Protein AF-0000000084448730 (afdb_homodimer)

Organism: NCBI:txid398673

Foldseek 3Di:
DPPPPPLCVLLPPPVPPPPDPDDCVVPVPVLLVLLVVLLVLVCLQFDPPPDPLDDQLVQLSVLSSVLSSVCSVVLAAAEAEEADQAWFQQCCPKWNVDTAAFVQLLQLLLVVLLSQVLSCVSRVNTHAYEYEHENLLACVLLPHAQLSRVRRVVRSVVSCVVVVSPRYHYHYLPVLFDDPADPDDDSVSSRVCSVVSNVRLCVPQQDPPDDLVVCCVPPDQSVQQLVVQLVLSCSSCCVVDPADPVRHPVNVSVSSSVSSSSSSRSVRSVVRSCCVVPVSHAYAYCGSDNSNHHGHGQSHPAPDPGDHSSRWAKEAELLQGIHITMPVVQVVDPQWDFDDDPRGTHHIYGDDPLQDFPLAHWDWAADPPFEIEIEGPVFAQPAALVSDQLCSCLVSQLRTDKYKYPRHPPLQPPVVVLVSVVNNFAFDADPVGQKDKQWLPDPCCVPVNPSNALAWFWWAFAQQLVWDWDADPVGDIDIGTDGFFKKKKAWADADDQPFWWKKKFFQVQLQVSDDPSCHPVNLQPKFKWKFWVPSVGDTDTRHRQWDQRPPPRDIFGHDIQWAAVVRDVDIGMDMAIPPDDPVSRVSVSVSSRCSSPRSNGMDTDRDGHGMMIMHGSGRIIIIIHRDDPDDGTIMMMIGHD/DPDPPPLCVLLPPPVPPPDDPDDCVVPVPVLLVLLVVLLVLVCLQFDPPPDDLAPQLVQLSVLSSVLSSVCSVVLAAAEAEEADQAWFQQCCPKWNVDTAAFVQLLQLLLVVLLSQVSSCVSRVNTHAYEYEHENLLAQVLLPHAQLSRVRRVVRSVVSCVVVVSPRYHYHYLPVLFDDPADPDDDSVSSRVCSVVSNVRLCVPQQDPPDDLVVCCVPPDQSVQQLVVQLVLSCSSCCVVDPADPVRHPVNVSVSSSVSSSSSSRSVRSVVRSCCVVPVSHAYAYCGRDSNNHHGHGQSHPAPDPGDHSSRWAKEAELLQGIHITMPNVQVVDPQWDFDDDPRGTHHIYGDDPLQDFPLAHWDWAADPPFEIEIEGPVFAQPAALVSDQLCSCLVSQLRTDKYKYPRHPPLQPPVVVLVSVVNNFAFDADPVGQKDKQWQPDPCCVPVNPSNALAWFWWAFAQQLVWDWDADPVGDIDIGTDGFFKKKKAWADADDQPFWWKKKFFQVQLQVSQDPSCHPVNLQPKFKWKFWVPSVGDTDTRHRQWDQRPPPRDIFGHDIQWAAVVRDVDIGMDMAIPPDDPSSRVSVSVSSRCSSPRSNGMDTDRDGHGMMIMHGSGRMIIIIHRDDPDDGTIMMMIGHD

Sequence (1282 aa):
MMDPVPMESALRGTPDHVVLPLSGRILDHSHIDMAAKIIEVIYRYQNKRAGSEGIESDIGLLAGLAQAYSHVKANQPIKMCLPAFPFKSPNTKVKVLGRVPDKAEEFALAHLNGLCAAIKDVYSPGAELTIISDGIVYNDLLSVSDLDVWRYGETLRNLAKTKGFTHIRFSRLSDLVPTEVPAVLDEVSYVANATNFRIALINNFRSKDWDVNEKITSDEDICLTYRGYLRFLQTDLADTYPISDTFTKSKYKKGIESIAKQMLIRGQAFARAVRDKFSNHVRLSIHPSTGHNKVSVSTLPTDSTYTTPWHCAVAVRQDGTITSGLAQTFWDDPNWELAYEDGRPSYFREKSDLYSWASGAITVTPNYPCGVTISPAEGPNKLSMQDIDAKKVRALSEINSPVILRGFSGTKNREKYIEKASEFGTPLPWKFGILLEVKDRGADTRGLNNVLSAEWMPFHFDGLFKTLDHTREDGTVYKLPNPPRFQLFTAVTPSPSDTGFTLFSTSTFVLKHLPSSLPLETLKNLTWSVRTSSFESTKLDNLPLIVDHPVTGKPCLRYHEPWPENKTSFEATNITIDGQTPEVSEAITRELDLLLHDRRVAYYHAWQKGDMLVSDNILAMHTRSDFQGGAERELWRIHFDMMDPVPMESALRGTPDHVVLPLSGRILDHSHIDMAAKIIEVIYRYQNKRAGSEGIESDIGLLAGLAQAYSHVKANQPIKMCLPAFPFKSPNTKVKVLGRVPDKAEEFALAHLNGLCAAIKDVYSPGAELTIISDGIVYNDLLSVSDLDVWRYGETLRNLAKTKGFTHIRFSRLSDLVPTEVPAVLDEVSYVANATNFRIALINNFRSKDWDVNEKITSDEDICLTYRGYLRFLQTDLADTYPISDTFTKSKYKKGIESIAKQMLIRGQAFARAVRDKFSNHVRLSIHPSTGHNKVSVSTLPTDSTYTTPWHCAVAVRQDGTITSGLAQTFWDDPNWELAYEDGRPSYFREKSDLYSWASGAITVTPNYPCGVTISPAEGPNKLSMQDIDAKKVRALSEINSPVILRGFSGTKNREKYIEKASEFGTPLPWKFGILLEVKDRGADTRGLNNVLSAEWMPFHFDGLFKTLDHTREDGTVYKLPNPPRFQLFTAVTPSPSDTGFTLFSTSTFVLKHLPSSLPLETLKNLTWSVRTSSFESTKLDNLPLIVDHPVTGKPCLRYHEPWPENKTSFEATNITIDGQTPEVSEAITRELDLLLHDRRVAYYHAWQKGDMLVSDNILAMHTRSDFQGGAERELWRIHFD

Nearest PDB structures (foldseek):
  3e59-assembly2_B  TM=8.827E-01  e=5.796E-22  Pseudomonas aeruginosa
  3e59-assembly3_C  TM=9.072E-01  e=5.457E-21  Pseudomonas aeruginosa
  3e59-assembly1_A  TM=8.851E-01  e=5.756E-21  Pseudomonas aeruginosa
  7tcl-assembly1_X  TM=8.880E-01  e=2.991E-19  Photorhabdus
  4oj8-assembly1_B  TM=7.947E-01  e=1.165E-14  Pectobacterium carotovorum subsp. carotovorum

Radius of gyration: 43.71 Å; Cα contacts (8 Å, |Δi|>4): 2515; chains: 2; bounding box: 67×141×105 Å

pLDDT: mean 88.61, std 14.01, range [24.44, 98.81]

Solvent-accessible surface area (backbone atoms only — not comparable to full-atom values): 67480 Å² total; per-residue (Å²): 132,82,74,80,74,68,62,56,73,49,42,39,66,77,74,79,62,78,74,73,92,62,58,64,88,78,45,53,59,72,42,49,51,49,17,49,54,45,49,52,54,57,56,72,43,36,54,81,58,100,57,72,70,45,88,45,38,55,47,12,49,49,52,39,36,52,47,36,28,56,23,51,70,65,69,40,46,37,43,30,34,31,65,43,76,30,49,41,43,72,20,48,82,44,29,23,78,44,59,52,70,35,48,34,42,50,51,22,49,51,47,54,31,30,52,27,51,49,36,27,74,81,36,83,68,24,32,37,39,34,33,31,33,49,18,81,77,49,30,63,63,65,61,40,45,60,55,49,31,48,51,18,49,50,47,46,53,49,48,34,61,74,73,61,38,79,38,56,42,78,44,48,63,73,76,58,36,84,69,96,60,71,89,74,70,50,72,53,55,42,31,49,37,47,64,58,48,47,44,34,38,48,74,73,37,46,66,89,89,66,54,66,73,57,39,43,73,73,32,66,57,51,28,51,49,48,51,51,41,51,59,52,47,56,63,34,40,40,73,81,58,58,73,43,94,89,39,40,68,66,56,48,53,54,31,48,50,51,38,39,50,47,48,49,56,49,47,52,14,46,54,48,35,48,47,67,73,44,64,82,32,36,41,40,32,72,54,85,52,57,15,61,76,31,46,39,34,47,54,50,91,45,80,42,74,90,66,49,52,46,64,24,30,30,34,35,42,74,58,38,52,42,38,53,40,44,34,43,60,48,71,73,33,84,61,39,41,82,38,67,54,96,88,36,70,33,35,32,32,51,66,60,74,69,69,59,51,93,73,45,68,52,39,78,42,80,40,81,44,33,15,35,39,37,29,37,58,90,33,71,56,73,37,38,53,83,50,54,55,37,61,43,53,49,56,45,14,68,53,18,38,42,34,34,40,40,44,37,33,68,50,69,38,69,70,60,41,56,55,51,47,51,61,56,21,51,63,46,70,51,99,78,38,53,61,44,78,50,46,61,51,73,90,60,43,86,76,62,42,74,82,39,41,54,56,59,50,53,45,26,40,65,34,64,85,41,63,42,84,41,69,45,96,88,64,52,74,47,62,44,62,58,45,53,46,29,40,37,38,28,25,65,31,58,44,59,79,87,45,49,25,43,32,35,25,32,24,71,44,41,62,70,64,48,50,86,61,55,44,67,75,60,44,56,73,35,26,27,30,41,42,26,71,48,85,85,49,38,71,39,67,74,37,56,33,39,42,61,36,89,84,79,56,46,71,17,59,48,62,60,46,66,34,43,59,90,72,40,98,57,74,32,34,44,60,44,38,57,97,49,55,73,66,45,24,49,37,51,52,48,53,50,48,53,40,51,65,28,50,78,22,25,21,76,42,56,54,44,61,32,26,30,36,36,31,23,34,54,47,26,34,34,34,37,46,40,40,75,85,86,58,70,39,35,32,40,38,34,34,25,81,132,81,74,75,74,70,64,57,73,51,43,44,68,75,75,78,59,77,74,74,90,62,58,62,87,79,44,54,60,70,43,50,52,50,18,50,52,44,49,52,55,56,55,72,41,37,53,81,55,95,58,71,69,36,90,43,36,56,48,12,48,49,52,38,35,52,46,36,29,55,24,50,71,66,69,39,46,39,41,31,34,30,66,44,78,32,49,40,41,74,20,47,82,47,30,21,78,45,58,55,71,36,48,34,40,50,51,20,48,50,48,53,32,29,52,27,50,48,35,28,74,80,34,83,67,24,33,36,38,34,34,32,31,49,18,82,76,49,30,62,62,66,61,38,45,59,56,49,30,48,51,19,48,51,45,48,55,50,47,34,59,75,72,60,38,78,38,56,42,78,43,49,63,72,76,60,35,83,70,97,59,72,91,74,71,51,72,53,56,41,30,49,39,46,65,58,49,49,43,34,38,48,75,72,37,44,66,90,86,67,54,65,71,58,40,43,74,71,32,66,56,51,29,53,49,49,51,52,42,51,59,54,46,57,61,36,40,41,74,80,57,57,71,43,93,91,39,39,68,67,57,49,53,53,30,49,51,51,37,40,50,49,49,50,56,48,46,53,14,47,52,48,36,48,46,67,74,45,66,82,34,36,40,38,32,73,52,87,52,49,15,61,77,31,46,39,33,49,53,51,92,45,81,42,75,91,64,49,50,46,63,24,29,30,36,34,42,75,57,40,52,41,36,54,40,46,33,43,61,48,70,71,34,84,59,39,40,82,38,67,54,96,88,35,70,33,36,32,31,49,66,58,74,68,70,60,52,95,72,46,67,52,38,79,41,81,39,81,45,35,16,33,38,36,29,36,57,90,34,71,56,73,38,39,52,85,49,54,55,36,61,42,54,50,55,44,15,67,54,19,37,41,34,33,38,41,44,40,32,67,49,68,39,67,69,59,43,56,54,51,45,49,61,57,22,52,64,46,69,51,100,78,39,53,60,44,78,51,46,63,50,71,90,60,44,86,79,61,40,74,80,38,43,53,56,60,51,54,44,26,41,64,33,63,84,40,61,43,82,39,70,44,94,88,62,51,72,46,62,43,61,59,47,54,46,29,41,37,36,28,24,67,31,60,42,59,77,87,44,50,25,43,32,38,23,33,23,72,45,40,63,70,64,47,52,88,61,54,44,67,74,60,44,57,76,34,26,28,30,43,41,27,72,47,85,85,49,38,73,40,68,76,38,57,32,40,44,62,36,89,86,79,57,46,71,18,60,48,63,60,46,66,34,44,60,90,72,39,97,57,75,31,35,44,60,44,39,57,98,48,55,72,66,44,24,49,39,51,51,48,52,50,49,51,39,51,66,28,50,80,22,26,22,75,42,56,54,44,60,31,27,31,36,37,32,22,33,54,46,26,34,34,32,36,46,38,39,75,86,85,57,71,39,36,32,41,39,34,35,23,81

InterPro domains:
  IPR003819 TauD/TfdA-like domain [PF02668] (381-638)
  IPR007817 Isocyanide synthase/Spore wall maturation protein DIT1 [PF05141] (70-330)
  IPR007817 Isocyanide synthase/Spore wall maturation protein DIT1 [PTHR37285] (33-631)
  IPR042098 Glutarate 2-hydroxylase superfamily [G3DSA:3.60.130.10] (353-641)

Structure (mmCIF, N/CA/C/O backbone):
data_AF-0000000084448730-model_v1
#
loop_
_entity.id
_entity.type
_entity.pdbx_description
1 polymer 'TauD/TfdA-like domain-containing protein'
#
loop_
_atom_site.group_PDB
_atom_site.id
_atom_site.type_symbol
_atom_site.label_atom_id
_atom_site.label_alt_id
_atom_site.label_comp_id
_atom_site.label_asym_id
_atom_site.label_entity_id
_atom_site.label_seq_id
_atom_site.pdbx_PDB_ins_code
_atom_site.Cartn_x
_atom_site.Cartn_y
_atom_site.Cartn_z
_atom_site.occupancy
_atom_site.B_iso_or_equiv
_atom_site.auth_seq_id
_atom_site.auth_comp_id
_atom_site.auth_asym_id
_atom_site.auth_atom_id
_atom_site.pdbx_PDB_model_num
ATOM 1 N N . MET A 1 1 ? -34.844 -55.594 -19.672 1 24.81 1 MET A N 1
ATOM 2 C CA . MET A 1 1 ? -33.5 -56 -20.109 1 24.81 1 MET A CA 1
ATOM 3 C C . MET A 1 1 ? -33 -55.094 -21.219 1 24.81 1 MET A C 1
ATOM 5 O O . MET A 1 1 ? -33.406 -55.219 -22.375 1 24.81 1 MET A O 1
ATOM 9 N N . MET A 1 2 ? -32.844 -53.812 -20.922 1 28.02 2 MET A N 1
ATOM 10 C CA . MET A 1 2 ? -32.562 -52.75 -21.891 1 28.02 2 MET A CA 1
ATOM 11 C C . MET A 1 2 ? -31.312 -53.094 -22.703 1 28.02 2 MET A C 1
ATOM 13 O O . MET A 1 2 ? -30.344 -53.594 -22.172 1 28.02 2 MET A O 1
ATOM 17 N N . ASP A 1 3 ? -31.438 -53.344 -24.016 1 28.55 3 ASP A N 1
ATOM 18 C CA . ASP A 1 3 ? -30.438 -53.75 -25 1 28.55 3 ASP A CA 1
ATOM 19 C C . ASP A 1 3 ? -29.188 -52.875 -24.906 1 28.55 3 ASP A C 1
ATOM 21 O O . ASP A 1 3 ? -29.266 -51.656 -24.734 1 28.55 3 ASP A O 1
ATOM 25 N N . PRO A 1 4 ? -28.016 -53.531 -24.469 1 32.41 4 PRO A N 1
ATOM 26 C CA . PRO A 1 4 ? -26.75 -52.781 -24.312 1 32.41 4 PRO A CA 1
ATOM 27 C C . PRO A 1 4 ? -26.422 -51.906 -25.516 1 32.41 4 PRO A C 1
ATOM 29 O O . PRO A 1 4 ? -26.578 -52.344 -26.656 1 32.41 4 PRO A O 1
ATOM 32 N N . VAL A 1 5 ? -26.734 -50.625 -25.562 1 38.44 5 VAL A N 1
ATOM 33 C CA . VAL A 1 5 ? -26.344 -49.656 -26.578 1 38.44 5 VAL A CA 1
ATOM 34 C C . VAL A 1 5 ? -24.922 -49.938 -27.047 1 38.44 5 VAL A C 1
ATOM 36 O O . VAL A 1 5 ? -24.016 -50.125 -26.234 1 38.44 5 VAL A O 1
ATOM 39 N N . PRO A 1 6 ? -24.734 -50.438 -28.266 1 37.16 6 PRO A N 1
ATOM 40 C CA . PRO A 1 6 ? -23.453 -50.875 -28.844 1 37.16 6 PRO A CA 1
ATOM 41 C C . PRO A 1 6 ? -22.328 -49.875 -28.594 1 37.16 6 PRO A C 1
ATOM 43 O O . PRO A 1 6 ? -22.5 -48.688 -28.812 1 37.16 6 PRO A O 1
ATOM 46 N N . MET A 1 7 ? -21.422 -50.219 -27.703 1 38.25 7 MET A N 1
ATOM 47 C CA . MET A 1 7 ? -20.156 -49.562 -27.391 1 38.25 7 MET A CA 1
ATOM 48 C C . MET A 1 7 ? -19.469 -49.094 -28.656 1 38.25 7 MET A C 1
ATOM 50 O O . MET A 1 7 ? -18.531 -48.281 -28.594 1 38.25 7 MET A O 1
ATOM 54 N N . GLU A 1 8 ? -19.781 -49.781 -29.734 1 37.56 8 GLU A N 1
ATOM 55 C CA . GLU A 1 8 ? -19.094 -49.469 -30.984 1 37.56 8 GLU A CA 1
ATOM 56 C C . GLU A 1 8 ? -19.234 -48 -31.359 1 37.56 8 GLU A C 1
ATOM 58 O O . GLU A 1 8 ? -18.297 -47.406 -31.875 1 37.56 8 GLU A O 1
ATOM 63 N N . SER A 1 9 ? -20.391 -47.531 -31.219 1 36.41 9 SER A N 1
ATOM 64 C CA . SER A 1 9 ? -20.594 -46.156 -31.703 1 36.41 9 SER A CA 1
ATOM 65 C C . SER A 1 9 ? -19.766 -45.156 -30.906 1 36.41 9 SER A C 1
ATOM 67 O O . SER A 1 9 ? -19.359 -44.125 -31.438 1 36.41 9 SER A O 1
ATOM 69 N N . ALA A 1 10 ? -19.5 -45.375 -29.641 1 40.03 10 ALA A N 1
ATOM 70 C CA . ALA A 1 10 ? -18.875 -44.375 -28.75 1 40.03 10 ALA A CA 1
ATOM 71 C C . ALA A 1 10 ? -17.359 -44.344 -28.953 1 40.03 10 ALA A C 1
ATOM 73 O O . ALA A 1 10 ? -16.75 -43.281 -28.828 1 40.03 10 ALA A O 1
ATOM 74 N N . LEU A 1 11 ? -16.812 -45.562 -28.953 1 33.09 11 LEU A N 1
ATOM 75 C CA . LEU A 1 11 ? -15.367 -45.625 -29.125 1 33.09 11 LEU A CA 1
ATOM 76 C C . LEU A 1 11 ? -14.977 -45.344 -30.578 1 33.09 11 LEU A C 1
ATOM 78 O O . LEU A 1 11 ? -13.797 -45.469 -30.922 1 33.09 11 LEU A O 1
ATOM 82 N N . ARG A 1 12 ? -15.914 -45.844 -31.531 1 34.97 12 ARG A N 1
ATOM 83 C CA . ARG A 1 12 ? -15.625 -45.438 -32.906 1 34.97 12 ARG A CA 1
ATOM 84 C C . ARG A 1 12 ? -15.031 -44.031 -32.938 1 34.97 12 ARG A C 1
ATOM 86 O O . ARG A 1 12 ? -15.344 -43.188 -32.094 1 34.97 12 ARG A O 1
ATOM 93 N N . GLY A 1 13 ? -13.844 -44 -33.688 1 31.09 13 GLY A N 1
ATOM 94 C CA . GLY A 1 13 ? -13.148 -42.75 -33.969 1 31.09 13 GLY A CA 1
ATOM 95 C C . GLY A 1 13 ? -14.023 -41.531 -33.781 1 31.09 13 GLY A C 1
ATOM 96 O O . GLY A 1 13 ? -15.242 -41.625 -33.656 1 31.09 13 GLY A O 1
ATOM 97 N N . THR A 1 14 ? -13.297 -40.406 -33.469 1 34.66 14 THR A N 1
ATOM 98 C CA . THR A 1 14 ? -13.68 -39.031 -33.688 1 34.66 14 THR A CA 1
ATOM 99 C C . THR A 1 14 ? -14.602 -38.906 -34.906 1 34.66 14 THR A C 1
ATOM 101 O O . THR A 1 14 ? -14.156 -39.031 -36.062 1 34.66 14 THR A O 1
ATOM 104 N N . PRO A 1 15 ? -15.641 -39.625 -34.938 1 38.84 15 PRO A N 1
ATOM 105 C CA . PRO A 1 15 ? -16.547 -39.344 -36.062 1 38.84 15 PRO A CA 1
ATOM 106 C C . PRO A 1 15 ? -16.172 -38.094 -36.812 1 38.84 15 PRO A C 1
ATOM 108 O O . PRO A 1 15 ? -16.203 -38.094 -38.062 1 38.84 15 PRO A O 1
ATOM 111 N N . ASP A 1 16 ? -16.312 -37.031 -36.156 1 42.16 16 ASP A N 1
ATOM 112 C CA . ASP A 1 16 ? -16.531 -35.719 -36.781 1 42.16 16 ASP A CA 1
ATOM 113 C C . ASP A 1 16 ? -15.219 -35.062 -37.156 1 42.16 16 ASP A C 1
ATOM 115 O O . ASP A 1 16 ? -14.875 -34 -36.625 1 42.16 16 ASP A O 1
ATOM 119 N N . HIS A 1 17 ? -14.258 -36.031 -37.344 1 48.72 17 HIS A N 1
ATOM 120 C CA . HIS A 1 17 ? -13.188 -35.25 -37.969 1 48.72 17 HIS A CA 1
ATOM 121 C C . HIS A 1 17 ? -13.68 -34.469 -39.188 1 48.72 17 HIS A C 1
ATOM 123 O O . HIS A 1 17 ? -14.414 -35.031 -40 1 48.72 17 HIS A O 1
ATOM 129 N N . VAL A 1 18 ? -13.648 -33.344 -39.094 1 50.91 18 VAL A N 1
ATOM 130 C CA . VAL A 1 18 ? -13.93 -32.469 -40.25 1 50.91 18 VAL A CA 1
ATOM 131 C C . VAL A 1 18 ? -12.859 -32.688 -41.312 1 50.91 18 VAL A C 1
ATOM 133 O O . VAL A 1 18 ? -11.664 -32.594 -41.031 1 50.91 18 VAL A O 1
ATOM 136 N N . VAL A 1 19 ? -13.242 -33.469 -42.281 1 53.38 19 VAL A N 1
ATOM 137 C CA . VAL A 1 19 ? -12.344 -33.594 -43.438 1 53.38 19 VAL A CA 1
ATOM 138 C C . VAL A 1 19 ? -12.359 -32.312 -44.25 1 53.38 19 VAL A C 1
ATOM 140 O O . VAL A 1 19 ? -13.422 -31.844 -44.688 1 53.38 19 VAL A O 1
ATOM 143 N N . LEU A 1 20 ? -11.289 -31.625 -44.156 1 55.88 20 LEU A N 1
ATOM 144 C CA . LEU A 1 20 ? -11.18 -30.484 -45.031 1 55.88 20 LEU A CA 1
ATOM 145 C C . LEU A 1 20 ? -11.07 -30.922 -46.5 1 55.88 20 LEU A C 1
ATOM 147 O O . LEU A 1 20 ? -10.18 -31.703 -46.844 1 55.88 20 LEU A O 1
ATOM 151 N N . PRO A 1 21 ? -12.047 -30.688 -47.25 1 57.34 21 PRO A N 1
ATOM 152 C CA . PRO A 1 21 ? -12.016 -31.109 -48.656 1 57.34 21 PRO A CA 1
ATOM 153 C C . PRO A 1 21 ? -11.039 -30.312 -49.5 1 57.34 21 PRO A C 1
ATOM 155 O O . PRO A 1 21 ? -11.438 -29.656 -50.469 1 57.34 21 PRO A O 1
ATOM 158 N N . LEU A 1 22 ? -9.938 -30.172 -49.062 1 59.28 22 LEU A N 1
ATOM 159 C CA . LEU A 1 22 ? -8.961 -29.406 -49.812 1 59.28 22 LEU A CA 1
ATOM 160 C C . LEU A 1 22 ? -7.914 -30.312 -50.438 1 59.28 22 LEU A C 1
ATOM 162 O O . LEU A 1 22 ? -7.539 -31.328 -49.844 1 59.28 22 LEU A O 1
ATOM 166 N N . SER A 1 23 ? -7.605 -30.016 -51.719 1 57.59 23 SER A N 1
ATOM 167 C CA . SER A 1 23 ? -6.609 -30.797 -52.438 1 57.59 23 SER A CA 1
ATOM 168 C C . SER A 1 23 ? -5.246 -30.703 -51.781 1 57.59 23 SER A C 1
ATOM 170 O O . SER A 1 23 ? -4.914 -29.703 -51.156 1 57.59 23 SER A O 1
ATOM 172 N N . GLY A 1 24 ? -4.477 -31.828 -51.688 1 55.94 24 GLY A N 1
ATOM 173 C CA . GLY A 1 24 ? -3.115 -31.859 -51.188 1 55.94 24 GLY A CA 1
ATOM 174 C C . GLY A 1 24 ? -2.205 -30.859 -51.844 1 55.94 24 GLY A C 1
ATOM 175 O O . GLY A 1 24 ? -1.099 -30.594 -51.375 1 55.94 24 GLY A O 1
ATOM 176 N N . ARG A 1 25 ? -2.66 -30.281 -53.031 1 62.03 25 ARG A N 1
ATOM 177 C CA . ARG A 1 25 ? -1.899 -29.25 -53.719 1 62.03 25 ARG A CA 1
ATOM 178 C C . ARG A 1 25 ? -1.944 -27.938 -52.969 1 62.03 25 ARG A C 1
ATOM 180 O O . ARG A 1 25 ? -1.005 -27.141 -53.031 1 62.03 25 ARG A O 1
ATOM 187 N N . ILE A 1 26 ? -2.898 -27.828 -52.25 1 59.72 26 ILE A N 1
ATOM 188 C CA . ILE A 1 26 ? -3.129 -26.562 -51.562 1 59.72 26 ILE A CA 1
ATOM 189 C C . ILE A 1 26 ? -2.635 -26.672 -50.125 1 59.72 26 ILE A C 1
ATOM 191 O O . ILE A 1 26 ? -1.957 -25.781 -49.594 1 59.72 26 ILE A O 1
ATOM 195 N N . LEU A 1 27 ? -3 -27.781 -49.469 1 75.06 27 LEU A N 1
ATOM 196 C CA . LEU A 1 27 ? -2.662 -28.031 -48.094 1 75.06 27 LEU A CA 1
ATOM 197 C C . LEU A 1 27 ? -1.962 -29.375 -47.906 1 75.06 27 LEU A C 1
ATOM 199 O O . LEU A 1 27 ? -2.457 -30.391 -48.375 1 75.06 27 LEU A O 1
ATOM 203 N N . ASP A 1 28 ? -0.722 -29.25 -47.531 1 80.19 28 ASP A N 1
ATOM 204 C CA . ASP A 1 28 ? -0.011 -30.484 -47.25 1 80.19 28 ASP A CA 1
ATOM 205 C C . ASP A 1 28 ? -0.74 -31.312 -46.188 1 80.19 28 ASP A C 1
ATOM 207 O O . ASP A 1 28 ? -0.907 -30.859 -45.062 1 80.19 28 ASP A O 1
ATOM 211 N N . HIS A 1 29 ? -1.108 -32.438 -46.531 1 82.06 29 HIS A N 1
ATOM 212 C CA . HIS A 1 29 ? -1.933 -33.281 -45.688 1 82.06 29 HIS A CA 1
ATOM 213 C C . HIS A 1 29 ? -1.187 -33.656 -44.406 1 82.06 29 HIS A C 1
ATOM 215 O O . HIS A 1 29 ? -1.782 -33.75 -43.312 1 82.06 29 HIS A O 1
ATOM 221 N N . SER A 1 30 ? 0.041 -33.938 -44.5 1 86.81 30 SER A N 1
ATOM 222 C CA . SER A 1 30 ? 0.829 -34.344 -43.344 1 86.81 30 SER A CA 1
ATOM 223 C C . SER A 1 30 ? 0.938 -33.188 -42.344 1 86.81 30 SER A C 1
ATOM 225 O O . SER A 1 30 ? 0.841 -33.375 -41.125 1 86.81 30 SER A O 1
ATOM 227 N N . HIS A 1 31 ? 1.108 -31.984 -42.938 1 89.56 31 HIS A N 1
ATOM 228 C CA . HIS A 1 31 ? 1.253 -30.812 -42.094 1 89.56 31 HIS A CA 1
ATOM 229 C C . HIS A 1 31 ? -0.065 -30.469 -41.406 1 89.56 31 HIS A C 1
ATOM 231 O O . HIS A 1 31 ? -0.077 -30.078 -40.219 1 89.56 31 HIS A O 1
ATOM 237 N N . ILE A 1 32 ? -1.089 -30.547 -42.094 1 87.38 32 ILE A N 1
ATOM 238 C CA . ILE A 1 32 ? -2.387 -30.219 -41.5 1 87.38 32 ILE A CA 1
ATOM 239 C C . ILE A 1 32 ? -2.76 -31.25 -40.438 1 87.38 32 ILE A C 1
ATOM 241 O O . ILE A 1 32 ? -3.422 -30.922 -39.469 1 87.38 32 ILE A O 1
ATOM 245 N N . ASP A 1 33 ? -2.461 -32.438 -40.719 1 89 33 ASP A N 1
ATOM 246 C CA . ASP A 1 33 ? -2.709 -33.469 -39.719 1 89 33 ASP A CA 1
ATOM 247 C C . ASP A 1 33 ? -1.939 -33.219 -38.438 1 89 33 ASP A C 1
ATOM 249 O O . ASP A 1 33 ? -2.475 -33.375 -37.344 1 89 33 ASP A O 1
ATOM 253 N N . MET A 1 34 ? -0.732 -32.844 -38.625 1 92.5 34 MET A N 1
ATOM 254 C CA . MET A 1 34 ? 0.089 -32.5 -37.469 1 92.5 34 MET A CA 1
ATOM 255 C C . MET A 1 34 ? -0.472 -31.297 -36.719 1 92.5 34 MET A C 1
ATOM 257 O O . MET A 1 34 ? -0.554 -31.297 -35.5 1 92.5 34 MET A O 1
ATOM 261 N N . ALA A 1 35 ? -0.831 -30.297 -37.5 1 91.81 35 ALA A N 1
ATOM 262 C CA . ALA A 1 35 ? -1.416 -29.094 -36.906 1 91.81 35 ALA A CA 1
ATOM 263 C C . ALA A 1 35 ? -2.686 -29.438 -36.125 1 91.81 35 ALA A C 1
ATOM 265 O O . ALA A 1 35 ? -2.928 -28.891 -35.062 1 91.81 35 ALA A O 1
ATOM 266 N N . ALA A 1 36 ? -3.414 -30.281 -36.625 1 88.94 36 ALA A N 1
ATOM 267 C CA . ALA A 1 36 ? -4.648 -30.719 -35.969 1 88.94 36 ALA A CA 1
ATOM 268 C C . ALA A 1 36 ? -4.352 -31.453 -34.656 1 88.94 36 ALA A C 1
ATOM 270 O O . ALA A 1 36 ? -5.055 -31.266 -33.688 1 88.94 36 ALA A O 1
ATOM 271 N N . LYS A 1 37 ? -3.381 -32.281 -34.719 1 91.5 37 LYS A N 1
ATOM 272 C CA . LYS A 1 37 ? -2.973 -33 -33.5 1 91.5 37 LYS A CA 1
ATOM 273 C C . LYS A 1 37 ? -2.539 -32.031 -32.406 1 91.5 37 LYS A C 1
ATOM 275 O O . LYS A 1 37 ? -2.84 -32.25 -31.234 1 91.5 37 LYS A O 1
ATOM 280 N N . ILE A 1 38 ? -1.848 -31.016 -32.844 1 93.81 38 ILE A N 1
ATOM 281 C CA . ILE A 1 38 ? -1.361 -30 -31.922 1 93.81 38 ILE A CA 1
ATOM 282 C C . ILE A 1 38 ? -2.545 -29.25 -31.312 1 93.81 38 ILE A C 1
ATOM 284 O O . ILE A 1 38 ? -2.584 -29.031 -30.094 1 93.81 38 ILE A O 1
ATOM 288 N N . ILE A 1 39 ? -3.484 -28.891 -32.031 1 89.81 39 ILE A N 1
ATOM 289 C CA . ILE A 1 39 ? -4.656 -28.172 -31.562 1 89.81 39 ILE A CA 1
ATOM 290 C C . ILE A 1 39 ? -5.445 -29.047 -30.594 1 89.81 39 ILE A C 1
ATOM 292 O O . ILE A 1 39 ? -6.008 -28.562 -29.625 1 89.81 39 ILE A O 1
ATOM 296 N N . GLU A 1 40 ? -5.496 -30.281 -30.906 1 88.81 40 GLU A N 1
ATOM 297 C CA . GLU A 1 40 ? -6.168 -31.219 -30 1 88.81 40 GLU A CA 1
ATOM 298 C C . GLU A 1 40 ? -5.5 -31.234 -28.625 1 88.81 40 GLU A C 1
ATOM 300 O O . GLU A 1 40 ? -6.18 -31.312 -27.609 1 88.81 40 GLU A O 1
ATOM 305 N N . VAL A 1 41 ? -4.207 -31.234 -28.656 1 93.06 41 VAL A N 1
ATOM 306 C CA . VAL A 1 41 ? -3.479 -31.172 -27.391 1 93.06 41 VAL A CA 1
ATOM 307 C C . VAL A 1 41 ? -3.848 -29.906 -26.625 1 93.06 41 VAL A C 1
ATOM 309 O O . VAL A 1 41 ? -4.121 -29.953 -25.422 1 93.06 41 VAL A O 1
ATOM 312 N N . ILE A 1 42 ? -3.859 -28.75 -27.312 1 91.81 42 ILE A N 1
ATOM 313 C CA . ILE A 1 42 ? -4.164 -27.469 -26.688 1 91.81 42 ILE A CA 1
ATOM 314 C C . ILE A 1 42 ? -5.57 -27.516 -26.094 1 91.81 42 ILE A C 1
ATOM 316 O O . ILE A 1 42 ? -5.789 -27.031 -24.969 1 91.81 42 ILE A O 1
ATOM 320 N N . TYR A 1 43 ? -6.438 -28.125 -26.719 1 88.06 43 TYR A N 1
ATOM 321 C CA . TYR A 1 43 ? -7.836 -28.125 -26.312 1 88.06 43 TYR A CA 1
ATOM 322 C C . TYR A 1 43 ? -8.07 -29.062 -25.141 1 88.06 43 TYR A C 1
ATOM 324 O O . TYR A 1 43 ? -9.109 -29.016 -24.484 1 88.06 43 TYR A O 1
ATOM 332 N N . ARG A 1 44 ? -7.105 -29.984 -24.859 1 89 44 ARG A N 1
ATOM 333 C CA . ARG A 1 44 ? -7.168 -30.75 -23.625 1 89 44 ARG A CA 1
ATOM 334 C C . ARG A 1 44 ? -7.109 -29.844 -22.406 1 89 44 ARG A C 1
ATOM 336 O O . ARG A 1 44 ? -7.586 -30.203 -21.328 1 89 44 ARG A O 1
ATOM 343 N N . TYR A 1 45 ? -6.566 -28.703 -22.578 1 91.56 45 TYR A N 1
ATOM 344 C CA . TYR A 1 45 ? -6.355 -27.766 -21.484 1 91.56 45 TYR A CA 1
ATOM 345 C C . TYR A 1 45 ? -7.402 -26.656 -21.5 1 91.56 45 TYR A C 1
ATOM 347 O O . TYR A 1 45 ? -7.266 -25.656 -20.797 1 91.56 45 TYR A O 1
ATOM 355 N N . GLN A 1 46 ? -8.391 -26.781 -22.281 1 85.69 46 GLN A N 1
ATOM 356 C CA . GLN A 1 46 ? -9.438 -25.781 -22.438 1 85.69 46 GLN A CA 1
ATOM 357 C C . GLN A 1 46 ? -10.25 -25.625 -21.156 1 85.69 46 GLN A C 1
ATOM 359 O O . GLN A 1 46 ? -10.414 -26.578 -20.406 1 85.69 46 GLN A O 1
ATOM 364 N N . ASN A 1 47 ? -10.727 -24.453 -20.875 1 81.69 47 ASN A N 1
ATOM 365 C CA . ASN A 1 47 ? -11.656 -24.203 -19.781 1 81.69 47 ASN A CA 1
ATOM 366 C C . ASN A 1 47 ? -13.047 -24.766 -20.078 1 81.69 47 ASN A C 1
ATOM 368 O O . ASN A 1 47 ? -13.75 -24.234 -20.938 1 81.69 47 ASN A O 1
ATOM 372 N N . LYS A 1 48 ? -13.414 -26.031 -19.562 1 66.69 48 LYS A N 1
ATOM 373 C CA . LYS A 1 48 ? -14.68 -26.688 -19.875 1 66.69 48 LYS A CA 1
ATOM 374 C C . LYS A 1 48 ? -15.836 -26 -19.141 1 66.69 48 LYS A C 1
ATOM 376 O O . LYS A 1 48 ? -16.078 -26.266 -17.953 1 66.69 48 LYS A O 1
ATOM 381 N N . ARG A 1 49 ? -15.953 -24.828 -18.969 1 56.84 49 ARG A N 1
ATOM 382 C CA . ARG A 1 49 ? -17.109 -24.234 -18.297 1 56.84 49 ARG A CA 1
ATOM 383 C C . ARG A 1 49 ? -18.406 -24.688 -18.953 1 56.84 49 ARG A C 1
ATOM 385 O O . ARG A 1 49 ? -18.438 -25.016 -20.141 1 56.84 49 ARG A O 1
ATOM 392 N N . ALA A 1 50 ? -19.531 -25.156 -17.922 1 49.22 50 ALA A N 1
ATOM 393 C CA . ALA A 1 50 ? -20.859 -25.688 -18.203 1 49.22 50 ALA A CA 1
ATOM 394 C C . ALA A 1 50 ? -21.453 -25.078 -19.469 1 49.22 50 ALA A C 1
ATOM 396 O O . ALA A 1 50 ? -22.312 -25.688 -20.125 1 49.22 50 ALA A O 1
ATOM 397 N N . GLY A 1 51 ? -20.906 -23.766 -19.781 1 44.81 51 GLY A N 1
ATOM 398 C CA . GLY A 1 51 ? -21.719 -23.172 -20.828 1 44.81 51 GLY A CA 1
ATOM 399 C C . GLY A 1 51 ? -21.219 -23.453 -22.219 1 44.81 51 GLY A C 1
ATOM 400 O O . GLY A 1 51 ? -20.109 -23.969 -22.406 1 44.81 51 GLY A O 1
ATOM 401 N N . SER A 1 52 ? -22.141 -23.438 -23.188 1 42.12 52 SER A N 1
ATOM 402 C CA . SER A 1 52 ? -22.016 -23.594 -24.641 1 42.12 52 SER A CA 1
ATOM 403 C C . SER A 1 52 ? -20.781 -22.859 -25.172 1 42.12 52 SER A C 1
ATOM 405 O O . SER A 1 52 ? -20.797 -21.641 -25.312 1 42.12 52 SER A O 1
ATOM 407 N N . GLU A 1 53 ? -19.703 -22.906 -24.609 1 48.69 53 GLU A N 1
ATOM 408 C CA . GLU A 1 53 ? -18.656 -22.344 -25.453 1 48.69 53 GLU A CA 1
ATOM 409 C C . GLU A 1 53 ? -19.016 -22.438 -26.938 1 48.69 53 GLU A C 1
ATOM 411 O O . GLU A 1 53 ? -19.062 -23.547 -27.484 1 48.69 53 GLU A O 1
ATOM 416 N N . GLY A 1 54 ? -20.016 -21.859 -27.188 1 41.47 54 GLY A N 1
ATOM 417 C CA . GLY A 1 54 ? -20.984 -21.875 -28.281 1 41.47 54 GLY A CA 1
ATOM 418 C C . GLY A 1 54 ? -20.344 -22.125 -29.625 1 41.47 54 GLY A C 1
ATOM 419 O O . GLY A 1 54 ? -19.109 -22.188 -29.734 1 41.47 54 GLY A O 1
ATOM 420 N N . ILE A 1 55 ? -21 -21.656 -30.625 1 42.62 55 ILE A N 1
ATOM 421 C CA . ILE A 1 55 ? -21.188 -21.719 -32.062 1 42.62 55 ILE A CA 1
ATOM 422 C C . ILE A 1 55 ? -19.938 -21.219 -32.781 1 42.62 55 ILE A C 1
ATOM 424 O O . ILE A 1 55 ? -19.484 -21.812 -33.781 1 42.62 55 ILE A O 1
ATOM 428 N N . GLU A 1 56 ? -19.219 -20.141 -32.156 1 50.06 56 GLU A N 1
ATOM 429 C CA . GLU A 1 56 ? -18.188 -19.516 -32.969 1 50.06 56 GLU A CA 1
ATOM 430 C C . GLU A 1 56 ? -16.797 -19.969 -32.562 1 50.06 56 GLU A C 1
ATOM 432 O O . GLU A 1 56 ? -15.797 -19.328 -32.906 1 50.06 56 GLU A O 1
ATOM 437 N N . SER A 1 57 ? -16.734 -21.109 -31.703 1 59.22 57 SER A N 1
ATOM 438 C CA . SER A 1 57 ? -15.469 -21.719 -31.328 1 59.22 57 SER A CA 1
ATOM 439 C C . SER A 1 57 ? -14.727 -22.266 -32.531 1 59.22 57 SER A C 1
ATOM 441 O O . SER A 1 57 ? -13.508 -22.422 -32.5 1 59.22 57 SER A O 1
ATOM 443 N N . ASP A 1 58 ? -15.391 -22.172 -33.531 1 66.25 58 ASP A N 1
ATOM 444 C CA . ASP A 1 58 ? -14.812 -22.766 -34.719 1 66.25 58 ASP A CA 1
ATOM 445 C C . ASP A 1 58 ? -13.805 -21.828 -35.375 1 66.25 58 ASP A C 1
ATOM 447 O O . ASP A 1 58 ? -12.758 -22.266 -35.875 1 66.25 58 ASP A O 1
ATOM 451 N N . ILE A 1 59 ? -14.148 -20.547 -35.219 1 65.56 59 ILE A N 1
ATOM 452 C CA . ILE A 1 59 ? -13.25 -19.578 -35.844 1 65.56 59 ILE A CA 1
ATOM 453 C C . ILE A 1 59 ? -11.938 -19.516 -35.062 1 65.56 59 ILE A C 1
ATOM 455 O O . ILE A 1 59 ? -10.859 -19.469 -35.656 1 65.56 59 ILE A O 1
ATOM 459 N N . GLY A 1 60 ? -12.07 -19.547 -33.812 1 70.38 60 GLY A N 1
ATOM 460 C CA . GLY A 1 60 ? -10.859 -19.547 -33 1 70.38 60 GLY A CA 1
ATOM 461 C C . GLY A 1 60 ? -10.008 -20.781 -33.219 1 70.38 60 GLY A C 1
ATOM 462 O O . GLY A 1 60 ? -8.773 -20.688 -33.25 1 70.38 60 GLY A O 1
ATOM 463 N N . LEU A 1 61 ? -10.688 -21.812 -33.344 1 74.94 61 LEU A N 1
ATOM 464 C CA . LEU A 1 61 ? -10 -23.062 -33.625 1 74.94 61 LEU A CA 1
ATOM 465 C C . LEU A 1 61 ? -9.258 -23 -34.938 1 74.94 61 LEU A C 1
ATOM 467 O O . LEU A 1 61 ? -8.109 -23.438 -35.031 1 74.94 61 LEU A O 1
ATOM 471 N N . LEU A 1 62 ? -9.922 -22.391 -35.906 1 75.44 62 LEU A N 1
ATOM 472 C CA . LEU A 1 62 ? -9.32 -22.297 -37.25 1 75.44 62 LEU A CA 1
ATOM 473 C C . LEU A 1 62 ? -8.133 -21.344 -37.25 1 75.44 62 LEU A C 1
ATOM 475 O O . LEU A 1 62 ? -7.129 -21.594 -37.906 1 75.44 62 LEU A O 1
ATOM 479 N N . ALA A 1 63 ? -8.336 -20.312 -36.469 1 76.75 63 ALA A N 1
ATOM 480 C CA . ALA A 1 63 ? -7.223 -19.375 -36.375 1 76.75 63 ALA A CA 1
ATOM 481 C C . ALA A 1 63 ? -6.02 -20.031 -35.688 1 76.75 63 ALA A C 1
ATOM 483 O O . ALA A 1 63 ? -4.879 -19.828 -36.125 1 76.75 63 ALA A O 1
ATOM 484 N N . GLY A 1 64 ? -6.277 -20.766 -34.75 1 84.38 64 GLY A N 1
ATOM 485 C CA . GLY A 1 64 ? -5.215 -21.516 -34.094 1 84.38 64 GLY A CA 1
ATOM 486 C C . GLY A 1 64 ? -4.582 -22.562 -35 1 84.38 64 GLY A C 1
ATOM 487 O O . GLY A 1 64 ? -3.363 -22.734 -34.969 1 84.38 64 GLY A O 1
ATOM 488 N N . LEU A 1 65 ? -5.469 -23.172 -35.688 1 85.06 65 LEU A N 1
ATOM 489 C CA . LEU A 1 65 ? -4.992 -24.188 -36.625 1 85.06 65 LEU A CA 1
ATOM 490 C C . LEU A 1 65 ? -4.082 -23.562 -37.688 1 85.06 65 LEU A C 1
ATOM 492 O O . LEU A 1 65 ? -3.061 -24.156 -38.062 1 85.06 65 LEU A O 1
ATOM 496 N N . ALA A 1 66 ? -4.523 -22.406 -38.125 1 83.69 66 ALA A N 1
ATOM 497 C CA . ALA A 1 66 ? -3.723 -21.719 -39.125 1 83.69 66 ALA A CA 1
ATOM 498 C C . ALA A 1 66 ? -2.342 -21.359 -38.562 1 83.69 66 ALA A C 1
ATOM 500 O O . ALA A 1 66 ? -1.334 -21.516 -39.25 1 83.69 66 ALA A O 1
ATOM 501 N N . GLN A 1 67 ? -2.297 -20.891 -37.406 1 88.25 67 GLN A N 1
ATOM 502 C CA . GLN A 1 67 ? -1.025 -20.562 -36.781 1 88.25 67 GLN A CA 1
ATOM 503 C C . GLN A 1 67 ? -0.162 -21.797 -36.562 1 88.25 67 GLN A C 1
ATOM 505 O O . GLN A 1 67 ? 1.037 -21.781 -36.875 1 88.25 67 GLN A O 1
ATOM 510 N N . ALA A 1 68 ? -0.78 -22.875 -36.062 1 91.5 68 ALA A N 1
ATOM 511 C CA . ALA A 1 68 ? -0.049 -24.125 -35.844 1 91.5 68 ALA A CA 1
ATOM 512 C C . ALA A 1 68 ? 0.501 -24.672 -37.156 1 91.5 68 ALA A C 1
ATOM 514 O O . ALA A 1 68 ? 1.64 -25.141 -37.219 1 91.5 68 ALA A O 1
ATOM 515 N N . TYR A 1 69 ? -0.32 -24.578 -38.188 1 91.06 69 TYR A N 1
ATOM 516 C CA . TYR A 1 69 ? 0.088 -25.062 -39.5 1 91.06 69 TYR A CA 1
ATOM 517 C C . TYR A 1 69 ? 1.331 -24.312 -40 1 91.06 69 TYR A C 1
ATOM 519 O O . TYR A 1 69 ? 2.256 -24.938 -40.531 1 91.06 69 TYR A O 1
ATOM 527 N N . SER A 1 70 ? 1.271 -23.016 -39.812 1 91.31 70 SER A N 1
ATOM 528 C CA . SER A 1 70 ? 2.398 -22.203 -40.25 1 91.31 70 SER A CA 1
ATOM 529 C C . SER A 1 70 ? 3.688 -22.625 -39.562 1 91.31 70 SER A C 1
ATOM 531 O O . SER A 1 70 ? 4.746 -22.703 -40.188 1 91.31 70 SER A O 1
ATOM 533 N N . HIS A 1 71 ? 3.68 -22.906 -38.312 1 94.75 71 HIS A N 1
ATOM 534 C CA . HIS A 1 71 ? 4.859 -23.312 -37.562 1 94.75 71 HIS A CA 1
ATOM 535 C C . HIS A 1 71 ? 5.312 -24.703 -37.969 1 94.75 71 HIS A C 1
ATOM 537 O O . HIS A 1 71 ? 6.512 -24.984 -38.031 1 94.75 71 HIS A O 1
ATOM 543 N N . VAL A 1 72 ? 4.332 -25.594 -38.156 1 94.81 72 VAL A N 1
ATOM 544 C CA . VAL A 1 72 ? 4.648 -26.953 -38.562 1 94.81 72 VAL A CA 1
ATOM 545 C C . VAL A 1 72 ? 5.348 -26.953 -39.906 1 94.81 72 VAL A C 1
ATOM 547 O O . VAL A 1 72 ? 6.344 -27.656 -40.094 1 94.81 72 VAL A O 1
ATOM 550 N N . LYS A 1 73 ? 4.789 -26.172 -40.781 1 92.56 73 LYS A N 1
ATOM 551 C CA . LYS A 1 73 ? 5.375 -26.062 -42.125 1 92.56 73 LYS A CA 1
ATOM 552 C C . LYS A 1 73 ? 6.812 -25.562 -42.062 1 92.56 73 LYS A C 1
ATOM 554 O O . LYS A 1 73 ? 7.672 -26 -42.812 1 92.56 73 LYS A O 1
ATOM 559 N N . ALA A 1 74 ? 7.047 -24.703 -41.188 1 94.38 74 ALA A N 1
ATOM 560 C CA . ALA A 1 74 ? 8.375 -24.125 -41.031 1 94.38 74 ALA A CA 1
ATOM 561 C C . ALA A 1 74 ? 9.25 -25 -40.125 1 94.38 74 ALA A C 1
ATOM 563 O O . ALA A 1 74 ? 10.438 -24.703 -39.938 1 94.38 74 ALA A O 1
ATOM 564 N N . ASN A 1 75 ? 8.742 -26.062 -39.562 1 96 75 ASN A N 1
ATOM 565 C CA . ASN A 1 75 ? 9.445 -26.938 -38.625 1 96 75 ASN A CA 1
ATOM 566 C C . ASN A 1 75 ? 10 -26.156 -37.438 1 96 75 ASN A C 1
ATOM 568 O O . ASN A 1 75 ? 11.18 -26.281 -37.125 1 96 75 ASN A O 1
ATOM 572 N N . GLN A 1 76 ? 9.148 -25.297 -36.938 1 96.44 76 GLN A N 1
ATOM 573 C CA . GLN A 1 76 ? 9.492 -24.453 -35.781 1 96.44 76 GLN A CA 1
ATOM 574 C C . GLN A 1 76 ? 8.57 -24.75 -34.594 1 96.44 76 GLN A C 1
ATOM 576 O O . GLN A 1 76 ? 7.453 -25.234 -34.781 1 96.44 76 GLN A O 1
ATOM 581 N N . PRO A 1 77 ? 9.062 -24.484 -33.375 1 97.62 77 PRO A N 1
ATOM 582 C CA . PRO A 1 77 ? 8.18 -24.672 -32.219 1 97.62 77 PRO A CA 1
ATOM 583 C C . PRO A 1 77 ? 6.91 -23.828 -32.312 1 97.62 77 PRO A C 1
ATOM 585 O O . PRO A 1 77 ? 6.945 -22.703 -32.812 1 97.62 77 PRO A O 1
ATOM 588 N N . ILE A 1 78 ? 5.875 -24.406 -31.875 1 97.56 78 ILE A N 1
ATOM 589 C CA . ILE A 1 78 ? 4.621 -23.656 -31.781 1 97.56 78 ILE A CA 1
ATOM 590 C C . ILE A 1 78 ? 4.766 -22.531 -30.75 1 97.56 78 ILE A C 1
ATOM 592 O O . ILE A 1 78 ? 5.145 -22.781 -29.594 1 97.56 78 ILE A O 1
ATOM 596 N N . LYS A 1 79 ? 4.469 -21.344 -31.141 1 97.38 79 LYS A N 1
ATOM 597 C CA . LYS A 1 79 ? 4.523 -20.203 -30.219 1 97.38 79 LYS A CA 1
ATOM 598 C C . LYS A 1 79 ? 3.125 -19.828 -29.734 1 97.38 79 LYS A C 1
ATOM 600 O O . LYS A 1 79 ? 2.213 -19.641 -30.547 1 97.38 79 LYS A O 1
ATOM 605 N N . MET A 1 80 ? 2.992 -19.75 -28.453 1 97 80 MET A N 1
ATOM 606 C CA . MET A 1 80 ? 1.729 -19.359 -27.844 1 97 80 MET A CA 1
ATOM 607 C C . MET A 1 80 ? 1.93 -18.172 -26.906 1 97 80 MET A C 1
ATOM 609 O O . MET A 1 80 ? 3.031 -17.953 -26.406 1 97 80 MET A O 1
ATOM 613 N N . CYS A 1 81 ? 0.942 -17.344 -26.703 1 96.44 81 CYS A N 1
ATOM 614 C CA . CYS A 1 81 ? 1.002 -16.25 -25.75 1 96.44 81 CYS A CA 1
ATOM 615 C C . CYS A 1 81 ? -0.259 -16.203 -24.891 1 96.44 81 CYS A C 1
ATOM 617 O O . CYS A 1 81 ? -1.347 -16.547 -25.359 1 96.44 81 CYS A O 1
ATOM 619 N N . LEU A 1 82 ? -0.116 -15.844 -23.656 1 96.62 82 LEU A N 1
ATOM 620 C CA . LEU A 1 82 ? -1.202 -15.828 -22.672 1 96.62 82 LEU A CA 1
ATOM 621 C C . LEU A 1 82 ? -1.09 -14.617 -21.766 1 96.62 82 LEU A C 1
ATOM 623 O O . LEU A 1 82 ? -0.243 -14.578 -20.875 1 96.62 82 LEU A O 1
ATOM 627 N N . PRO A 1 83 ? -1.903 -13.547 -21.984 1 95.62 83 PRO A N 1
ATOM 628 C CA . PRO A 1 83 ? -1.99 -12.508 -20.953 1 95.62 83 PRO A CA 1
ATOM 629 C C . PRO A 1 83 ? -2.574 -13.023 -19.641 1 95.62 83 PRO A C 1
ATOM 631 O O . PRO A 1 83 ? -3.738 -13.43 -19.594 1 95.62 83 PRO A O 1
ATOM 634 N N . ALA A 1 84 ? -1.765 -13.086 -18.641 1 95.69 84 ALA A N 1
ATOM 635 C CA . ALA A 1 84 ? -2.188 -13.656 -17.359 1 95.69 84 ALA A CA 1
ATOM 636 C C . ALA A 1 84 ? -1.156 -13.383 -16.266 1 95.69 84 ALA A C 1
ATOM 638 O O . ALA A 1 84 ? -0.113 -12.781 -16.531 1 95.69 84 ALA A O 1
ATOM 639 N N . PHE A 1 85 ? -1.507 -13.656 -15.062 1 97.56 85 PHE A N 1
ATOM 640 C CA . PHE A 1 85 ? -0.616 -13.555 -13.914 1 97.56 85 PHE A CA 1
ATOM 641 C C . PHE A 1 85 ? -0.229 -12.109 -13.648 1 97.56 85 PHE A C 1
ATOM 643 O O . PHE A 1 85 ? 0.957 -11.773 -13.602 1 97.56 85 PHE A O 1
ATOM 650 N N . PRO A 1 86 ? -1.196 -11.281 -13.453 1 96.88 86 PRO A N 1
ATOM 651 C CA . PRO A 1 86 ? -0.951 -9.852 -13.266 1 96.88 86 PRO A CA 1
ATOM 652 C C . PRO A 1 86 ? -0.344 -9.531 -11.906 1 96.88 86 PRO A C 1
ATOM 654 O O . PRO A 1 86 ? 0.719 -8.906 -11.828 1 96.88 86 PRO A O 1
ATOM 657 N N . PHE A 1 87 ? -0.908 -9.789 -10.883 1 97.19 87 PHE A N 1
ATOM 658 C CA . PHE A 1 87 ? -0.595 -9.641 -9.469 1 97.19 87 PHE A CA 1
ATOM 659 C C . PHE A 1 87 ? -1.638 -10.344 -8.609 1 97.19 87 PHE A C 1
ATOM 661 O O . PHE A 1 87 ? -2.695 -10.742 -9.102 1 97.19 87 PHE A O 1
ATOM 668 N N . LYS A 1 88 ? -1.35 -10.594 -7.363 1 96.62 88 LYS A N 1
ATOM 669 C CA . LYS A 1 88 ? -2.305 -11.227 -6.461 1 96.62 88 LYS A CA 1
ATOM 670 C C . LYS A 1 88 ? -3.441 -10.273 -6.102 1 96.62 88 LYS A C 1
ATOM 672 O O . LYS A 1 88 ? -3.24 -9.062 -6.02 1 96.62 88 LYS A O 1
ATOM 677 N N . SER A 1 89 ? -4.633 -10.828 -5.895 1 96.75 89 SER A N 1
ATOM 678 C CA . SER A 1 89 ? -5.742 -10.047 -5.363 1 96.75 89 SER A CA 1
ATOM 679 C C . SER A 1 89 ? -5.312 -9.234 -4.141 1 96.75 89 SER A C 1
ATOM 681 O O . SER A 1 89 ? -4.555 -9.727 -3.301 1 96.75 89 SER A O 1
ATOM 683 N N . PRO A 1 90 ? -5.766 -7.973 -4.066 1 95.12 90 PRO A N 1
ATOM 684 C CA . PRO A 1 90 ? -5.422 -7.172 -2.893 1 95.12 90 PRO A CA 1
ATOM 685 C C . PRO A 1 90 ? -6.113 -7.656 -1.62 1 95.12 90 PRO A C 1
ATOM 687 O O . PRO A 1 90 ? -5.77 -7.215 -0.52 1 95.12 90 PRO A O 1
ATOM 690 N N . ASN A 1 91 ? -7.07 -8.5 -1.687 1 96.06 91 ASN A N 1
ATOM 691 C CA . ASN A 1 91 ? -7.793 -9.016 -0.527 1 96.06 91 ASN A CA 1
ATOM 692 C C . ASN A 1 91 ? -7.066 -10.203 0.103 1 96.06 91 ASN A C 1
ATOM 694 O O . ASN A 1 91 ? -7.453 -11.352 -0.098 1 96.06 91 ASN A O 1
ATOM 698 N N . THR A 1 92 ? -6.094 -9.992 0.935 1 94.12 92 THR A N 1
ATOM 699 C CA . THR A 1 92 ? -5.297 -11.031 1.573 1 94.12 92 THR A CA 1
ATOM 700 C C . THR A 1 92 ? -5.984 -11.539 2.836 1 94.12 92 THR A C 1
ATOM 702 O O . THR A 1 92 ? -5.484 -12.453 3.494 1 94.12 92 THR A O 1
ATOM 705 N N . LYS A 1 93 ? -7.078 -10.953 3.188 1 92 93 LYS A N 1
ATOM 706 C CA . LYS A 1 93 ? -7.805 -11.367 4.387 1 92 93 LYS A CA 1
ATOM 707 C C . LYS A 1 93 ? -8.711 -12.555 4.098 1 92 93 LYS A C 1
ATOM 709 O O . LYS A 1 93 ? -8.844 -13.453 4.93 1 92 93 LYS A O 1
ATOM 714 N N . VAL A 1 94 ? -9.297 -12.477 2.889 1 94.56 94 VAL A N 1
ATOM 715 C CA . VAL A 1 94 ? -10.352 -13.445 2.629 1 94.56 94 VAL A CA 1
ATOM 716 C C . VAL A 1 94 ? -9.977 -14.32 1.434 1 94.56 94 VAL A C 1
ATOM 718 O O . VAL A 1 94 ? -10.211 -15.531 1.438 1 94.56 94 VAL A O 1
ATOM 721 N N . LYS A 1 95 ? -9.359 -13.82 0.428 1 95.88 95 LYS A N 1
ATOM 722 C CA . LYS A 1 95 ? -9.312 -14.461 -0.883 1 95.88 95 LYS A CA 1
ATOM 723 C C . LYS A 1 95 ? -7.996 -15.211 -1.077 1 95.88 95 LYS A C 1
ATOM 725 O O . LYS A 1 95 ? -7.988 -16.344 -1.566 1 95.88 95 LYS A O 1
ATOM 730 N N . VAL A 1 96 ? -6.852 -14.609 -0.852 1 97.62 96 VAL A N 1
ATOM 731 C CA . VAL A 1 96 ? -5.551 -15.188 -1.174 1 97.62 96 VAL A CA 1
ATOM 732 C C . VAL A 1 96 ? -4.664 -15.188 0.069 1 97.62 96 VAL A C 1
ATOM 734 O O . VAL A 1 96 ? -5.043 -14.648 1.11 1 97.62 96 VAL A O 1
ATOM 737 N N . LEU A 1 97 ? -3.479 -15.781 -0.014 1 97.44 97 LEU A N 1
ATOM 738 C CA . LEU A 1 97 ? -2.637 -16.016 1.153 1 97.44 97 LEU A CA 1
ATOM 739 C C . LEU A 1 97 ? -1.561 -14.945 1.277 1 97.44 97 LEU A C 1
ATOM 741 O O . LEU A 1 97 ? -0.886 -14.852 2.305 1 97.44 97 LEU A O 1
ATOM 745 N N . GLY A 1 98 ? -1.368 -14.172 0.263 1 95.88 98 GLY A N 1
ATOM 746 C CA . GLY A 1 98 ? -0.338 -13.148 0.276 1 95.88 98 GLY A CA 1
ATOM 747 C C . GLY A 1 98 ? -0.269 -12.352 -1.016 1 95.88 98 GLY A C 1
ATOM 748 O O . GLY A 1 98 ? -1.204 -12.383 -1.818 1 95.88 98 GLY A O 1
ATOM 749 N N . ARG A 1 99 ? 0.88 -11.688 -1.276 1 95.38 99 ARG A N 1
ATOM 750 C CA . ARG A 1 99 ? 1.007 -10.781 -2.412 1 95.38 99 ARG A CA 1
ATOM 751 C C . ARG A 1 99 ? 1.962 -11.344 -3.459 1 95.38 99 ARG A C 1
ATOM 753 O O . ARG A 1 99 ? 2.119 -10.766 -4.539 1 95.38 99 ARG A O 1
ATOM 760 N N . VAL A 1 100 ? 2.594 -12.453 -3.178 1 96.62 100 VAL A N 1
ATOM 761 C CA . VAL A 1 100 ? 3.514 -13.086 -4.117 1 96.62 100 VAL A CA 1
ATOM 762 C C . VAL A 1 100 ? 3.029 -14.492 -4.445 1 96.62 100 VAL A C 1
ATOM 764 O O . VAL A 1 100 ? 2.184 -15.047 -3.738 1 96.62 100 VAL A O 1
ATOM 767 N N . PRO A 1 101 ? 3.537 -15.078 -5.508 1 97.62 101 PRO A N 1
ATOM 768 C CA . PRO A 1 101 ? 3.113 -16.422 -5.934 1 97.62 101 PRO A CA 1
ATOM 769 C C . PRO A 1 101 ? 3.291 -17.469 -4.84 1 97.62 101 PRO A C 1
ATOM 771 O O . PRO A 1 101 ? 4.277 -17.438 -4.102 1 97.62 101 PRO A O 1
ATOM 774 N N . ASP A 1 102 ? 2.332 -18.328 -4.723 1 97.69 102 ASP A N 1
ATOM 775 C CA . ASP A 1 102 ? 2.363 -19.484 -3.836 1 97.69 102 ASP A CA 1
ATOM 776 C C . ASP A 1 102 ? 2.137 -20.781 -4.613 1 97.69 102 ASP A C 1
ATOM 778 O O . ASP A 1 102 ? 2.498 -20.875 -5.789 1 97.69 102 ASP A O 1
ATOM 782 N N . LYS A 1 103 ? 1.652 -21.812 -4 1 97.94 103 LYS A N 1
ATOM 783 C CA . LYS A 1 103 ? 1.522 -23.109 -4.645 1 97.94 103 LYS A CA 1
ATOM 784 C C . LYS A 1 103 ? 0.523 -23.062 -5.797 1 97.94 103 LYS A C 1
ATOM 786 O O . LYS A 1 103 ? 0.637 -23.828 -6.758 1 97.94 103 LYS A O 1
ATOM 791 N N . ALA A 1 104 ? -0.474 -22.172 -5.699 1 97.94 104 ALA A N 1
ATOM 792 C CA . ALA A 1 104 ? -1.438 -22.031 -6.789 1 97.94 104 ALA A CA 1
ATOM 793 C C . ALA A 1 104 ? -0.742 -21.641 -8.094 1 97.94 104 ALA A C 1
ATOM 795 O O . ALA A 1 104 ? -0.99 -22.25 -9.141 1 97.94 104 ALA A O 1
ATOM 796 N N . GLU A 1 105 ? 0.122 -20.625 -8.023 1 98.12 105 GLU A N 1
ATOM 797 C CA . GLU A 1 105 ? 0.867 -20.203 -9.211 1 98.12 105 GLU A CA 1
ATOM 798 C C . GLU A 1 105 ? 1.837 -21.297 -9.656 1 98.12 105 GLU A C 1
ATOM 800 O O . GLU A 1 105 ? 2.043 -21.5 -10.859 1 98.12 105 GLU A O 1
ATOM 805 N N . GLU A 1 106 ? 2.445 -21.969 -8.711 1 98.12 106 GLU A N 1
ATOM 806 C CA . GLU A 1 106 ? 3.367 -23.047 -9.07 1 98.12 106 GLU A CA 1
ATOM 807 C C . GLU A 1 106 ? 2.664 -24.125 -9.891 1 98.12 106 GLU A C 1
ATOM 809 O O . GLU A 1 106 ? 3.168 -24.547 -10.93 1 98.12 106 GLU A O 1
ATOM 814 N N . PHE A 1 107 ? 1.519 -24.578 -9.414 1 97.81 107 PHE A N 1
ATOM 815 C CA . PHE A 1 107 ? 0.776 -25.625 -10.109 1 97.81 107 PHE A CA 1
ATOM 816 C C . PHE A 1 107 ? 0.252 -25.109 -11.445 1 97.81 107 PHE A C 1
ATOM 818 O O . PHE A 1 107 ? 0.174 -25.859 -12.422 1 97.81 107 PHE A O 1
ATOM 825 N N . ALA A 1 108 ? -0.127 -23.859 -11.461 1 98 108 ALA A N 1
ATOM 826 C CA . ALA A 1 108 ? -0.574 -23.281 -12.727 1 98 108 ALA A CA 1
ATOM 827 C C . ALA A 1 108 ? 0.551 -23.281 -13.758 1 98 108 ALA A C 1
ATOM 829 O O . ALA A 1 108 ? 0.339 -23.641 -14.914 1 98 108 ALA A O 1
ATOM 830 N N . LEU A 1 109 ? 1.712 -22.859 -13.352 1 98.25 109 LEU A N 1
ATOM 831 C CA . LEU A 1 109 ? 2.854 -22.844 -14.258 1 98.25 109 LEU A CA 1
ATOM 832 C C . LEU A 1 109 ? 3.236 -24.266 -14.672 1 98.25 109 LEU A C 1
ATOM 834 O O . LEU A 1 109 ? 3.6 -24.484 -15.828 1 98.25 109 LEU A O 1
ATOM 838 N N . ALA A 1 110 ? 3.221 -25.172 -13.711 1 97.94 110 ALA A N 1
ATOM 839 C CA . ALA A 1 110 ? 3.496 -26.562 -14.039 1 97.94 110 ALA A CA 1
ATOM 840 C C . ALA A 1 110 ? 2.508 -27.094 -15.078 1 97.94 110 ALA A C 1
ATOM 842 O O . ALA A 1 110 ? 2.895 -27.797 -16.016 1 97.94 110 ALA A O 1
ATOM 843 N N . HIS A 1 111 ? 1.261 -26.766 -14.844 1 97.69 111 HIS A N 1
ATOM 844 C CA . HIS A 1 111 ? 0.19 -27.172 -15.75 1 97.69 111 HIS A CA 1
ATOM 845 C C . HIS A 1 111 ? 0.408 -26.609 -17.156 1 97.69 111 HIS A C 1
ATOM 847 O O . HIS A 1 111 ? 0.293 -27.344 -18.141 1 97.69 111 HIS A O 1
ATOM 853 N N . LEU A 1 112 ? 0.759 -25.375 -17.219 1 97.94 112 LEU A N 1
ATOM 854 C CA . LEU A 1 112 ? 0.986 -24.719 -18.516 1 97.94 112 LEU A CA 1
ATOM 855 C C . LEU A 1 112 ? 2.275 -25.219 -19.156 1 97.94 112 LEU A C 1
ATOM 857 O O . LEU A 1 112 ? 2.354 -25.344 -20.375 1 97.94 112 LEU A O 1
ATOM 861 N N . ASN A 1 113 ? 3.262 -25.438 -18.344 1 98.06 113 ASN A N 1
ATOM 862 C CA . ASN A 1 113 ? 4.469 -26.062 -18.859 1 98.06 113 ASN A CA 1
ATOM 863 C C . ASN A 1 113 ? 4.18 -27.453 -19.438 1 98.06 113 ASN A C 1
ATOM 865 O O . ASN A 1 113 ? 4.77 -27.844 -20.438 1 98.06 113 ASN A O 1
ATOM 869 N N . GLY A 1 114 ? 3.316 -28.188 -18.734 1 97.44 114 GLY A N 1
ATOM 870 C CA . GLY A 1 114 ? 2.873 -29.484 -19.219 1 97.44 114 GLY A CA 1
ATOM 871 C C . GLY A 1 114 ? 2.191 -29.422 -20.562 1 97.44 114 GLY A C 1
ATOM 872 O O . GLY A 1 114 ? 2.352 -30.328 -21.391 1 97.44 114 GLY A O 1
ATOM 873 N N . LEU A 1 115 ? 1.45 -28.344 -20.781 1 97.44 115 LEU A N 1
ATOM 874 C CA . LEU A 1 115 ? 0.82 -28.141 -22.094 1 97.44 115 LEU A CA 1
ATOM 875 C C . LEU A 1 115 ? 1.866 -28.094 -23.188 1 97.44 115 LEU A C 1
ATOM 877 O O . LEU A 1 115 ? 1.715 -28.75 -24.219 1 97.44 115 LEU A O 1
ATOM 881 N N . CYS A 1 116 ? 2.906 -27.359 -22.969 1 98.31 116 CYS A N 1
ATOM 882 C CA . CYS A 1 116 ? 3.973 -27.266 -23.969 1 98.31 116 CYS A CA 1
ATOM 883 C C . CYS A 1 116 ? 4.695 -28.594 -24.141 1 98.31 116 CYS A C 1
ATOM 885 O O . CYS A 1 116 ? 5.008 -29 -25.25 1 98.31 116 CYS A O 1
ATOM 887 N N . ALA A 1 117 ? 4.926 -29.25 -23.031 1 96.62 117 ALA A N 1
ATOM 888 C CA . ALA A 1 117 ? 5.559 -30.562 -23.078 1 96.62 117 ALA A CA 1
ATOM 889 C C . ALA A 1 117 ? 4.688 -31.562 -23.844 1 96.62 117 ALA A C 1
ATOM 891 O O . ALA A 1 117 ? 5.199 -32.438 -24.562 1 96.62 117 ALA A O 1
ATOM 892 N N . ALA A 1 118 ? 3.438 -31.5 -23.656 1 97.19 118 ALA A N 1
ATOM 893 C CA . ALA A 1 118 ? 2.506 -32.375 -24.359 1 97.19 118 ALA A CA 1
ATOM 894 C C . ALA A 1 118 ? 2.578 -32.156 -25.875 1 97.19 118 ALA A C 1
ATOM 896 O O . ALA A 1 118 ? 2.475 -33.125 -26.641 1 97.19 118 ALA A O 1
ATOM 897 N N . ILE A 1 119 ? 2.68 -30.906 -26.266 1 96.88 119 ILE A N 1
ATOM 898 C CA . ILE A 1 119 ? 2.832 -30.609 -27.688 1 96.88 119 ILE A CA 1
ATOM 899 C C . ILE A 1 119 ? 4.141 -31.219 -28.188 1 96.88 119 ILE A C 1
ATOM 901 O O . ILE A 1 119 ? 4.184 -31.781 -29.281 1 96.88 119 ILE A O 1
ATOM 905 N N . LYS A 1 120 ? 5.176 -31.125 -27.422 1 96.44 120 LYS A N 1
ATOM 906 C CA . LYS A 1 120 ? 6.473 -31.672 -27.797 1 96.44 120 LYS A CA 1
ATOM 907 C C . LYS A 1 120 ? 6.398 -33.188 -27.969 1 96.44 120 LYS A C 1
ATOM 909 O O . LYS A 1 120 ? 7.109 -33.75 -28.812 1 96.44 120 LYS A O 1
ATOM 914 N N . ASP A 1 121 ? 5.559 -33.812 -27.25 1 93.75 121 ASP A N 1
ATOM 915 C CA . ASP A 1 121 ? 5.398 -35.25 -27.344 1 93.75 121 ASP A CA 1
ATOM 916 C C . ASP A 1 121 ? 4.891 -35.656 -28.719 1 93.75 121 ASP A C 1
ATOM 918 O O . ASP A 1 121 ? 5.164 -36.781 -29.188 1 93.75 121 ASP A O 1
ATOM 922 N N . VAL A 1 122 ? 4.156 -34.812 -29.406 1 94.19 122 VAL A N 1
ATOM 923 C CA . VAL A 1 122 ? 3.574 -35.219 -30.688 1 94.19 122 VAL A CA 1
ATOM 924 C C . VAL A 1 122 ? 4.27 -34.469 -31.828 1 94.19 122 VAL A C 1
ATOM 926 O O . VAL A 1 122 ? 4.188 -34.875 -33 1 94.19 122 VAL A O 1
ATOM 929 N N . TYR A 1 123 ? 4.914 -33.375 -31.5 1 96.75 123 TYR A N 1
ATOM 930 C CA . TYR A 1 123 ? 5.609 -32.531 -32.469 1 96.75 123 TYR A CA 1
ATOM 931 C C . TYR A 1 123 ? 7.012 -32.188 -31.953 1 96.75 123 TYR A C 1
ATOM 933 O O . TYR A 1 123 ? 7.176 -31.406 -31.031 1 96.75 123 TYR A O 1
ATOM 941 N N . SER A 1 124 ? 8.023 -32.75 -32.531 1 95.56 124 SER A N 1
ATOM 942 C CA . SER A 1 124 ? 9.398 -32.781 -32.031 1 95.56 124 SER A CA 1
ATOM 943 C C . SER A 1 124 ? 9.945 -31.391 -31.766 1 95.56 124 SER A C 1
ATOM 945 O O . SER A 1 124 ? 10.672 -31.172 -30.797 1 95.56 124 SER A O 1
ATOM 947 N N . PRO A 1 125 ? 9.57 -30.406 -32.625 1 96.62 125 PRO A N 1
ATOM 948 C CA . PRO A 1 125 ? 10.078 -29.062 -32.312 1 96.62 125 PRO A CA 1
ATOM 949 C C . PRO A 1 125 ? 9.5 -28.484 -31.031 1 96.62 125 PRO A C 1
ATOM 951 O O . PRO A 1 125 ? 10.086 -27.578 -30.438 1 96.62 125 PRO A O 1
ATOM 954 N N . GLY A 1 126 ? 8.367 -29 -30.703 1 97.75 126 GLY A N 1
ATOM 955 C CA . GLY A 1 126 ? 7.793 -28.641 -29.422 1 97.75 126 GLY A CA 1
ATOM 956 C C . GLY A 1 126 ? 7.016 -27.344 -29.453 1 97.75 126 GLY A C 1
ATOM 957 O O . GLY A 1 126 ? 6.371 -27.016 -30.453 1 97.75 126 GLY A O 1
ATOM 958 N N . ALA A 1 127 ? 6.977 -26.641 -28.297 1 98.31 127 ALA A N 1
ATOM 959 C CA . ALA A 1 127 ? 6.195 -25.422 -28.141 1 98.31 127 ALA A CA 1
ATOM 960 C C . ALA A 1 127 ? 6.762 -24.531 -27.047 1 98.31 127 ALA A C 1
ATOM 962 O O . ALA A 1 127 ? 7.516 -25 -26.188 1 98.31 127 ALA A O 1
ATOM 963 N N . GLU A 1 128 ? 6.441 -23.297 -27.125 1 98.12 128 GLU A N 1
ATOM 964 C CA . GLU A 1 128 ? 6.777 -22.297 -26.125 1 98.12 128 GLU A CA 1
ATOM 965 C C . GLU A 1 128 ? 5.57 -21.406 -25.797 1 98.12 128 GLU A C 1
ATOM 967 O O . GLU A 1 128 ? 4.812 -21.031 -26.703 1 98.12 128 GLU A O 1
ATOM 972 N N . LEU A 1 129 ? 5.434 -21.125 -24.531 1 98.44 129 LEU A N 1
ATOM 973 C CA . LEU A 1 129 ? 4.355 -20.234 -24.094 1 98.44 129 LEU A CA 1
ATOM 974 C C . LEU A 1 129 ? 4.914 -18.969 -23.484 1 98.44 129 LEU A C 1
ATOM 976 O O . LEU A 1 129 ? 5.699 -19.016 -22.531 1 98.44 129 LEU A O 1
ATOM 980 N N . THR A 1 130 ? 4.543 -17.844 -24.031 1 98.19 130 THR A N 1
ATOM 981 C CA . THR A 1 130 ? 4.906 -16.547 -23.453 1 98.19 130 THR A CA 1
ATOM 982 C C . THR A 1 130 ? 3.766 -16 -22.609 1 98.19 130 THR A C 1
ATOM 984 O O . THR A 1 130 ? 2.691 -15.695 -23.125 1 98.19 130 THR A O 1
ATOM 987 N N . ILE A 1 131 ? 4.02 -15.906 -21.359 1 98 131 ILE A N 1
ATOM 988 C CA . ILE A 1 131 ? 3.066 -15.281 -20.453 1 98 131 ILE A CA 1
ATOM 989 C C . ILE A 1 131 ? 3.293 -13.766 -20.422 1 98 131 ILE A C 1
ATOM 991 O O . ILE A 1 131 ? 4.379 -13.305 -20.062 1 98 131 ILE A O 1
ATOM 995 N N . ILE A 1 132 ? 2.307 -13.062 -20.828 1 96.56 132 ILE A N 1
ATOM 996 C CA . ILE A 1 132 ? 2.375 -11.609 -20.797 1 96.56 132 ILE A CA 1
ATOM 997 C C . ILE A 1 132 ? 1.752 -11.094 -19.5 1 96.56 132 ILE A C 1
ATOM 999 O O . ILE A 1 132 ? 0.549 -10.828 -19.438 1 96.56 132 ILE A O 1
ATOM 1003 N N . SER A 1 133 ? 2.633 -10.898 -18.516 1 91.56 133 SER A N 1
ATOM 1004 C CA . SER A 1 133 ? 2.154 -10.438 -17.219 1 91.56 133 SER A CA 1
ATOM 1005 C C . SER A 1 133 ? 1.632 -9.008 -17.297 1 91.56 133 SER A C 1
ATOM 1007 O O . SER A 1 133 ? 2.414 -8.062 -17.375 1 91.56 133 SER A O 1
ATOM 1009 N N . ASP A 1 134 ? 0.434 -8.727 -17.094 1 84.44 134 ASP A N 1
ATOM 1010 C CA . ASP A 1 134 ? -0.238 -7.473 -17.422 1 84.44 134 ASP A CA 1
ATOM 1011 C C . ASP A 1 134 ? -0.551 -6.672 -16.156 1 84.44 134 ASP A C 1
ATOM 1013 O O . ASP A 1 134 ? -1.473 -5.855 -16.141 1 84.44 134 ASP A O 1
ATOM 1017 N N . GLY A 1 135 ? 0.16 -6.906 -15.172 1 92.38 135 GLY A N 1
ATOM 1018 C CA . GLY A 1 135 ? -0.15 -6.285 -13.891 1 92.38 135 GLY A CA 1
ATOM 1019 C C . GLY A 1 135 ? -0.174 -4.77 -13.953 1 92.38 135 GLY A C 1
ATOM 1020 O O . GLY A 1 135 ? -1.114 -4.137 -13.469 1 92.38 135 GLY A O 1
ATOM 1021 N N . ILE A 1 136 ? 0.724 -4.145 -14.625 1 93.75 136 ILE A N 1
ATOM 1022 C CA . ILE A 1 136 ? 0.906 -2.697 -14.664 1 93.75 136 ILE A CA 1
ATOM 1023 C C . ILE A 1 136 ? -0.275 -2.045 -15.375 1 93.75 136 ILE A C 1
ATOM 1025 O O . ILE A 1 136 ? -0.51 -0.844 -15.234 1 93.75 136 ILE A O 1
ATOM 1029 N N . VAL A 1 137 ? -0.979 -2.854 -16.109 1 95.06 137 VAL A N 1
ATOM 1030 C CA . VAL A 1 137 ? -2.123 -2.326 -16.844 1 95.06 137 VAL A CA 1
ATOM 1031 C C . VAL A 1 137 ? -3.256 -1.999 -15.875 1 95.06 137 VAL A C 1
ATOM 1033 O O . VAL A 1 137 ? -4.031 -1.067 -16.109 1 95.06 137 VAL A O 1
ATOM 1036 N N . TYR A 1 138 ? -3.279 -2.736 -14.688 1 95.38 138 TYR A N 1
ATOM 1037 C CA . TYR A 1 138 ? -4.523 -2.686 -13.922 1 95.38 138 TYR A CA 1
ATOM 1038 C C . TYR A 1 138 ? -4.254 -2.379 -12.461 1 95.38 138 TYR A C 1
ATOM 1040 O O . TYR A 1 138 ? -5.168 -2.008 -11.719 1 95.38 138 TYR A O 1
ATOM 1048 N N . ASN A 1 139 ? -3.07 -2.521 -11.961 1 96.19 139 ASN A N 1
ATOM 1049 C CA . ASN A 1 139 ? -2.781 -2.588 -10.531 1 96.19 139 ASN A CA 1
ATOM 1050 C C . ASN A 1 139 ? -3.188 -1.304 -9.82 1 96.19 139 ASN A C 1
ATOM 1052 O O . ASN A 1 139 ? -3.711 -1.349 -8.703 1 96.19 139 ASN A O 1
ATOM 1056 N N . ASP A 1 140 ? -2.975 -0.148 -10.438 1 93.31 140 ASP A N 1
ATOM 1057 C CA . ASP A 1 140 ? -3.277 1.129 -9.797 1 93.31 140 ASP A CA 1
ATOM 1058 C C . ASP A 1 140 ? -4.777 1.28 -9.547 1 93.31 140 ASP A C 1
ATOM 1060 O O . ASP A 1 140 ? -5.191 1.865 -8.547 1 93.31 140 ASP A O 1
ATOM 1064 N N . LEU A 1 141 ? -5.605 0.714 -10.414 1 94 141 LEU A N 1
ATOM 1065 C CA . LEU A 1 141 ? -7.059 0.772 -10.289 1 94 141 LEU A CA 1
ATOM 1066 C C . LEU A 1 141 ? -7.531 -0.011 -9.07 1 94 141 LEU A C 1
ATOM 1068 O O . LEU A 1 141 ? -8.594 0.271 -8.516 1 94 141 LEU A O 1
ATOM 1072 N N . LEU A 1 142 ? -6.723 -0.967 -8.688 1 94.25 142 LEU A N 1
ATOM 1073 C CA . LEU A 1 142 ? -7.098 -1.829 -7.574 1 94.25 142 LEU A CA 1
ATOM 1074 C C . LEU A 1 142 ? -6.273 -1.496 -6.332 1 94.25 142 LEU A C 1
ATOM 1076 O O . LEU A 1 142 ? -6.266 -2.262 -5.367 1 94.25 142 LEU A O 1
ATOM 1080 N N . SER A 1 143 ? -5.504 -0.486 -6.395 1 91.5 143 SER A N 1
ATOM 1081 C CA . SER A 1 143 ? -4.707 0.027 -5.285 1 91.5 143 SER A CA 1
ATOM 1082 C C . SER A 1 143 ? -3.605 -0.953 -4.898 1 91.5 143 SER A C 1
ATOM 1084 O O . SER A 1 143 ? -3.289 -1.104 -3.715 1 91.5 143 SER A O 1
ATOM 1086 N N . VAL A 1 144 ? -3.182 -1.691 -5.867 1 93.94 144 VAL A N 1
ATOM 1087 C CA . VAL A 1 144 ? -1.981 -2.508 -5.723 1 93.94 144 VAL A CA 1
ATOM 1088 C C . VAL A 1 144 ? -0.764 -1.729 -6.215 1 93.94 144 VAL A C 1
ATOM 1090 O O . VAL A 1 144 ? -0.791 -1.146 -7.301 1 93.94 144 VAL A O 1
ATOM 1093 N N . SER A 1 145 ? 0.265 -1.672 -5.418 1 93.06 145 SER A N 1
ATOM 1094 C CA . SER A 1 145 ? 1.412 -0.836 -5.758 1 93.06 145 SER A CA 1
ATOM 1095 C C . SER A 1 145 ? 2.176 -1.404 -6.953 1 93.06 145 SER A C 1
ATOM 1097 O O . SER A 1 145 ? 2.164 -2.615 -7.184 1 93.06 145 SER A O 1
ATOM 1099 N N . ASP A 1 146 ? 2.877 -0.516 -7.668 1 94.75 146 ASP A N 1
ATOM 1100 C CA . ASP A 1 146 ? 3.736 -0.955 -8.766 1 94.75 146 ASP A CA 1
ATOM 1101 C C . ASP A 1 146 ? 4.848 -1.871 -8.258 1 94.75 146 ASP A C 1
ATOM 1103 O O . ASP A 1 146 ? 5.285 -2.777 -8.969 1 94.75 146 ASP A O 1
ATOM 1107 N N . LEU A 1 147 ? 5.246 -1.6 -7.09 1 92.75 147 LEU A N 1
ATOM 1108 C CA . LEU A 1 147 ? 6.289 -2.416 -6.477 1 92.75 147 LEU A CA 1
ATOM 1109 C C . LEU A 1 147 ? 5.805 -3.846 -6.262 1 92.75 147 LEU A C 1
ATOM 1111 O O . LEU A 1 147 ? 6.543 -4.801 -6.512 1 92.75 147 LEU A O 1
ATOM 1115 N N . ASP A 1 148 ? 4.578 -3.994 -5.805 1 94.38 148 ASP A N 1
ATOM 1116 C CA . ASP A 1 148 ? 4.008 -5.324 -5.602 1 94.38 148 ASP A CA 1
ATOM 1117 C C . ASP A 1 148 ? 3.895 -6.082 -6.922 1 94.38 148 ASP A C 1
ATOM 1119 O O . ASP A 1 148 ? 4.066 -7.301 -6.961 1 94.38 148 ASP A O 1
ATOM 1123 N N . VAL A 1 149 ? 3.57 -5.379 -7.949 1 96.62 149 VAL A N 1
ATOM 1124 C CA . VAL A 1 149 ? 3.488 -5.996 -9.266 1 96.62 149 VAL A CA 1
ATOM 1125 C C . VAL A 1 149 ? 4.859 -6.527 -9.68 1 96.62 149 VAL A C 1
ATOM 1127 O O . VAL A 1 149 ? 4.973 -7.645 -10.188 1 96.62 149 VAL A O 1
ATOM 1130 N N . TRP A 1 150 ? 5.875 -5.711 -9.438 1 95.06 150 TRP A N 1
ATOM 1131 C CA . TRP A 1 150 ? 7.234 -6.125 -9.766 1 95.06 150 TRP A CA 1
ATOM 1132 C C . TRP A 1 150 ? 7.629 -7.371 -8.977 1 95.06 150 TRP A C 1
ATOM 1134 O O . TRP A 1 150 ? 8.148 -8.336 -9.547 1 95.06 150 TRP A O 1
ATOM 1144 N N . ARG A 1 151 ? 7.395 -7.32 -7.719 1 94.31 151 ARG A N 1
ATOM 1145 C CA . ARG A 1 151 ? 7.773 -8.438 -6.852 1 94.31 151 ARG A CA 1
ATOM 1146 C C . ARG A 1 151 ? 7.043 -9.711 -7.254 1 94.31 151 ARG A C 1
ATOM 1148 O O . ARG A 1 151 ? 7.641 -10.789 -7.281 1 94.31 151 ARG A O 1
ATOM 1155 N N . TYR A 1 152 ? 5.797 -9.609 -7.566 1 97.44 152 TYR A N 1
ATOM 1156 C CA . TYR A 1 152 ? 5.023 -10.758 -8.031 1 97.44 152 TYR A CA 1
ATOM 1157 C C . TYR A 1 152 ? 5.625 -11.336 -9.305 1 97.44 152 TYR A C 1
ATOM 1159 O O . TYR A 1 152 ? 5.836 -12.547 -9.406 1 97.44 152 TYR A O 1
ATOM 1167 N N . GLY A 1 153 ? 5.863 -10.516 -10.234 1 96.44 153 GLY A N 1
ATOM 1168 C CA . GLY A 1 153 ? 6.441 -10.953 -11.5 1 96.44 153 GLY A CA 1
ATOM 1169 C C . GLY A 1 153 ? 7.805 -11.602 -11.336 1 96.44 153 GLY A C 1
ATOM 1170 O O . GLY A 1 153 ? 8.094 -12.617 -11.977 1 96.44 153 GLY A O 1
ATOM 1171 N N . GLU A 1 154 ? 8.609 -10.992 -10.516 1 95.06 154 GLU A N 1
ATOM 1172 C CA . GLU A 1 154 ? 9.945 -11.539 -10.305 1 95.06 154 GLU A CA 1
ATOM 1173 C C . GLU A 1 154 ? 9.883 -12.891 -9.602 1 95.06 154 GLU A C 1
ATOM 1175 O O . GLU A 1 154 ? 10.672 -13.789 -9.906 1 95.06 154 GLU A O 1
ATOM 1180 N N . THR A 1 155 ? 9 -12.945 -8.688 1 96.38 155 THR A N 1
ATOM 1181 C CA . THR A 1 155 ? 8.844 -14.211 -7.98 1 96.38 155 THR A CA 1
ATOM 1182 C C . THR A 1 155 ? 8.367 -15.305 -8.938 1 96.38 155 THR A C 1
ATOM 1184 O O . THR A 1 155 ? 8.797 -16.453 -8.828 1 96.38 155 THR A O 1
ATOM 1187 N N . LEU A 1 156 ? 7.504 -14.977 -9.844 1 96.94 156 LEU A N 1
ATOM 1188 C CA . LEU A 1 156 ? 7.031 -15.914 -10.852 1 96.94 156 LEU A CA 1
ATOM 1189 C C . LEU A 1 156 ? 8.188 -16.422 -11.711 1 96.94 156 LEU A C 1
ATOM 1191 O O . LEU A 1 156 ? 8.289 -17.609 -11.992 1 96.94 156 LEU A O 1
ATOM 1195 N N . ARG A 1 157 ? 9 -15.547 -12.164 1 96.62 157 ARG A N 1
ATOM 1196 C CA . ARG A 1 157 ? 10.133 -15.883 -13.016 1 96.62 157 ARG A CA 1
ATOM 1197 C C . ARG A 1 157 ? 11.133 -16.766 -12.273 1 96.62 157 ARG A C 1
ATOM 1199 O O . ARG A 1 157 ? 11.648 -17.734 -12.844 1 96.62 157 ARG A O 1
ATOM 1206 N N . ASN A 1 158 ? 11.344 -16.391 -11.07 1 96.38 158 ASN A N 1
ATOM 1207 C CA . ASN A 1 158 ? 12.242 -17.203 -10.258 1 96.38 158 ASN A CA 1
ATOM 1208 C C . ASN A 1 158 ? 11.664 -18.594 -10.016 1 96.38 158 ASN A C 1
ATOM 1210 O O . ASN A 1 158 ? 12.406 -19.578 -9.969 1 96.38 158 ASN A O 1
ATOM 1214 N N . LEU A 1 159 ? 10.414 -18.656 -9.789 1 97 159 LEU A N 1
ATOM 1215 C CA . LEU A 1 159 ? 9.727 -19.922 -9.602 1 97 159 LEU A CA 1
ATOM 1216 C C . LEU A 1 159 ? 9.875 -20.812 -10.836 1 97 159 LEU A C 1
ATOM 1218 O O . LEU A 1 159 ? 10.195 -22 -10.711 1 97 159 LEU A O 1
ATOM 1222 N N . ALA A 1 160 ? 9.641 -20.266 -11.992 1 97.56 160 ALA A N 1
ATOM 1223 C CA . ALA A 1 160 ? 9.781 -21.031 -13.234 1 97.56 160 ALA A CA 1
ATOM 1224 C C . ALA A 1 160 ? 11.203 -21.547 -13.406 1 97.56 160 ALA A C 1
ATOM 1226 O O . ALA A 1 160 ? 11.398 -22.703 -13.805 1 97.56 160 ALA A O 1
ATOM 1227 N N . LYS A 1 161 ? 12.125 -20.719 -13.047 1 96.56 161 LYS A N 1
ATOM 1228 C CA . LYS A 1 161 ? 13.531 -21.094 -13.156 1 96.56 161 LYS A CA 1
ATOM 1229 C C . LYS A 1 161 ? 13.875 -22.203 -12.172 1 96.56 161 LYS A C 1
ATOM 1231 O O . LYS A 1 161 ? 14.484 -23.219 -12.555 1 96.56 161 LYS A O 1
ATOM 1236 N N . THR A 1 162 ? 13.469 -22.031 -10.992 1 94.88 162 THR A N 1
ATOM 1237 C CA . THR A 1 162 ? 13.82 -22.969 -9.93 1 94.88 162 THR A CA 1
ATOM 1238 C C . THR A 1 162 ? 13.156 -24.312 -10.156 1 94.88 162 THR A C 1
ATOM 1240 O O . THR A 1 162 ? 13.742 -25.359 -9.859 1 94.88 162 THR A O 1
ATOM 1243 N N . LYS A 1 163 ? 11.953 -24.359 -10.688 1 95.31 163 LYS A N 1
ATOM 1244 C CA . LYS A 1 163 ? 11.211 -25.609 -10.883 1 95.31 163 LYS A CA 1
ATOM 1245 C C . LYS A 1 163 ? 11.5 -26.203 -12.25 1 95.31 163 LYS A C 1
ATOM 1247 O O . LYS A 1 163 ? 11.016 -27.297 -12.57 1 95.31 163 LYS A O 1
ATOM 1252 N N . GLY A 1 164 ? 12.242 -25.516 -13.078 1 94.56 164 GLY A N 1
ATOM 1253 C CA . GLY A 1 164 ? 12.656 -26.031 -14.375 1 94.56 164 GLY A CA 1
ATOM 1254 C C . GLY A 1 164 ? 11.547 -25.984 -15.414 1 94.56 164 GLY A C 1
ATOM 1255 O O . GLY A 1 164 ? 11.414 -26.906 -16.219 1 94.56 164 GLY A O 1
ATOM 1256 N N . PHE A 1 165 ? 10.656 -24.984 -15.336 1 96.94 165 PHE A N 1
ATOM 1257 C CA . PHE A 1 165 ? 9.633 -24.812 -16.359 1 96.94 165 PHE A CA 1
ATOM 1258 C C . PHE A 1 165 ? 10.227 -24.141 -17.594 1 96.94 165 PHE A C 1
ATOM 1260 O O . PHE A 1 165 ? 9.977 -22.953 -17.844 1 96.94 165 PHE A O 1
ATOM 1267 N N . THR A 1 166 ? 10.82 -24.859 -18.406 1 95.5 166 THR A N 1
ATOM 1268 C CA . THR A 1 166 ? 11.719 -24.359 -19.438 1 95.5 166 THR A CA 1
ATOM 1269 C C . THR A 1 166 ? 10.93 -23.906 -20.672 1 95.5 166 THR A C 1
ATOM 1271 O O . THR A 1 166 ? 11.469 -23.234 -21.547 1 95.5 166 THR A O 1
ATOM 1274 N N . HIS A 1 167 ? 9.703 -24.328 -20.766 1 97.62 167 HIS A N 1
ATOM 1275 C CA . HIS A 1 167 ? 8.906 -23.969 -21.938 1 97.62 167 HIS A CA 1
ATOM 1276 C C . HIS A 1 167 ? 8.211 -22.625 -21.734 1 97.62 167 HIS A C 1
ATOM 1278 O O . HIS A 1 167 ? 7.566 -22.109 -22.641 1 97.62 167 HIS A O 1
ATOM 1284 N N . ILE A 1 168 ? 8.289 -22.047 -20.547 1 98.06 168 ILE A N 1
ATOM 1285 C CA . ILE A 1 168 ? 7.559 -20.828 -20.203 1 98.06 168 ILE A CA 1
ATOM 1286 C C . ILE A 1 168 ? 8.477 -19.625 -20.328 1 98.06 168 ILE A C 1
ATOM 1288 O O . ILE A 1 168 ? 9.617 -19.641 -19.859 1 98.06 168 ILE A O 1
ATOM 1292 N N . ARG A 1 169 ? 8 -18.641 -21.016 1 97.62 169 ARG A N 1
ATOM 1293 C CA . ARG A 1 169 ? 8.648 -17.328 -21.125 1 97.62 169 ARG A CA 1
ATOM 1294 C C . ARG A 1 169 ? 7.742 -16.234 -20.594 1 97.62 169 ARG A C 1
ATOM 1296 O O . ARG A 1 169 ? 6.523 -16.406 -20.5 1 97.62 169 ARG A O 1
ATOM 1303 N N . PHE A 1 170 ? 8.414 -15.141 -20.219 1 97.12 170 PHE A N 1
ATOM 1304 C CA . PHE A 1 170 ? 7.633 -14.047 -19.672 1 97.12 170 PHE A CA 1
ATOM 1305 C C . PHE A 1 170 ? 7.887 -12.758 -20.438 1 97.12 170 PHE A C 1
ATOM 1307 O O . PHE A 1 170 ? 9 -12.516 -20.922 1 97.12 170 PHE A O 1
ATOM 1314 N N . SER A 1 171 ? 6.879 -11.992 -20.609 1 95.56 171 SER A N 1
ATOM 1315 C CA . SER A 1 171 ? 6.945 -10.656 -21.188 1 95.56 171 SER A CA 1
ATOM 1316 C C . SER A 1 171 ? 6.203 -9.641 -20.328 1 95.56 171 SER A C 1
ATOM 1318 O O . SER A 1 171 ? 5.273 -10 -19.609 1 95.56 171 SER A O 1
ATOM 1320 N N . ARG A 1 172 ? 6.695 -8.414 -20.344 1 92.31 172 ARG A N 1
ATOM 1321 C CA . ARG A 1 172 ? 6.066 -7.312 -19.625 1 92.31 172 ARG A CA 1
ATOM 1322 C C . ARG A 1 172 ? 5.516 -6.27 -20.594 1 92.31 172 ARG A C 1
ATOM 1324 O O . ARG A 1 172 ? 5.77 -6.336 -21.797 1 92.31 172 ARG A O 1
ATOM 1331 N N . LEU A 1 173 ? 4.715 -5.371 -19.984 1 91.56 173 LEU A N 1
ATOM 1332 C CA . LEU A 1 173 ? 4.172 -4.289 -20.797 1 91.56 173 LEU A CA 1
ATOM 1333 C C . LEU A 1 173 ? 5.289 -3.49 -21.469 1 91.56 173 LEU A C 1
ATOM 1335 O O . LEU A 1 173 ? 5.137 -3.008 -22.594 1 91.56 173 LEU A O 1
ATOM 1339 N N . SER A 1 174 ? 6.434 -3.334 -20.797 1 88.44 174 SER A N 1
ATOM 1340 C CA . SER A 1 174 ? 7.566 -2.57 -21.312 1 88.44 174 SER A CA 1
ATOM 1341 C C . SER A 1 174 ? 8.07 -3.152 -22.641 1 88.44 174 SER A C 1
ATOM 1343 O O . SER A 1 174 ? 8.695 -2.449 -23.422 1 88.44 174 SER A O 1
ATOM 1345 N N . ASP A 1 175 ? 7.777 -4.422 -22.859 1 89.31 175 ASP A N 1
ATOM 1346 C CA . ASP A 1 175 ? 8.195 -5.078 -24.094 1 89.31 175 ASP A CA 1
ATOM 1347 C C . ASP A 1 175 ? 7.234 -4.754 -25.234 1 89.31 175 ASP A C 1
ATOM 1349 O O . ASP A 1 175 ? 7.555 -4.984 -26.406 1 89.31 175 ASP A O 1
ATOM 1353 N N . LEU A 1 176 ? 6.102 -4.27 -24.922 1 92.06 176 LEU A N 1
ATOM 1354 C CA . LEU A 1 176 ? 5.047 -4.117 -25.922 1 92.06 176 LEU A CA 1
ATOM 1355 C C . LEU A 1 176 ? 4.941 -2.666 -26.375 1 92.06 176 LEU A C 1
ATOM 1357 O O . LEU A 1 176 ? 4.422 -2.393 -27.453 1 92.06 176 LEU A O 1
ATOM 1361 N N . VAL A 1 177 ? 5.375 -1.764 -25.5 1 90.88 177 VAL A N 1
ATOM 1362 C CA . VAL A 1 177 ? 5.148 -0.354 -25.797 1 90.88 177 VAL A CA 1
ATOM 1363 C C . VAL A 1 177 ? 6.484 0.342 -26.047 1 90.88 177 VAL A C 1
ATOM 1365 O O . VAL A 1 177 ? 7.512 -0.051 -25.5 1 90.88 177 VAL A O 1
ATOM 1368 N N . PRO A 1 178 ? 6.465 1.265 -26.938 1 82.94 178 PRO A N 1
ATOM 1369 C CA . PRO A 1 178 ? 7.695 2.025 -27.172 1 82.94 178 PRO A CA 1
ATOM 1370 C C . PRO A 1 178 ? 8.062 2.93 -26 1 82.94 178 PRO A C 1
ATOM 1372 O O . PRO A 1 178 ? 7.25 3.75 -25.562 1 82.94 178 PRO A O 1
ATOM 1375 N N . THR A 1 179 ? 9.156 2.734 -25.328 1 77.44 179 THR A N 1
ATOM 1376 C CA . THR A 1 179 ? 9.617 3.605 -24.25 1 77.44 179 THR A CA 1
ATOM 1377 C C . THR A 1 179 ? 11.133 3.713 -24.25 1 77.44 179 THR A C 1
ATOM 1379 O O . THR A 1 179 ? 11.828 2.814 -24.734 1 77.44 179 THR A O 1
ATOM 1382 N N . GLU A 1 180 ? 11.562 4.887 -23.766 1 74.69 180 GLU A N 1
ATOM 1383 C CA . GLU A 1 180 ? 12.992 5.129 -23.641 1 74.69 180 GLU A CA 1
ATOM 1384 C C . GLU A 1 180 ? 13.516 4.68 -22.281 1 74.69 180 GLU A C 1
ATOM 1386 O O . GLU A 1 180 ? 13.875 5.508 -21.438 1 74.69 180 GLU A O 1
ATOM 1391 N N . VAL A 1 181 ? 13.172 3.518 -21.984 1 72 181 VAL A N 1
ATOM 1392 C CA . VAL A 1 181 ? 13.578 3.043 -20.656 1 72 181 VAL A CA 1
ATOM 1393 C C . VAL A 1 181 ? 14.805 2.146 -20.797 1 72 181 VAL A C 1
ATOM 1395 O O . VAL A 1 181 ? 15.078 1.612 -21.875 1 72 181 VAL A O 1
ATOM 1398 N N . PRO A 1 182 ? 15.516 2.064 -19.625 1 66.44 182 PRO A N 1
ATOM 1399 C CA . PRO A 1 182 ? 16.656 1.153 -19.625 1 66.44 182 PRO A CA 1
ATOM 1400 C C . PRO A 1 182 ? 16.281 -0.273 -20.016 1 66.44 182 PRO A C 1
ATOM 1402 O O . PRO A 1 182 ? 15.164 -0.716 -19.734 1 66.44 182 PRO A O 1
ATOM 1405 N N . ALA A 1 183 ? 17.25 -0.831 -20.594 1 66.88 183 ALA A N 1
ATOM 1406 C CA . ALA A 1 183 ? 17.047 -2.189 -21.094 1 66.88 183 ALA A CA 1
ATOM 1407 C C . ALA A 1 183 ? 16.812 -3.166 -19.938 1 66.88 183 ALA A C 1
ATOM 1409 O O . ALA A 1 183 ? 15.977 -4.062 -20.031 1 66.88 183 ALA A O 1
ATOM 1410 N N . VAL A 1 184 ? 17.594 -2.949 -18.906 1 78.25 184 VAL A N 1
ATOM 1411 C CA . VAL A 1 184 ? 17.438 -3.82 -17.75 1 78.25 184 VAL A CA 1
ATOM 1412 C C . VAL A 1 184 ? 16.812 -3.041 -16.594 1 78.25 184 VAL A C 1
ATOM 1414 O O . VAL A 1 184 ? 17.344 -2.023 -16.156 1 78.25 184 VAL A O 1
ATOM 1417 N N . LEU A 1 185 ? 15.68 -3.67 -16.219 1 83 185 LEU A N 1
ATOM 1418 C CA . LEU A 1 185 ? 14.93 -2.992 -15.172 1 83 185 LEU A CA 1
ATOM 1419 C C . LEU A 1 185 ? 15.156 -3.666 -13.82 1 83 185 LEU A C 1
ATOM 1421 O O . LEU A 1 185 ? 15.258 -4.891 -13.742 1 83 185 LEU A O 1
ATOM 1425 N N . ASP A 1 186 ? 15.375 -2.961 -12.828 1 87.31 186 ASP A N 1
ATOM 1426 C CA . ASP A 1 186 ? 15.281 -3.441 -11.453 1 87.31 186 ASP A CA 1
ATOM 1427 C C . ASP A 1 186 ? 14.023 -2.898 -10.766 1 87.31 186 ASP A C 1
ATOM 1429 O O . ASP A 1 186 ? 13.18 -2.281 -11.414 1 87.31 186 ASP A O 1
ATOM 1433 N N . GLU A 1 187 ? 13.883 -3.199 -9.5 1 89.31 187 GLU A N 1
ATOM 1434 C CA . GLU A 1 187 ? 12.656 -2.863 -8.789 1 89.31 187 GLU A CA 1
ATOM 1435 C C . GLU A 1 187 ? 12.406 -1.357 -8.789 1 89.31 187 GLU A C 1
ATOM 1437 O O . GLU A 1 187 ? 11.281 -0.906 -9.023 1 89.31 187 GLU A O 1
ATOM 1442 N N . VAL A 1 188 ? 13.391 -0.504 -8.609 1 88 188 VAL A N 1
ATOM 1443 C CA . VAL A 1 188 ? 13.234 0.941 -8.477 1 88 188 VAL A CA 1
ATOM 1444 C C . VAL A 1 188 ? 12.961 1.559 -9.844 1 88 188 VAL A C 1
ATOM 1446 O O . VAL A 1 188 ? 12.062 2.387 -9.992 1 88 188 VAL A O 1
ATOM 1449 N N . SER A 1 189 ? 13.766 1.16 -10.828 1 88.12 189 SER A N 1
ATOM 1450 C CA . SER A 1 189 ? 13.562 1.706 -12.164 1 88.12 189 SER A CA 1
ATOM 1451 C C . SER A 1 189 ? 12.219 1.278 -12.742 1 88.12 189 SER A C 1
ATOM 1453 O O . SER A 1 189 ? 11.586 2.027 -13.492 1 88.12 189 SER A O 1
ATOM 1455 N N . TYR A 1 190 ? 11.852 0.077 -12.406 1 90.94 190 TYR A N 1
ATOM 1456 C CA . TYR A 1 190 ? 10.531 -0.386 -12.828 1 90.94 190 TYR A CA 1
ATOM 1457 C C . TYR A 1 190 ? 9.43 0.511 -12.266 1 90.94 190 TYR A C 1
ATOM 1459 O O . TYR A 1 190 ? 8.562 0.969 -13.008 1 90.94 190 TYR A O 1
ATOM 1467 N N . VAL A 1 191 ? 9.461 0.795 -11.016 1 90.25 191 VAL A N 1
ATOM 1468 C CA . VAL A 1 191 ? 8.461 1.625 -10.359 1 90.25 191 VAL A CA 1
ATOM 1469 C C . VAL A 1 191 ? 8.531 3.049 -10.906 1 90.25 191 VAL A C 1
ATOM 1471 O O . VAL A 1 191 ? 7.496 3.67 -11.164 1 90.25 191 VAL A O 1
ATOM 1474 N N . ALA A 1 192 ? 9.727 3.539 -11.141 1 87.75 192 ALA A N 1
ATOM 1475 C CA . ALA A 1 192 ? 9.938 4.902 -11.617 1 87.75 192 ALA A CA 1
ATOM 1476 C C . ALA A 1 192 ? 9.336 5.098 -13.008 1 87.75 192 ALA A C 1
ATOM 1478 O O . ALA A 1 192 ? 9.008 6.219 -13.398 1 87.75 192 ALA A O 1
ATOM 1479 N N . ASN A 1 193 ? 9.125 3.969 -13.734 1 90.06 193 ASN A N 1
ATOM 1480 C CA . ASN A 1 193 ? 8.688 4.105 -15.117 1 90.06 193 ASN A CA 1
ATOM 1481 C C . ASN A 1 193 ? 7.312 3.486 -15.336 1 90.06 193 ASN A C 1
ATOM 1483 O O . ASN A 1 193 ? 6.805 3.459 -16.453 1 90.06 193 ASN A O 1
ATOM 1487 N N . ALA A 1 194 ? 6.738 2.957 -14.297 1 91.88 194 ALA A N 1
ATOM 1488 C CA . ALA A 1 194 ? 5.461 2.262 -14.43 1 91.88 194 ALA A CA 1
ATOM 1489 C C . ALA A 1 194 ? 4.414 3.152 -15.094 1 91.88 194 ALA A C 1
ATOM 1491 O O . ALA A 1 194 ? 3.721 2.725 -16.016 1 91.88 194 ALA A O 1
ATOM 1492 N N . THR A 1 195 ? 4.301 4.395 -14.633 1 90.94 195 THR A N 1
ATOM 1493 C CA . THR A 1 195 ? 3.328 5.316 -15.203 1 90.94 195 THR A CA 1
ATOM 1494 C C . THR A 1 195 ? 3.678 5.637 -16.656 1 90.94 195 THR A C 1
ATOM 1496 O O . THR A 1 195 ? 2.787 5.805 -17.484 1 90.94 195 THR A O 1
ATOM 1499 N N . ASN A 1 196 ? 4.949 5.746 -16.969 1 89.88 196 ASN A N 1
ATOM 1500 C CA . ASN A 1 196 ? 5.359 5.957 -18.344 1 89.88 196 ASN A CA 1
ATOM 1501 C C . ASN A 1 196 ? 4.875 4.832 -19.266 1 89.88 196 ASN A C 1
ATOM 1503 O O . ASN A 1 196 ? 4.484 5.074 -20.406 1 89.88 196 ASN A O 1
ATOM 1507 N N . PHE A 1 197 ? 4.934 3.596 -18.797 1 92.69 197 PHE A N 1
ATOM 1508 C CA . PHE A 1 197 ? 4.43 2.457 -19.562 1 92.69 197 PHE A CA 1
ATOM 1509 C C . PHE A 1 197 ? 2.932 2.59 -19.797 1 92.69 197 PHE A C 1
ATOM 1511 O O . PHE A 1 197 ? 2.449 2.309 -20.906 1 92.69 197 PHE A O 1
ATOM 1518 N N . ARG A 1 198 ? 2.232 3.008 -18.797 1 93.31 198 ARG A N 1
ATOM 1519 C CA . ARG A 1 198 ? 0.789 3.186 -18.922 1 93.31 198 ARG A CA 1
ATOM 1520 C C . ARG A 1 198 ? 0.462 4.273 -19.938 1 93.31 198 ARG A C 1
ATOM 1522 O O . ARG A 1 198 ? -0.452 4.117 -20.75 1 93.31 198 ARG A O 1
ATOM 1529 N N . ILE A 1 199 ? 1.188 5.359 -19.844 1 90.62 199 ILE A N 1
ATOM 1530 C CA . ILE A 1 199 ? 0.999 6.469 -20.781 1 90.62 199 ILE A CA 1
ATOM 1531 C C . ILE A 1 199 ? 1.266 6 -22.203 1 90.62 199 ILE A C 1
ATOM 1533 O O . ILE A 1 199 ? 0.478 6.273 -23.109 1 90.62 199 ILE A O 1
ATOM 1537 N N . ALA A 1 200 ? 2.342 5.262 -22.359 1 92.81 200 ALA A N 1
ATOM 1538 C CA . ALA A 1 200 ? 2.701 4.754 -23.688 1 92.81 200 ALA A CA 1
ATOM 1539 C C . ALA A 1 200 ? 1.632 3.805 -24.219 1 92.81 200 ALA A C 1
ATOM 1541 O O . ALA A 1 200 ? 1.31 3.828 -25.406 1 92.81 200 ALA A O 1
ATOM 1542 N N . LEU A 1 201 ? 1.114 2.957 -23.406 1 93.75 201 LEU A N 1
ATOM 1543 C CA . LEU A 1 201 ? 0.073 2.016 -23.812 1 93.75 201 LEU A CA 1
ATOM 1544 C C . LEU A 1 201 ? -1.162 2.754 -24.312 1 93.75 201 LEU A C 1
ATOM 1546 O O . LEU A 1 201 ? -1.667 2.461 -25.406 1 93.75 201 LEU A O 1
ATOM 1550 N N . ILE A 1 202 ? -1.606 3.707 -23.531 1 91.94 202 ILE A N 1
ATOM 1551 C CA . ILE A 1 202 ? -2.844 4.41 -23.844 1 91.94 202 ILE A CA 1
ATOM 1552 C C . ILE A 1 202 ? -2.633 5.293 -25.078 1 91.94 202 ILE A C 1
ATOM 1554 O O . ILE A 1 202 ? -3.467 5.312 -25.984 1 91.94 202 ILE A O 1
ATOM 1558 N N . ASN A 1 203 ? -1.545 5.977 -25.125 1 90.88 203 ASN A N 1
ATOM 1559 C CA . ASN A 1 203 ? -1.285 6.918 -26.219 1 90.88 203 ASN A CA 1
ATOM 1560 C C . ASN A 1 203 ? -1.128 6.199 -27.547 1 90.88 203 ASN A C 1
ATOM 1562 O O . ASN A 1 203 ? -1.503 6.738 -28.594 1 90.88 203 ASN A O 1
ATOM 1566 N N . ASN A 1 204 ? -0.633 4.938 -27.531 1 91.44 204 ASN A N 1
ATOM 1567 C CA . ASN A 1 204 ? -0.298 4.277 -28.781 1 91.44 204 ASN A CA 1
ATOM 1568 C C . ASN A 1 204 ? -1.374 3.275 -29.188 1 91.44 204 ASN A C 1
ATOM 1570 O O . ASN A 1 204 ? -1.534 2.982 -30.375 1 91.44 204 ASN A O 1
ATOM 1574 N N . PHE A 1 205 ? -2.137 2.797 -28.25 1 92.19 205 PHE A N 1
ATOM 1575 C CA . PHE A 1 205 ? -2.943 1.644 -28.641 1 92.19 205 PHE A CA 1
ATOM 1576 C C . PHE A 1 205 ? -4.414 1.88 -28.312 1 92.19 205 PHE A C 1
ATOM 1578 O O . PHE A 1 205 ? -5.273 1.083 -28.688 1 92.19 205 PHE A O 1
ATOM 1585 N N . ARG A 1 206 ? -4.695 2.951 -27.562 1 89 206 ARG A N 1
ATOM 1586 C CA . ARG A 1 206 ? -6.102 3.23 -27.281 1 89 206 ARG A CA 1
ATOM 1587 C C . ARG A 1 206 ? -6.828 3.645 -28.562 1 89 206 ARG A C 1
ATOM 1589 O O . ARG A 1 206 ? -6.297 4.414 -29.359 1 89 206 ARG A O 1
ATOM 1596 N N . SER A 1 207 ? -8.016 3.143 -28.672 1 82 207 SER A N 1
ATOM 1597 C CA . SER A 1 207 ? -8.828 3.531 -29.812 1 82 207 SER A CA 1
ATOM 1598 C C . SER A 1 207 ? -9.594 4.82 -29.547 1 82 207 SER A C 1
ATOM 1600 O O . SER A 1 207 ? -10.195 4.977 -28.469 1 82 207 SER A O 1
ATOM 1602 N N . LYS A 1 208 ? -9.633 5.82 -30.297 1 72.44 208 LYS A N 1
ATOM 1603 C CA . LYS A 1 208 ? -10.266 7.125 -30.125 1 72.44 208 LYS A CA 1
ATOM 1604 C C . LYS A 1 208 ? -11.789 7.008 -30.125 1 72.44 208 LYS A C 1
ATOM 1606 O O . LYS A 1 208 ? -12.469 7.707 -29.375 1 72.44 208 LYS A O 1
ATOM 1611 N N . ASP A 1 209 ? -12.336 6.164 -30.844 1 73.31 209 ASP A N 1
ATOM 1612 C CA . ASP A 1 209 ? -13.781 6.074 -31 1 73.31 209 ASP A CA 1
ATOM 1613 C C . ASP A 1 209 ? -14.336 4.855 -30.266 1 73.31 209 ASP A C 1
ATOM 1615 O O . ASP A 1 209 ? -15.305 4.238 -30.734 1 73.31 209 ASP A O 1
ATOM 1619 N N . TRP A 1 210 ? -13.828 4.645 -29.094 1 81 210 TRP A N 1
ATOM 1620 C CA . TRP A 1 210 ? -14.234 3.461 -28.344 1 81 210 TRP A CA 1
ATOM 1621 C C . TRP A 1 210 ? -15.016 3.85 -27.094 1 81 210 TRP A C 1
ATOM 1623 O O . TRP A 1 210 ? -14.43 4.27 -26.094 1 81 210 TRP A O 1
ATOM 1633 N N . ASP A 1 211 ? -16.297 3.836 -27.203 1 87.56 211 ASP A N 1
ATOM 1634 C CA . ASP A 1 211 ? -17.156 4.129 -26.062 1 87.56 211 ASP A CA 1
ATOM 1635 C C . ASP A 1 211 ? -17.438 2.867 -25.25 1 87.56 211 ASP A C 1
ATOM 1637 O O . ASP A 1 211 ? -18.141 1.961 -25.719 1 87.56 211 ASP A O 1
ATOM 1641 N N . VAL A 1 212 ? -17.078 2.871 -24.031 1 91.06 212 VAL A N 1
ATOM 1642 C CA . VAL A 1 212 ? -17.109 1.681 -23.188 1 91.06 212 VAL A CA 1
ATOM 1643 C C . VAL A 1 212 ? -18.562 1.274 -22.922 1 91.06 212 VAL A C 1
ATOM 1645 O O . VAL A 1 212 ? -18.891 0.085 -22.906 1 91.06 212 VAL A O 1
ATOM 1648 N N . ASN A 1 213 ? -19.438 2.23 -22.766 1 91.31 213 ASN A N 1
ATOM 1649 C CA . ASN A 1 213 ? -20.844 1.927 -22.5 1 91.31 213 ASN A CA 1
ATOM 1650 C C . ASN A 1 213 ? -21.516 1.29 -23.703 1 91.31 213 ASN A C 1
ATOM 1652 O O . ASN A 1 213 ? -22.297 0.342 -23.562 1 91.31 213 ASN A O 1
ATOM 1656 N N . GLU A 1 214 ? -21.203 1.751 -24.766 1 92.06 214 GLU A N 1
ATOM 1657 C CA . GLU A 1 214 ? -21.766 1.2 -26 1 92.06 214 GLU A CA 1
ATOM 1658 C C . GLU A 1 214 ? -21.234 -0.21 -26.266 1 92.06 214 GLU A C 1
ATOM 1660 O O . GLU A 1 214 ? -22 -1.095 -26.672 1 92.06 214 GLU A O 1
ATOM 1665 N N . LYS A 1 215 ? -20.016 -0.39 -26.016 1 91.12 215 LYS A N 1
ATOM 1666 C CA . LYS A 1 215 ? -19.391 -1.681 -26.297 1 91.12 215 LYS A CA 1
ATOM 1667 C C . LYS A 1 215 ? -19.891 -2.758 -25.344 1 91.12 215 LYS A C 1
ATOM 1669 O O . LYS A 1 215 ? -20.047 -3.92 -25.734 1 91.12 215 LYS A O 1
ATOM 1674 N N . ILE A 1 216 ? -20.109 -2.422 -24.109 1 92.25 216 ILE A N 1
ATOM 1675 C CA . ILE A 1 216 ? -20.641 -3.363 -23.125 1 92.25 216 ILE A CA 1
ATOM 1676 C C . ILE A 1 216 ? -22 -3.885 -23.578 1 92.25 216 ILE A C 1
ATOM 1678 O O . ILE A 1 216 ? -22.312 -5.059 -23.391 1 92.25 216 ILE A O 1
ATOM 1682 N N . THR A 1 217 ? -22.734 -3.037 -24.297 1 92.06 217 THR A N 1
ATOM 1683 C CA . THR A 1 217 ? -24.078 -3.406 -24.719 1 92.06 217 THR A CA 1
ATOM 1684 C C . THR A 1 217 ? -24.062 -4.09 -26.078 1 92.06 217 THR A C 1
ATOM 1686 O O . THR A 1 217 ? -24.844 -5 -26.344 1 92.06 217 THR A O 1
ATOM 1689 N N . SER A 1 218 ? -23.125 -3.746 -26.906 1 90.31 218 SER A N 1
ATOM 1690 C CA . SER A 1 218 ? -23.188 -4.18 -28.297 1 90.31 218 SER A CA 1
ATOM 1691 C C . SER A 1 218 ? -22.297 -5.398 -28.531 1 90.31 218 SER A C 1
ATOM 1693 O O . SER A 1 218 ? -22.5 -6.152 -29.484 1 90.31 218 SER A O 1
ATOM 1695 N N . ASP A 1 219 ? -21.281 -5.574 -27.719 1 85.25 219 ASP A N 1
ATOM 1696 C CA . ASP A 1 219 ? -20.328 -6.656 -27.906 1 85.25 219 ASP A CA 1
ATOM 1697 C C . ASP A 1 219 ? -20.438 -7.691 -26.781 1 85.25 219 ASP A C 1
ATOM 1699 O O . ASP A 1 219 ? -20.141 -7.398 -25.625 1 85.25 219 ASP A O 1
ATOM 1703 N N . GLU A 1 220 ? -20.656 -8.875 -27.172 1 81.88 220 GLU A N 1
ATOM 1704 C CA . GLU A 1 220 ? -20.922 -9.93 -26.203 1 81.88 220 GLU A CA 1
ATOM 1705 C C . GLU A 1 220 ? -19.656 -10.289 -25.422 1 81.88 220 GLU A C 1
ATOM 1707 O O . GLU A 1 220 ? -19.719 -10.555 -24.219 1 81.88 220 GLU A O 1
ATOM 1712 N N . ASP A 1 221 ? -18.578 -10.398 -26.078 1 80.25 221 ASP A N 1
ATOM 1713 C CA . ASP A 1 221 ? -17.328 -10.734 -25.406 1 80.25 221 ASP A CA 1
ATOM 1714 C C . ASP A 1 221 ? -16.953 -9.68 -24.375 1 80.25 221 ASP A C 1
ATOM 1716 O O . ASP A 1 221 ? -16.484 -10.008 -23.281 1 80.25 221 ASP A O 1
ATOM 1720 N N . ILE A 1 222 ? -17.172 -8.43 -24.766 1 87 222 ILE A N 1
ATOM 1721 C CA . ILE A 1 222 ? -16.859 -7.328 -23.844 1 87 222 ILE A CA 1
ATOM 1722 C C . ILE A 1 222 ? -17.828 -7.359 -22.672 1 87 222 ILE A C 1
ATOM 1724 O O . ILE A 1 222 ? -17.438 -7.113 -21.531 1 87 222 ILE A O 1
ATOM 1728 N N . CYS A 1 223 ? -19.031 -7.641 -22.938 1 89.25 223 CYS A N 1
ATOM 1729 C CA . CYS A 1 223 ? -20.016 -7.742 -21.875 1 89.25 223 CYS A CA 1
ATOM 1730 C C . CYS A 1 223 ? -19.656 -8.852 -20.906 1 89.25 223 CYS A C 1
ATOM 1732 O O . CYS A 1 223 ? -19.766 -8.672 -19.688 1 89.25 223 CYS A O 1
ATOM 1734 N N . LEU A 1 224 ? -19.297 -10.031 -21.438 1 84.75 224 LEU A N 1
ATOM 1735 C CA . LEU A 1 224 ? -18.906 -11.156 -20.594 1 84.75 224 LEU A CA 1
ATOM 1736 C C . LEU A 1 224 ? -17.703 -10.797 -19.734 1 84.75 224 LEU A C 1
ATOM 1738 O O . LEU A 1 224 ? -17.656 -11.141 -18.547 1 84.75 224 LEU A O 1
ATOM 1742 N N . THR A 1 225 ? -16.812 -10.133 -20.344 1 87.38 225 THR A N 1
ATOM 1743 C CA . THR A 1 225 ? -15.625 -9.703 -19.594 1 87.38 225 THR A CA 1
ATOM 1744 C C . THR A 1 225 ? -16 -8.711 -18.5 1 87.38 225 THR A C 1
ATOM 1746 O O . THR A 1 225 ? -15.516 -8.797 -17.375 1 87.38 225 THR A O 1
ATOM 1749 N N . TYR A 1 226 ? -16.906 -7.754 -18.891 1 92.81 226 TYR A N 1
ATOM 1750 C CA . TYR A 1 226 ? -17.375 -6.762 -17.922 1 92.81 226 TYR A CA 1
ATOM 1751 C C . TYR A 1 226 ? -18.031 -7.434 -16.734 1 92.81 226 TYR A C 1
ATOM 1753 O O . TYR A 1 226 ? -17.75 -7.09 -15.578 1 92.81 226 TYR A O 1
ATOM 1761 N N . ARG A 1 227 ? -18.812 -8.383 -16.984 1 89.19 227 ARG A N 1
ATOM 1762 C CA . ARG A 1 227 ? -19.5 -9.109 -15.922 1 89.19 227 ARG A CA 1
ATOM 1763 C C . ARG A 1 227 ? -18.516 -9.891 -15.07 1 89.19 227 ARG A C 1
ATOM 1765 O O . ARG A 1 227 ? -18.672 -9.984 -13.852 1 89.19 227 ARG A O 1
ATOM 1772 N N . GLY A 1 228 ? -17.594 -10.5 -15.758 1 87.31 228 GLY A N 1
ATOM 1773 C CA . GLY A 1 228 ? -16.547 -11.172 -15.031 1 87.31 228 GLY A CA 1
ATOM 1774 C C . GLY A 1 228 ? -15.781 -10.25 -14.094 1 87.31 228 GLY A C 1
ATOM 1775 O O . GLY A 1 228 ? -15.5 -10.617 -12.945 1 87.31 228 GLY A O 1
ATOM 1776 N N . TYR A 1 229 ? -15.484 -9.023 -14.578 1 92.19 229 TYR A N 1
ATOM 1777 C CA . TYR A 1 229 ? -14.812 -8.023 -13.758 1 92.19 229 TYR A CA 1
ATOM 1778 C C . TYR A 1 229 ? -15.633 -7.68 -12.523 1 92.19 229 TYR A C 1
ATOM 1780 O O . TYR A 1 229 ? -15.102 -7.609 -11.414 1 92.19 229 TYR A O 1
ATOM 1788 N N . LEU A 1 230 ? -16.875 -7.469 -12.742 1 92.31 230 LEU A N 1
ATOM 1789 C CA . LEU A 1 230 ? -17.75 -7.082 -11.633 1 92.31 230 LEU A CA 1
ATOM 1790 C C . LEU A 1 230 ? -17.766 -8.148 -10.547 1 92.31 230 LEU A C 1
ATOM 1792 O O . LEU A 1 230 ? -17.75 -7.832 -9.359 1 92.31 230 LEU A O 1
ATOM 1796 N N . ARG A 1 231 ? -17.719 -9.367 -10.953 1 87.5 231 ARG A N 1
ATOM 1797 C CA . ARG A 1 231 ? -17.781 -10.477 -10.008 1 87.5 231 ARG A CA 1
ATOM 1798 C C . ARG A 1 231 ? -16.531 -10.539 -9.141 1 87.5 231 ARG A C 1
ATOM 1800 O O . ARG A 1 231 ? -16.625 -10.641 -7.914 1 87.5 231 ARG A O 1
ATOM 1807 N N . PHE A 1 232 ? -15.445 -10.414 -9.711 1 89.12 232 PHE A N 1
ATOM 1808 C CA . PHE A 1 232 ? -14.242 -10.609 -8.914 1 89.12 232 PHE A CA 1
ATOM 1809 C C . PHE A 1 232 ? -13.898 -9.352 -8.141 1 89.12 232 PHE A C 1
ATOM 1811 O O . PHE A 1 232 ? -13.375 -9.422 -7.023 1 89.12 232 PHE A O 1
ATOM 1818 N N . LEU A 1 233 ? -14.258 -8.148 -8.711 1 93.69 233 LEU A N 1
ATOM 1819 C CA . LEU A 1 233 ? -13.906 -6.883 -8.07 1 93.69 233 LEU A CA 1
ATOM 1820 C C . LEU A 1 233 ? -14.648 -6.715 -6.746 1 93.69 233 LEU A C 1
ATOM 1822 O O . LEU A 1 233 ? -14.117 -6.121 -5.805 1 93.69 233 LEU A O 1
ATOM 1826 N N . GLN A 1 234 ? -15.797 -7.238 -6.707 1 92.31 234 GLN A N 1
ATOM 1827 C CA . GLN A 1 234 ? -16.609 -7.109 -5.5 1 92.31 234 GLN A CA 1
ATOM 1828 C C . GLN A 1 234 ? -15.867 -7.668 -4.285 1 92.31 234 GLN A C 1
ATOM 1830 O O . GLN A 1 234 ? -15.828 -7.031 -3.23 1 92.31 234 GLN A O 1
ATOM 1835 N N . THR A 1 235 ? -15.305 -8.805 -4.465 1 92.94 235 THR A N 1
ATOM 1836 C CA . THR A 1 235 ? -14.594 -9.43 -3.354 1 92.94 235 THR A CA 1
ATOM 1837 C C . THR A 1 235 ? -13.172 -8.883 -3.248 1 92.94 235 THR A C 1
ATOM 1839 O O . THR A 1 235 ? -12.648 -8.711 -2.146 1 92.94 235 THR A O 1
ATOM 1842 N N . ASP A 1 236 ? -12.586 -8.562 -4.309 1 95 236 ASP A N 1
ATOM 1843 C CA . ASP A 1 236 ? -11.211 -8.086 -4.344 1 95 236 ASP A CA 1
ATOM 1844 C C . ASP A 1 236 ? -11.07 -6.766 -3.59 1 95 236 ASP A C 1
ATOM 1846 O O . ASP A 1 236 ? -10.055 -6.523 -2.934 1 95 236 ASP A O 1
ATOM 1850 N N . LEU A 1 237 ? -12.094 -5.902 -3.678 1 94.56 237 LEU A N 1
ATOM 1851 C CA . LEU A 1 237 ? -11.938 -4.539 -3.182 1 94.56 237 LEU A CA 1
ATOM 1852 C C . LEU A 1 237 ? -12.719 -4.34 -1.887 1 94.56 237 LEU A C 1
ATOM 1854 O O . LEU A 1 237 ? -12.797 -3.225 -1.366 1 94.56 237 LEU A O 1
ATOM 1858 N N . ALA A 1 238 ? -13.266 -5.398 -1.368 1 92.5 238 ALA A N 1
ATOM 1859 C CA . ALA A 1 238 ? -14.094 -5.301 -0.17 1 92.5 238 ALA A CA 1
ATOM 1860 C C . ALA A 1 238 ? -13.281 -4.777 1.015 1 92.5 238 ALA A C 1
ATOM 1862 O O . ALA A 1 238 ? -13.789 -3.998 1.825 1 92.5 238 ALA A O 1
ATOM 1863 N N . ASP A 1 239 ? -12.07 -5.207 1.08 1 90.25 239 ASP A N 1
ATOM 1864 C CA . ASP A 1 239 ? -11.227 -4.777 2.193 1 90.25 239 ASP A CA 1
ATOM 1865 C C 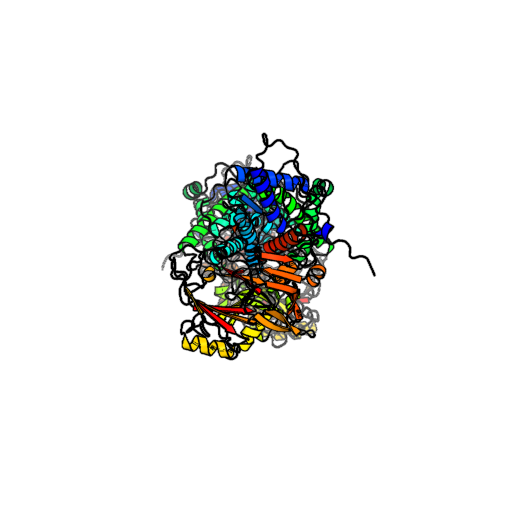. ASP A 1 239 ? -10.641 -3.395 1.934 1 90.25 239 ASP A C 1
ATOM 1867 O O . ASP A 1 239 ? -10.359 -2.646 2.873 1 90.25 239 ASP A O 1
ATOM 1871 N N . THR A 1 240 ? -10.398 -3.047 0.739 1 90.19 240 THR A N 1
ATOM 1872 C CA . THR A 1 240 ? -9.836 -1.764 0.338 1 90.19 240 THR A CA 1
ATOM 1873 C C . THR A 1 240 ? -10.828 -0.635 0.582 1 90.19 240 THR A C 1
ATOM 1875 O O . THR A 1 240 ? -10.445 0.457 1.01 1 90.19 240 THR A O 1
ATOM 1878 N N . TYR A 1 241 ? -12.102 -0.938 0.219 1 90.81 241 TYR A N 1
ATOM 1879 C CA . TYR A 1 241 ? -13.18 0.032 0.376 1 90.81 241 TYR A CA 1
ATOM 1880 C C . TYR A 1 241 ? -14.289 -0.523 1.261 1 90.81 241 TYR A C 1
ATOM 1882 O O . TYR A 1 241 ? -15.375 -0.851 0.774 1 90.81 241 TYR A O 1
ATOM 1890 N N . PRO A 1 242 ? -14.031 -0.506 2.52 1 88.94 242 PRO A N 1
ATOM 1891 C CA . PRO A 1 242 ? -15.07 -1.055 3.398 1 88.94 242 PRO A CA 1
ATOM 1892 C C . PRO A 1 242 ? -16.344 -0.209 3.41 1 88.94 242 PRO A C 1
ATOM 1894 O O . PRO A 1 242 ? -16.266 1.022 3.389 1 88.94 242 PRO A O 1
ATOM 1897 N N . ILE A 1 243 ? -17.391 -0.881 3.393 1 89.12 243 ILE A N 1
ATOM 1898 C CA . ILE A 1 243 ? -18.688 -0.221 3.465 1 89.12 243 ILE A CA 1
ATOM 1899 C C . ILE A 1 243 ? -18.875 0.412 4.844 1 89.12 243 ILE A C 1
ATOM 1901 O O . ILE A 1 243 ? -18.516 -0.186 5.859 1 89.12 243 ILE A O 1
ATOM 1905 N N . SER A 1 244 ? -19.266 1.609 4.836 1 87.62 244 SER A N 1
ATOM 1906 C CA . SER A 1 244 ? -19.516 2.357 6.062 1 87.62 244 SER A CA 1
ATOM 1907 C C . SER A 1 244 ? -20.734 3.246 5.934 1 87.62 244 SER A C 1
ATOM 1909 O O . SER A 1 244 ? -21.469 3.166 4.941 1 87.62 244 SER A O 1
ATOM 1911 N N . ASP A 1 245 ? -20.984 4.031 6.965 1 82.56 245 ASP A N 1
ATOM 1912 C CA . ASP A 1 245 ? -22.141 4.934 6.945 1 82.56 245 ASP A CA 1
ATOM 1913 C C . ASP A 1 245 ? -21.969 6.016 5.883 1 82.56 245 ASP A C 1
ATOM 1915 O O . ASP A 1 245 ? -22.953 6.453 5.281 1 82.56 245 ASP A O 1
ATOM 1919 N N . THR A 1 246 ? -20.781 6.375 5.633 1 78.31 246 THR A N 1
ATOM 1920 C CA . THR A 1 246 ? -20.531 7.438 4.668 1 78.31 246 THR A CA 1
ATOM 1921 C C . THR A 1 246 ? -20.234 6.855 3.285 1 78.31 246 THR A C 1
ATOM 1923 O O . THR A 1 246 ? -20.375 7.551 2.275 1 78.31 246 THR A O 1
ATOM 1926 N N . PHE A 1 247 ? -19.922 5.59 3.299 1 84.62 247 PHE A N 1
ATOM 1927 C CA . PHE A 1 247 ? -19.672 4.883 2.047 1 84.62 247 PHE A CA 1
ATOM 1928 C C . PHE A 1 247 ? -20.578 3.666 1.923 1 84.62 247 PHE A C 1
ATOM 1930 O O . PHE A 1 247 ? -20.203 2.559 2.309 1 84.62 247 PHE A O 1
ATOM 1937 N N . THR A 1 248 ? -21.734 3.82 1.238 1 88.81 248 THR A N 1
ATOM 1938 C CA . THR A 1 248 ? -22.828 2.859 1.213 1 88.81 248 THR A CA 1
ATOM 1939 C C . THR A 1 248 ? -22.547 1.748 0.205 1 88.81 248 THR A C 1
ATOM 1941 O O . THR A 1 248 ? -21.625 1.854 -0.607 1 88.81 248 THR A O 1
ATOM 1944 N N . LYS A 1 249 ? -23.391 0.739 0.28 1 91.19 249 LYS A N 1
ATOM 1945 C CA . LYS A 1 249 ? -23.312 -0.384 -0.649 1 91.19 249 LYS A CA 1
ATOM 1946 C C . LYS A 1 249 ? -23.562 0.07 -2.084 1 91.19 249 LYS A C 1
ATOM 1948 O O . LYS A 1 249 ? -22.938 -0.435 -3.02 1 91.19 249 LYS A O 1
ATOM 1953 N N . SER A 1 250 ? -24.453 0.939 -2.236 1 91.25 250 SER A N 1
ATOM 1954 C CA . SER A 1 250 ? -24.766 1.464 -3.561 1 91.25 250 SER A CA 1
ATOM 1955 C C . SER A 1 250 ? -23.578 2.215 -4.156 1 91.25 250 SER A C 1
ATOM 1957 O O . SER A 1 250 ? -23.297 2.086 -5.348 1 91.25 250 SER A O 1
ATOM 1959 N N . LYS A 1 251 ? -22.938 3.021 -3.316 1 89.25 251 LYS A N 1
ATOM 1960 C CA . LYS A 1 251 ? -21.75 3.738 -3.773 1 89.25 251 LYS A CA 1
ATOM 1961 C C . LYS A 1 251 ? -20.625 2.771 -4.129 1 89.25 251 LYS A C 1
ATOM 1963 O O . LYS A 1 251 ? -19.891 2.994 -5.098 1 89.25 251 LYS A O 1
ATOM 1968 N N . TYR A 1 252 ? -20.578 1.757 -3.35 1 92.44 252 TYR A N 1
ATOM 1969 C CA . TYR A 1 252 ? -19.562 0.73 -3.607 1 92.44 252 TYR A CA 1
ATOM 1970 C C . TYR A 1 252 ? -19.797 0.074 -4.965 1 92.44 252 TYR A C 1
ATOM 1972 O O . TYR A 1 252 ? -18.859 -0.076 -5.754 1 92.44 252 TYR A O 1
ATOM 1980 N N . LYS A 1 253 ? -21 -0.313 -5.254 1 92.19 253 LYS A N 1
ATOM 1981 C CA . LYS A 1 253 ? -21.328 -0.951 -6.523 1 92.19 253 LYS A CA 1
ATOM 1982 C C . LYS A 1 253 ? -21.031 -0.029 -7.699 1 92.19 253 LYS A C 1
ATOM 1984 O O . LYS A 1 253 ? -20.5 -0.469 -8.719 1 92.19 253 LYS A O 1
ATOM 1989 N N . LYS A 1 254 ? -21.391 1.191 -7.547 1 91.31 254 LYS A N 1
ATOM 1990 C CA . LYS A 1 254 ? -21.125 2.164 -8.602 1 91.31 254 LYS A CA 1
ATOM 1991 C C . LYS A 1 254 ? -19.625 2.35 -8.812 1 91.31 254 LYS A C 1
ATOM 1993 O O . LYS A 1 254 ? -19.172 2.527 -9.945 1 91.31 254 LYS A O 1
ATOM 1998 N N . GLY A 1 255 ? -18.938 2.363 -7.73 1 91.31 255 GLY A N 1
ATOM 1999 C CA . GLY A 1 255 ? -17.5 2.461 -7.812 1 91.31 255 GLY A CA 1
ATOM 2000 C C . GLY A 1 255 ? -16.859 1.298 -8.547 1 91.31 255 GLY A C 1
ATOM 2001 O O . GLY A 1 255 ? -15.977 1.493 -9.383 1 91.31 255 GLY A O 1
ATOM 2002 N N . ILE A 1 256 ? -17.328 0.157 -8.258 1 93 256 ILE A N 1
ATOM 2003 C CA . ILE A 1 256 ? -16.812 -1.053 -8.898 1 93 256 ILE A CA 1
ATOM 2004 C C . ILE A 1 256 ? -17.094 -0.996 -10.398 1 93 256 ILE A C 1
ATOM 2006 O O . ILE A 1 256 ? -16.25 -1.403 -11.203 1 93 256 ILE A O 1
ATOM 2010 N N . GLU A 1 257 ? -18.219 -0.531 -10.742 1 93.88 257 GLU A N 1
ATOM 2011 C CA . GLU A 1 257 ? -18.562 -0.38 -12.148 1 93.88 257 GLU A CA 1
ATOM 2012 C C . GLU A 1 257 ? -17.609 0.582 -12.852 1 93.88 257 GLU A C 1
ATOM 2014 O O . GLU A 1 257 ? -17.188 0.328 -13.977 1 93.88 257 GLU A O 1
ATOM 2019 N N . SER A 1 258 ? -17.312 1.632 -12.156 1 91.38 258 SER A N 1
ATOM 2020 C CA . SER A 1 258 ? -16.406 2.617 -12.719 1 91.38 258 SER A CA 1
ATOM 2021 C C . SER A 1 258 ? -15.016 2.018 -12.945 1 91.38 258 SER A C 1
ATOM 2023 O O . SER A 1 258 ? -14.398 2.244 -13.992 1 91.38 258 SER A O 1
ATOM 2025 N N . ILE A 1 259 ? -14.594 1.318 -12.016 1 93.94 259 ILE A N 1
ATOM 2026 C CA . ILE A 1 259 ? -13.289 0.679 -12.117 1 93.94 259 ILE A CA 1
ATOM 2027 C C . ILE A 1 259 ? -13.305 -0.343 -13.258 1 93.94 259 ILE A C 1
ATOM 2029 O O . ILE A 1 259 ? -12.375 -0.404 -14.055 1 93.94 259 ILE A O 1
ATOM 2033 N N . ALA A 1 260 ? -14.359 -1.161 -13.312 1 95.19 260 ALA A N 1
ATOM 2034 C CA . ALA A 1 260 ? -14.484 -2.178 -14.352 1 95.19 260 ALA A CA 1
ATOM 2035 C C . ALA A 1 260 ? -14.461 -1.544 -15.742 1 95.19 260 ALA A C 1
ATOM 2037 O O . ALA A 1 260 ? -13.867 -2.098 -16.672 1 95.19 260 ALA A O 1
ATOM 2038 N N . LYS A 1 261 ? -15.109 -0.426 -15.898 1 93.06 261 LYS A N 1
ATOM 2039 C CA . LYS A 1 261 ? -15.125 0.273 -17.172 1 93.06 261 LYS A CA 1
ATOM 2040 C C . LYS A 1 261 ? -13.727 0.756 -17.562 1 93.06 261 LYS A C 1
ATOM 2042 O O . LYS A 1 261 ? -13.32 0.653 -18.719 1 93.06 261 LYS A O 1
ATOM 2047 N N . GLN A 1 262 ? -13.023 1.28 -16.594 1 92.62 262 GLN A N 1
ATOM 2048 C CA . GLN A 1 262 ? -11.648 1.693 -16.859 1 92.62 262 GLN A CA 1
ATOM 2049 C C . GLN A 1 262 ? -10.781 0.499 -17.25 1 92.62 262 GLN A C 1
ATOM 2051 O O . GLN A 1 262 ? -9.914 0.614 -18.109 1 92.62 262 GLN A O 1
ATOM 2056 N N . MET A 1 263 ? -10.992 -0.61 -16.578 1 94.69 263 MET A N 1
ATOM 2057 C CA . MET A 1 263 ? -10.25 -1.823 -16.906 1 94.69 263 MET A CA 1
ATOM 2058 C C . MET A 1 263 ? -10.523 -2.25 -18.344 1 94.69 263 MET A C 1
ATOM 2060 O O . MET A 1 263 ? -9.617 -2.691 -19.047 1 94.69 263 MET A O 1
ATOM 2064 N N . LEU A 1 264 ? -11.75 -2.107 -18.766 1 93.88 264 LEU A N 1
ATOM 2065 C CA . LEU A 1 264 ? -12.109 -2.453 -20.141 1 93.88 264 LEU A CA 1
ATOM 2066 C C . LEU A 1 264 ? -11.391 -1.544 -21.141 1 93.88 264 LEU A C 1
ATOM 2068 O O . LEU A 1 264 ? -10.898 -2.01 -22.172 1 93.88 264 LEU A O 1
ATOM 2072 N N . ILE A 1 265 ? -11.359 -0.315 -20.797 1 92.5 265 ILE A N 1
ATOM 2073 C CA . ILE A 1 265 ? -10.719 0.663 -21.672 1 92.5 265 ILE A CA 1
ATOM 2074 C C . ILE A 1 265 ? -9.234 0.338 -21.828 1 92.5 265 ILE A C 1
ATOM 2076 O O . ILE A 1 265 ? -8.711 0.293 -22.938 1 92.5 265 ILE A O 1
ATOM 2080 N N . ARG A 1 266 ? -8.578 0.068 -20.766 1 94.25 266 ARG A N 1
ATOM 2081 C CA . ARG A 1 266 ? -7.164 -0.273 -20.797 1 94.25 266 ARG A CA 1
ATOM 2082 C C . ARG A 1 266 ? -6.941 -1.644 -21.422 1 94.25 266 ARG A C 1
ATOM 2084 O O . ARG A 1 266 ? -5.938 -1.864 -22.109 1 94.25 266 ARG A O 1
ATOM 2091 N N . GLY A 1 267 ? -7.934 -2.57 -21.125 1 93.12 267 GLY A N 1
ATOM 2092 C CA . GLY A 1 267 ? -7.84 -3.916 -21.672 1 93.12 267 GLY A CA 1
ATOM 2093 C C . GLY A 1 267 ? -7.859 -3.949 -23.188 1 93.12 267 GLY A C 1
ATOM 2094 O O . GLY A 1 267 ? -7.176 -4.77 -23.797 1 93.12 267 GLY A O 1
ATOM 2095 N N . GLN A 1 268 ? -8.633 -3.104 -23.75 1 91.44 268 GLN A N 1
ATOM 2096 C CA . GLN A 1 268 ? -8.695 -3.031 -25.203 1 91.44 268 GLN A CA 1
ATOM 2097 C C . GLN A 1 268 ? -7.363 -2.562 -25.781 1 91.44 268 GLN A C 1
ATOM 2099 O O . GLN A 1 268 ? -6.918 -3.068 -26.812 1 91.44 268 GLN A O 1
ATOM 2104 N N . ALA A 1 269 ? -6.809 -1.521 -25.203 1 93.62 269 ALA A N 1
ATOM 2105 C CA . ALA A 1 269 ? -5.5 -1.045 -25.641 1 93.62 269 ALA A CA 1
ATOM 2106 C C . ALA A 1 269 ? -4.441 -2.133 -25.5 1 93.62 269 ALA A C 1
ATOM 2108 O O . ALA A 1 269 ? -3.613 -2.33 -26.391 1 93.62 269 ALA A O 1
ATOM 2109 N N . PHE A 1 270 ? -4.52 -2.809 -24.469 1 95.12 270 PHE A N 1
ATOM 2110 C CA . PHE A 1 270 ? -3.572 -3.879 -24.188 1 95.12 270 PHE A CA 1
ATOM 2111 C C . PHE A 1 270 ? -3.715 -5.012 -25.203 1 95.12 270 PHE A C 1
ATOM 2113 O O . PHE A 1 270 ? -2.717 -5.539 -25.688 1 95.12 270 PHE A O 1
ATOM 2120 N N . ALA A 1 271 ? -4.902 -5.438 -25.422 1 90.56 271 ALA A N 1
ATOM 2121 C CA . ALA A 1 271 ? -5.156 -6.496 -26.391 1 90.56 271 ALA A CA 1
ATOM 2122 C C . ALA A 1 271 ? -4.57 -6.137 -27.75 1 90.56 271 ALA A C 1
ATOM 2124 O O . ALA A 1 271 ? -4.031 -6.996 -28.453 1 90.56 271 ALA A O 1
ATOM 2125 N N . ARG A 1 272 ? -4.68 -4.918 -28.094 1 91.19 272 ARG A N 1
ATOM 2126 C CA . ARG A 1 272 ? -4.125 -4.461 -29.375 1 91.19 272 ARG A CA 1
ATOM 2127 C C . ARG A 1 272 ? -2.6 -4.523 -29.359 1 91.19 272 ARG A C 1
ATOM 2129 O O . ARG A 1 272 ? -1.978 -4.914 -30.344 1 91.19 272 ARG A O 1
ATOM 2136 N N . ALA A 1 273 ? -2.047 -4.09 -28.281 1 94.75 273 ALA A N 1
ATOM 2137 C CA . ALA A 1 273 ? -0.594 -4.152 -28.141 1 94.75 273 ALA A CA 1
ATOM 2138 C C . ALA A 1 273 ? -0.094 -5.59 -28.25 1 94.75 273 ALA A C 1
ATOM 2140 O O . ALA A 1 273 ? 0.918 -5.855 -28.906 1 94.75 273 ALA A O 1
ATOM 2141 N N . VAL A 1 274 ? -0.776 -6.531 -27.625 1 93.69 274 VAL A N 1
ATOM 2142 C CA . VAL A 1 274 ? -0.41 -7.945 -27.641 1 93.69 274 VAL A CA 1
ATOM 2143 C C . VAL A 1 274 ? -0.522 -8.5 -29.047 1 93.69 274 VAL A C 1
ATOM 2145 O O . VAL A 1 274 ? 0.36 -9.227 -29.516 1 93.69 274 VAL A O 1
ATOM 2148 N N . ARG A 1 275 ? -1.576 -8.156 -29.719 1 88.94 275 ARG A N 1
ATOM 2149 C CA . ARG A 1 275 ? -1.779 -8.625 -31.094 1 88.94 275 ARG A CA 1
ATOM 2150 C C . ARG A 1 275 ? -0.668 -8.125 -32 1 88.94 275 ARG A C 1
ATOM 2152 O O . ARG A 1 275 ? -0.221 -8.852 -32.906 1 88.94 275 ARG A O 1
ATOM 2159 N N . ASP A 1 276 ? -0.289 -6.953 -31.766 1 91.06 276 ASP A N 1
ATOM 2160 C CA . ASP A 1 276 ? 0.744 -6.355 -32.594 1 91.06 276 ASP A CA 1
ATOM 2161 C C . ASP A 1 276 ? 2.096 -7.031 -32.375 1 91.06 276 ASP A C 1
ATOM 2163 O O . ASP A 1 276 ? 2.828 -7.305 -33.344 1 91.06 276 ASP A O 1
ATOM 2167 N N . LYS A 1 277 ? 2.385 -7.289 -31.188 1 92.44 277 LYS A N 1
ATOM 2168 C CA . LYS A 1 277 ? 3.693 -7.836 -30.844 1 92.44 277 LYS A CA 1
ATOM 2169 C C . LYS A 1 277 ? 3.738 -9.344 -31.078 1 92.44 277 LYS A C 1
ATOM 2171 O O . LYS A 1 277 ? 4.781 -9.891 -31.438 1 92.44 277 LYS A O 1
ATOM 2176 N N . PHE A 1 278 ? 2.629 -10.031 -30.875 1 92.69 278 PHE A N 1
ATOM 2177 C CA . PHE A 1 278 ? 2.586 -11.492 -30.906 1 92.69 278 PHE A CA 1
ATOM 2178 C C . PHE A 1 278 ? 1.639 -11.977 -32 1 92.69 278 PHE A C 1
ATOM 2180 O O . PHE A 1 278 ? 0.831 -12.883 -31.766 1 92.69 278 PHE A O 1
ATOM 2187 N N . SER A 1 279 ? 1.807 -11.453 -33.156 1 87.88 279 SER A N 1
ATOM 2188 C CA . SER A 1 279 ? 0.91 -11.75 -34.281 1 87.88 279 SER A CA 1
ATOM 2189 C C . SER A 1 279 ? 1.094 -13.18 -34.75 1 87.88 279 SER A C 1
ATOM 2191 O O . SER A 1 279 ? 0.161 -13.781 -35.281 1 87.88 279 SER A O 1
ATOM 2193 N N . ASN A 1 280 ? 2.203 -13.781 -34.531 1 90.44 280 ASN A N 1
ATOM 2194 C CA . ASN A 1 280 ? 2.49 -15.133 -35 1 90.44 280 ASN A CA 1
ATOM 2195 C C . ASN A 1 280 ? 2.355 -16.156 -33.875 1 90.44 280 ASN A C 1
ATOM 2197 O O . ASN A 1 280 ? 2.941 -17.234 -33.938 1 90.44 280 ASN A O 1
ATOM 2201 N N . HIS A 1 281 ? 1.671 -15.812 -32.844 1 93.81 281 HIS A N 1
ATOM 2202 C CA . HIS A 1 281 ? 1.448 -16.703 -31.719 1 93.81 281 HIS A CA 1
ATOM 2203 C C . HIS A 1 281 ? -0.003 -17.172 -31.672 1 93.81 281 HIS A C 1
ATOM 2205 O O . HIS A 1 281 ? -0.912 -16.438 -32.062 1 93.81 281 HIS A O 1
ATOM 2211 N N . VAL A 1 282 ? -0.166 -18.453 -31.266 1 91.75 282 VAL A N 1
ATOM 2212 C CA . VAL A 1 282 ? -1.508 -18.875 -30.875 1 91.75 282 VAL A CA 1
ATOM 2213 C C . VAL A 1 282 ? -1.934 -18.156 -29.594 1 91.75 282 VAL A C 1
ATOM 2215 O O . VAL A 1 282 ? -1.28 -18.281 -28.562 1 91.75 282 VAL A O 1
ATOM 2218 N N . ARG A 1 283 ? -3.004 -17.422 -29.672 1 91.31 283 ARG A N 1
ATOM 2219 C CA . ARG A 1 283 ? -3.449 -16.594 -28.562 1 91.31 283 ARG A CA 1
ATOM 2220 C C . ARG A 1 283 ? -4.32 -17.406 -27.594 1 91.31 283 ARG A C 1
ATOM 2222 O O . ARG A 1 283 ? -5.387 -17.891 -27.984 1 91.31 283 ARG A O 1
ATOM 2229 N N . LEU A 1 284 ? -3.814 -17.547 -26.391 1 91.75 284 LEU A N 1
ATOM 2230 C CA . LEU A 1 284 ? -4.59 -18.172 -25.328 1 91.75 284 LEU A CA 1
ATOM 2231 C C . LEU A 1 284 ? -5.223 -17.109 -24.422 1 91.75 284 LEU A C 1
ATOM 2233 O O . LEU A 1 284 ? -4.793 -15.953 -24.422 1 91.75 284 LEU A O 1
ATOM 2237 N N . SER A 1 285 ? -6.336 -17.453 -23.719 1 89.62 285 SER A N 1
ATOM 2238 C CA . SER A 1 285 ? -7.035 -16.531 -22.828 1 89.62 285 SER A CA 1
ATOM 2239 C C . SER A 1 285 ? -7.516 -17.234 -21.578 1 89.62 285 SER A C 1
ATOM 2241 O O . SER A 1 285 ? -7.816 -18.438 -21.609 1 89.62 285 SER A O 1
ATOM 2243 N N . ILE A 1 286 ? -7.555 -16.5 -20.516 1 89 286 ILE A N 1
ATOM 2244 C CA . ILE A 1 286 ? -8.102 -17.047 -19.266 1 89 286 ILE A CA 1
ATOM 2245 C C . ILE A 1 286 ? -9.594 -16.734 -19.188 1 89 286 ILE A C 1
ATOM 2247 O O . ILE A 1 286 ? -10.297 -17.266 -18.312 1 89 286 ILE A O 1
ATOM 2251 N N . HIS A 1 287 ? -10.039 -15.836 -19.984 1 81.94 287 HIS A N 1
ATOM 2252 C CA . HIS A 1 287 ? -11.445 -15.43 -19.969 1 81.94 287 HIS A CA 1
ATOM 2253 C C . HIS A 1 287 ? -12.281 -16.297 -20.906 1 81.94 287 HIS A C 1
ATOM 2255 O O . HIS A 1 287 ? -11.789 -16.75 -21.938 1 81.94 287 HIS A O 1
ATOM 2261 N N . PRO A 1 288 ? -13.508 -16.422 -20.469 1 74.69 288 PRO A N 1
ATOM 2262 C CA . PRO A 1 288 ? -14.406 -17.078 -21.422 1 74.69 288 PRO A CA 1
ATOM 2263 C C . PRO A 1 288 ? -14.617 -16.266 -22.703 1 74.69 288 PRO A C 1
ATOM 2265 O O . PRO A 1 288 ? -14.648 -15.031 -22.656 1 74.69 288 PRO A O 1
ATOM 2268 N N . SER A 1 289 ? -14.492 -16.812 -23.766 1 70.69 289 SER A N 1
ATOM 2269 C CA . SER A 1 289 ? -14.648 -16.109 -25.031 1 70.69 289 SER A CA 1
ATOM 2270 C C . SER A 1 289 ? -15.523 -16.906 -26 1 70.69 289 SER A C 1
ATOM 2272 O O . SER A 1 289 ? -15.711 -18.109 -25.828 1 70.69 289 SER A O 1
ATOM 2274 N N . THR A 1 290 ? -16.094 -16.156 -26.844 1 64.31 290 THR A N 1
ATOM 2275 C CA . THR A 1 290 ? -16.844 -16.797 -27.922 1 64.31 290 THR A CA 1
ATOM 2276 C C . THR A 1 290 ? -15.891 -17.5 -28.891 1 64.31 290 THR A C 1
ATOM 2278 O O . THR A 1 290 ? -16.328 -18.25 -29.766 1 64.31 290 THR A O 1
ATOM 2281 N N . GLY A 1 291 ? -14.609 -17.5 -28.641 1 62.66 291 GLY A N 1
ATOM 2282 C CA . GLY A 1 291 ? -13.617 -18.266 -29.375 1 62.66 291 GLY A CA 1
ATOM 2283 C C . GLY A 1 291 ? -13.258 -17.672 -30.719 1 62.66 291 GLY A C 1
ATOM 2284 O O . GLY A 1 291 ? -12.805 -18.375 -31.609 1 62.66 291 GLY A O 1
ATOM 2285 N N . HIS A 1 292 ? -13.477 -16.359 -30.906 1 62.59 292 HIS A N 1
ATOM 2286 C CA . HIS A 1 292 ? -13.219 -15.805 -32.25 1 62.59 292 HIS A CA 1
ATOM 2287 C C . HIS A 1 292 ? -11.719 -15.711 -32.5 1 62.59 292 HIS A C 1
ATOM 2289 O O . HIS A 1 292 ? -11.266 -16.078 -33.594 1 62.59 292 HIS A O 1
ATOM 2295 N N . ASN A 1 293 ? -10.938 -15.352 -31.578 1 69.12 293 ASN A N 1
ATOM 2296 C CA . ASN A 1 293 ? -9.531 -15.164 -31.922 1 69.12 293 ASN A CA 1
ATOM 2297 C C . ASN A 1 293 ? -8.617 -15.695 -30.828 1 69.12 293 ASN A C 1
ATOM 2299 O O . ASN A 1 293 ? -7.418 -15.391 -30.812 1 69.12 293 ASN A O 1
ATOM 2303 N N . LYS A 1 294 ? -9.172 -16.484 -29.969 1 79.75 294 LYS A N 1
ATOM 2304 C CA . LYS A 1 294 ? -8.352 -16.984 -28.875 1 79.75 294 LYS A CA 1
ATOM 2305 C C . LYS A 1 294 ? -8.898 -18.312 -28.344 1 79.75 294 LYS A C 1
ATOM 2307 O O . LYS A 1 294 ? -10.062 -18.641 -28.547 1 79.75 294 LYS A O 1
ATOM 2312 N N . VAL A 1 295 ? -8.031 -19.078 -27.75 1 81.75 295 VAL A N 1
ATOM 2313 C CA . VAL A 1 295 ? -8.414 -20.344 -27.109 1 81.75 295 VAL A CA 1
ATOM 2314 C C . VAL A 1 295 ? -8.445 -20.156 -25.594 1 81.75 295 VAL A C 1
ATOM 2316 O O . VAL A 1 295 ? -7.441 -19.781 -24.984 1 81.75 295 VAL A O 1
ATOM 2319 N N . SER A 1 296 ? -9.578 -20.375 -24.984 1 84.81 296 SER A N 1
ATOM 2320 C CA . SER A 1 296 ? -9.719 -20.25 -23.547 1 84.81 296 SER A CA 1
ATOM 2321 C C . SER A 1 296 ? -9.141 -21.469 -22.828 1 84.81 296 SER A C 1
ATOM 2323 O O . SER A 1 296 ? -9.508 -22.594 -23.125 1 84.81 296 SER A O 1
ATOM 2325 N N . VAL A 1 297 ? -8.227 -21.234 -21.938 1 88.88 297 VAL A N 1
ATOM 2326 C CA . VAL A 1 297 ? -7.605 -22.344 -21.219 1 88.88 297 VAL A CA 1
ATOM 2327 C C . VAL A 1 297 ? -7.797 -22.156 -19.719 1 88.88 297 VAL A C 1
ATOM 2329 O O . VAL A 1 297 ? -8 -21.031 -19.25 1 88.88 297 VAL A O 1
ATOM 2332 N N . SER A 1 298 ? -7.797 -23.188 -18.984 1 89.88 298 SER A N 1
ATOM 2333 C CA . SER A 1 298 ? -7.789 -23.156 -17.531 1 89.88 298 SER A CA 1
ATOM 2334 C C . SER A 1 298 ? -6.367 -23.219 -16.984 1 89.88 298 SER A C 1
ATOM 2336 O O . SER A 1 298 ? -5.637 -24.188 -17.25 1 89.88 298 SER A O 1
ATOM 2338 N N . THR A 1 299 ? -6.047 -22.328 -16.203 1 92.19 299 THR A N 1
ATOM 2339 C CA . THR A 1 299 ? -4.68 -22.297 -15.695 1 92.19 299 THR A CA 1
ATOM 2340 C C . THR A 1 299 ? -4.504 -23.266 -14.539 1 92.19 299 THR A C 1
ATOM 2342 O O . THR A 1 299 ? -3.391 -23.734 -14.273 1 92.19 299 THR A O 1
ATOM 2345 N N . LEU A 1 300 ? -5.562 -23.547 -13.844 1 92.06 300 LEU A N 1
ATOM 2346 C CA . LEU A 1 300 ? -5.488 -24.469 -12.711 1 92.06 300 LEU A CA 1
ATOM 2347 C C . LEU A 1 300 ? -6.293 -25.734 -12.984 1 92.06 300 LEU A C 1
ATOM 2349 O O . LEU A 1 300 ? -7.469 -25.656 -13.352 1 92.06 300 LEU A O 1
ATOM 2353 N N . PRO A 1 301 ? -5.648 -26.844 -12.812 1 89.56 301 PRO A N 1
ATOM 2354 C CA . PRO A 1 301 ? -6.348 -28.125 -13.008 1 89.56 301 PRO A CA 1
ATOM 2355 C C . PRO A 1 301 ? -7.129 -28.562 -11.773 1 89.56 301 PRO A C 1
ATOM 2357 O O . PRO A 1 301 ? -6.938 -29.688 -11.281 1 89.56 301 PRO A O 1
ATOM 2360 N N . THR A 1 302 ? -8.062 -27.766 -11.312 1 90 302 THR A N 1
ATOM 2361 C CA . THR A 1 302 ? -8.812 -28.047 -10.094 1 90 302 THR A CA 1
ATOM 2362 C C . THR A 1 302 ? -10.203 -28.578 -10.422 1 90 302 THR A C 1
ATOM 2364 O O . THR A 1 302 ? -10.625 -28.562 -11.586 1 90 302 THR A O 1
ATOM 2367 N N . ASP A 1 303 ? -10.82 -29.141 -9.469 1 87.06 303 ASP A N 1
ATOM 2368 C CA . ASP A 1 303 ? -12.172 -29.656 -9.664 1 87.06 303 ASP A CA 1
ATOM 2369 C C . ASP A 1 303 ? -13.211 -28.656 -9.188 1 87.06 303 ASP A C 1
ATOM 2371 O O . ASP A 1 303 ? -14.414 -28.938 -9.195 1 87.06 303 ASP A O 1
ATOM 2375 N N . SER A 1 304 ? -12.766 -27.531 -8.82 1 86.12 304 SER A N 1
ATOM 2376 C CA . SER A 1 304 ? -13.641 -26.453 -8.359 1 86.12 304 SER A CA 1
ATOM 2377 C C . SER A 1 304 ? -14.102 -25.578 -9.523 1 86.12 304 SER A C 1
ATOM 2379 O O . SER A 1 304 ? -13.734 -25.828 -10.672 1 86.12 304 SER A O 1
ATOM 2381 N N . THR A 1 305 ? -14.922 -24.656 -9.117 1 80.25 305 THR A N 1
ATOM 2382 C CA . THR A 1 305 ? -15.289 -23.641 -10.094 1 80.25 305 THR A CA 1
ATOM 2383 C C . THR A 1 305 ? -14.047 -22.906 -10.609 1 80.25 305 THR A C 1
ATOM 2385 O O . THR A 1 305 ? -13.07 -22.734 -9.875 1 80.25 305 THR A O 1
ATOM 2388 N N . TYR A 1 306 ? -14.188 -22.5 -11.773 1 84.5 306 TYR A N 1
ATOM 2389 C CA . TYR A 1 306 ? -13.062 -21.859 -12.43 1 84.5 306 TYR A CA 1
ATOM 2390 C C . TYR A 1 306 ? -12.578 -20.656 -11.633 1 84.5 306 TYR A C 1
ATOM 2392 O O . TYR A 1 306 ? -13.383 -19.812 -11.211 1 84.5 306 TYR A O 1
ATOM 2400 N N . THR A 1 307 ? -11.312 -20.641 -11.375 1 89.62 307 THR A N 1
ATOM 2401 C CA . THR A 1 307 ? -10.633 -19.531 -10.727 1 89.62 307 THR A CA 1
ATOM 2402 C C . THR A 1 307 ? -9.195 -19.422 -11.219 1 89.62 307 THR A C 1
ATOM 2404 O O . THR A 1 307 ? -8.711 -20.297 -11.945 1 89.62 307 THR A O 1
ATOM 2407 N N . THR A 1 308 ? -8.586 -18.359 -11.008 1 93.62 308 THR A N 1
ATOM 2408 C CA . THR A 1 308 ? -7.191 -18.156 -11.375 1 93.62 308 THR A CA 1
ATOM 2409 C C . THR A 1 308 ? -6.305 -18.172 -10.133 1 93.62 308 THR A C 1
ATOM 2411 O O . THR A 1 308 ? -6.777 -17.891 -9.023 1 93.62 308 THR A O 1
ATOM 2414 N N . PRO A 1 309 ? -5.051 -18.531 -10.305 1 96.69 309 PRO A N 1
ATOM 2415 C CA . PRO A 1 309 ? -4.176 -18.703 -9.141 1 96.69 309 PRO A CA 1
ATOM 2416 C C . PRO A 1 309 ? -4.004 -17.406 -8.344 1 96.69 309 PRO A C 1
ATOM 2418 O O . PRO A 1 309 ? -3.732 -17.453 -7.141 1 96.69 309 PRO A O 1
ATOM 2421 N N . TRP A 1 310 ? -4.223 -16.219 -8.938 1 97.06 310 TRP A N 1
ATOM 2422 C CA . TRP A 1 310 ? -4.027 -14.961 -8.234 1 97.06 310 TRP A CA 1
ATOM 2423 C C . TRP A 1 310 ? -5.328 -14.477 -7.602 1 97.06 310 TRP A C 1
ATOM 2425 O O . TRP A 1 310 ? -5.375 -13.406 -7 1 97.06 310 TRP A O 1
ATOM 2435 N N . HIS A 1 311 ? -6.367 -15.312 -7.668 1 95.75 311 HIS A N 1
ATOM 2436 C CA . HIS A 1 311 ? -7.645 -14.953 -7.062 1 95.75 311 HIS A CA 1
ATOM 2437 C C . HIS A 1 311 ? -8.117 -16.031 -6.098 1 95.75 311 HIS A C 1
ATOM 2439 O O . HIS A 1 311 ? -9.281 -16.047 -5.691 1 95.75 311 HIS A O 1
ATOM 2445 N N . CYS A 1 312 ? -7.184 -17 -5.754 1 96.31 312 CYS A N 1
ATOM 2446 C CA . CYS A 1 312 ? -7.629 -18.062 -4.875 1 96.31 312 CYS A CA 1
ATOM 2447 C C . CYS A 1 312 ? -6.457 -18.656 -4.09 1 96.31 312 CYS A C 1
ATOM 2449 O O . CYS A 1 312 ? -5.316 -18.219 -4.258 1 96.31 312 CYS A O 1
ATOM 2451 N N . ALA A 1 313 ? -6.805 -19.516 -3.184 1 97.12 313 ALA A N 1
ATOM 2452 C CA . ALA A 1 313 ? -5.867 -20.453 -2.57 1 97.12 313 ALA A CA 1
ATOM 2453 C C . ALA A 1 313 ? -6.156 -21.891 -3.016 1 97.12 313 ALA A C 1
ATOM 2455 O O . ALA A 1 313 ? -7.289 -22.219 -3.367 1 97.12 313 ALA A O 1
ATOM 2456 N N . VAL A 1 314 ? -5.125 -22.672 -3.029 1 97.56 314 VAL A N 1
ATOM 2457 C CA . VAL A 1 314 ? -5.316 -24.062 -3.439 1 97.56 314 VAL A CA 1
ATOM 2458 C C . VAL A 1 314 ? -5.23 -24.984 -2.221 1 97.56 314 VAL A C 1
ATOM 2460 O O . VAL A 1 314 ? -4.496 -24.703 -1.272 1 97.56 314 VAL A O 1
ATOM 2463 N N . ALA A 1 315 ? -6.016 -25.984 -2.219 1 97.94 315 ALA A N 1
ATOM 2464 C CA . ALA A 1 315 ? -6.012 -27.047 -1.207 1 97.94 315 ALA A CA 1
ATOM 2465 C C . ALA A 1 315 ? -5.746 -28.406 -1.838 1 97.94 315 ALA A C 1
ATOM 2467 O O . ALA A 1 315 ? -6.363 -28.766 -2.842 1 97.94 315 ALA A O 1
ATOM 2468 N N . VAL A 1 316 ? -4.809 -29.125 -1.296 1 97.75 316 VAL A N 1
ATOM 2469 C CA . VAL A 1 316 ? -4.398 -30.422 -1.847 1 97.75 316 VAL A CA 1
ATOM 2470 C C . VAL A 1 316 ? -4.914 -31.547 -0.957 1 97.75 316 VAL A C 1
ATOM 2472 O O . VAL A 1 316 ? -4.613 -31.594 0.238 1 97.75 316 VAL A O 1
ATOM 2475 N N . ARG A 1 317 ? -5.602 -32.438 -1.517 1 97.25 317 ARG A N 1
ATOM 2476 C CA . ARG A 1 317 ? -6.09 -33.625 -0.795 1 97.25 317 ARG A CA 1
ATOM 2477 C C . ARG A 1 317 ? -5 -34.656 -0.665 1 97.25 317 ARG A C 1
ATOM 2479 O O . ARG A 1 317 ? -3.98 -34.594 -1.353 1 97.25 317 ARG A O 1
ATOM 2486 N N . GLN A 1 318 ? -5.27 -35.656 0.113 1 96.75 318 GLN A N 1
ATOM 2487 C CA . GLN A 1 318 ? -4.285 -36.719 0.355 1 96.75 318 GLN A CA 1
ATOM 2488 C C . GLN A 1 318 ? -4.016 -37.531 -0.915 1 96.75 318 GLN A C 1
ATOM 2490 O O . GLN A 1 318 ? -2.906 -38.031 -1.117 1 96.75 318 GLN A O 1
ATOM 2495 N N . ASP A 1 319 ? -4.969 -37.625 -1.789 1 96.31 319 ASP A N 1
ATOM 2496 C CA . ASP A 1 319 ? -4.805 -38.406 -2.996 1 96.31 319 ASP A CA 1
ATOM 2497 C C . ASP A 1 319 ? -4.133 -37.625 -4.105 1 96.31 319 ASP A C 1
ATOM 2499 O O . ASP A 1 319 ? -4.004 -38.094 -5.234 1 96.31 319 ASP A O 1
ATOM 2503 N N . GLY A 1 320 ? -3.818 -36.375 -3.814 1 95.62 320 GLY A N 1
ATOM 2504 C CA . GLY A 1 320 ? -3.074 -35.562 -4.754 1 95.62 320 GLY A CA 1
ATOM 2505 C C . GLY A 1 320 ? -3.957 -34.625 -5.57 1 95.62 320 GLY A C 1
ATOM 2506 O O . GLY A 1 320 ? -3.465 -33.719 -6.23 1 95.62 320 GLY A O 1
ATOM 2507 N N . THR A 1 321 ? -5.281 -34.844 -5.562 1 96 321 THR A N 1
ATOM 2508 C CA . THR A 1 321 ? -6.176 -33.938 -6.285 1 96 321 THR A CA 1
ATOM 2509 C C . THR A 1 321 ? -6.246 -32.562 -5.605 1 96 321 THR A C 1
ATOM 2511 O O . THR A 1 321 ? -6.004 -32.469 -4.398 1 96 321 THR A O 1
ATOM 2514 N N . ILE A 1 322 ? -6.551 -31.578 -6.387 1 95.81 322 ILE A N 1
ATOM 2515 C CA . ILE A 1 322 ? -6.477 -30.219 -5.855 1 95.81 322 ILE A CA 1
ATOM 2516 C C . ILE A 1 322 ? -7.816 -29.516 -6.051 1 95.81 322 ILE A C 1
ATOM 2518 O O . ILE A 1 322 ? -8.547 -29.812 -6.996 1 95.81 322 ILE A O 1
ATOM 2522 N N . THR A 1 323 ? -8.141 -28.688 -5.156 1 96.5 323 THR A N 1
ATOM 2523 C CA . THR A 1 323 ? -9.281 -27.781 -5.242 1 96.5 323 THR A CA 1
ATOM 2524 C C . THR A 1 323 ? -8.859 -26.344 -4.973 1 96.5 323 THR A C 1
ATOM 2526 O O . THR A 1 323 ? -7.719 -26.078 -4.582 1 96.5 323 THR A O 1
ATOM 2529 N N . SER A 1 324 ? -9.688 -25.406 -5.398 1 96.31 324 SER A N 1
ATOM 2530 C CA . SER A 1 324 ? -9.391 -24 -5.191 1 96.31 324 SER A CA 1
ATOM 2531 C C . SER A 1 324 ? -10.594 -23.25 -4.629 1 96.31 324 SER A C 1
ATOM 2533 O O . SER A 1 324 ? -11.734 -23.703 -4.781 1 96.31 324 SER A O 1
ATOM 2535 N N . GLY A 1 325 ? -10.359 -22.219 -3.965 1 95.44 325 GLY A N 1
ATOM 2536 C CA . GLY A 1 325 ? -11.383 -21.375 -3.377 1 95.44 325 GLY A CA 1
ATOM 2537 C C . GLY A 1 325 ? -10.82 -20.203 -2.596 1 95.44 325 GLY A C 1
ATOM 2538 O O . GLY A 1 325 ? -9.633 -19.891 -2.697 1 95.44 325 GLY A O 1
ATOM 2539 N N . LEU A 1 326 ? -11.75 -19.594 -1.885 1 95.69 326 LEU A N 1
ATOM 2540 C CA . LEU A 1 326 ? -11.305 -18.516 -0.999 1 95.69 326 LEU A CA 1
ATOM 2541 C C . LEU A 1 326 ? -10.43 -19.078 0.125 1 95.69 326 LEU A C 1
ATOM 2543 O O . LEU A 1 326 ? -10.742 -20.125 0.695 1 95.69 326 LEU A O 1
ATOM 2547 N N . ALA A 1 327 ? -9.359 -18.375 0.465 1 97.19 327 ALA A N 1
ATOM 2548 C CA . ALA A 1 327 ? -8.484 -18.797 1.558 1 97.19 327 ALA A CA 1
ATOM 2549 C C . ALA A 1 327 ? -9.273 -18.953 2.857 1 97.19 327 ALA A C 1
ATOM 2551 O O . ALA A 1 327 ? -9.062 -19.906 3.607 1 97.19 327 ALA A O 1
ATOM 2552 N N . GLN A 1 328 ? -10.18 -18.062 3.105 1 96.31 328 GLN A N 1
ATOM 2553 C CA . GLN A 1 328 ? -10.969 -18.062 4.332 1 96.31 328 GLN A CA 1
ATOM 2554 C C . GLN A 1 328 ? -11.781 -19.359 4.461 1 96.31 328 GLN A C 1
ATOM 2556 O O . GLN A 1 328 ? -11.984 -19.859 5.57 1 96.31 328 GLN A O 1
ATOM 2561 N N . THR A 1 329 ? -12.273 -19.828 3.348 1 96.12 329 THR A N 1
ATOM 2562 C CA . THR A 1 329 ? -13.062 -21.047 3.35 1 96.12 329 THR A CA 1
ATOM 2563 C C . THR A 1 329 ? -12.242 -22.219 3.889 1 96.12 329 THR A C 1
ATOM 2565 O O . THR A 1 329 ? -12.742 -23.031 4.664 1 96.12 329 THR A O 1
ATOM 2568 N N . PHE A 1 330 ? -11 -22.344 3.521 1 97.31 330 PHE A N 1
ATOM 2569 C CA . PHE A 1 330 ? -10.141 -23.422 3.98 1 97.31 330 PHE A CA 1
ATOM 2570 C C . PHE A 1 330 ? -9.688 -23.188 5.414 1 97.31 330 PHE A C 1
ATOM 2572 O O . PHE A 1 330 ? -9.523 -24.141 6.188 1 97.31 330 PHE A O 1
ATOM 2579 N N . TRP A 1 331 ? -9.531 -21.938 5.77 1 95.5 331 TRP A N 1
ATOM 2580 C CA . TRP A 1 331 ? -9.172 -21.578 7.141 1 95.5 331 TRP A CA 1
ATOM 2581 C C . TRP A 1 331 ? -10.266 -22.016 8.117 1 95.5 331 TRP A C 1
ATOM 2583 O O . TRP A 1 331 ? -9.977 -22.438 9.234 1 95.5 331 TRP A O 1
ATOM 2593 N N . ASP A 1 332 ? -11.484 -21.891 7.676 1 96.69 332 ASP A N 1
ATOM 2594 C CA . ASP A 1 332 ? -12.633 -22.125 8.539 1 96.69 332 ASP A CA 1
ATOM 2595 C C . ASP A 1 332 ? -12.953 -23.625 8.609 1 96.69 332 ASP A C 1
ATOM 2597 O O . ASP A 1 332 ? -13.727 -24.062 9.469 1 96.69 332 ASP A O 1
ATOM 2601 N N . ASP A 1 333 ? -12.422 -24.406 7.766 1 97.06 333 ASP A N 1
ATOM 2602 C CA . ASP A 1 333 ? -12.68 -25.844 7.711 1 97.06 333 ASP A CA 1
ATOM 2603 C C . ASP A 1 333 ? -11.594 -26.625 8.453 1 97.06 333 ASP A C 1
ATOM 2605 O O . ASP A 1 333 ? -10.445 -26.672 8.008 1 97.06 333 ASP A O 1
ATOM 2609 N N . PRO A 1 334 ? -11.93 -27.25 9.523 1 96.81 334 PRO A N 1
ATOM 2610 C CA . PRO A 1 334 ? -10.938 -27.922 10.367 1 96.81 334 PRO A CA 1
ATOM 2611 C C . PRO A 1 334 ? -10.281 -29.109 9.664 1 96.81 334 PRO A C 1
ATOM 2613 O O . PRO A 1 334 ? -9.281 -29.641 10.148 1 96.81 334 PRO A O 1
ATOM 2616 N N . ASN A 1 335 ? -10.797 -29.547 8.578 1 97.12 335 ASN A N 1
ATOM 2617 C CA . ASN A 1 335 ? -10.227 -30.672 7.848 1 97.12 335 ASN A CA 1
ATOM 2618 C C . ASN A 1 335 ? -8.953 -30.266 7.109 1 97.12 335 ASN A C 1
ATOM 2620 O O . ASN A 1 335 ? -8.195 -31.125 6.656 1 97.12 335 ASN A O 1
ATOM 2624 N N . TRP A 1 336 ? -8.781 -28.969 6.98 1 98 336 TRP A N 1
ATOM 2625 C CA . TRP A 1 336 ? -7.633 -28.453 6.238 1 98 336 TRP A CA 1
ATOM 2626 C C . TRP A 1 336 ? -6.621 -27.812 7.176 1 98 336 TRP A C 1
ATOM 2628 O O . TRP A 1 336 ? -6.988 -27.312 8.242 1 98 336 TRP A O 1
ATOM 2638 N N . GLU A 1 337 ? -5.359 -27.859 6.859 1 97.69 337 GLU A N 1
ATOM 2639 C CA . GLU A 1 337 ? -4.312 -27.125 7.559 1 97.69 337 GLU A CA 1
ATOM 2640 C C . GLU A 1 337 ? -3.43 -26.359 6.578 1 97.69 337 GLU A C 1
ATOM 2642 O O . GLU A 1 337 ? -3.252 -26.781 5.434 1 97.69 337 GLU A O 1
ATOM 2647 N N . LEU A 1 338 ? -2.957 -25.234 6.98 1 97.56 338 LEU A N 1
ATOM 2648 C CA . LEU A 1 338 ? -2.121 -24.375 6.152 1 97.56 338 LEU A CA 1
ATOM 2649 C C . LEU A 1 338 ? -0.688 -24.891 6.102 1 97.56 338 LEU A C 1
ATOM 2651 O O . LEU A 1 338 ? -0.093 -25.188 7.141 1 97.56 338 LEU A O 1
ATOM 2655 N N . ALA A 1 339 ? -0.162 -25.047 4.949 1 97.31 339 ALA A N 1
ATOM 2656 C CA . ALA A 1 339 ? 1.228 -25.453 4.746 1 97.31 339 ALA A CA 1
ATOM 2657 C C . ALA A 1 339 ? 2.1 -24.25 4.395 1 97.31 339 ALA A C 1
ATOM 2659 O O . ALA A 1 339 ? 1.67 -23.359 3.66 1 97.31 339 ALA A O 1
ATOM 2660 N N . TYR A 1 340 ? 3.291 -24.266 4.875 1 95.62 340 TYR A N 1
ATOM 2661 C CA . TYR A 1 340 ? 4.25 -23.188 4.645 1 95.62 340 TYR A CA 1
ATOM 2662 C C . TYR A 1 340 ? 5.414 -23.672 3.785 1 95.62 340 TYR A C 1
ATOM 2664 O O . TYR A 1 340 ? 5.836 -24.828 3.891 1 95.62 340 TYR A O 1
ATOM 2672 N N . GLU A 1 341 ? 5.883 -22.891 2.904 1 93.69 341 GLU A N 1
ATOM 2673 C CA . GLU A 1 341 ? 7.098 -23.125 2.125 1 93.69 341 GLU A CA 1
ATOM 2674 C C . GLU A 1 341 ? 8.039 -21.922 2.207 1 93.69 341 GLU A C 1
ATOM 2676 O O . GLU A 1 341 ? 7.629 -20.781 1.927 1 93.69 341 GLU A O 1
ATOM 2681 N N . ASP A 1 342 ? 9.266 -22.172 2.605 1 87.81 342 ASP A N 1
ATOM 2682 C CA . ASP A 1 342 ? 10.266 -21.141 2.789 1 87.81 342 ASP A CA 1
ATOM 2683 C C . ASP A 1 342 ? 9.766 -20.047 3.729 1 87.81 342 ASP A C 1
ATOM 2685 O O . ASP A 1 342 ? 9.914 -18.859 3.443 1 87.81 342 ASP A O 1
ATOM 2689 N N . GLY A 1 343 ? 8.984 -20.5 4.715 1 89.62 343 GLY A N 1
ATOM 2690 C CA . GLY A 1 343 ? 8.547 -19.594 5.766 1 89.62 343 GLY A CA 1
ATOM 2691 C C . GLY A 1 343 ? 7.312 -18.797 5.391 1 89.62 343 GLY A C 1
ATOM 2692 O O . GLY A 1 343 ? 6.852 -17.953 6.172 1 89.62 343 GLY A O 1
ATOM 2693 N N . ARG A 1 344 ? 6.719 -18.953 4.262 1 94.25 344 ARG A N 1
ATOM 2694 C CA . ARG A 1 344 ? 5.535 -18.234 3.812 1 94.25 344 ARG A CA 1
ATOM 2695 C C . ARG A 1 344 ? 4.352 -19.172 3.627 1 94.25 344 ARG A C 1
ATOM 2697 O O . ARG A 1 344 ? 4.527 -20.328 3.242 1 94.25 344 ARG A O 1
ATOM 2704 N N . PRO A 1 345 ? 3.094 -18.672 3.875 1 97.25 345 PRO A N 1
ATOM 2705 C CA . PRO A 1 345 ? 1.924 -19.484 3.561 1 97.25 345 PRO A CA 1
ATOM 2706 C C . PRO A 1 345 ? 1.858 -19.875 2.086 1 97.25 345 PRO A C 1
ATOM 2708 O O . PRO A 1 345 ? 2.051 -19.031 1.208 1 97.25 345 PRO A O 1
ATOM 2711 N N . SER A 1 346 ? 1.55 -21.109 1.862 1 97.88 346 SER A N 1
ATOM 2712 C CA . SER A 1 346 ? 1.677 -21.562 0.48 1 97.88 346 SER A CA 1
ATOM 2713 C C . SER A 1 346 ? 0.385 -22.203 -0.013 1 97.88 346 SER A C 1
ATOM 2715 O O . SER A 1 346 ? -0.129 -21.844 -1.074 1 97.88 346 SER A O 1
ATOM 2717 N N . TYR A 1 347 ? -0.137 -23.219 0.662 1 98.31 347 TYR A N 1
ATOM 2718 C CA . TYR A 1 347 ? -1.361 -23.922 0.289 1 98.31 347 TYR A CA 1
ATOM 2719 C C . TYR A 1 347 ? -1.979 -24.609 1.494 1 98.31 347 TYR A C 1
ATOM 2721 O O . TYR A 1 347 ? -1.373 -24.672 2.566 1 98.31 347 TYR A O 1
ATOM 2729 N N . PHE A 1 348 ? -3.221 -25.047 1.298 1 98.31 348 PHE A N 1
ATOM 2730 C CA . PHE A 1 348 ? -3.861 -25.875 2.312 1 98.31 348 PHE A CA 1
ATOM 2731 C C . PHE A 1 348 ? -3.744 -27.359 1.956 1 98.31 348 PHE A C 1
ATOM 2733 O O . PHE A 1 348 ? -3.699 -27.719 0.777 1 98.31 348 PHE A O 1
ATOM 2740 N N . ARG A 1 349 ? -3.58 -28.172 2.93 1 98.06 349 ARG A N 1
ATOM 2741 C CA . ARG A 1 349 ? -3.568 -29.609 2.709 1 98.06 349 ARG A CA 1
ATOM 2742 C C . ARG A 1 349 ? -4.52 -30.328 3.67 1 98.06 349 ARG A C 1
ATOM 2744 O O . ARG A 1 349 ? -4.754 -29.844 4.781 1 98.06 349 ARG A O 1
ATOM 2751 N N . GLU A 1 350 ? -5.004 -31.406 3.24 1 97.75 350 GLU A N 1
ATOM 2752 C CA . GLU A 1 350 ? -5.848 -32.219 4.109 1 97.75 350 GLU A CA 1
ATOM 2753 C C . GLU A 1 350 ? -5.07 -32.719 5.324 1 97.75 350 GLU A C 1
ATOM 2755 O O . GLU A 1 350 ? -3.975 -33.281 5.184 1 97.75 350 GLU A O 1
ATOM 2760 N N . LYS A 1 351 ? -5.68 -32.531 6.488 1 97.06 351 LYS A N 1
ATOM 2761 C CA . LYS A 1 351 ? -5.012 -32.969 7.707 1 97.06 351 LYS A CA 1
ATOM 2762 C C . LYS A 1 351 ? -4.867 -34.469 7.738 1 97.06 351 LYS A C 1
ATOM 2764 O O . LYS A 1 351 ? -5.773 -35.219 7.324 1 97.06 351 LYS A O 1
ATOM 2769 N N . SER A 1 352 ? -3.68 -34.938 8.148 1 97 352 SER A N 1
ATOM 2770 C CA . SER A 1 352 ? -3.439 -36.344 8.234 1 97 352 SER A CA 1
ATOM 2771 C C . SER A 1 352 ? -2.307 -36.688 9.211 1 97 352 SER A C 1
ATOM 2773 O O . SER A 1 352 ? -1.315 -35.938 9.273 1 97 352 SER A O 1
ATOM 2775 N N . ASP A 1 353 ? -2.422 -37.719 9.891 1 96 353 ASP A N 1
ATOM 2776 C CA . ASP A 1 353 ? -1.366 -38.188 10.781 1 96 353 ASP A CA 1
ATOM 2777 C C . ASP A 1 353 ? -0.186 -38.75 9.984 1 96 353 ASP A C 1
ATOM 2779 O O . ASP A 1 353 ? 0.905 -38.938 10.531 1 96 353 ASP A O 1
ATOM 2783 N N . LEU A 1 354 ? -0.397 -38.969 8.695 1 97 354 LEU A N 1
ATOM 2784 C CA . LEU A 1 354 ? 0.633 -39.531 7.844 1 97 354 LEU A CA 1
ATOM 2785 C C . LEU A 1 354 ? 1.768 -38.531 7.613 1 97 354 LEU A C 1
ATOM 2787 O O . LEU A 1 354 ? 2.85 -38.938 7.16 1 97 354 LEU A O 1
ATOM 2791 N N . TYR A 1 355 ? 1.517 -37.312 7.949 1 96.44 355 TYR A N 1
ATOM 2792 C CA . TYR A 1 3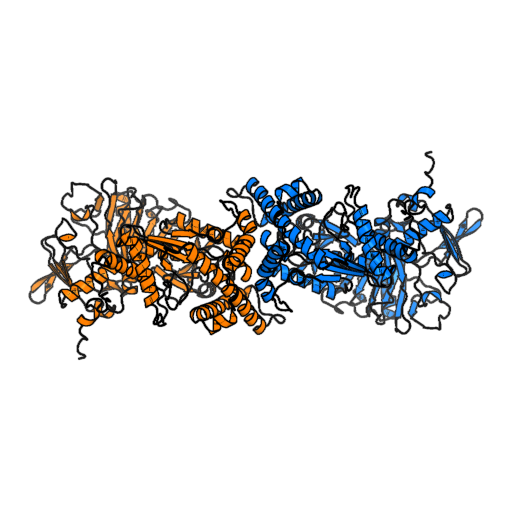55 ? 2.494 -36.281 7.645 1 96.44 355 TYR A CA 1
ATOM 2793 C C . TYR A 1 355 ? 3.41 -36.031 8.836 1 96.44 355 TYR A C 1
ATOM 2795 O O . TYR A 1 355 ? 4.258 -35.125 8.797 1 96.44 355 TYR A O 1
ATOM 2803 N N . SER A 1 356 ? 3.295 -36.812 9.883 1 96.19 356 SER A N 1
ATOM 2804 C CA . SER A 1 356 ? 4.117 -36.656 11.078 1 96.19 356 SER A CA 1
ATOM 2805 C C . SER A 1 356 ? 4.777 -37.969 11.461 1 96.19 356 SER A C 1
ATOM 2807 O O . SER A 1 356 ? 4.121 -39.031 11.492 1 96.19 356 SER A O 1
ATOM 2809 N N . TRP A 1 357 ? 6.086 -37.875 11.68 1 97.44 357 TRP A N 1
ATOM 2810 C CA . TRP A 1 357 ? 6.852 -39.062 12.094 1 97.44 357 TRP A CA 1
ATOM 2811 C C . TRP A 1 357 ? 7.379 -38.906 13.516 1 97.44 357 TRP A C 1
ATOM 2813 O O . TRP A 1 357 ? 7.746 -37.781 13.914 1 97.44 357 TRP A O 1
ATOM 2823 N N . ALA A 1 358 ? 7.395 -39.906 14.305 1 95.56 358 ALA A N 1
ATOM 2824 C CA . ALA A 1 358 ? 7.961 -39.875 15.648 1 95.56 358 ALA A CA 1
ATOM 2825 C C . ALA A 1 358 ? 9.477 -39.719 15.602 1 95.56 358 ALA A C 1
ATOM 2827 O O . ALA A 1 358 ? 10.086 -39.156 16.516 1 95.56 358 ALA A O 1
ATOM 2828 N N . SER A 1 359 ? 10.039 -40.188 14.562 1 94.56 359 SER A N 1
ATOM 2829 C CA . SER A 1 359 ? 11.492 -40.25 14.43 1 94.56 359 SER A CA 1
ATOM 2830 C C . SER A 1 359 ? 12.086 -38.875 14.172 1 94.56 359 SER A C 1
ATOM 2832 O O . SER A 1 359 ? 13.281 -38.656 14.406 1 94.56 359 SER A O 1
ATOM 2834 N N . GLY A 1 360 ? 11.281 -37.969 13.57 1 95.94 360 GLY A N 1
ATOM 2835 C CA . GLY A 1 360 ? 11.773 -36.625 13.281 1 95.94 360 GLY A CA 1
ATOM 2836 C C . GLY A 1 360 ? 10.812 -35.812 12.43 1 95.94 360 GLY A C 1
ATOM 2837 O O . GLY A 1 360 ? 9.875 -36.375 11.852 1 95.94 360 GLY A O 1
ATOM 2838 N N . ALA A 1 361 ? 11.164 -34.531 12.391 1 95.94 361 ALA A N 1
ATOM 2839 C CA . ALA A 1 361 ? 10.305 -33.625 11.641 1 95.94 361 ALA A CA 1
ATOM 2840 C C . ALA A 1 361 ? 10.547 -33.75 10.141 1 95.94 361 ALA A C 1
ATOM 2842 O O . ALA A 1 361 ? 11.688 -33.844 9.695 1 95.94 361 ALA A O 1
ATOM 2843 N N . ILE A 1 362 ? 9.469 -33.812 9.383 1 97.38 362 ILE A N 1
ATOM 2844 C CA . ILE A 1 362 ? 9.57 -33.969 7.934 1 97.38 362 ILE A CA 1
ATOM 2845 C C . ILE A 1 362 ? 8.727 -32.906 7.254 1 97.38 362 ILE A C 1
ATOM 2847 O O . ILE A 1 362 ? 7.855 -32.281 7.883 1 97.38 362 ILE A O 1
ATOM 2851 N N . THR A 1 363 ? 9.086 -32.594 6 1 96.31 363 THR A N 1
ATOM 2852 C CA . THR A 1 363 ? 8.258 -31.812 5.102 1 96.31 363 THR A CA 1
ATOM 2853 C C . THR A 1 363 ? 7.668 -32.688 3.996 1 96.31 363 THR A C 1
ATOM 2855 O O . THR A 1 363 ? 8.391 -33.438 3.363 1 96.31 363 THR A O 1
ATOM 2858 N N . VAL A 1 364 ? 6.395 -32.594 3.814 1 97.38 364 VAL A N 1
ATOM 2859 C CA . VAL A 1 364 ? 5.707 -33.312 2.746 1 97.38 364 VAL A CA 1
ATOM 2860 C C . VAL A 1 364 ? 5.203 -32.312 1.7 1 97.38 364 VAL A C 1
ATOM 2862 O O . VAL A 1 364 ? 4.34 -31.5 1.99 1 97.38 364 VAL A O 1
ATOM 2865 N N . THR A 1 365 ? 5.688 -32.406 0.552 1 96.94 365 THR A N 1
ATOM 2866 C CA . THR A 1 365 ? 5.336 -31.453 -0.509 1 96.94 365 THR A CA 1
ATOM 2867 C C . THR A 1 365 ? 4.633 -32.188 -1.656 1 96.94 365 THR A C 1
ATOM 2869 O O . THR A 1 365 ? 5.148 -33.156 -2.182 1 96.94 365 THR A O 1
ATOM 2872 N N . PRO A 1 366 ? 3.484 -31.688 -2.053 1 97.56 366 PRO A N 1
ATOM 2873 C CA . PRO A 1 366 ? 2.816 -32.312 -3.197 1 97.56 366 PRO A CA 1
ATOM 2874 C C . PRO A 1 366 ? 3.535 -32.031 -4.52 1 97.56 366 PRO A C 1
ATOM 2876 O O . PRO A 1 366 ? 4.059 -30.953 -4.727 1 97.56 366 PRO A O 1
ATOM 2879 N N . ASN A 1 367 ? 3.574 -33.031 -5.344 1 96.75 367 ASN A N 1
ATOM 2880 C CA . ASN A 1 367 ? 4.117 -32.875 -6.691 1 96.75 367 ASN A CA 1
ATOM 2881 C C . ASN A 1 367 ? 3.008 -32.75 -7.73 1 96.75 367 ASN A C 1
ATOM 2883 O O . ASN A 1 367 ? 1.87 -33.156 -7.492 1 96.75 367 ASN A O 1
ATOM 2887 N N . TYR A 1 368 ? 3.293 -32.062 -8.773 1 95.12 368 TYR A N 1
ATOM 2888 C CA . TYR A 1 368 ? 2.404 -32.031 -9.93 1 95.12 368 TYR A CA 1
ATOM 2889 C C . TYR A 1 368 ? 2.85 -33.062 -10.969 1 95.12 368 TYR A C 1
ATOM 2891 O O . TYR A 1 368 ? 4.035 -33.125 -11.297 1 95.12 368 TYR A O 1
ATOM 2899 N N . PRO A 1 369 ? 1.955 -33.844 -11.5 1 96.12 369 PRO A N 1
ATOM 2900 C CA . PRO A 1 369 ? 0.511 -33.844 -11.258 1 96.12 369 PRO A CA 1
ATOM 2901 C C . PRO A 1 369 ? 0.099 -34.75 -10.117 1 96.12 369 PRO A C 1
ATOM 2903 O O . PRO A 1 369 ? -1.015 -34.625 -9.602 1 96.12 369 PRO A O 1
ATOM 2906 N N . CYS A 1 370 ? 1.009 -35.688 -9.742 1 96 370 CYS A N 1
ATOM 2907 C CA . CYS A 1 370 ? 0.684 -36.625 -8.664 1 96 370 CYS A CA 1
ATOM 2908 C C . CYS A 1 370 ? 1.927 -36.969 -7.855 1 96 370 CYS A C 1
ATOM 2910 O O . CYS A 1 370 ? 3.049 -36.688 -8.273 1 96 370 CYS A O 1
ATOM 2912 N N . GLY A 1 371 ? 1.646 -37.5 -6.711 1 97.75 371 GLY A N 1
ATOM 2913 C CA . GLY A 1 371 ? 2.74 -37.906 -5.844 1 97.75 371 GLY A CA 1
ATOM 2914 C C . GLY A 1 371 ? 3.137 -36.844 -4.844 1 97.75 371 GLY A C 1
ATOM 2915 O O . GLY A 1 371 ? 2.635 -35.719 -4.898 1 97.75 371 GLY A O 1
ATOM 2916 N N . VAL A 1 372 ? 4.043 -37.25 -3.922 1 98.06 372 VAL A N 1
ATOM 2917 C CA . VAL A 1 372 ? 4.539 -36.344 -2.898 1 98.06 372 VAL A CA 1
ATOM 2918 C C . VAL A 1 372 ? 6.035 -36.562 -2.689 1 98.06 372 VAL A C 1
ATOM 2920 O O . VAL A 1 372 ? 6.555 -37.656 -2.979 1 98.06 372 VAL A O 1
ATOM 2923 N N . THR A 1 373 ? 6.66 -35.562 -2.268 1 98 373 THR A N 1
ATOM 2924 C CA . THR A 1 373 ? 8.055 -35.656 -1.85 1 98 373 THR A CA 1
ATOM 2925 C C . THR A 1 373 ? 8.195 -35.375 -0.355 1 98 373 THR A C 1
ATOM 2927 O O . THR A 1 373 ? 7.699 -34.344 0.14 1 98 373 THR A O 1
ATOM 2930 N N . ILE A 1 374 ? 8.773 -36.281 0.338 1 98.38 374 ILE A N 1
ATOM 2931 C CA . ILE A 1 374 ? 9.039 -36.156 1.764 1 98.38 374 ILE A CA 1
ATOM 2932 C C . ILE A 1 374 ? 10.531 -35.906 1.984 1 98.38 374 ILE A C 1
ATOM 2934 O O . ILE A 1 374 ? 11.375 -36.625 1.451 1 98.38 374 ILE A O 1
ATOM 2938 N N . SER A 1 375 ? 10.828 -34.906 2.729 1 98.06 375 SER A N 1
ATOM 2939 C CA . SER A 1 375 ? 12.203 -34.531 3.062 1 98.06 375 SER A CA 1
ATOM 2940 C C . SER A 1 375 ? 12.344 -34.188 4.539 1 98.06 375 SER A C 1
ATOM 2942 O O . SER A 1 375 ? 11.375 -33.812 5.188 1 98.06 375 SER A O 1
ATOM 2944 N N . PRO A 1 376 ? 13.555 -34.375 5.086 1 97.81 376 PRO A N 1
ATOM 2945 C CA . PRO A 1 376 ? 13.766 -33.906 6.449 1 97.81 376 PRO A CA 1
ATOM 2946 C C . PRO A 1 376 ? 13.531 -32.375 6.578 1 97.81 376 PRO A C 1
ATOM 2948 O O . PRO A 1 376 ? 14.055 -31.609 5.789 1 97.81 376 PRO A O 1
ATOM 2951 N N . ALA A 1 377 ? 12.773 -32 7.559 1 96.06 377 ALA A N 1
ATOM 2952 C CA . ALA A 1 377 ? 12.375 -30.609 7.723 1 96.06 377 ALA A CA 1
ATOM 2953 C C . ALA A 1 377 ? 13.586 -29.734 8.016 1 96.06 377 ALA A C 1
ATOM 2955 O O . ALA A 1 377 ? 13.617 -28.562 7.621 1 96.06 377 ALA A O 1
ATOM 2956 N N . GLU A 1 378 ? 14.562 -30.219 8.688 1 95.31 378 GLU A N 1
ATOM 2957 C CA . GLU A 1 378 ? 15.711 -29.422 9.109 1 95.31 378 GLU A CA 1
ATOM 2958 C C . GLU A 1 378 ? 16.812 -29.438 8.047 1 95.31 378 GLU A C 1
ATOM 2960 O O . GLU A 1 378 ? 17.906 -28.938 8.281 1 95.31 378 GLU A O 1
ATOM 2965 N N . GLY A 1 379 ? 16.547 -30.141 6.898 1 94.56 379 GLY A N 1
ATOM 2966 C CA . GLY A 1 379 ? 17.5 -30.141 5.797 1 94.56 379 GLY A CA 1
ATOM 2967 C C . GLY A 1 379 ? 18.031 -31.516 5.441 1 94.56 379 GLY A C 1
ATOM 2968 O O . GLY A 1 379 ? 17.734 -32.5 6.137 1 94.56 379 GLY A O 1
ATOM 2969 N N . PRO A 1 380 ? 18.812 -31.594 4.402 1 95.56 380 PRO A N 1
ATOM 2970 C CA . PRO A 1 380 ? 19.297 -32.875 3.91 1 95.56 380 PRO A CA 1
ATOM 2971 C C . PRO A 1 380 ? 20.219 -33.594 4.914 1 95.56 380 PRO A C 1
ATOM 2973 O O . PRO A 1 380 ? 21.031 -32.938 5.574 1 95.56 380 PRO A O 1
ATOM 2976 N N . ASN A 1 381 ? 20.031 -34.812 5.113 1 95.62 381 ASN A N 1
ATOM 2977 C CA . ASN A 1 381 ? 20.875 -35.719 5.887 1 95.62 381 ASN A CA 1
ATOM 2978 C C . ASN A 1 381 ? 20.672 -35.531 7.387 1 95.62 381 ASN A C 1
ATOM 2980 O O . ASN A 1 381 ? 21.422 -36.062 8.195 1 95.62 381 ASN A O 1
ATOM 2984 N N . LYS A 1 382 ? 19.672 -34.781 7.77 1 97 382 LYS A N 1
ATOM 2985 C CA . LYS A 1 382 ? 19.344 -34.625 9.188 1 97 382 LYS A CA 1
ATOM 2986 C C . LYS A 1 382 ? 18.594 -35.875 9.695 1 97 382 LYS A C 1
ATOM 2988 O O . LYS A 1 382 ? 18.578 -36.125 10.898 1 97 382 LYS A O 1
ATOM 2993 N N . LEU A 1 383 ? 17.938 -36.562 8.781 1 97.56 383 LEU A N 1
ATOM 2994 C CA . LEU A 1 383 ? 17.344 -37.875 9.047 1 97.56 383 LEU A CA 1
ATOM 2995 C C . LEU A 1 383 ? 17.953 -38.938 8.141 1 97.56 383 LEU A C 1
ATOM 2997 O O . LEU A 1 383 ? 18.422 -38.625 7.043 1 97.56 383 LEU A O 1
ATOM 3001 N N . SER A 1 384 ? 17.969 -40.156 8.609 1 97.5 384 SER A N 1
ATOM 3002 C CA . SER A 1 384 ? 18.5 -41.25 7.832 1 97.5 384 SER A CA 1
ATOM 3003 C C . SER A 1 384 ? 17.375 -42.156 7.328 1 97.5 384 SER A C 1
ATOM 3005 O O . SER A 1 384 ? 16.219 -42 7.707 1 97.5 384 SER A O 1
ATOM 3007 N N . MET A 1 385 ? 17.703 -43.125 6.488 1 97.38 385 MET A N 1
ATOM 3008 C CA . MET A 1 385 ? 16.766 -44.125 5.977 1 97.38 385 MET A CA 1
ATOM 3009 C C . MET A 1 385 ? 16.078 -44.844 7.125 1 97.38 385 MET A C 1
ATOM 3011 O O . MET A 1 385 ? 14.883 -45.188 7.035 1 97.38 385 MET A O 1
ATOM 3015 N N . GLN A 1 386 ? 16.828 -45.031 8.172 1 96.06 386 GLN A N 1
ATOM 3016 C CA . GLN A 1 386 ? 16.281 -45.781 9.32 1 96.06 386 GLN A CA 1
ATOM 3017 C C . GLN A 1 386 ? 15.211 -44.969 10.031 1 96.06 386 GLN A C 1
ATOM 3019 O O . GLN A 1 386 ? 14.367 -45.5 10.742 1 96.06 386 GLN A O 1
ATOM 3024 N N . ASP A 1 387 ? 15.258 -43.688 9.844 1 97.5 387 ASP A N 1
ATOM 3025 C CA . ASP A 1 387 ? 14.305 -42.812 10.492 1 97.5 387 ASP A CA 1
ATOM 3026 C C . ASP A 1 387 ? 12.992 -42.75 9.719 1 97.5 387 ASP A C 1
ATOM 3028 O O . ASP A 1 387 ? 11.992 -42.219 10.211 1 97.5 387 ASP A O 1
ATOM 3032 N N . ILE A 1 388 ? 12.969 -43.312 8.523 1 98.12 388 ILE A N 1
ATOM 3033 C CA . ILE A 1 388 ? 11.766 -43.312 7.699 1 98.12 388 ILE A CA 1
ATOM 3034 C C . ILE A 1 388 ? 10.688 -44.188 8.336 1 98.12 388 ILE A C 1
ATOM 3036 O O . ILE A 1 388 ? 10.953 -45.344 8.68 1 98.12 388 ILE A O 1
ATOM 3040 N N . ASP A 1 389 ? 9.523 -43.594 8.578 1 98.25 389 ASP A N 1
ATOM 3041 C CA . ASP A 1 389 ? 8.375 -44.375 9.055 1 98.25 389 ASP A CA 1
ATOM 3042 C C . ASP A 1 389 ? 7.758 -45.188 7.922 1 98.25 389 ASP A C 1
ATOM 3044 O O . ASP A 1 389 ? 6.824 -44.75 7.258 1 98.25 389 ASP A O 1
ATOM 3048 N N . ALA A 1 390 ? 8.172 -46.375 7.766 1 98.12 390 ALA A N 1
ATOM 3049 C CA . ALA A 1 390 ? 7.816 -47.25 6.633 1 98.12 390 ALA A CA 1
ATOM 3050 C C . ALA A 1 390 ? 6.309 -47.469 6.57 1 98.12 390 ALA A C 1
ATOM 3052 O O . ALA A 1 390 ? 5.719 -47.469 5.488 1 98.12 390 ALA A O 1
ATOM 3053 N N . LYS A 1 391 ? 5.668 -47.594 7.672 1 97.44 391 LYS A N 1
ATOM 3054 C CA . LYS A 1 391 ? 4.23 -47.875 7.711 1 97.44 391 LYS A CA 1
ATOM 3055 C C . LYS A 1 391 ? 3.434 -46.688 7.18 1 97.44 391 LYS A C 1
ATOM 3057 O O . LYS A 1 391 ? 2.482 -46.844 6.418 1 97.44 391 LYS A O 1
ATOM 3062 N N . LYS A 1 392 ? 3.824 -45.562 7.582 1 98.06 392 LYS A N 1
ATOM 3063 C CA . LYS A 1 392 ? 3.105 -44.344 7.152 1 98.06 392 LYS A CA 1
ATOM 3064 C C . LYS A 1 392 ? 3.373 -44.062 5.68 1 98.06 392 LYS A C 1
ATOM 3066 O O . LYS A 1 392 ? 2.482 -43.594 4.965 1 98.06 392 LYS A O 1
ATOM 3071 N N . VAL A 1 393 ? 4.629 -44.281 5.27 1 98.56 393 VAL A N 1
ATOM 3072 C CA . VAL A 1 393 ? 4.957 -44.062 3.863 1 98.56 393 VAL A CA 1
ATOM 3073 C C . VAL A 1 393 ? 4.176 -45.062 2.998 1 98.56 393 VAL A C 1
ATOM 3075 O O . VAL A 1 393 ? 3.648 -44.688 1.946 1 98.56 393 VAL A O 1
ATOM 3078 N N . ARG A 1 394 ? 4.121 -46.281 3.416 1 98.25 394 ARG A N 1
ATOM 3079 C CA . ARG A 1 394 ? 3.332 -47.312 2.721 1 98.25 394 ARG A CA 1
ATOM 3080 C C . ARG A 1 394 ? 1.87 -46.875 2.619 1 98.25 394 ARG A C 1
ATOM 3082 O O . ARG A 1 394 ? 1.277 -46.938 1.539 1 98.25 394 ARG A O 1
ATOM 3089 N N . ALA A 1 395 ? 1.313 -46.469 3.729 1 98.06 395 ALA A N 1
ATOM 3090 C CA . ALA A 1 395 ? -0.087 -46.031 3.764 1 98.06 395 ALA A CA 1
ATOM 3091 C C . ALA A 1 395 ? -0.334 -44.875 2.824 1 98.06 395 ALA A C 1
ATOM 3093 O O . ALA A 1 395 ? -1.352 -44.812 2.131 1 98.06 395 ALA A O 1
ATOM 3094 N N . LEU A 1 396 ? 0.568 -43.938 2.869 1 98.25 396 LEU A N 1
ATOM 3095 C CA . LEU A 1 396 ? 0.446 -42.781 2.002 1 98.25 396 LEU A CA 1
ATOM 3096 C C . LEU A 1 396 ? 0.504 -43.188 0.533 1 98.25 396 LEU A C 1
ATOM 3098 O O . LEU A 1 396 ? -0.227 -42.625 -0.296 1 98.25 396 LEU A O 1
ATOM 3102 N N . SER A 1 397 ? 1.347 -44.125 0.19 1 98.44 397 SER A N 1
ATOM 3103 C CA . SER A 1 397 ? 1.517 -44.562 -1.192 1 98.44 397 SER A CA 1
ATOM 3104 C C . SER A 1 397 ? 0.257 -45.25 -1.715 1 98.44 397 SER A C 1
ATOM 3106 O O . SER A 1 397 ? 0.017 -45.281 -2.924 1 98.44 397 SER A O 1
ATOM 3108 N N . GLU A 1 398 ? -0.568 -45.781 -0.871 1 98.19 398 GLU A N 1
ATOM 3109 C CA . GLU A 1 398 ? -1.816 -46.438 -1.261 1 98.19 398 GLU A CA 1
ATOM 3110 C C . GLU A 1 398 ? -2.869 -45.406 -1.669 1 98.19 398 GLU A C 1
ATOM 3112 O O . GLU A 1 398 ? -3.848 -45.75 -2.338 1 98.19 398 GLU A O 1
ATOM 3117 N N . ILE A 1 399 ? -2.635 -44.219 -1.25 1 97.75 399 ILE A N 1
ATOM 3118 C CA . ILE A 1 399 ? -3.576 -43.156 -1.521 1 97.75 399 ILE A CA 1
ATOM 3119 C C . ILE A 1 399 ? -3.033 -42.25 -2.635 1 97.75 399 ILE A C 1
ATOM 3121 O O . ILE A 1 399 ? -3.793 -41.75 -3.475 1 97.75 399 ILE A O 1
ATOM 3125 N N . ASN A 1 400 ? -1.776 -42.031 -2.602 1 97.75 400 ASN A N 1
ATOM 3126 C CA . ASN A 1 400 ? -1.071 -41.125 -3.518 1 97.75 400 ASN A CA 1
ATOM 3127 C C . ASN A 1 400 ? 0.314 -41.688 -3.865 1 97.75 400 ASN A C 1
ATOM 3129 O O . ASN A 1 400 ? 1.167 -41.812 -2.988 1 97.75 400 ASN A O 1
ATOM 3133 N N . SER A 1 401 ? 0.519 -41.938 -5.086 1 98.19 401 SER A N 1
ATOM 3134 C CA . SER A 1 401 ? 1.79 -42.469 -5.57 1 98.19 401 SER A CA 1
ATOM 3135 C C . SER A 1 401 ? 2.348 -41.625 -6.703 1 98.19 401 SER A C 1
ATOM 3137 O O . SER A 1 401 ? 1.59 -41 -7.449 1 98.19 401 SER A O 1
ATOM 3139 N N . PRO A 1 402 ? 3.623 -41.562 -6.855 1 98.38 402 PRO A N 1
ATOM 3140 C CA . PRO A 1 402 ? 4.645 -42.188 -5.996 1 98.38 402 PRO A CA 1
ATOM 3141 C C . PRO A 1 402 ? 4.973 -41.312 -4.777 1 98.38 402 PRO A C 1
ATOM 3143 O O . PRO A 1 402 ? 4.613 -40.156 -4.73 1 98.38 402 PRO A O 1
ATOM 3146 N N . VAL A 1 403 ? 5.504 -41.906 -3.75 1 98.81 403 VAL A N 1
ATOM 3147 C CA . VAL A 1 403 ? 6.07 -41.188 -2.619 1 98.81 403 VAL A CA 1
ATOM 3148 C C . VAL A 1 403 ? 7.594 -41.156 -2.734 1 98.81 403 VAL A C 1
ATOM 3150 O O . VAL A 1 403 ? 8.25 -42.188 -2.672 1 98.81 403 VAL A O 1
ATOM 3153 N N . ILE A 1 404 ? 8.117 -40.031 -2.908 1 98.38 404 ILE A N 1
ATOM 3154 C CA . ILE A 1 404 ? 9.555 -39.844 -3.061 1 98.38 404 ILE A CA 1
ATOM 3155 C C . ILE A 1 404 ? 10.164 -39.438 -1.723 1 98.38 404 ILE A C 1
ATOM 3157 O O . ILE A 1 404 ? 9.695 -38.5 -1.078 1 98.38 404 ILE A O 1
ATOM 3161 N N . LEU A 1 405 ? 11.141 -40.156 -1.25 1 98.62 405 LEU A N 1
ATOM 3162 C CA . LEU A 1 405 ? 11.922 -39.812 -0.068 1 98.62 405 LEU A CA 1
ATOM 3163 C C . LEU A 1 405 ? 13.273 -39.219 -0.463 1 98.62 405 LEU A C 1
ATOM 3165 O O . LEU A 1 405 ? 14.156 -39.969 -0.916 1 98.62 405 LEU A O 1
ATOM 3169 N N . ARG A 1 406 ? 13.461 -37.969 -0.282 1 97.94 406 ARG A N 1
ATOM 3170 C CA . ARG A 1 406 ? 14.633 -37.25 -0.772 1 97.94 406 ARG A CA 1
ATOM 3171 C C . ARG A 1 406 ? 15.398 -36.594 0.376 1 97.94 406 ARG A C 1
ATOM 3173 O O . ARG A 1 406 ? 14.805 -35.969 1.245 1 97.94 406 ARG A O 1
ATOM 3180 N N . GLY A 1 407 ? 16.656 -36.719 0.342 1 96.94 407 GLY A N 1
ATOM 3181 C CA . GLY A 1 407 ? 17.516 -36.031 1.291 1 96.94 407 GLY A CA 1
ATOM 3182 C C . GLY A 1 407 ? 17.812 -36.875 2.529 1 96.94 407 GLY A C 1
ATOM 3183 O O . GLY A 1 407 ? 18.359 -36.344 3.51 1 96.94 407 GLY A O 1
ATOM 3184 N N . PHE A 1 408 ? 17.469 -38.094 2.592 1 97.94 408 PHE A N 1
ATOM 3185 C CA . PHE A 1 408 ? 17.781 -39 3.715 1 97.94 408 PHE A CA 1
ATOM 3186 C C . PHE A 1 408 ? 19.141 -39.656 3.539 1 97.94 408 PHE A C 1
ATOM 3188 O O . PHE A 1 408 ? 19.516 -40.031 2.428 1 97.94 408 PHE A O 1
ATOM 3195 N N . SER A 1 409 ? 19.844 -39.812 4.602 1 97.19 409 SER A N 1
ATOM 3196 C CA . SER A 1 409 ? 21.172 -40.406 4.504 1 97.19 409 SER A CA 1
ATOM 3197 C C . SER A 1 409 ? 21.094 -41.938 4.547 1 97.19 409 SER A C 1
ATOM 3199 O O . SER A 1 409 ? 20.109 -42.5 5.039 1 97.19 409 SER A O 1
ATOM 3201 N N . GLY A 1 410 ? 22.078 -42.594 3.945 1 96.19 410 GLY A N 1
ATOM 3202 C CA . GLY A 1 410 ? 22.25 -44.031 4.074 1 96.19 410 GLY A CA 1
ATOM 3203 C C . GLY A 1 410 ? 21.406 -44.844 3.094 1 96.19 410 GLY A C 1
ATOM 3204 O O . GLY A 1 410 ? 21.281 -46.062 3.223 1 96.19 410 GLY A O 1
ATOM 3205 N N . THR A 1 411 ? 20.844 -44.219 2.125 1 95.88 411 THR A N 1
ATOM 3206 C CA . THR A 1 411 ? 19.906 -44.906 1.236 1 95.88 411 THR A CA 1
ATOM 3207 C C . THR A 1 411 ? 20.641 -45.75 0.216 1 95.88 411 THR A C 1
ATOM 3209 O O . THR A 1 411 ? 20.031 -46.594 -0.475 1 95.88 411 THR A O 1
ATOM 3212 N N . LYS A 1 412 ? 21.984 -45.625 0.171 1 94 412 LYS A N 1
ATOM 3213 C CA . LYS A 1 412 ? 22.766 -46.344 -0.831 1 94 412 LYS A CA 1
ATOM 3214 C C . LYS A 1 412 ? 23.5 -47.531 -0.212 1 94 412 LYS A C 1
ATOM 3216 O O . LYS A 1 412 ? 24.312 -48.156 -0.869 1 94 412 LYS A O 1
ATOM 3221 N N . ASN A 1 413 ? 23.234 -47.781 1.056 1 95.5 413 ASN A N 1
ATOM 3222 C CA . ASN A 1 413 ? 23.75 -48.969 1.716 1 95.5 413 ASN A CA 1
ATOM 3223 C C . ASN A 1 413 ? 22.859 -50.188 1.438 1 95.5 413 ASN A C 1
ATOM 3225 O O . ASN A 1 413 ? 21.734 -50.281 1.932 1 95.5 413 ASN A O 1
ATOM 3229 N N . ARG A 1 414 ? 23.406 -51.156 0.754 1 93.94 414 ARG A N 1
ATOM 3230 C CA . ARG A 1 414 ? 22.641 -52.281 0.229 1 93.94 414 ARG A CA 1
ATOM 3231 C C . ARG A 1 414 ? 21.984 -53.062 1.355 1 93.94 414 ARG A C 1
ATOM 3233 O O . ARG A 1 414 ? 20.797 -53.375 1.298 1 93.94 414 ARG A O 1
ATOM 3240 N N . GLU A 1 415 ? 22.75 -53.406 2.371 1 94.38 415 GLU A N 1
ATOM 3241 C CA . GLU A 1 415 ? 22.234 -54.219 3.473 1 94.38 415 GLU A CA 1
ATOM 3242 C C . GLU A 1 415 ? 21.141 -53.5 4.234 1 94.38 415 GLU A C 1
ATOM 3244 O O . GLU A 1 415 ? 20.109 -54.094 4.551 1 94.38 415 GLU A O 1
ATOM 3249 N N . LYS A 1 416 ? 21.406 -52.312 4.504 1 94.88 416 LYS A N 1
ATOM 3250 C CA . LYS A 1 416 ? 20.422 -51.5 5.234 1 94.88 416 LYS A CA 1
ATOM 3251 C C . LYS A 1 416 ? 19.172 -51.281 4.406 1 94.88 416 LYS A C 1
ATOM 3253 O O . LYS A 1 416 ? 18.062 -51.219 4.953 1 94.88 416 LYS A O 1
ATOM 3258 N N . TYR A 1 417 ? 19.391 -51.156 3.141 1 96 417 TYR A N 1
ATOM 3259 C CA . TYR A 1 417 ? 18.266 -50.969 2.227 1 96 417 TYR A CA 1
ATOM 3260 C C . TYR A 1 417 ? 17.344 -52.188 2.248 1 96 417 TYR A C 1
ATOM 3262 O O . TYR A 1 417 ? 16.125 -52.062 2.316 1 96 417 TYR A O 1
ATOM 3270 N N . ILE A 1 418 ? 17.875 -53.344 2.24 1 94.56 418 ILE A N 1
ATOM 3271 C CA . ILE A 1 418 ? 17.109 -54.562 2.275 1 94.56 418 ILE A CA 1
ATOM 3272 C C . ILE A 1 418 ? 16.391 -54.719 3.613 1 94.56 418 ILE A C 1
ATOM 3274 O O . ILE A 1 418 ? 15.227 -55.125 3.662 1 94.56 418 ILE A O 1
ATOM 3278 N N . GLU A 1 419 ? 17.141 -54.375 4.621 1 95.25 419 GLU A N 1
ATOM 3279 C CA . GLU A 1 419 ? 16.531 -54.375 5.949 1 95.25 419 GLU A CA 1
ATOM 3280 C C . GLU A 1 419 ? 15.344 -53.438 6.035 1 95.25 419 GLU A C 1
ATOM 3282 O O . GLU A 1 419 ? 14.297 -53.781 6.59 1 95.25 419 GLU A O 1
ATOM 3287 N N . LYS A 1 420 ? 15.547 -52.281 5.559 1 96.69 420 LYS A N 1
ATOM 3288 C CA . LYS A 1 420 ? 14.477 -51.281 5.586 1 96.69 420 LYS A CA 1
ATOM 3289 C C . LYS A 1 420 ? 13.25 -51.781 4.809 1 96.69 420 LYS A C 1
ATOM 3291 O O . LYS A 1 420 ? 12.117 -51.531 5.215 1 96.69 420 LYS A O 1
ATOM 3296 N N . ALA A 1 421 ? 13.445 -52.406 3.656 1 96.81 421 ALA A N 1
ATOM 3297 C CA . ALA A 1 421 ? 12.352 -52.938 2.844 1 96.81 421 ALA A CA 1
ATOM 3298 C C . ALA A 1 421 ? 11.453 -53.844 3.67 1 96.81 421 ALA A C 1
ATOM 3300 O O . ALA A 1 421 ? 10.234 -53.875 3.477 1 96.81 421 ALA A O 1
ATOM 3301 N N . SER A 1 422 ? 12.031 -54.531 4.582 1 96.38 422 SER A N 1
ATOM 3302 C CA . SER A 1 422 ? 11.289 -55.469 5.406 1 96.38 422 SER A CA 1
ATOM 3303 C C . SER A 1 422 ? 10.359 -54.719 6.379 1 96.38 422 SER A C 1
ATOM 3305 O O . SER A 1 422 ? 9.406 -55.312 6.891 1 96.38 422 SER A O 1
ATOM 3307 N N . GLU A 1 423 ? 10.711 -53.531 6.664 1 96.88 423 GLU A N 1
ATOM 3308 C CA . GLU A 1 423 ? 9.844 -52.719 7.52 1 96.88 423 GLU A CA 1
ATOM 3309 C C . GLU A 1 423 ? 8.602 -52.25 6.762 1 96.88 423 GLU A C 1
ATOM 3311 O O . GLU A 1 423 ? 7.566 -51.969 7.371 1 96.88 423 GLU A O 1
ATOM 3316 N N . PHE A 1 424 ? 8.711 -52.125 5.465 1 97.38 424 PHE A N 1
ATOM 3317 C CA . PHE A 1 424 ? 7.586 -51.719 4.633 1 97.38 424 PHE A CA 1
ATOM 3318 C C . PHE A 1 424 ? 6.602 -52.844 4.461 1 97.38 424 PHE A C 1
ATOM 3320 O O . PHE A 1 424 ? 5.391 -52.625 4.379 1 97.38 424 PHE A O 1
ATOM 3327 N N . GLY A 1 425 ? 7.082 -54 4.379 1 96.5 425 GLY A N 1
ATOM 3328 C CA . GLY A 1 425 ? 6.344 -55.25 4.176 1 96.5 425 GLY A CA 1
ATOM 3329 C C . GLY A 1 425 ? 7.238 -56.438 3.893 1 96.5 425 GLY A C 1
ATOM 3330 O O . GLY A 1 425 ? 8.453 -56.344 4.07 1 96.5 425 GLY A O 1
ATOM 3331 N N . THR A 1 426 ? 6.633 -57.5 3.484 1 95.69 426 THR A N 1
ATOM 3332 C CA . THR A 1 426 ? 7.398 -58.719 3.178 1 95.69 426 THR A CA 1
ATOM 3333 C C . THR A 1 426 ? 8 -58.625 1.781 1 95.69 426 THR A C 1
ATOM 3335 O O . THR A 1 426 ? 7.281 -58.656 0.782 1 95.69 426 THR A O 1
ATOM 3338 N N . PRO A 1 427 ? 9.344 -58.562 1.727 1 95.31 427 PRO A N 1
ATOM 3339 C CA . PRO A 1 427 ? 9.969 -58.562 0.404 1 95.31 427 PRO A CA 1
ATOM 3340 C C . PRO A 1 427 ? 9.688 -59.812 -0.4 1 95.31 427 PRO A C 1
ATOM 3342 O O . PRO A 1 427 ? 9.648 -60.906 0.161 1 95.31 427 PRO A O 1
ATOM 3345 N N . LEU A 1 428 ? 9.445 -59.625 -1.639 1 91.75 428 LEU A N 1
ATOM 3346 C CA . LEU A 1 428 ? 9.133 -60.75 -2.514 1 91.75 428 LEU A CA 1
ATOM 3347 C C . LEU A 1 428 ? 10.336 -61.125 -3.367 1 91.75 428 LEU A C 1
ATOM 3349 O O . LEU A 1 428 ? 10.867 -60.312 -4.098 1 91.75 428 LEU A O 1
ATOM 3353 N N . PRO A 1 429 ? 10.719 -62.344 -3.254 1 87.06 429 PRO A N 1
ATOM 3354 C CA . PRO A 1 429 ? 11.867 -62.781 -4.047 1 87.06 429 PRO A CA 1
ATOM 3355 C C . PRO A 1 429 ? 11.508 -63.062 -5.5 1 87.06 429 PRO A C 1
ATOM 3357 O O . PRO A 1 429 ? 10.391 -63.5 -5.793 1 87.06 429 PRO A O 1
ATOM 3360 N N . TRP A 1 430 ? 12.414 -62.781 -6.297 1 84.19 430 TRP A N 1
ATOM 3361 C CA . TRP A 1 430 ? 12.359 -63.156 -7.711 1 84.19 430 TRP A CA 1
ATOM 3362 C C . TRP A 1 430 ? 13.477 -64.125 -8.07 1 84.19 430 TRP A C 1
ATOM 3364 O O . TRP A 1 430 ? 14.234 -64.562 -7.199 1 84.19 430 TRP A O 1
ATOM 3374 N N . LYS A 1 431 ? 13.531 -64.438 -9.305 1 76.44 431 LYS A N 1
ATOM 3375 C CA . LYS A 1 431 ? 14.555 -65.375 -9.773 1 76.44 431 LYS A CA 1
ATOM 3376 C C . LYS A 1 431 ? 15.953 -64.812 -9.5 1 76.44 431 LYS A C 1
ATOM 3378 O O . LYS A 1 431 ? 16.891 -65.625 -9.266 1 76.44 431 LYS A O 1
ATOM 3383 N N . PHE A 1 432 ? 16.031 -63.531 -9.359 1 75.06 432 PHE A N 1
ATOM 3384 C CA . PHE A 1 432 ? 17.328 -62.906 -9.195 1 75.06 432 PHE A CA 1
ATOM 3385 C C . PHE A 1 432 ? 17.578 -62.562 -7.734 1 75.06 432 PHE A C 1
ATOM 3387 O O . PHE A 1 432 ? 18.609 -61.969 -7.402 1 75.06 432 PHE A O 1
ATOM 3394 N N . GLY A 1 433 ? 16.672 -62.906 -6.969 1 83.88 433 GLY A N 1
ATOM 3395 C CA . GLY A 1 433 ? 16.797 -62.594 -5.559 1 83.88 433 GLY A CA 1
ATOM 3396 C C . GLY A 1 433 ? 15.828 -61.5 -5.098 1 83.88 433 GLY A C 1
ATOM 3397 O O . GLY A 1 433 ? 14.828 -61.25 -5.766 1 83.88 433 GLY A O 1
ATOM 3398 N N . ILE A 1 434 ? 16.109 -61 -3.977 1 88.31 434 ILE A N 1
ATOM 3399 C CA . ILE A 1 434 ? 15.219 -60.031 -3.346 1 88.31 434 ILE A CA 1
ATOM 3400 C C . ILE A 1 434 ? 15.422 -58.656 -3.965 1 88.31 434 ILE A C 1
ATOM 3402 O O . ILE A 1 434 ? 14.477 -57.875 -4.105 1 88.31 434 ILE A O 1
ATOM 3406 N N . LEU A 1 435 ? 16.672 -58.375 -4.273 1 90.69 435 LEU A N 1
ATOM 3407 C CA . LEU A 1 435 ? 17.047 -57.062 -4.781 1 90.69 435 LEU A CA 1
ATOM 3408 C C . LEU A 1 435 ? 17.484 -57.125 -6.238 1 90.69 435 LEU A C 1
ATOM 3410 O O . LEU A 1 435 ? 18.312 -57.969 -6.598 1 90.69 435 LEU A O 1
ATOM 3414 N N . LEU A 1 436 ? 16.844 -56.344 -7.047 1 87.38 436 LEU A N 1
ATOM 3415 C CA . LEU A 1 436 ? 17.234 -56.25 -8.445 1 87.38 436 LEU A CA 1
ATOM 3416 C C . LEU A 1 436 ? 18.047 -54.969 -8.688 1 87.38 436 LEU A C 1
ATOM 3418 O O . LEU A 1 436 ? 17.609 -53.875 -8.328 1 87.38 436 LEU A O 1
ATOM 3422 N N . GLU A 1 437 ? 19.219 -55.125 -9.234 1 84.81 437 GLU A N 1
ATOM 3423 C CA . GLU A 1 437 ? 20 -53.969 -9.688 1 84.81 437 GLU A CA 1
ATOM 3424 C C . GLU A 1 437 ? 19.656 -53.594 -11.125 1 84.81 437 GLU A C 1
ATOM 3426 O O . GLU A 1 437 ? 19.891 -54.406 -12.047 1 84.81 437 GLU A O 1
ATOM 3431 N N . VAL A 1 438 ? 19.031 -52.5 -11.25 1 79.38 438 VAL A N 1
ATOM 3432 C CA . VAL A 1 438 ? 18.672 -52 -12.578 1 79.38 438 VAL A CA 1
ATOM 3433 C C . VAL A 1 438 ? 19.797 -51.125 -13.125 1 79.38 438 VAL A C 1
ATOM 3435 O O . VAL A 1 438 ? 19.953 -49.969 -12.688 1 79.38 438 VAL A O 1
ATOM 3438 N N . LYS A 1 439 ? 20.703 -51.656 -13.938 1 75.81 439 LYS A N 1
ATOM 3439 C CA . LYS A 1 439 ? 21.859 -50.969 -14.516 1 75.81 439 LYS A CA 1
ATOM 3440 C C . LYS A 1 439 ? 21.766 -50.906 -16.031 1 75.81 439 LYS A C 1
ATOM 3442 O O . LYS A 1 439 ? 21.172 -51.781 -16.656 1 75.81 439 LYS A O 1
ATOM 3447 N N . ASP A 1 440 ? 22.156 -49.781 -16.547 1 65.5 440 ASP A N 1
ATOM 3448 C CA . ASP A 1 440 ? 22.297 -49.688 -18 1 65.5 440 ASP A CA 1
ATOM 3449 C C . ASP A 1 440 ? 23.453 -50.562 -18.484 1 65.5 440 ASP A C 1
ATOM 3451 O O . ASP A 1 440 ? 24.609 -50.312 -18.094 1 65.5 440 ASP A O 1
ATOM 3455 N N . ARG A 1 441 ? 23.328 -51.781 -18.797 1 59.28 441 ARG A N 1
ATOM 3456 C CA . ARG A 1 441 ? 24.453 -52.594 -19.188 1 59.28 441 ARG A CA 1
ATOM 3457 C C . ARG A 1 441 ? 24.766 -52.469 -20.672 1 59.28 441 ARG A C 1
ATOM 3459 O O . ARG A 1 441 ? 25.375 -53.344 -21.266 1 59.28 441 ARG A O 1
ATOM 3466 N N . GLY A 1 442 ? 24.438 -51.344 -21.219 1 52.31 442 GLY A N 1
ATOM 3467 C CA . GLY A 1 442 ? 24.781 -51.094 -22.625 1 52.31 442 GLY A CA 1
ATOM 3468 C C . GLY A 1 442 ? 24.266 -52.188 -23.547 1 52.31 442 GLY A C 1
ATOM 3469 O O . GLY A 1 442 ? 23.078 -52.531 -23.5 1 52.31 442 GLY A O 1
ATOM 3470 N N . ALA A 1 443 ? 25.078 -52.875 -24.484 1 48.94 443 ALA A N 1
ATOM 3471 C CA . ALA A 1 443 ? 24.875 -53.906 -25.5 1 48.94 443 ALA A CA 1
ATOM 3472 C C . ALA A 1 443 ? 24.719 -55.281 -24.859 1 48.94 443 ALA A C 1
ATOM 3474 O O . ALA A 1 443 ? 24.266 -56.25 -25.516 1 48.94 443 ALA A O 1
ATOM 3475 N N . ASP A 1 444 ? 25.125 -55.438 -23.703 1 47.75 444 ASP A N 1
ATOM 3476 C CA . ASP A 1 444 ? 25.109 -56.781 -23.125 1 47.75 444 ASP A CA 1
ATOM 3477 C C . ASP A 1 444 ? 23.828 -57 -22.312 1 47.75 444 ASP A C 1
ATOM 3479 O O . ASP A 1 444 ? 23.781 -56.625 -21.125 1 47.75 444 ASP A O 1
ATOM 3483 N N . THR A 1 445 ? 22.641 -57.312 -22.781 1 48.38 445 THR A N 1
ATOM 3484 C CA . THR A 1 445 ? 21.312 -57.312 -22.172 1 48.38 445 THR A CA 1
ATOM 3485 C C . THR A 1 445 ? 21.078 -58.625 -21.438 1 48.38 445 THR A C 1
ATOM 3487 O O . THR A 1 445 ? 20 -58.844 -20.891 1 48.38 445 THR A O 1
ATOM 3490 N N . ARG A 1 446 ? 22.031 -59.344 -20.906 1 44.38 446 ARG A N 1
ATOM 3491 C CA . ARG A 1 446 ? 22.109 -60.656 -20.328 1 44.38 446 ARG A CA 1
ATOM 3492 C C . ARG A 1 446 ? 20.719 -61.312 -20.25 1 44.38 446 ARG A C 1
ATOM 3494 O O . ARG A 1 446 ? 20.375 -61.938 -19.25 1 44.38 446 ARG A O 1
ATOM 3501 N N . GLY A 1 447 ? 19.875 -61.219 -21.141 1 43.94 447 GLY A N 1
ATOM 3502 C CA . GLY A 1 447 ? 18.609 -61.969 -21.172 1 43.94 447 GLY A CA 1
ATOM 3503 C C . GLY A 1 447 ? 17.453 -61.188 -20.547 1 43.94 447 GLY A C 1
ATOM 3504 O O . GLY A 1 447 ? 16.312 -61.625 -20.656 1 43.94 447 GLY A O 1
ATOM 3505 N N . LEU A 1 448 ? 17.578 -60.469 -19.531 1 51.62 448 LEU A N 1
ATOM 3506 C CA . LEU A 1 448 ? 16.516 -59.656 -18.969 1 51.62 448 LEU A CA 1
ATOM 3507 C C . LEU A 1 448 ? 16.219 -58.438 -19.859 1 51.62 448 LEU A C 1
ATOM 3509 O O . LEU A 1 448 ? 16.047 -57.312 -19.359 1 51.62 448 LEU A O 1
ATOM 3513 N N . ASN A 1 449 ? 16.266 -58.688 -21.109 1 51.5 449 ASN A N 1
ATOM 3514 C CA . ASN A 1 449 ? 16.516 -57.906 -22.312 1 51.5 449 ASN A CA 1
ATOM 3515 C C . ASN A 1 449 ? 15.703 -56.625 -22.344 1 51.5 449 ASN A C 1
ATOM 3517 O O . ASN A 1 449 ? 16.25 -55.531 -22.594 1 51.5 449 ASN A O 1
ATOM 3521 N N . ASN A 1 450 ? 14.43 -56.656 -22.047 1 57.22 450 ASN A N 1
ATOM 3522 C CA . ASN A 1 450 ? 13.625 -55.469 -22.297 1 57.22 450 ASN A CA 1
ATOM 3523 C C . ASN A 1 450 ? 13.781 -54.438 -21.188 1 57.22 450 ASN A C 1
ATOM 3525 O O . ASN A 1 450 ? 13.781 -53.25 -21.438 1 57.22 450 ASN A O 1
ATOM 3529 N N . VAL A 1 451 ? 14.078 -54.938 -20.016 1 57.41 451 VAL A N 1
ATOM 3530 C CA . VAL A 1 451 ? 14.094 -54.031 -18.859 1 57.41 451 VAL A CA 1
ATOM 3531 C C . VAL A 1 451 ? 15.383 -53.219 -18.859 1 57.41 451 VAL A C 1
ATOM 3533 O O . VAL A 1 451 ? 15.414 -52.094 -18.328 1 57.41 451 VAL A O 1
ATOM 3536 N N . LEU A 1 452 ? 16.266 -53.719 -19.625 1 59.91 452 LEU A N 1
ATOM 3537 C CA . LEU A 1 452 ? 17.562 -53.062 -19.594 1 59.91 452 LEU A CA 1
ATOM 3538 C C . LEU A 1 452 ? 17.828 -52.312 -20.891 1 59.91 452 LEU A C 1
ATOM 3540 O O . LEU A 1 452 ? 18.891 -51.719 -21.078 1 59.91 452 LEU A O 1
ATOM 3544 N N . SER A 1 453 ? 16.797 -52.344 -21.688 1 68.12 453 SER A N 1
ATOM 3545 C CA . SER A 1 453 ? 16.938 -51.688 -22.984 1 68.12 453 SER A CA 1
ATOM 3546 C C . SER A 1 453 ? 16.766 -50.188 -22.844 1 68.12 453 SER A C 1
ATOM 3548 O O . SER A 1 453 ? 16.141 -49.688 -21.906 1 68.12 453 SER A O 1
ATOM 3550 N N . ALA A 1 454 ? 17.328 -49.469 -23.797 1 74.25 454 ALA A N 1
ATOM 3551 C CA . ALA A 1 454 ? 17.219 -48 -23.828 1 74.25 454 ALA A CA 1
ATOM 3552 C C . ALA A 1 454 ? 15.914 -47.562 -24.469 1 74.25 454 ALA A C 1
ATOM 3554 O O . ALA A 1 454 ? 15.625 -46.375 -24.531 1 74.25 454 ALA A O 1
ATOM 3555 N N . GLU A 1 455 ? 15.078 -48.531 -24.844 1 80.62 455 GLU A N 1
ATOM 3556 C CA . GLU A 1 455 ? 13.805 -48.219 -25.484 1 80.62 455 GLU A CA 1
ATOM 3557 C C . GLU A 1 455 ? 12.766 -47.75 -24.469 1 80.62 455 GLU A C 1
ATOM 3559 O O . GLU A 1 455 ? 12.828 -48.156 -23.297 1 80.62 455 GLU A O 1
ATOM 3564 N N . TRP A 1 456 ? 11.891 -46.906 -24.969 1 87.12 456 TRP A N 1
ATOM 3565 C CA . TRP A 1 456 ? 10.727 -46.562 -24.156 1 87.12 456 TRP A CA 1
ATOM 3566 C C . TRP A 1 456 ? 9.898 -47.812 -23.844 1 87.12 456 TRP A C 1
ATOM 3568 O O . TRP A 1 456 ? 9.562 -48.594 -24.75 1 87.12 456 TRP A O 1
ATOM 3578 N N . MET A 1 457 ? 9.609 -48.031 -22.594 1 89.25 457 MET A N 1
ATOM 3579 C CA . MET A 1 457 ? 8.844 -49.188 -22.156 1 89.25 457 MET A CA 1
ATOM 3580 C C . MET A 1 457 ? 7.352 -48.875 -22.094 1 89.25 457 MET A C 1
ATOM 3582 O O . MET A 1 457 ? 6.961 -47.719 -21.953 1 89.25 457 MET A O 1
ATOM 3586 N N . PRO A 1 458 ? 6.539 -49.906 -22.312 1 94.06 458 PRO A N 1
ATOM 3587 C CA . PRO A 1 458 ? 5.098 -49.688 -22.172 1 94.06 458 PRO A CA 1
ATOM 3588 C C . PRO A 1 458 ? 4.66 -49.5 -20.719 1 94.06 458 PRO A C 1
ATOM 3590 O O . PRO A 1 458 ? 5.258 -50.094 -19.812 1 94.06 458 PRO A O 1
ATOM 3593 N N . PHE A 1 459 ? 3.67 -48.719 -20.531 1 96.94 459 PHE A N 1
ATOM 3594 C CA . PHE A 1 459 ? 3.076 -48.625 -19.203 1 96.94 459 PHE A CA 1
ATOM 3595 C C . PHE A 1 459 ? 2.568 -49.969 -18.734 1 96.94 459 PHE A C 1
ATOM 3597 O O . PHE A 1 459 ? 1.97 -50.719 -19.5 1 96.94 459 PHE A O 1
ATOM 3604 N N . HIS A 1 460 ? 2.84 -50.281 -17.5 1 96.81 460 HIS A N 1
ATOM 3605 C CA . HIS A 1 460 ? 2.459 -51.562 -16.938 1 96.81 460 HIS A CA 1
ATOM 3606 C C . HIS A 1 460 ? 2.432 -51.531 -15.422 1 96.81 460 HIS A C 1
ATOM 3608 O O . HIS A 1 460 ? 2.793 -50.5 -14.812 1 96.81 460 HIS A O 1
ATOM 3614 N N . PHE A 1 461 ? 1.82 -52.5 -14.82 1 96.12 461 PHE A N 1
ATOM 3615 C CA . PHE A 1 461 ? 2.094 -52.812 -13.43 1 96.12 461 PHE A CA 1
ATOM 3616 C C . PHE A 1 461 ? 3.064 -54 -13.328 1 96.12 461 PHE A C 1
ATOM 3618 O O . PHE A 1 461 ? 3.096 -54.875 -14.203 1 96.12 461 PHE A O 1
ATOM 3625 N N . ASP A 1 462 ? 3.832 -54 -12.32 1 94 462 ASP A N 1
ATOM 3626 C CA . ASP A 1 462 ? 4.824 -55.062 -12.172 1 94 462 ASP A CA 1
ATOM 3627 C C . ASP A 1 462 ? 4.16 -56.375 -11.797 1 94 462 ASP A C 1
ATOM 3629 O O . ASP A 1 462 ? 3.211 -56.406 -11.008 1 94 462 ASP A O 1
ATOM 3633 N N . GLY A 1 463 ? 4.664 -57.438 -12.375 1 92.19 463 GLY A N 1
ATOM 3634 C CA . GLY A 1 463 ? 4.242 -58.75 -11.984 1 92.19 463 GLY A CA 1
ATOM 3635 C C . GLY A 1 463 ? 3.092 -59.281 -12.82 1 92.19 463 GLY A C 1
ATOM 3636 O O . GLY A 1 463 ? 2.396 -60.219 -12.398 1 92.19 463 GLY A O 1
ATOM 3637 N N . LEU A 1 464 ? 2.85 -58.656 -13.914 1 91.88 464 LEU A N 1
ATOM 3638 C CA . LEU A 1 464 ? 1.826 -59.188 -14.812 1 91.88 464 LEU A CA 1
ATOM 3639 C C . LEU A 1 464 ? 2.137 -60.625 -15.227 1 91.88 464 LEU A C 1
ATOM 3641 O O . LEU A 1 464 ? 1.239 -61.469 -15.273 1 91.88 464 LEU A O 1
ATOM 3645 N N . PHE A 1 465 ? 3.385 -60.938 -15.438 1 89 465 PHE A N 1
ATOM 3646 C CA . PHE A 1 465 ? 3.77 -62.219 -15.984 1 89 465 PHE A CA 1
ATOM 3647 C C . PHE A 1 465 ? 4.285 -63.156 -14.883 1 89 465 PHE A C 1
ATOM 3649 O O . PHE A 1 465 ? 4.816 -64.25 -15.172 1 89 465 PHE A O 1
ATOM 3656 N N . LYS A 1 466 ? 4.324 -62.656 -13.695 1 88.31 466 LYS A N 1
ATOM 3657 C CA . LYS A 1 466 ? 4.465 -63.531 -12.547 1 88.31 466 LYS A CA 1
ATOM 3658 C C . LYS A 1 466 ? 3.139 -64.25 -12.219 1 88.31 466 LYS A C 1
ATOM 3660 O O . LYS A 1 466 ? 2.273 -63.625 -11.57 1 88.31 466 LYS A O 1
ATOM 3665 N N . THR A 1 467 ? 2.953 -65.5 -12.625 1 89.06 467 THR A N 1
ATOM 3666 C CA . THR A 1 467 ? 1.625 -66.125 -12.602 1 89.06 467 THR A CA 1
ATOM 3667 C C . THR A 1 467 ? 1.573 -67.25 -11.625 1 89.06 467 THR A C 1
ATOM 3669 O O . THR A 1 467 ? 2.613 -67.812 -11.234 1 89.06 467 THR A O 1
ATOM 3672 N N . LEU A 1 468 ? 0.43 -67.5 -11.219 1 87.38 468 LEU A N 1
ATOM 3673 C CA . LEU A 1 468 ? 0.105 -68.688 -10.43 1 87.38 468 LEU A CA 1
ATOM 3674 C C . LEU A 1 468 ? -0.938 -69.562 -11.141 1 87.38 468 LEU A C 1
ATOM 3676 O O . LEU A 1 468 ? -1.841 -69 -11.797 1 87.38 468 LEU A O 1
ATOM 3680 N N . ASP A 1 469 ? -0.772 -70.812 -10.938 1 89.06 469 ASP A N 1
ATOM 3681 C CA . ASP A 1 469 ? -1.73 -71.75 -11.523 1 89.06 469 ASP A CA 1
ATOM 3682 C C . ASP A 1 469 ? -2.98 -71.875 -10.656 1 89.06 469 ASP A C 1
ATOM 3684 O O . ASP A 1 469 ? -2.887 -71.938 -9.43 1 89.06 469 ASP A O 1
ATOM 3688 N N . HIS A 1 470 ? -4.031 -71.75 -11.32 1 88.75 470 HIS A N 1
ATOM 3689 C CA . HIS A 1 470 ? -5.316 -71.938 -10.672 1 88.75 470 HIS A CA 1
ATOM 3690 C C . HIS A 1 470 ? -6.09 -73.125 -11.352 1 88.75 470 HIS A C 1
ATOM 3692 O O . HIS A 1 470 ? -6.02 -73.25 -12.57 1 88.75 470 HIS A O 1
ATOM 3698 N N . THR A 1 471 ? -6.75 -73.875 -10.641 1 89.12 471 THR A N 1
ATOM 3699 C CA . THR A 1 471 ? -7.5 -75.062 -11.172 1 89.12 471 THR A CA 1
ATOM 3700 C C . THR A 1 471 ? -9 -74.75 -11.094 1 89.12 471 THR A C 1
ATOM 3702 O O . THR A 1 471 ? -9.516 -74.438 -10.031 1 89.12 471 THR A O 1
ATOM 3705 N N . ARG A 1 472 ? -9.664 -74.938 -12.156 1 88.5 472 ARG A N 1
ATOM 3706 C CA . ARG A 1 472 ? -11.117 -74.812 -12.219 1 88.5 472 ARG A CA 1
ATOM 3707 C C . ARG A 1 472 ? -11.805 -76.062 -11.664 1 88.5 472 ARG A C 1
ATOM 3709 O O . ARG A 1 472 ? -11.156 -77.125 -11.43 1 88.5 472 ARG A O 1
ATOM 3716 N N . GLU A 1 473 ? -13.062 -75.875 -11.508 1 86.19 473 GLU A N 1
ATOM 3717 C CA . GLU A 1 473 ? -13.852 -77 -11.023 1 86.19 473 GLU A CA 1
ATOM 3718 C C . GLU A 1 473 ? -13.773 -78.188 -11.984 1 86.19 473 GLU A C 1
ATOM 3720 O O . GLU A 1 473 ? -13.805 -79.375 -11.562 1 86.19 473 GLU A O 1
ATOM 3725 N N . ASP A 1 474 ? -13.672 -77.938 -13.25 1 88.69 474 ASP A N 1
ATOM 3726 C CA . ASP A 1 474 ? -13.664 -78.938 -14.266 1 88.69 474 ASP A CA 1
ATOM 3727 C C . ASP A 1 474 ? -12.273 -79.562 -14.414 1 88.69 474 ASP A C 1
ATOM 3729 O O . ASP A 1 474 ? -12.047 -80.438 -15.273 1 88.69 474 ASP A O 1
ATOM 3733 N N . GLY A 1 475 ? -11.297 -79.062 -13.57 1 86.69 475 GLY A N 1
ATOM 3734 C CA . GLY A 1 475 ? -9.961 -79.625 -13.555 1 86.69 475 GLY A CA 1
ATOM 3735 C C . GLY A 1 475 ? -8.984 -78.938 -14.453 1 86.69 475 GLY A C 1
ATOM 3736 O O . GLY A 1 475 ? -7.777 -79.188 -14.406 1 86.69 475 GLY A O 1
ATOM 3737 N N . THR A 1 476 ? -9.555 -78.062 -15.258 1 87.75 476 THR A N 1
ATOM 3738 C CA . THR A 1 476 ? -8.664 -77.312 -16.156 1 87.75 476 THR A CA 1
ATOM 3739 C C . THR A 1 476 ? -7.863 -76.25 -15.391 1 87.75 476 THR A C 1
ATOM 3741 O O . THR A 1 476 ? -8.391 -75.625 -14.484 1 87.75 476 THR A O 1
ATOM 3744 N N . VAL A 1 477 ? -6.566 -76.188 -15.734 1 88.25 477 VAL A N 1
ATOM 3745 C CA . VAL A 1 477 ? -5.66 -75.312 -15.055 1 88.25 477 VAL A CA 1
ATOM 3746 C C . VAL A 1 477 ? -5.508 -74 -15.875 1 88.25 477 VAL A C 1
ATOM 3748 O O . VAL A 1 477 ? -5.383 -74.062 -17.094 1 88.25 477 VAL A O 1
ATOM 3751 N N . TYR A 1 478 ? -5.77 -72.875 -15.195 1 85.06 478 TYR A N 1
ATOM 3752 C CA . TYR A 1 478 ? -5.527 -71.562 -15.844 1 85.06 478 TYR A CA 1
ATOM 3753 C C . TYR A 1 478 ? -4.613 -70.688 -14.992 1 85.06 478 TYR A C 1
ATOM 3755 O O . TYR A 1 478 ? -4.438 -70.938 -13.797 1 85.06 478 TYR A O 1
ATOM 3763 N N . LYS A 1 479 ? -3.936 -69.75 -15.633 1 87.75 479 LYS A N 1
ATOM 3764 C CA . LYS A 1 479 ? -2.961 -68.875 -14.953 1 87.75 479 LYS A CA 1
ATOM 3765 C C . LYS A 1 479 ? -3.537 -67.5 -14.688 1 87.75 479 LYS A C 1
ATOM 3767 O O . LYS A 1 479 ? -4.285 -67 -15.508 1 87.75 479 LYS A O 1
ATOM 3772 N N . LEU A 1 480 ? -3.25 -67.062 -13.539 1 90.5 480 LEU A N 1
ATOM 3773 C CA . LEU A 1 480 ? -3.553 -65.625 -13.195 1 90.5 480 LEU A CA 1
ATOM 3774 C C . LEU A 1 480 ? -2.311 -64.938 -12.68 1 90.5 480 LEU A C 1
ATOM 3776 O O . LEU A 1 480 ? -1.466 -65.562 -12.023 1 90.5 480 LEU A O 1
ATOM 3780 N N . PRO A 1 481 ? -2.258 -63.625 -13 1 91.88 481 PRO A N 1
ATOM 3781 C CA . PRO A 1 481 ? -1.12 -62.875 -12.461 1 91.88 481 PRO A CA 1
ATOM 3782 C C . PRO A 1 481 ? -1.116 -62.812 -10.938 1 91.88 481 PRO A C 1
ATOM 3784 O O . PRO A 1 481 ? -2.178 -62.719 -10.312 1 91.88 481 PRO A O 1
ATOM 3787 N N . ASN A 1 482 ? 0.053 -62.844 -10.367 1 90.94 482 ASN A N 1
ATOM 3788 C CA . ASN A 1 482 ? 0.293 -62.656 -8.945 1 90.94 482 ASN A CA 1
ATOM 3789 C C . ASN A 1 482 ? 1.303 -61.531 -8.703 1 90.94 482 ASN A C 1
ATOM 3791 O O . ASN A 1 482 ? 2.395 -61.781 -8.188 1 90.94 482 ASN A O 1
ATOM 3795 N N . PRO A 1 483 ? 0.894 -60.312 -9 1 94.44 483 PRO A N 1
ATOM 3796 C CA . PRO A 1 483 ? 1.812 -59.156 -8.93 1 94.44 483 PRO A CA 1
ATOM 3797 C C . PRO A 1 483 ? 2.125 -58.75 -7.496 1 94.44 483 PRO A C 1
ATOM 3799 O O . PRO A 1 483 ? 1.293 -58.906 -6.602 1 94.44 483 PRO A O 1
ATOM 3802 N N . PRO A 1 484 ? 3.387 -58.188 -7.27 1 95.44 484 PRO A N 1
ATOM 3803 C CA . PRO A 1 484 ? 3.648 -57.562 -5.973 1 95.44 484 PRO A CA 1
ATOM 3804 C C . PRO A 1 484 ? 2.764 -56.344 -5.727 1 95.44 484 PRO A C 1
ATOM 3806 O O . PRO A 1 484 ? 2.283 -55.719 -6.676 1 95.44 484 PRO A O 1
ATOM 3809 N N . ARG A 1 485 ? 2.639 -55.938 -4.535 1 96.75 485 ARG A N 1
ATOM 3810 C CA . ARG A 1 485 ? 1.75 -54.844 -4.191 1 96.75 485 ARG A CA 1
ATOM 3811 C C . ARG A 1 485 ? 2.477 -53.5 -4.281 1 96.75 485 ARG A C 1
ATOM 3813 O O . ARG A 1 485 ? 1.868 -52.5 -4.594 1 96.75 485 ARG A O 1
ATOM 3820 N N . PHE A 1 486 ? 3.781 -53.562 -3.938 1 97.94 486 PHE A N 1
ATOM 3821 C CA . PHE A 1 486 ? 4.504 -52.281 -3.885 1 97.94 486 PHE A CA 1
ATOM 3822 C C . PHE A 1 486 ? 5.863 -52.406 -4.566 1 97.94 486 PHE A C 1
ATOM 3824 O O . PHE A 1 486 ? 6.402 -53.531 -4.691 1 97.94 486 PHE A O 1
ATOM 3831 N N . GLN A 1 487 ? 6.34 -51.344 -5 1 96.88 487 GLN A N 1
ATOM 3832 C CA . GLN A 1 487 ? 7.695 -51.188 -5.516 1 96.88 487 GLN A CA 1
ATOM 3833 C C . GLN A 1 487 ? 8.508 -50.219 -4.637 1 96.88 487 GLN A C 1
ATOM 3835 O O . GLN A 1 487 ? 8.008 -49.188 -4.215 1 96.88 487 GLN A O 1
ATOM 3840 N N . LEU A 1 488 ? 9.664 -50.594 -4.297 1 97.62 488 LEU A N 1
ATOM 3841 C CA . LEU A 1 488 ? 10.617 -49.75 -3.58 1 97.62 488 LEU A CA 1
ATOM 3842 C C . LEU A 1 488 ? 11.898 -49.562 -4.395 1 97.62 488 LEU A C 1
ATOM 3844 O O . LEU A 1 488 ? 12.555 -50.531 -4.75 1 97.62 488 LEU A O 1
ATOM 3848 N N . PHE A 1 489 ? 12.195 -48.344 -4.73 1 96.44 489 PHE A N 1
ATOM 3849 C CA . PHE A 1 489 ? 13.383 -48.031 -5.516 1 96.44 489 PHE A CA 1
ATOM 3850 C C . PHE A 1 489 ? 14.352 -47.188 -4.711 1 96.44 489 PHE A C 1
ATOM 3852 O O . PHE A 1 489 ? 13.938 -46.469 -3.803 1 96.44 489 PHE A O 1
ATOM 3859 N N . THR A 1 490 ? 15.578 -47.25 -4.973 1 96.38 490 THR A N 1
ATOM 3860 C CA . THR A 1 490 ? 16.562 -46.25 -4.543 1 96.38 490 THR A CA 1
ATOM 3861 C C . THR A 1 490 ? 17.578 -45.969 -5.648 1 96.38 490 THR A C 1
ATOM 3863 O O . THR A 1 490 ? 17.922 -46.875 -6.418 1 96.38 490 THR A O 1
ATOM 3866 N N . ALA A 1 491 ? 17.953 -44.781 -5.785 1 94.69 491 ALA A N 1
ATOM 3867 C CA . ALA A 1 491 ? 18.938 -44.375 -6.781 1 94.69 491 ALA A CA 1
ATOM 3868 C C . ALA A 1 491 ? 20.344 -44.344 -6.188 1 94.69 491 ALA A C 1
ATOM 3870 O O . ALA A 1 491 ? 20.656 -43.531 -5.34 1 94.69 491 ALA A O 1
ATOM 3871 N N . VAL A 1 492 ? 21.156 -45.125 -6.703 1 92.19 492 VAL A N 1
ATOM 3872 C CA . VAL A 1 492 ? 22.5 -45.281 -6.156 1 92.19 492 VAL A CA 1
ATOM 3873 C C . VAL A 1 492 ? 23.453 -44.312 -6.859 1 92.19 492 VAL A C 1
ATOM 3875 O O . VAL A 1 492 ? 24.422 -43.844 -6.258 1 92.19 492 VAL A O 1
ATOM 3878 N N . THR A 1 493 ? 23.141 -44.062 -8.117 1 87.62 493 THR A N 1
ATOM 3879 C CA . THR A 1 493 ? 23.953 -43.156 -8.898 1 87.62 493 THR A CA 1
ATOM 3880 C C . THR A 1 493 ? 23.141 -41.969 -9.383 1 87.62 493 THR A C 1
ATOM 3882 O O . THR A 1 493 ? 21.906 -42 -9.375 1 87.62 493 THR A O 1
ATOM 3885 N N . PRO A 1 494 ? 23.844 -40.938 -9.75 1 79.44 494 PRO A N 1
ATOM 3886 C CA . PRO A 1 494 ? 23.141 -39.812 -10.352 1 79.44 494 PRO A CA 1
ATOM 3887 C C . PRO A 1 494 ? 22.516 -40.156 -11.711 1 79.44 494 PRO A C 1
ATOM 3889 O O . PRO A 1 494 ? 23 -41.062 -12.398 1 79.44 494 PRO A O 1
ATOM 3892 N N . SER A 1 495 ? 21.406 -39.625 -12 1 80.56 495 SER A N 1
ATOM 3893 C CA . SER A 1 495 ? 20.766 -39.75 -13.305 1 80.56 495 SER A CA 1
ATOM 3894 C C . SER A 1 495 ? 20.594 -38.375 -13.961 1 80.56 495 SER A C 1
ATOM 3896 O O . SER A 1 495 ? 20.422 -37.375 -13.266 1 80.56 495 SER A O 1
ATOM 3898 N N . PRO A 1 496 ? 20.781 -38.344 -15.305 1 79.81 496 PRO A N 1
ATOM 3899 C CA . PRO A 1 496 ? 20.516 -37.094 -15.969 1 79.81 496 PRO A CA 1
ATOM 3900 C C . PRO A 1 496 ? 19.109 -36.562 -15.688 1 79.81 496 PRO A C 1
ATOM 3902 O O . PRO A 1 496 ? 18.172 -37.344 -15.531 1 79.81 496 PRO A O 1
ATOM 3905 N N . SER A 1 497 ? 18.984 -35.312 -15.703 1 79.19 497 SER A N 1
ATOM 3906 C CA . SER A 1 497 ? 17.703 -34.688 -15.336 1 79.19 497 SER A CA 1
ATOM 3907 C C . SER A 1 497 ? 16.781 -34.594 -16.547 1 79.19 497 SER A C 1
ATOM 3909 O O . SER A 1 497 ? 15.586 -34.344 -16.391 1 79.19 497 SER A O 1
ATOM 3911 N N . ASP A 1 498 ? 17.219 -34.906 -17.719 1 80.12 498 ASP A N 1
ATOM 3912 C CA . ASP A 1 498 ? 16.406 -34.625 -18.891 1 80.12 498 ASP A CA 1
ATOM 3913 C C . ASP A 1 498 ? 16.094 -35.906 -19.656 1 80.12 498 ASP A C 1
ATOM 3915 O O . ASP A 1 498 ? 15.484 -35.875 -20.734 1 80.12 498 ASP A O 1
ATOM 3919 N N . THR A 1 499 ? 16.5 -37.031 -19.125 1 81.56 499 THR A N 1
ATOM 3920 C CA . THR A 1 499 ? 16.203 -38.312 -19.781 1 81.56 499 THR A CA 1
ATOM 3921 C C . THR A 1 499 ? 16.125 -39.438 -18.766 1 81.56 499 THR A C 1
ATOM 3923 O O . THR A 1 499 ? 16.344 -39.219 -17.578 1 81.56 499 THR A O 1
ATOM 3926 N N . GLY A 1 500 ? 15.625 -40.594 -19.25 1 84.94 500 GLY A N 1
ATOM 3927 C CA . GLY A 1 500 ? 15.562 -41.75 -18.375 1 84.94 500 GLY A CA 1
ATOM 3928 C C . GLY A 1 500 ? 14.609 -41.562 -17.219 1 84.94 500 GLY A C 1
ATOM 3929 O O . GLY A 1 500 ? 14.922 -41.969 -16.078 1 84.94 500 GLY A O 1
ATOM 3930 N N . PHE A 1 501 ? 13.523 -41 -17.469 1 91 501 PHE A N 1
ATOM 3931 C CA . PHE A 1 501 ? 12.523 -40.75 -16.438 1 91 501 PHE A CA 1
ATOM 3932 C C . PHE A 1 501 ? 11.805 -42.031 -16.062 1 91 501 PHE A C 1
ATOM 3934 O O . PHE A 1 501 ? 11.625 -42.906 -16.922 1 91 501 PHE A O 1
ATOM 3941 N N . THR A 1 502 ? 11.539 -42.188 -14.852 1 94.12 502 THR A N 1
ATOM 3942 C CA . THR A 1 502 ? 10.5 -43.125 -14.461 1 94.12 502 THR A CA 1
ATOM 3943 C C . THR A 1 502 ? 9.141 -42.438 -14.352 1 94.12 502 THR A C 1
ATOM 3945 O O . THR A 1 502 ? 9 -41.469 -13.633 1 94.12 502 THR A O 1
ATOM 3948 N N . LEU A 1 503 ? 8.273 -42.906 -15.125 1 96.75 503 LEU A N 1
ATOM 3949 C CA . LEU A 1 503 ? 6.957 -42.281 -15.172 1 96.75 503 LEU A CA 1
ATOM 3950 C C . LEU A 1 503 ? 5.957 -43.062 -14.312 1 96.75 503 LEU A C 1
ATOM 3952 O O . LEU A 1 503 ? 5.984 -44.281 -14.266 1 96.75 503 LEU A O 1
ATOM 3956 N N . PHE A 1 504 ? 5.133 -42.312 -13.641 1 98.19 504 PHE A N 1
ATOM 3957 C CA . PHE A 1 504 ? 4.043 -42.875 -12.852 1 98.19 504 PHE A CA 1
ATOM 3958 C C . PHE A 1 504 ? 2.717 -42.219 -13.211 1 98.19 504 PHE A C 1
ATOM 3960 O O . PHE A 1 504 ? 2.623 -41 -13.258 1 98.19 504 PHE A O 1
ATOM 3967 N N . SER A 1 505 ? 1.694 -42.969 -13.516 1 98.25 505 SER A N 1
ATOM 3968 C CA . SER A 1 505 ? 0.329 -42.5 -13.734 1 98.25 505 SER A CA 1
ATOM 3969 C C . SER A 1 505 ? -0.649 -43.219 -12.789 1 98.25 505 SER A C 1
ATOM 3971 O O . SER A 1 505 ? -0.847 -44.438 -12.875 1 98.25 505 SER A O 1
ATOM 3973 N N . THR A 1 506 ? -1.236 -42.469 -11.938 1 97.75 506 THR A N 1
ATOM 3974 C CA . THR A 1 506 ? -2.16 -43.062 -10.977 1 97.75 506 THR A CA 1
ATOM 3975 C C . THR A 1 506 ? -3.553 -43.219 -11.586 1 97.75 506 THR A C 1
ATOM 3977 O O . THR A 1 506 ? -3.953 -42.406 -12.43 1 97.75 506 THR A O 1
ATOM 3980 N N . SER A 1 507 ? -4.242 -44.25 -11.133 1 98.25 507 SER A N 1
ATOM 3981 C CA . SER A 1 507 ? -5.621 -44.438 -11.562 1 98.25 507 SER A CA 1
ATOM 3982 C C . SER A 1 507 ? -6.492 -43.25 -11.203 1 98.25 507 SER A C 1
ATOM 3984 O O . SER A 1 507 ? -7.441 -42.906 -11.922 1 98.25 507 SER A O 1
ATOM 3986 N N . THR A 1 508 ? -6.172 -42.562 -10.125 1 97.06 508 THR A N 1
ATOM 3987 C CA . THR A 1 508 ? -6.906 -41.375 -9.703 1 97.06 508 THR A CA 1
ATOM 3988 C C . THR A 1 508 ? -6.98 -40.344 -10.828 1 97.06 508 THR A C 1
ATOM 3990 O O . THR A 1 508 ? -8.062 -39.875 -11.164 1 97.06 508 THR A O 1
ATOM 3993 N N . PHE A 1 509 ? -5.914 -40.094 -11.477 1 96.88 509 PHE A N 1
ATOM 3994 C CA . PHE A 1 509 ? -5.863 -39.062 -12.477 1 96.88 509 PHE A CA 1
ATOM 3995 C C . PHE A 1 509 ? -6.23 -39.594 -13.859 1 96.88 509 PHE A C 1
ATOM 3997 O O . PHE A 1 509 ? -6.801 -38.875 -14.68 1 96.88 509 PHE A O 1
ATOM 4004 N N . VAL A 1 510 ? -5.914 -40.844 -14.117 1 97.62 510 VAL A N 1
ATOM 4005 C CA . VAL A 1 510 ? -6.344 -41.438 -15.375 1 97.62 510 VAL A CA 1
ATOM 4006 C C . VAL A 1 510 ? -7.867 -41.406 -15.477 1 97.62 510 VAL A C 1
ATOM 4008 O O . VAL A 1 510 ? -8.414 -40.938 -16.484 1 97.62 510 VAL A O 1
ATOM 4011 N N . LEU A 1 511 ? -8.508 -41.844 -14.414 1 96.88 511 LEU A N 1
ATOM 4012 C CA . LEU A 1 511 ? -9.961 -41.969 -14.43 1 96.88 511 LEU A CA 1
ATOM 4013 C C . LEU A 1 511 ? -10.617 -40.594 -14.398 1 96.88 511 LEU A C 1
ATOM 4015 O O . LEU A 1 511 ? -11.719 -40.406 -14.922 1 96.88 511 LEU A O 1
ATOM 4019 N N . LYS A 1 512 ? -9.977 -39.625 -13.781 1 93.12 512 LYS A N 1
ATOM 4020 C CA . LYS A 1 512 ? -10.484 -38.25 -13.734 1 93.12 512 LYS A CA 1
ATOM 4021 C C . LYS A 1 512 ? -10.547 -37.625 -15.133 1 93.12 512 LYS A C 1
ATOM 4023 O O . LYS A 1 512 ? -11.414 -36.812 -15.414 1 93.12 512 LYS A O 1
ATOM 4028 N N . HIS A 1 513 ? -9.68 -38.062 -16.016 1 93.5 513 HIS A N 1
ATOM 4029 C CA . HIS A 1 513 ? -9.57 -37.438 -17.328 1 93.5 513 HIS A CA 1
ATOM 4030 C C . HIS A 1 513 ? -10.156 -38.312 -18.422 1 93.5 513 HIS A C 1
ATOM 4032 O O . HIS A 1 513 ? -9.93 -38.062 -19.609 1 93.5 513 HIS A O 1
ATOM 4038 N N . LEU A 1 514 ? -10.891 -39.344 -18.047 1 94.5 514 LEU A N 1
ATOM 4039 C CA . LEU A 1 514 ? -11.57 -40.156 -19.047 1 94.5 514 LEU A CA 1
ATOM 4040 C C . LEU A 1 514 ? -12.508 -39.312 -19.906 1 94.5 514 LEU A C 1
ATOM 4042 O O . LEU A 1 514 ? -13.219 -38.438 -19.375 1 94.5 514 LEU A O 1
ATOM 4046 N N . PRO A 1 515 ? -12.461 -39.562 -21.141 1 89.06 515 PRO A N 1
ATOM 4047 C CA . PRO A 1 515 ? -13.43 -38.844 -21.984 1 89.06 515 PRO A CA 1
ATOM 4048 C C . PRO A 1 515 ? -14.859 -39.344 -21.766 1 89.06 515 PRO A C 1
ATOM 4050 O O . PRO A 1 515 ? -15.078 -40.406 -21.219 1 89.06 515 PRO A O 1
ATOM 4053 N N . SER A 1 516 ? -15.797 -38.531 -22.219 1 86.5 516 SER A N 1
ATOM 4054 C CA . SER A 1 516 ? -17.203 -38.875 -22.031 1 86.5 516 SER A CA 1
ATOM 4055 C C . SER A 1 516 ? -17.578 -40.125 -22.828 1 86.5 516 SER A C 1
ATOM 4057 O O . SER A 1 516 ? -18.516 -40.844 -22.469 1 86.5 516 SER A O 1
ATOM 4059 N N . SER A 1 517 ? -16.812 -40.406 -23.844 1 87.56 517 SER A N 1
ATOM 4060 C CA . SER A 1 517 ? -17.094 -41.562 -24.719 1 87.56 517 SER A CA 1
ATOM 4061 C C . SER A 1 517 ? -16.656 -42.875 -24.062 1 87.56 517 SER A C 1
ATOM 4063 O O . SER A 1 517 ? -17.031 -43.938 -24.516 1 87.56 517 SER A O 1
ATOM 4065 N N . LEU A 1 518 ? -15.898 -42.781 -23.047 1 93.25 518 LEU A N 1
ATOM 4066 C CA . LEU A 1 518 ? -15.398 -43.969 -22.359 1 93.25 518 LEU A CA 1
ATOM 4067 C C . LEU A 1 518 ? -15.523 -43.812 -20.844 1 93.25 518 LEU A C 1
ATOM 4069 O O . LEU A 1 518 ? -14.523 -43.75 -20.125 1 93.25 518 LEU A O 1
ATOM 4073 N N . PRO A 1 519 ? -16.75 -43.844 -20.297 1 94.25 519 PRO A N 1
ATOM 4074 C CA . PRO A 1 519 ? -16.953 -43.625 -18.859 1 94.25 519 PRO A CA 1
ATOM 4075 C C . PRO A 1 519 ? -16.422 -44.781 -18.016 1 94.25 519 PRO A C 1
ATOM 4077 O O . PRO A 1 519 ? -16.312 -45.906 -18.5 1 94.25 519 PRO A O 1
ATOM 4080 N N . LEU A 1 520 ? -16.172 -44.531 -16.859 1 96 520 LEU A N 1
ATOM 4081 C CA . LEU A 1 520 ? -15.617 -45.5 -15.906 1 96 520 LEU A CA 1
ATOM 4082 C C . LEU A 1 520 ? -16.531 -46.719 -15.797 1 96 520 LEU A C 1
ATOM 4084 O O . LEU A 1 520 ? -16.047 -47.844 -15.672 1 96 520 LEU A O 1
ATOM 4088 N N . GLU A 1 521 ? -17.797 -46.531 -15.812 1 95.75 521 GLU A N 1
ATOM 4089 C CA . GLU A 1 521 ? -18.75 -47.625 -15.68 1 95.75 521 GLU A CA 1
ATOM 4090 C C . GLU A 1 521 ? -18.578 -48.656 -16.797 1 95.75 521 GLU A C 1
ATOM 4092 O O . GLU A 1 521 ? -18.75 -49.844 -16.578 1 95.75 521 GLU A O 1
ATOM 4097 N N . THR A 1 522 ? -18.266 -48.156 -17.953 1 95.44 522 THR A N 1
ATOM 4098 C CA . THR A 1 522 ? -18 -49.062 -19.078 1 95.44 522 THR A CA 1
ATOM 4099 C C . THR A 1 522 ? -16.719 -49.844 -18.844 1 95.44 522 THR A C 1
ATOM 4101 O O . THR A 1 522 ? -16.688 -51.062 -19.078 1 95.44 522 THR A O 1
ATOM 4104 N N . LEU A 1 523 ? -15.734 -49.25 -18.406 1 96.62 523 LEU A N 1
ATOM 4105 C CA . LEU A 1 523 ? -14.445 -49.875 -18.188 1 96.62 523 LEU A CA 1
ATOM 4106 C C . LEU A 1 523 ? -14.555 -50.969 -17.109 1 96.62 523 LEU A C 1
ATOM 4108 O O . LEU A 1 523 ? -13.867 -52 -17.172 1 96.62 523 LEU A O 1
ATOM 4112 N N . LYS A 1 524 ? -15.383 -50.781 -16.125 1 96.69 524 LYS A N 1
ATOM 4113 C CA . LYS A 1 524 ? -15.555 -51.719 -15.023 1 96.69 524 LYS A CA 1
ATOM 4114 C C . LYS A 1 524 ? -16.078 -53.062 -15.508 1 96.69 524 LYS A C 1
ATOM 4116 O O . LYS A 1 524 ? -15.859 -54.094 -14.867 1 96.69 524 LYS A O 1
ATOM 4121 N N . ASN A 1 525 ? -16.672 -53.062 -16.625 1 95.75 525 ASN A N 1
ATOM 4122 C CA . ASN A 1 525 ? -17.281 -54.281 -17.141 1 95.75 525 ASN A CA 1
ATOM 4123 C C . ASN A 1 525 ? -16.422 -54.906 -18.219 1 95.75 525 ASN A C 1
ATOM 4125 O O . ASN A 1 525 ? -16.797 -55.938 -18.812 1 95.75 525 ASN A O 1
ATOM 4129 N N . LEU A 1 526 ? -15.344 -54.375 -18.453 1 96.81 526 LEU A N 1
ATOM 4130 C CA . LEU A 1 526 ? -14.484 -54.906 -19.516 1 96.81 526 LEU A CA 1
ATOM 4131 C C . LEU A 1 526 ? -13.367 -55.75 -18.938 1 96.81 526 LEU A C 1
ATOM 4133 O O . LEU A 1 526 ? -12.938 -55.562 -17.797 1 96.81 526 LEU A O 1
ATOM 4137 N N . THR A 1 527 ? -12.93 -56.719 -19.656 1 97.19 527 THR A N 1
ATOM 4138 C CA . THR A 1 527 ? -11.75 -57.531 -19.406 1 97.19 527 THR A CA 1
ATOM 4139 C C . THR A 1 527 ? -10.773 -57.469 -20.578 1 97.19 527 THR A C 1
ATOM 4141 O O . THR A 1 527 ? -11.133 -57 -21.656 1 97.19 527 THR A O 1
ATOM 4144 N N . TRP A 1 528 ? -9.609 -57.812 -20.359 1 97.31 528 TRP A N 1
ATOM 4145 C CA . TRP A 1 528 ? -8.617 -57.781 -21.422 1 97.31 528 TRP A CA 1
ATOM 4146 C C . TRP A 1 528 ? -7.723 -59 -21.391 1 97.31 528 TRP A C 1
ATOM 4148 O O . TRP A 1 528 ? -7.734 -59.75 -20.406 1 97.31 528 TRP A O 1
ATOM 4158 N N . SER A 1 529 ? -7.066 -59.25 -22.469 1 96.31 529 SER A N 1
ATOM 4159 C CA . SER A 1 529 ? -6.172 -60.406 -22.625 1 96.31 529 SER A CA 1
ATOM 4160 C C . SER A 1 529 ? -4.801 -59.969 -23.141 1 96.31 529 SER A C 1
ATOM 4162 O O . SER A 1 529 ? -4.684 -58.969 -23.812 1 96.31 529 SER A O 1
ATOM 4164 N N . VAL A 1 530 ? -3.818 -60.719 -22.703 1 95.44 530 VAL A N 1
ATOM 4165 C CA . VAL A 1 530 ? -2.451 -60.438 -23.125 1 95.44 530 VAL A CA 1
ATOM 4166 C C . VAL A 1 530 ? -1.801 -61.688 -23.688 1 95.44 530 VAL A C 1
ATOM 4168 O O . VAL A 1 530 ? -2.016 -62.781 -23.172 1 95.44 530 VAL A O 1
ATOM 4171 N N . ARG A 1 531 ? -1.089 -61.531 -24.812 1 93.44 531 ARG A N 1
ATOM 4172 C CA . ARG A 1 531 ? -0.311 -62.594 -25.438 1 93.44 531 ARG A CA 1
ATOM 4173 C C . ARG A 1 531 ? 1.108 -62.125 -25.75 1 93.44 531 ARG A C 1
ATOM 4175 O O . ARG A 1 531 ? 1.31 -61 -26.25 1 93.44 531 ARG A O 1
ATOM 4182 N N . THR A 1 532 ? 2.043 -62.875 -25.328 1 91.06 532 THR A N 1
ATOM 4183 C CA . THR A 1 532 ? 3.436 -62.594 -25.656 1 91.06 532 THR A CA 1
ATOM 4184 C C . THR A 1 532 ? 4.238 -63.875 -25.781 1 91.06 532 THR A C 1
ATOM 4186 O O . THR A 1 532 ? 3.902 -64.875 -25.156 1 91.06 532 THR A O 1
ATOM 4189 N N . SER A 1 533 ? 5.207 -63.875 -26.688 1 86.31 533 SER A N 1
ATOM 4190 C CA . SER A 1 533 ? 6.09 -65.062 -26.812 1 86.31 533 SER A CA 1
ATOM 4191 C C . SER A 1 533 ? 7.133 -65.062 -25.703 1 86.31 533 SER A C 1
ATOM 4193 O O . SER A 1 533 ? 7.797 -66.062 -25.484 1 86.31 533 SER A O 1
ATOM 4195 N N . SER A 1 534 ? 7.184 -64 -25.047 1 80.38 534 SER A N 1
ATOM 4196 C CA . SER A 1 534 ? 8.102 -63.906 -23.906 1 80.38 534 SER A CA 1
ATOM 4197 C C . SER A 1 534 ? 7.508 -64.562 -22.672 1 80.38 534 SER A C 1
ATOM 4199 O O . SER A 1 534 ? 6.324 -64.938 -22.656 1 80.38 534 SER A O 1
ATOM 4201 N N . PHE A 1 535 ? 8.398 -64.812 -21.703 1 77.75 535 PHE A N 1
ATOM 4202 C CA . PHE A 1 535 ? 7.965 -65.312 -20.406 1 77.75 535 PHE A CA 1
ATOM 4203 C C . PHE A 1 535 ? 7.211 -66.625 -20.547 1 77.75 535 PHE A C 1
ATOM 4205 O O . PHE A 1 535 ? 6.086 -66.812 -20.062 1 77.75 535 PHE A O 1
ATOM 4212 N N . GLU A 1 536 ? 7.75 -67.562 -21.297 1 77.62 536 GLU A N 1
ATOM 4213 C CA . GLU A 1 536 ? 7.223 -68.875 -21.516 1 77.62 536 GLU A CA 1
ATOM 4214 C C . GLU A 1 536 ? 5.938 -68.875 -22.328 1 77.62 536 GLU A C 1
ATOM 4216 O O . GLU A 1 536 ? 4.98 -69.562 -22.016 1 77.62 536 GLU A O 1
ATOM 4221 N N . SER A 1 537 ? 5.914 -67.875 -23.266 1 80.75 537 SER A N 1
ATOM 4222 C CA . SER A 1 537 ? 4.777 -67.75 -24.156 1 80.75 537 SER A CA 1
ATOM 4223 C C . SER A 1 537 ? 3.469 -67.625 -23.391 1 80.75 537 SER A C 1
ATOM 4225 O O . SER A 1 537 ? 2.527 -68.375 -23.625 1 80.75 537 SER A O 1
ATOM 4227 N N . THR A 1 538 ? 3.453 -66.625 -22.562 1 85.94 538 THR A N 1
ATOM 4228 C CA . THR A 1 538 ? 2.354 -66.438 -21.625 1 85.94 538 THR A CA 1
ATOM 4229 C C . THR A 1 538 ? 1.094 -66 -22.359 1 85.94 538 THR A C 1
ATOM 4231 O O . THR A 1 538 ? 1.161 -65.188 -23.281 1 85.94 538 THR A O 1
ATOM 4234 N N . LYS A 1 539 ? -0.03 -66.562 -22.047 1 90.25 539 LYS A N 1
ATOM 4235 C CA . LYS A 1 539 ? -1.372 -66.188 -22.484 1 90.25 539 LYS A CA 1
ATOM 4236 C C . LYS A 1 539 ? -2.316 -66.062 -21.297 1 90.25 539 LYS A C 1
ATOM 4238 O O . LYS A 1 539 ? -2.592 -67 -20.594 1 90.25 539 LYS A O 1
ATOM 4243 N N . LEU A 1 540 ? -2.67 -64.875 -21.078 1 93.44 540 LEU A N 1
ATOM 4244 C CA . LEU A 1 540 ? -3.613 -64.562 -20 1 93.44 540 LEU A CA 1
ATOM 4245 C C . LEU A 1 540 ? -4.91 -64 -20.547 1 93.44 540 LEU A C 1
ATOM 4247 O O . LEU A 1 540 ? -4.879 -63.094 -21.391 1 93.44 540 LEU A O 1
ATOM 4251 N N . ASP A 1 541 ? -6.008 -64.5 -20.094 1 92.06 541 ASP A N 1
ATOM 4252 C CA . ASP A 1 541 ? -7.309 -64.062 -20.594 1 92.06 541 ASP A CA 1
ATOM 4253 C C . ASP A 1 541 ? -8.203 -63.562 -19.453 1 92.06 541 ASP A C 1
ATOM 4255 O O . ASP A 1 541 ? -7.973 -63.875 -18.297 1 92.06 541 ASP A O 1
ATOM 4259 N N . ASN A 1 542 ? -9.133 -62.719 -19.859 1 93.75 542 ASN A N 1
ATOM 4260 C CA . ASN A 1 542 ? -10.242 -62.312 -19 1 93.75 542 ASN A CA 1
ATOM 4261 C C . ASN A 1 542 ? -9.75 -61.594 -17.75 1 93.75 542 ASN A C 1
ATOM 4263 O O . ASN A 1 542 ? -10.25 -61.812 -16.656 1 93.75 542 ASN A O 1
ATOM 4267 N N . LEU A 1 543 ? -8.742 -60.844 -17.938 1 96.06 543 LEU A N 1
ATOM 4268 C CA . LEU A 1 543 ? -8.266 -60.031 -16.828 1 96.06 543 LEU A CA 1
ATOM 4269 C C . LEU A 1 543 ? -9.141 -58.781 -16.656 1 96.06 543 LEU A C 1
ATOM 4271 O O . LEU A 1 543 ? -9.438 -58.094 -17.625 1 96.06 543 LEU A O 1
ATOM 4275 N N . PRO A 1 544 ? -9.562 -58.531 -15.484 1 96.81 544 PRO A N 1
ATOM 4276 C CA . PRO A 1 544 ? -10.375 -57.312 -15.297 1 96.81 544 PRO A CA 1
ATOM 4277 C C . PRO A 1 544 ? -9.602 -56.031 -15.594 1 96.81 544 PRO A C 1
ATOM 4279 O O . PRO A 1 544 ? -8.445 -55.906 -15.188 1 96.81 544 PRO A O 1
ATOM 4282 N N . LEU A 1 545 ? -10.219 -55.094 -16.234 1 97.62 545 LEU A N 1
ATOM 4283 C CA . LEU A 1 545 ? -9.586 -53.844 -16.594 1 97.62 545 LEU A CA 1
ATOM 4284 C C . LEU A 1 545 ? -9.562 -52.875 -15.406 1 97.62 545 LEU A C 1
ATOM 4286 O O . LEU A 1 545 ? -8.656 -52.062 -15.289 1 97.62 545 LEU A O 1
ATOM 4290 N N . ILE A 1 546 ? -10.617 -52.906 -14.594 1 98.12 546 ILE A N 1
ATOM 4291 C CA . ILE A 1 546 ? -10.727 -52.094 -13.383 1 98.12 546 ILE A CA 1
ATOM 4292 C C . ILE A 1 546 ? -10.922 -53.031 -12.172 1 98.12 546 ILE A C 1
ATOM 4294 O O . ILE A 1 546 ? -11.734 -53.938 -12.203 1 98.12 546 ILE A O 1
ATOM 4298 N N . VAL A 1 547 ? -10.141 -52.75 -11.164 1 97.31 547 VAL A N 1
ATOM 4299 C CA . VAL A 1 547 ? -10.305 -53.469 -9.906 1 97.31 547 VAL A CA 1
ATOM 4300 C C . VAL A 1 547 ? -10.391 -52.469 -8.75 1 97.31 547 VAL A C 1
ATOM 4302 O O . VAL A 1 547 ? -9.898 -51.344 -8.852 1 97.31 547 VAL A O 1
ATOM 4305 N N . ASP A 1 548 ? -11.023 -52.844 -7.711 1 97.5 548 ASP A N 1
ATOM 4306 C CA . ASP A 1 548 ? -11.055 -52 -6.516 1 97.5 548 ASP A CA 1
ATOM 4307 C C . ASP A 1 548 ? -9.758 -52.156 -5.719 1 97.5 548 ASP A C 1
ATOM 4309 O O . ASP A 1 548 ? -9.266 -53.25 -5.512 1 97.5 548 ASP A O 1
ATOM 4313 N N . HIS A 1 549 ? -9.242 -51.062 -5.375 1 97.62 549 HIS A N 1
ATOM 4314 C CA . HIS A 1 549 ? -8.07 -51.125 -4.508 1 97.62 549 HIS A CA 1
ATOM 4315 C C . HIS A 1 549 ? -8.375 -51.875 -3.207 1 97.62 549 HIS A C 1
ATOM 4317 O O . HIS A 1 549 ? -9.406 -51.594 -2.572 1 97.62 549 HIS A O 1
ATOM 4323 N N . PRO A 1 550 ? -7.57 -52.656 -2.812 1 96.62 550 PRO A N 1
ATOM 4324 C CA . PRO A 1 550 ? -7.895 -53.5 -1.665 1 96.62 550 PRO A CA 1
ATOM 4325 C C . PRO A 1 550 ? -7.988 -52.719 -0.357 1 96.62 550 PRO A C 1
ATOM 4327 O O . PRO A 1 550 ? -8.711 -53.125 0.557 1 96.62 550 PRO A O 1
ATOM 4330 N N . VAL A 1 551 ? -7.312 -51.656 -0.224 1 96 551 VAL A N 1
ATOM 4331 C CA . VAL A 1 551 ? -7.281 -50.906 1.026 1 96 551 VAL A CA 1
ATOM 4332 C C . VAL A 1 551 ? -8.234 -49.719 0.94 1 96 551 VAL A C 1
ATOM 4334 O O . VAL A 1 551 ? -9.062 -49.5 1.833 1 96 551 VAL A O 1
ATOM 4337 N N . THR A 1 552 ? -8.227 -48.938 -0.161 1 96.38 552 THR A N 1
ATOM 4338 C CA . THR A 1 552 ? -8.977 -47.688 -0.246 1 96.38 552 THR A CA 1
ATOM 4339 C C . THR A 1 552 ? -10.344 -47.906 -0.873 1 96.38 552 THR A C 1
ATOM 4341 O O . THR A 1 552 ? -11.242 -47.094 -0.758 1 96.38 552 THR A O 1
ATOM 4344 N N . GLY A 1 553 ? -10.469 -48.969 -1.609 1 97.06 553 GLY A N 1
ATOM 4345 C CA . GLY A 1 553 ? -11.719 -49.281 -2.281 1 97.06 553 GLY A CA 1
ATOM 4346 C C . GLY A 1 553 ? -11.922 -48.469 -3.557 1 97.06 553 GLY A C 1
ATOM 4347 O O . GLY A 1 553 ? -12.914 -48.656 -4.258 1 97.06 553 GLY A O 1
ATOM 4348 N N . LYS A 1 554 ? -11.062 -47.719 -3.947 1 97.19 554 LYS A N 1
ATOM 4349 C CA . LYS A 1 554 ? -11.188 -46.875 -5.145 1 97.19 554 LYS A CA 1
ATOM 4350 C C . LYS A 1 554 ? -10.898 -47.688 -6.402 1 97.19 554 LYS A C 1
ATOM 4352 O O . LYS A 1 554 ? -10.07 -48.625 -6.383 1 97.19 554 LYS A O 1
ATOM 4357 N N . PRO A 1 555 ? -11.547 -47.344 -7.477 1 97.94 555 PRO A N 1
ATOM 4358 C CA . PRO A 1 555 ? -11.273 -48.062 -8.727 1 97.94 555 PRO A CA 1
ATOM 4359 C C . PRO A 1 555 ? -9.859 -47.812 -9.25 1 97.94 555 PRO A C 1
ATOM 4361 O O . PRO A 1 555 ? -9.375 -46.688 -9.234 1 97.94 555 PRO A O 1
ATOM 4364 N N . CYS A 1 556 ? -9.234 -48.875 -9.656 1 98.44 556 CYS A N 1
ATOM 4365 C CA . CYS A 1 556 ? -7.879 -48.781 -10.188 1 98.44 556 CYS A CA 1
ATOM 4366 C C . CYS A 1 556 ? -7.777 -49.5 -11.539 1 98.44 556 CYS A C 1
ATOM 4368 O O . CYS A 1 556 ? -8.32 -50.562 -11.719 1 98.44 556 CYS A O 1
ATOM 4370 N N . LEU A 1 557 ? -7.102 -48.844 -12.438 1 98.25 557 LEU A N 1
ATOM 4371 C CA . LEU A 1 557 ? -6.836 -49.406 -13.758 1 98.25 557 LEU A CA 1
ATOM 4372 C C . LEU A 1 557 ? -5.77 -50.5 -13.68 1 98.25 557 LEU A C 1
ATOM 4374 O O . LEU A 1 557 ? -4.703 -50.281 -13.094 1 98.25 557 LEU A O 1
ATOM 4378 N N . ARG A 1 558 ? -6.039 -51.688 -14.156 1 96.69 558 ARG A N 1
ATOM 4379 C CA . ARG A 1 558 ? -5.086 -52.781 -14.336 1 96.69 558 ARG A CA 1
ATOM 4380 C C . ARG A 1 558 ? -4.926 -53.125 -15.82 1 96.69 558 ARG A C 1
ATOM 4382 O O . ARG A 1 558 ? -5.793 -53.781 -16.406 1 96.69 558 ARG A O 1
ATOM 4389 N N . TYR A 1 559 ? -3.811 -52.781 -16.281 1 96.12 559 TYR A N 1
ATOM 4390 C CA . TYR A 1 559 ? -3.68 -52.719 -17.734 1 96.12 559 TYR A CA 1
ATOM 4391 C C . TYR A 1 559 ? -2.217 -52.781 -18.156 1 96.12 559 TYR A C 1
ATOM 4393 O O . TYR A 1 559 ? -1.319 -52.688 -17.312 1 96.12 559 TYR A O 1
ATOM 4401 N N . HIS A 1 560 ? -1.92 -53.188 -19.328 1 96.44 560 HIS A N 1
ATOM 4402 C CA . HIS A 1 560 ? -0.613 -53.125 -19.969 1 96.44 560 HIS A CA 1
ATOM 4403 C C . HIS A 1 560 ? -0.71 -52.438 -21.328 1 96.44 560 HIS A C 1
ATOM 4405 O O . HIS A 1 560 ? -1.536 -52.844 -22.156 1 96.44 560 HIS A O 1
ATOM 4411 N N . GLU A 1 561 ? 0.068 -51.469 -21.5 1 96.75 561 GLU A N 1
ATOM 4412 C CA . GLU A 1 561 ? 0.133 -50.844 -22.812 1 96.75 561 GLU A CA 1
ATOM 4413 C C . GLU A 1 561 ? 0.622 -51.812 -23.875 1 96.75 561 GLU A C 1
ATOM 4415 O O . GLU A 1 561 ? 1.586 -52.562 -23.656 1 96.75 561 GLU A O 1
ATOM 4420 N N . PRO A 1 562 ? -0.096 -51.812 -25.031 1 95.12 562 PRO A N 1
ATOM 4421 C CA . PRO A 1 562 ? 0.386 -52.688 -26.094 1 95.12 562 PRO A CA 1
ATOM 4422 C C . PRO A 1 562 ? 1.82 -52.375 -26.516 1 95.12 562 PRO A C 1
ATOM 4424 O O . PRO A 1 562 ? 2.205 -51.188 -26.594 1 95.12 562 PRO A O 1
ATOM 4427 N N . TRP A 1 563 ? 2.529 -53.406 -26.734 1 92.38 563 TRP A N 1
ATOM 4428 C CA . TRP A 1 563 ? 3.916 -53.281 -27.172 1 92.38 563 TRP A CA 1
ATOM 4429 C C . TRP A 1 563 ? 4.172 -54.188 -28.375 1 92.38 563 TRP A C 1
ATOM 4431 O O . TRP A 1 563 ? 4.922 -55.156 -28.281 1 92.38 563 TRP A O 1
ATOM 4441 N N . PRO A 1 564 ? 3.631 -53.75 -29.453 1 91 564 PRO A N 1
ATOM 4442 C CA . PRO A 1 564 ? 3.707 -54.562 -30.656 1 91 564 PRO A CA 1
ATOM 4443 C C . PRO A 1 564 ? 5.098 -54.562 -31.297 1 91 564 PRO A C 1
ATOM 4445 O O . PRO A 1 564 ? 5.98 -53.812 -30.844 1 91 564 PRO A O 1
ATOM 4448 N N . GLU A 1 565 ? 5.277 -55.25 -32.375 1 87.38 565 GLU A N 1
ATOM 4449 C CA . GLU A 1 565 ? 6.559 -55.469 -33.031 1 87.38 565 GLU A CA 1
ATOM 4450 C C . GLU A 1 565 ? 7.125 -54.188 -33.594 1 87.38 565 GLU A C 1
ATOM 4452 O O . GLU A 1 565 ? 8.344 -54 -33.656 1 87.38 565 GLU A O 1
ATOM 4457 N N . ASN A 1 566 ? 6.281 -53.406 -33.875 1 86.56 566 ASN A N 1
ATOM 4458 C CA . ASN A 1 566 ? 6.746 -52.156 -34.5 1 86.56 566 ASN A CA 1
ATOM 4459 C C . ASN A 1 566 ? 7.27 -51.156 -33.469 1 86.56 566 ASN A C 1
ATOM 4461 O O . ASN A 1 566 ? 7.895 -50.156 -33.812 1 86.56 566 ASN A O 1
ATOM 4465 N N . LYS A 1 567 ? 7.137 -51.406 -32.219 1 85.38 567 LYS A N 1
ATOM 4466 C CA . LYS A 1 567 ? 7.555 -50.5 -31.156 1 85.38 567 LYS A CA 1
ATOM 4467 C C . LYS A 1 567 ? 8.758 -51.031 -30.391 1 85.38 567 LYS A C 1
ATOM 4469 O O . LYS A 1 567 ? 9.367 -50.312 -29.594 1 85.38 567 LYS A O 1
ATOM 4474 N N . THR A 1 568 ? 9.039 -52.219 -30.656 1 84.38 568 THR A N 1
ATOM 4475 C CA . THR A 1 568 ? 10.133 -52.812 -29.875 1 84.38 568 THR A CA 1
ATOM 4476 C C . THR A 1 568 ? 10.938 -53.781 -30.734 1 84.38 568 THR A C 1
ATOM 4478 O O . THR A 1 568 ? 10.422 -54.344 -31.703 1 84.38 568 THR A O 1
ATOM 4481 N N . SER A 1 569 ? 12.18 -53.875 -30.438 1 81.31 569 SER A N 1
ATOM 4482 C CA . SER A 1 569 ? 13.055 -54.875 -31.062 1 81.31 569 SER A CA 1
ATOM 4483 C C . SER A 1 569 ? 12.961 -56.219 -30.344 1 81.31 569 SER A C 1
ATOM 4485 O O . SER A 1 569 ? 13.547 -57.219 -30.797 1 81.31 569 SER A O 1
ATOM 4487 N N . PHE A 1 570 ? 12.156 -56.281 -29.328 1 82.69 570 PHE A N 1
ATOM 4488 C CA . PHE A 1 570 ? 11.984 -57.5 -28.531 1 82.69 570 PHE A CA 1
ATOM 4489 C C . PHE A 1 570 ? 10.672 -58.188 -28.875 1 82.69 570 PHE A C 1
ATOM 4491 O O . PHE A 1 570 ? 10.031 -57.875 -29.875 1 82.69 570 PHE A O 1
ATOM 4498 N N . GLU A 1 571 ? 10.375 -59.188 -28.031 1 86.5 571 GLU A N 1
ATOM 4499 C CA . GLU A 1 571 ? 9.117 -59.906 -28.25 1 86.5 571 GLU A CA 1
ATOM 4500 C C . GLU A 1 571 ? 7.918 -59 -27.969 1 86.5 571 GLU A C 1
ATOM 4502 O O . GLU A 1 571 ? 7.875 -58.312 -26.953 1 86.5 571 GLU A O 1
ATOM 4507 N N . ALA A 1 572 ? 7.102 -59.094 -28.844 1 90.19 572 ALA A N 1
ATOM 4508 C CA . ALA A 1 572 ? 5.922 -58.219 -28.781 1 90.19 572 ALA A CA 1
ATOM 4509 C C . ALA A 1 572 ? 4.984 -58.656 -27.656 1 90.19 572 ALA A C 1
ATOM 4511 O O . ALA A 1 572 ? 4.938 -59.844 -27.312 1 90.19 572 ALA A O 1
ATOM 4512 N N . THR A 1 573 ? 4.352 -57.781 -27.031 1 92.81 573 THR A N 1
ATOM 4513 C CA . THR A 1 573 ? 3.246 -58 -26.109 1 92.81 573 THR A CA 1
ATOM 4514 C C . THR A 1 573 ? 1.939 -57.469 -26.688 1 92.81 573 THR A C 1
ATOM 4516 O O . THR A 1 573 ? 1.768 -56.25 -26.844 1 92.81 573 THR A O 1
ATOM 4519 N N . ASN A 1 574 ? 1.03 -58.312 -27.031 1 94.12 574 ASN A N 1
ATOM 4520 C CA . ASN A 1 574 ? -0.232 -57.969 -27.672 1 94.12 574 ASN A CA 1
ATOM 4521 C C . ASN A 1 574 ? -1.378 -57.938 -26.656 1 94.12 574 ASN A C 1
ATOM 4523 O O . ASN A 1 574 ? -1.51 -58.844 -25.828 1 94.12 574 ASN A O 1
ATOM 4527 N N . ILE A 1 575 ? -2.123 -56.875 -26.719 1 96 575 ILE A N 1
ATOM 4528 C CA . ILE A 1 575 ? -3.219 -56.625 -25.781 1 96 575 ILE A CA 1
ATOM 4529 C C . ILE A 1 575 ? -4.539 -56.562 -26.547 1 96 575 ILE A C 1
ATOM 4531 O O . ILE A 1 575 ? -4.629 -55.906 -27.594 1 96 575 ILE A O 1
ATOM 4535 N N . THR A 1 576 ? -5.555 -57.219 -26.078 1 96.19 576 THR A N 1
ATOM 4536 C CA . THR A 1 576 ? -6.898 -57.125 -26.641 1 96.19 576 THR A CA 1
ATOM 4537 C C . THR A 1 576 ? -7.938 -56.969 -25.547 1 96.19 576 THR A C 1
ATOM 4539 O O . THR A 1 576 ? -7.836 -57.562 -24.484 1 96.19 576 THR A O 1
ATOM 4542 N N . ILE A 1 577 ? -8.883 -56.094 -25.781 1 97 577 ILE A N 1
ATOM 4543 C CA . ILE A 1 577 ? -10.039 -55.969 -24.906 1 97 577 ILE A CA 1
ATOM 4544 C C . ILE A 1 577 ? -11.062 -57.062 -25.266 1 97 577 ILE A C 1
ATOM 4546 O O . ILE A 1 577 ? -11.547 -57.094 -26.406 1 97 577 ILE A O 1
ATOM 4550 N N . ASP A 1 578 ? -11.445 -57.812 -24.312 1 96.25 578 ASP A N 1
ATOM 4551 C CA . ASP A 1 578 ? -12.266 -59 -24.562 1 96.25 578 ASP A CA 1
ATOM 4552 C C . ASP A 1 578 ? -13.688 -58.594 -24.953 1 96.25 578 ASP A C 1
ATOM 4554 O O . ASP A 1 578 ? -14.25 -57.656 -24.422 1 96.25 578 ASP A O 1
ATOM 4558 N N . GLY A 1 579 ? -14.195 -59.375 -25.891 1 94.25 579 GLY A N 1
ATOM 4559 C CA . GLY A 1 579 ? -15.586 -59.219 -26.281 1 94.25 579 GLY A CA 1
ATOM 4560 C C . GLY A 1 579 ? -15.805 -58.062 -27.234 1 94.25 579 GLY A C 1
ATOM 4561 O O . GLY A 1 579 ? -16.938 -57.719 -27.578 1 94.25 579 GLY A O 1
ATOM 4562 N N . GLN A 1 580 ? -14.75 -57.406 -27.578 1 94 580 GLN A N 1
ATOM 4563 C CA . GLN A 1 580 ? -14.852 -56.281 -28.5 1 94 580 GLN A CA 1
ATOM 4564 C C . GLN A 1 580 ? -14.25 -56.625 -29.859 1 94 580 GLN A C 1
ATOM 4566 O O . GLN A 1 580 ? -13.438 -57.531 -29.969 1 94 580 GLN A O 1
ATOM 4571 N N . THR A 1 581 ? -14.75 -55.906 -30.859 1 94.62 581 THR A N 1
ATOM 4572 C CA . THR A 1 581 ? -14.094 -56.031 -32.156 1 94.62 581 THR A CA 1
ATOM 4573 C C . THR A 1 581 ? -12.68 -55.5 -32.094 1 94.62 581 THR A C 1
ATOM 4575 O O . THR A 1 581 ? -12.344 -54.688 -31.219 1 94.62 581 THR A O 1
ATOM 4578 N N . PRO A 1 582 ? -11.836 -55.906 -33 1 93.06 582 PRO A N 1
ATOM 4579 C CA . PRO A 1 582 ? -10.469 -55.406 -33 1 93.06 582 PRO A CA 1
ATOM 4580 C C . PRO A 1 582 ? -10.422 -53.875 -33.094 1 93.06 582 PRO A C 1
ATOM 4582 O O . PRO A 1 582 ? -9.555 -53.25 -32.469 1 93.06 582 PRO A O 1
ATOM 4585 N N . GLU A 1 583 ? -11.352 -53.344 -33.75 1 92.31 583 GLU A N 1
ATOM 4586 C CA . GLU A 1 583 ? -11.383 -51.906 -33.906 1 92.31 583 GLU A CA 1
ATOM 4587 C C . GLU A 1 583 ? -11.711 -51.219 -32.594 1 92.31 583 GLU A C 1
ATOM 4589 O O . GLU A 1 583 ? -11.062 -50.219 -32.219 1 92.31 583 GLU A O 1
ATOM 4594 N N . VAL A 1 584 ? -12.656 -51.719 -31.953 1 93.44 584 VAL A N 1
ATOM 4595 C CA . VAL A 1 584 ? -13.07 -51.125 -30.688 1 93.44 584 VAL A CA 1
ATOM 4596 C C . VAL A 1 584 ? -11.992 -51.344 -29.641 1 93.44 584 VAL A C 1
ATOM 4598 O O . VAL A 1 584 ? -11.711 -50.469 -28.828 1 93.44 584 VAL A O 1
ATOM 4601 N N . SER A 1 585 ? -11.461 -52.5 -29.672 1 95.38 585 SER A N 1
ATOM 4602 C CA . SER A 1 585 ? -10.352 -52.812 -28.766 1 95.38 585 SER A CA 1
ATOM 4603 C C . SER A 1 585 ? -9.203 -51.812 -28.953 1 95.38 585 SER A C 1
ATOM 4605 O O . SER A 1 585 ? -8.672 -51.281 -27.969 1 95.38 585 SER A O 1
ATOM 4607 N N . GLU A 1 586 ? -8.938 -51.594 -30.141 1 94 586 GLU A N 1
ATOM 4608 C CA . GLU A 1 586 ? -7.855 -50.656 -30.438 1 94 586 GLU A CA 1
ATOM 4609 C C . GLU A 1 586 ? -8.195 -49.25 -30 1 94 586 GLU A C 1
ATOM 4611 O O . GLU A 1 586 ? -7.328 -48.531 -29.516 1 94 586 GLU A O 1
ATOM 4616 N N . ALA A 1 587 ? -9.367 -48.875 -30.188 1 93.5 587 ALA A N 1
ATOM 4617 C CA . ALA A 1 587 ? -9.805 -47.531 -29.797 1 93.5 587 ALA A CA 1
ATOM 4618 C C . ALA A 1 587 ? -9.711 -47.344 -28.281 1 93.5 587 ALA A C 1
ATOM 4620 O O . ALA A 1 587 ? -9.289 -46.281 -27.812 1 93.5 587 ALA A O 1
ATOM 4621 N N . ILE A 1 588 ? -10.102 -48.281 -27.562 1 95.31 588 ILE A N 1
ATOM 4622 C CA . ILE A 1 588 ? -10.062 -48.219 -26.109 1 95.31 588 ILE A CA 1
ATOM 4623 C C . ILE A 1 588 ? -8.609 -48.156 -25.625 1 95.31 588 ILE A C 1
ATOM 4625 O O . ILE A 1 588 ? -8.258 -47.344 -24.797 1 95.31 588 ILE A O 1
ATOM 4629 N N . THR A 1 589 ? -7.77 -49.062 -26.188 1 96.25 589 THR A N 1
ATOM 4630 C CA . THR A 1 589 ? -6.367 -49.094 -25.781 1 96.25 589 THR A CA 1
ATOM 4631 C C . THR A 1 589 ? -5.676 -47.781 -26.125 1 96.25 589 THR A C 1
ATOM 4633 O O . THR A 1 589 ? -4.832 -47.281 -25.375 1 96.25 589 THR A O 1
ATOM 4636 N N . ARG A 1 590 ? -6.062 -47.25 -27.219 1 94.06 590 ARG A N 1
ATOM 4637 C CA . ARG A 1 590 ? -5.48 -46 -27.625 1 94.06 590 ARG A CA 1
ATOM 4638 C C . ARG A 1 590 ? -5.828 -44.875 -26.641 1 94.06 590 ARG A C 1
ATOM 4640 O O . ARG A 1 590 ? -4.965 -44.062 -26.281 1 94.06 590 ARG A O 1
ATOM 4647 N N . GLU A 1 591 ? -7.039 -44.812 -26.25 1 94.69 591 GLU A N 1
ATOM 4648 C CA . GLU A 1 591 ? -7.477 -43.781 -25.297 1 94.69 591 GLU A CA 1
ATOM 4649 C C . GLU A 1 591 ? -6.766 -43.938 -23.953 1 94.69 591 GLU A C 1
ATOM 4651 O O . GLU A 1 591 ? -6.348 -42.969 -23.344 1 94.69 591 GLU A O 1
ATOM 4656 N N . LEU A 1 592 ? -6.676 -45.094 -23.531 1 96.81 592 LEU A N 1
ATOM 4657 C CA . LEU A 1 592 ? -6.02 -45.375 -22.25 1 96.81 592 LEU A CA 1
ATOM 4658 C C . LEU A 1 592 ? -4.539 -45 -22.312 1 96.81 592 LEU A C 1
ATOM 4660 O O . LEU A 1 592 ? -3.992 -44.406 -21.391 1 96.81 592 LEU A O 1
ATOM 4664 N N . ASP A 1 593 ? -3.965 -45.438 -23.406 1 96.31 593 ASP A N 1
ATOM 4665 C CA . ASP A 1 593 ? -2.549 -45.125 -23.594 1 96.31 593 ASP A CA 1
ATOM 4666 C C . ASP A 1 593 ? -2.309 -43.625 -23.625 1 96.31 593 ASP A C 1
ATOM 4668 O O . ASP A 1 593 ? -1.355 -43.125 -23.031 1 96.31 593 ASP A O 1
ATOM 4672 N N . LEU A 1 594 ? -3.152 -42.969 -24.312 1 94.62 594 LEU A N 1
ATOM 4673 C CA . LEU A 1 594 ? -3.043 -41.5 -24.375 1 94.62 594 LEU A CA 1
ATOM 4674 C C . LEU A 1 594 ? -3.125 -40.875 -22.984 1 94.62 594 LEU A C 1
ATOM 4676 O O . LEU A 1 594 ? -2.363 -39.969 -22.672 1 94.62 594 LEU A O 1
ATOM 4680 N N . LEU A 1 595 ? -3.977 -41.344 -22.188 1 96.31 595 LEU A N 1
ATOM 4681 C CA . LEU A 1 595 ? -4.168 -40.812 -20.844 1 96.31 595 LEU A CA 1
ATOM 4682 C C . LEU A 1 595 ? -2.982 -41.156 -19.953 1 96.31 595 LEU A C 1
ATOM 4684 O O . LEU A 1 595 ? -2.545 -40.344 -19.141 1 96.31 595 LEU A O 1
ATOM 4688 N N . LEU A 1 596 ? -2.486 -42.344 -20.109 1 97.75 596 LEU A N 1
ATOM 4689 C CA . LEU A 1 596 ? -1.368 -42.781 -19.281 1 97.75 596 LEU A CA 1
ATOM 4690 C C . LEU A 1 596 ? -0.137 -41.906 -19.531 1 97.75 596 LEU A C 1
ATOM 4692 O O . LEU A 1 596 ? 0.68 -41.688 -18.625 1 97.75 596 LEU A O 1
ATOM 4696 N N . HIS A 1 597 ? -0.05 -41.375 -20.719 1 96.38 597 HIS A N 1
ATOM 4697 C CA . HIS A 1 597 ? 1.109 -40.562 -21.062 1 96.38 597 HIS A CA 1
ATOM 4698 C C . HIS A 1 597 ? 0.795 -39.094 -20.953 1 96.38 597 HIS A C 1
ATOM 4700 O O . HIS A 1 597 ? 1.677 -38.25 -21.156 1 96.38 597 HIS A O 1
ATOM 4706 N N . ASP A 1 598 ? -0.438 -38.75 -20.688 1 96.38 598 ASP A N 1
ATOM 4707 C CA . ASP A 1 598 ? -0.872 -37.344 -20.609 1 96.38 598 ASP A CA 1
ATOM 4708 C C . ASP A 1 598 ? -0.127 -36.594 -19.516 1 96.38 598 ASP A C 1
ATOM 4710 O O . ASP A 1 598 ? 0.007 -37.094 -18.391 1 96.38 598 ASP A O 1
ATOM 4714 N N . ARG A 1 599 ? 0.333 -35.406 -19.844 1 96.81 599 ARG A N 1
ATOM 4715 C CA . ARG A 1 599 ? 1.141 -34.625 -18.906 1 96.81 599 ARG A CA 1
ATOM 4716 C C . ARG A 1 599 ? 0.313 -34.188 -17.703 1 96.81 599 ARG A C 1
ATOM 4718 O O . ARG A 1 599 ? 0.865 -33.844 -16.656 1 96.81 599 ARG A O 1
ATOM 4725 N N . ARG A 1 600 ? -0.975 -34.188 -17.734 1 95.31 600 ARG A N 1
ATOM 4726 C CA . ARG A 1 600 ? -1.87 -33.875 -16.625 1 95.31 600 ARG A CA 1
ATOM 4727 C C . ARG A 1 600 ? -2.025 -35.062 -15.68 1 95.31 600 ARG A C 1
ATOM 4729 O O . ARG A 1 600 ? -2.549 -34.906 -14.578 1 95.31 600 ARG A O 1
ATOM 4736 N N . VAL A 1 601 ? -1.462 -36.156 -16.141 1 97.31 601 VAL A N 1
ATOM 4737 C CA . VAL A 1 601 ? -1.64 -37.375 -15.383 1 97.31 601 VAL A CA 1
ATOM 4738 C C . VAL A 1 601 ? -0.278 -37.938 -14.961 1 97.31 601 VAL A C 1
ATOM 4740 O O . VAL A 1 601 ? -0.065 -38.25 -13.789 1 97.31 601 VAL A O 1
ATOM 4743 N N . ALA A 1 602 ? 0.588 -38 -15.828 1 97.62 602 ALA A N 1
ATOM 4744 C CA . ALA A 1 602 ? 1.841 -38.75 -15.656 1 97.62 602 ALA A CA 1
ATOM 4745 C C . ALA A 1 602 ? 2.877 -37.875 -14.93 1 97.62 602 ALA A C 1
ATOM 4747 O O . ALA A 1 602 ? 3.152 -36.75 -15.336 1 97.62 602 ALA A O 1
ATOM 4748 N N . TYR A 1 603 ? 3.377 -38.406 -13.906 1 97.19 603 TYR A N 1
ATOM 4749 C CA . TYR A 1 603 ? 4.508 -37.812 -13.211 1 97.19 603 TYR A CA 1
ATOM 4750 C C . TYR A 1 603 ? 5.828 -38.312 -13.781 1 97.19 603 TYR A C 1
ATOM 4752 O O . TYR A 1 603 ? 6.062 -39.5 -13.852 1 97.19 603 TYR A O 1
ATOM 4760 N N . TYR A 1 604 ? 6.672 -37.406 -14.242 1 95.12 604 TYR A N 1
ATOM 4761 C CA . TYR A 1 604 ? 8 -37.719 -14.75 1 95.12 604 TYR A CA 1
ATOM 4762 C C . TYR A 1 604 ? 9.055 -37.531 -13.664 1 95.12 604 TYR A C 1
ATOM 4764 O O . TYR A 1 604 ? 9.453 -36.406 -13.367 1 95.12 604 TYR A O 1
ATOM 4772 N N . HIS A 1 605 ? 9.594 -38.594 -13.133 1 95.31 605 HIS A N 1
ATOM 4773 C CA . HIS A 1 605 ? 10.547 -38.5 -12.039 1 95.31 605 HIS A CA 1
ATOM 4774 C C . HIS A 1 605 ? 11.984 -38.5 -12.562 1 95.31 605 HIS A C 1
ATOM 4776 O O . HIS A 1 605 ? 12.406 -39.438 -13.227 1 95.31 605 HIS A O 1
ATOM 4782 N N . ALA A 1 606 ? 12.648 -37.469 -12.297 1 91.44 606 ALA A N 1
ATOM 4783 C CA . ALA A 1 606 ? 14.094 -37.406 -12.492 1 91.44 606 ALA A CA 1
ATOM 4784 C C . ALA A 1 606 ? 14.836 -37.75 -11.211 1 91.44 606 ALA A C 1
ATOM 4786 O O . ALA A 1 606 ? 14.734 -37.031 -10.211 1 91.44 606 ALA A O 1
ATOM 4787 N N . TRP A 1 607 ? 15.594 -38.812 -11.273 1 93.12 607 TRP A N 1
ATOM 4788 C CA . TRP A 1 607 ? 16.219 -39.344 -10.078 1 93.12 607 TRP A CA 1
ATOM 4789 C C . TRP A 1 607 ? 17.375 -38.469 -9.609 1 93.12 607 TRP A C 1
ATOM 4791 O O . TRP A 1 607 ? 18.156 -37.969 -10.422 1 93.12 607 TRP A O 1
ATOM 4801 N N . GLN A 1 608 ? 17.375 -38.219 -8.367 1 92.88 608 GLN A N 1
ATOM 4802 C CA . GLN A 1 608 ? 18.562 -37.688 -7.691 1 92.88 608 GLN A CA 1
ATOM 4803 C C . GLN A 1 608 ? 19.266 -38.781 -6.883 1 92.88 608 GLN A C 1
ATOM 4805 O O . GLN A 1 608 ? 18.625 -39.688 -6.367 1 92.88 608 GLN A O 1
ATOM 4810 N N . LYS A 1 609 ? 20.531 -38.562 -6.805 1 93.75 609 LYS A N 1
ATOM 4811 C CA . LYS A 1 609 ? 21.297 -39.531 -6.023 1 93.75 609 LYS A CA 1
ATOM 4812 C C . LYS A 1 609 ? 20.781 -39.625 -4.594 1 93.75 609 LYS A C 1
ATOM 4814 O O . LYS A 1 609 ? 20.641 -38.594 -3.912 1 93.75 609 LYS A O 1
ATOM 4819 N N . GLY A 1 610 ? 20.406 -40.844 -4.238 1 95.5 610 GLY A N 1
ATOM 4820 C CA . GLY A 1 610 ? 19.938 -41.062 -2.877 1 95.5 610 GLY A CA 1
ATOM 4821 C C . GLY A 1 610 ? 18.438 -41.094 -2.754 1 95.5 610 GLY A C 1
ATOM 4822 O O . GLY A 1 610 ? 17.891 -41.469 -1.709 1 95.5 610 GLY A O 1
ATOM 4823 N N . ASP A 1 611 ? 17.734 -40.812 -3.791 1 96.75 611 ASP A N 1
ATOM 4824 C CA . ASP A 1 611 ? 16.281 -40.875 -3.779 1 96.75 611 ASP A CA 1
ATOM 4825 C C . ASP A 1 611 ? 15.789 -42.281 -3.436 1 96.75 611 ASP A C 1
ATOM 4827 O O . ASP A 1 611 ? 16.344 -43.25 -3.928 1 96.75 611 ASP A O 1
ATOM 4831 N N . MET A 1 612 ? 14.891 -42.344 -2.564 1 97.88 612 MET A N 1
ATOM 4832 C CA . MET A 1 612 ? 14.07 -43.531 -2.424 1 97.88 612 MET A CA 1
ATOM 4833 C C . MET A 1 612 ? 12.648 -43.281 -2.924 1 97.88 612 MET A C 1
ATOM 4835 O O . MET A 1 612 ? 12.156 -42.156 -2.855 1 97.88 612 MET A O 1
ATOM 4839 N N . LEU A 1 613 ? 12.039 -44.281 -3.506 1 98.12 613 LEU A N 1
ATOM 4840 C CA . LEU A 1 613 ? 10.711 -44.094 -4.078 1 98.12 613 LEU A CA 1
ATOM 4841 C C . LEU A 1 613 ? 9.844 -45.312 -3.809 1 98.12 613 LEU A C 1
ATOM 4843 O O . LEU A 1 613 ? 10.266 -46.438 -4.043 1 98.12 613 LEU A O 1
ATOM 4847 N N . VAL A 1 614 ? 8.703 -45.062 -3.23 1 98.62 614 VAL A N 1
ATOM 4848 C CA . VAL A 1 614 ? 7.719 -46.094 -2.975 1 98.62 614 VAL A CA 1
ATOM 4849 C C . VAL A 1 614 ? 6.484 -45.875 -3.844 1 98.62 614 VAL A C 1
ATOM 4851 O O . VAL A 1 614 ? 5.953 -44.75 -3.896 1 98.62 614 VAL A O 1
ATOM 4854 N N . SER A 1 615 ? 6.066 -46.844 -4.523 1 98.5 615 SER A N 1
ATOM 4855 C CA . SER A 1 615 ? 4.867 -46.75 -5.348 1 98.5 615 SER A CA 1
ATOM 4856 C C . SER A 1 615 ? 3.943 -47.938 -5.137 1 98.5 615 SER A C 1
ATOM 4858 O O . SER A 1 615 ? 4.41 -49.094 -5.008 1 98.5 615 SER A O 1
ATOM 4860 N N . ASP A 1 616 ? 2.67 -47.656 -4.973 1 98.62 616 ASP A N 1
ATOM 4861 C CA . ASP A 1 616 ? 1.651 -48.719 -4.941 1 98.62 616 ASP A CA 1
ATOM 4862 C C . ASP A 1 616 ? 1.387 -49.25 -6.34 1 98.62 616 ASP A C 1
ATOM 4864 O O . ASP A 1 616 ? 0.814 -48.562 -7.188 1 98.62 616 ASP A O 1
ATOM 4868 N N . ASN A 1 617 ? 1.746 -50.5 -6.559 1 97.94 617 ASN A N 1
ATOM 4869 C CA . ASN A 1 617 ? 1.717 -51.156 -7.859 1 97.94 617 ASN A CA 1
ATOM 4870 C C . ASN A 1 617 ? 0.287 -51.406 -8.336 1 97.94 617 ASN A C 1
ATOM 4872 O O . ASN A 1 617 ? 0.067 -51.781 -9.492 1 97.94 617 ASN A O 1
ATOM 4876 N N . ILE A 1 618 ? -0.675 -51.188 -7.508 1 97.88 618 ILE A N 1
ATOM 4877 C CA . ILE A 1 618 ? -2.08 -51.312 -7.879 1 97.88 618 ILE A CA 1
ATOM 4878 C C . ILE A 1 618 ? -2.633 -49.938 -8.258 1 97.88 618 ILE A C 1
ATOM 4880 O O . ILE A 1 618 ? -3.309 -49.781 -9.281 1 97.88 618 ILE A O 1
ATOM 4884 N N . LEU A 1 619 ? -2.344 -48.938 -7.5 1 98.12 619 LEU A N 1
ATOM 4885 C CA . LEU A 1 619 ? -2.84 -47.594 -7.727 1 98.12 619 LEU A CA 1
ATOM 4886 C C . LEU A 1 619 ? -2.195 -46.969 -8.961 1 98.12 619 LEU A C 1
ATOM 4888 O O . LEU A 1 619 ? -2.859 -46.281 -9.734 1 98.12 619 LEU A O 1
ATOM 4892 N N . ALA A 1 620 ? -0.913 -47.25 -9.148 1 98.19 620 ALA A N 1
ATOM 4893 C CA . ALA A 1 620 ? -0.164 -46.531 -10.188 1 98.19 620 ALA A CA 1
ATOM 4894 C C . ALA A 1 620 ? 0.429 -47.531 -11.195 1 98.19 620 ALA A C 1
ATOM 4896 O O . ALA A 1 620 ? 0.999 -48.562 -10.805 1 98.19 620 ALA A O 1
ATOM 4897 N N . MET A 1 621 ? 0.23 -47.188 -12.438 1 97.5 621 MET A N 1
ATOM 4898 C CA . MET A 1 621 ? 1.029 -47.781 -13.492 1 97.5 621 MET A CA 1
ATOM 4899 C C . MET A 1 621 ? 2.346 -47.031 -13.68 1 97.5 621 MET A C 1
ATOM 4901 O O . MET A 1 621 ? 2.449 -45.875 -13.336 1 97.5 621 MET A O 1
ATOM 4905 N N . HIS A 1 622 ? 3.326 -47.719 -14.102 1 97.12 622 HIS A N 1
ATOM 4906 C CA . HIS A 1 622 ? 4.59 -47 -14.281 1 97.12 622 HIS A CA 1
ATOM 4907 C C . HIS A 1 622 ? 5.309 -47.469 -15.539 1 97.12 622 HIS A C 1
ATOM 4909 O O . HIS A 1 622 ? 4.91 -48.469 -16.156 1 97.12 622 HIS A O 1
ATOM 4915 N N . THR A 1 623 ? 6.219 -46.75 -15.984 1 95.19 623 THR A N 1
ATOM 4916 C CA . THR A 1 623 ? 7.098 -47.094 -17.094 1 95.19 623 THR A CA 1
ATOM 4917 C C . THR A 1 623 ? 8.391 -46.281 -17.031 1 95.19 623 THR A C 1
ATOM 4919 O O . THR A 1 623 ? 8.641 -45.562 -16.047 1 95.19 623 THR A O 1
ATOM 4922 N N . ARG A 1 624 ? 9.234 -46.531 -17.875 1 91.06 624 ARG A N 1
ATOM 4923 C CA . ARG A 1 624 ? 10.484 -45.812 -18.016 1 91.06 624 ARG A CA 1
ATOM 4924 C C . ARG A 1 624 ? 10.617 -45.188 -19.406 1 91.06 624 ARG A C 1
ATOM 4926 O O . ARG A 1 624 ? 10.297 -45.844 -20.406 1 91.06 624 ARG A O 1
ATOM 4933 N N . SER A 1 625 ? 11.031 -44 -19.5 1 88.69 625 SER A N 1
ATOM 4934 C CA . SER A 1 625 ? 11.312 -43.375 -20.797 1 88.69 625 SER A CA 1
ATOM 4935 C C . SER A 1 625 ? 12.594 -43.906 -21.406 1 88.69 625 SER A C 1
ATOM 4937 O O . SER A 1 625 ? 13.328 -44.656 -20.75 1 88.69 625 SER A O 1
ATOM 4939 N N . ASP A 1 626 ? 12.75 -43.562 -22.656 1 82.25 626 ASP A N 1
ATOM 4940 C CA . ASP A 1 626 ? 14.016 -43.906 -23.297 1 82.25 626 ASP A CA 1
ATOM 4941 C C . ASP A 1 626 ? 15.18 -43.156 -22.672 1 82.25 626 ASP A C 1
ATOM 4943 O O . ASP A 1 626 ? 14.969 -42.219 -21.875 1 82.25 626 ASP A O 1
ATOM 4947 N N . PHE A 1 627 ? 16.312 -43.625 -22.734 1 79.06 627 PHE A N 1
ATOM 4948 C CA . PHE A 1 627 ? 17.484 -42.906 -22.234 1 79.06 627 PHE A CA 1
ATOM 4949 C C . PHE A 1 627 ? 18.656 -43.062 -23.203 1 79.06 627 PHE A C 1
ATOM 4951 O O . PHE A 1 627 ? 18.656 -43.969 -24.047 1 79.06 627 PHE A O 1
ATOM 4958 N N . GLN A 1 628 ? 19.484 -42.062 -23.25 1 68 628 GLN A N 1
ATOM 4959 C CA . GLN A 1 628 ? 20.703 -42.125 -24.062 1 68 628 GLN A CA 1
ATOM 4960 C C . GLN A 1 628 ? 21.781 -42.9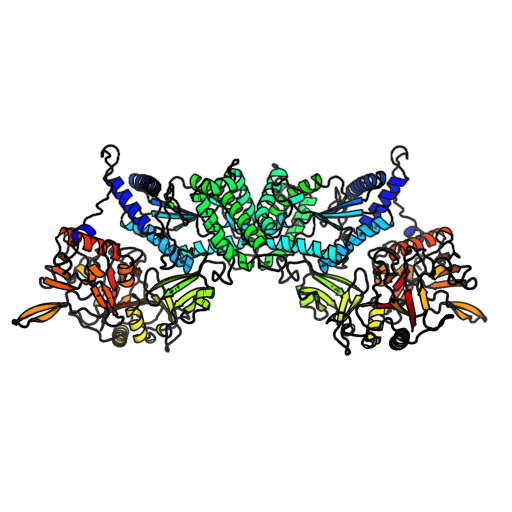69 -23.359 1 68 628 GLN A C 1
ATOM 4962 O O . GLN A 1 628 ? 21.984 -42.812 -22.156 1 68 628 GLN A O 1
ATOM 4967 N N . GLY A 1 629 ? 22.266 -43.938 -24.031 1 61.72 629 GLY A N 1
ATOM 4968 C CA . GLY A 1 629 ? 23.266 -44.875 -23.531 1 61.72 629 GLY A CA 1
ATOM 4969 C C . GLY A 1 629 ? 24.5 -44.188 -22.984 1 61.72 629 GLY A C 1
ATOM 4970 O O . GLY A 1 629 ? 24.734 -43 -23.281 1 61.72 629 GLY A O 1
ATOM 4971 N N . GLY A 1 630 ? 25.203 -44.688 -21.953 1 61.69 630 GLY A N 1
ATOM 4972 C CA . GLY A 1 630 ? 26.469 -44.219 -21.422 1 61.69 630 GLY A CA 1
ATOM 4973 C C . GLY A 1 630 ? 26.359 -43.656 -20 1 61.69 630 GLY A C 1
ATOM 4974 O O . GLY A 1 630 ? 27.375 -43.438 -19.344 1 61.69 630 GLY A O 1
ATOM 4975 N N . ALA A 1 631 ? 25.172 -43.312 -19.609 1 62.88 631 ALA A N 1
ATOM 4976 C CA . ALA A 1 631 ? 25.109 -42.781 -18.25 1 62.88 631 ALA A CA 1
ATOM 4977 C C . ALA A 1 631 ? 25.094 -43.938 -17.219 1 62.88 631 ALA A C 1
ATOM 4979 O O . ALA A 1 631 ? 24.562 -45 -17.484 1 62.88 631 ALA A O 1
ATOM 4980 N N . GLU A 1 632 ? 25.953 -43.844 -16.281 1 69.69 632 GLU A N 1
ATOM 4981 C CA . GLU A 1 632 ? 26.047 -44.844 -15.211 1 69.69 632 GLU A CA 1
ATOM 4982 C C . GLU A 1 632 ? 24.797 -44.812 -14.328 1 69.69 632 GLU A C 1
ATOM 4984 O O . GLU A 1 632 ? 24.828 -44.312 -13.211 1 69.69 632 GLU A O 1
ATOM 4989 N N . ARG A 1 633 ? 23.562 -45.156 -14.867 1 80 633 ARG A N 1
ATOM 4990 C CA . ARG A 1 633 ? 22.344 -45.188 -14.062 1 80 633 ARG A CA 1
ATOM 4991 C C . ARG A 1 633 ? 22.203 -46.531 -13.367 1 80 633 ARG A C 1
ATOM 4993 O O . ARG A 1 633 ? 22.219 -47.594 -14.016 1 80 633 ARG A O 1
ATOM 5000 N N . GLU A 1 634 ? 22.172 -46.438 -11.977 1 87.06 634 GLU A N 1
ATOM 5001 C CA . GLU A 1 634 ? 21.953 -47.625 -11.172 1 87.06 634 GLU A CA 1
ATOM 5002 C C . GLU A 1 634 ? 20.828 -47.438 -10.156 1 87.06 634 GLU A C 1
ATOM 5004 O O . GLU A 1 634 ? 20.906 -46.531 -9.312 1 87.06 634 GLU A O 1
ATOM 5009 N N . LEU A 1 635 ? 19.797 -48.25 -10.32 1 91.62 635 LEU A N 1
ATOM 5010 C CA . LEU A 1 635 ? 18.688 -48.25 -9.367 1 91.62 635 LEU A CA 1
ATOM 5011 C C . LEU A 1 635 ? 18.547 -49.625 -8.727 1 91.62 635 LEU A C 1
ATOM 5013 O O . LEU A 1 635 ? 18.797 -50.656 -9.375 1 91.62 635 LEU A O 1
ATOM 5017 N N . TRP A 1 636 ? 18.25 -49.562 -7.477 1 94.19 636 TRP A N 1
ATOM 5018 C CA . TRP A 1 636 ? 17.875 -50.781 -6.797 1 94.19 636 TRP A CA 1
ATOM 5019 C C . TRP A 1 636 ? 16.359 -50.875 -6.625 1 94.19 636 TRP A C 1
ATOM 5021 O O . TRP A 1 636 ? 15.711 -49.875 -6.293 1 94.19 636 TRP A O 1
ATOM 5031 N N . ARG A 1 637 ? 15.836 -52.062 -6.949 1 95 637 ARG A N 1
ATOM 5032 C CA . ARG A 1 637 ? 14.398 -52.281 -6.797 1 95 637 ARG A CA 1
ATOM 5033 C C . ARG A 1 637 ? 14.094 -53.469 -5.922 1 95 637 ARG A C 1
ATOM 5035 O O . ARG A 1 637 ? 14.703 -54.531 -6.094 1 95 637 ARG A O 1
ATOM 5042 N N . ILE A 1 638 ? 13.273 -53.312 -4.988 1 96.31 638 ILE A N 1
ATOM 5043 C CA . ILE A 1 638 ? 12.719 -54.406 -4.168 1 96.31 638 ILE A CA 1
ATOM 5044 C C . ILE A 1 638 ? 11.195 -54.344 -4.215 1 96.31 638 ILE A C 1
ATOM 5046 O O . ILE A 1 638 ? 10.602 -53.281 -4.105 1 96.31 638 ILE A O 1
ATOM 5050 N N . HIS A 1 639 ? 10.578 -55.469 -4.496 1 96.5 639 HIS A N 1
ATOM 5051 C CA . HIS A 1 639 ? 9.125 -55.562 -4.379 1 96.5 639 HIS A CA 1
ATOM 5052 C C . HIS A 1 639 ? 8.719 -56.094 -3.008 1 96.5 639 HIS A C 1
ATOM 5054 O O . HIS A 1 639 ? 9.43 -56.938 -2.422 1 96.5 639 HIS A O 1
ATOM 5060 N N . PHE A 1 640 ? 7.633 -55.562 -2.488 1 96 640 PHE A N 1
ATOM 5061 C CA . PHE A 1 640 ? 7.168 -56.094 -1.204 1 96 640 PHE A CA 1
ATOM 5062 C C . PHE A 1 640 ? 5.645 -56.094 -1.144 1 96 640 PHE A C 1
ATOM 5064 O O . PHE A 1 640 ? 4.98 -55.438 -1.953 1 96 640 PHE A O 1
ATOM 5071 N N . ASP A 1 641 ? 5.09 -57 -0.214 1 94.62 641 ASP A N 1
ATOM 5072 C CA . ASP A 1 641 ? 3.654 -57.062 0.049 1 94.62 641 ASP A CA 1
ATOM 5073 C C . ASP A 1 641 ? 3.318 -56.5 1.418 1 94.62 641 ASP A C 1
ATOM 5075 O O . ASP A 1 641 ? 4.027 -56.75 2.396 1 94.62 641 ASP A O 1
ATOM 5079 N N . MET B 1 1 ? 35.062 51.219 29.047 1 24.44 1 MET B N 1
ATOM 5080 C CA . MET B 1 1 ? 33.781 51.906 29.078 1 24.44 1 MET B CA 1
ATOM 5081 C C . MET B 1 1 ? 33.25 52.125 27.656 1 24.44 1 MET B C 1
ATOM 5083 O O . MET B 1 1 ? 33.688 53.031 26.953 1 24.44 1 MET B O 1
ATOM 5087 N N . MET B 1 2 ? 33.031 51 26.969 1 27.23 2 MET B N 1
ATOM 5088 C CA . MET B 1 2 ? 32.719 50.938 25.547 1 27.23 2 MET B CA 1
ATOM 5089 C C . MET B 1 2 ? 31.469 51.75 25.234 1 27.23 2 MET B C 1
ATOM 5091 O O . MET B 1 2 ? 30.5 51.75 25.984 1 27.23 2 MET B O 1
ATOM 5095 N N . ASP B 1 3 ? 31.625 52.875 24.516 1 25.77 3 ASP B N 1
ATOM 5096 C CA . ASP B 1 3 ? 30.609 53.875 24.125 1 25.77 3 ASP B CA 1
ATOM 5097 C C . ASP B 1 3 ? 29.359 53.188 23.562 1 25.77 3 ASP B C 1
ATOM 5099 O O . ASP B 1 3 ? 29.469 52.219 22.812 1 25.77 3 ASP B O 1
ATOM 5103 N N . PRO B 1 4 ? 28.234 53.219 24.266 1 28.94 4 PRO B N 1
ATOM 5104 C CA . PRO B 1 4 ? 27 52.562 23.828 1 28.94 4 PRO B CA 1
ATOM 5105 C C . PRO B 1 4 ? 26.703 52.812 22.344 1 28.94 4 PRO B C 1
ATOM 5107 O O . PRO B 1 4 ? 26.875 53.938 21.859 1 28.94 4 PRO B O 1
ATOM 5110 N N . VAL B 1 5 ? 27.016 51.906 21.547 1 39.59 5 VAL B N 1
ATOM 5111 C CA . VAL B 1 5 ? 26.609 51.969 20.141 1 39.59 5 VAL B CA 1
ATOM 5112 C C . VAL B 1 5 ? 25.234 52.625 20.016 1 39.59 5 VAL B C 1
ATOM 5114 O O . VAL B 1 5 ? 24.281 52.188 20.672 1 39.59 5 VAL B O 1
ATOM 5117 N N . PRO B 1 6 ? 25.094 53.875 19.562 1 33.97 6 PRO B N 1
ATOM 5118 C CA . PRO B 1 6 ? 23.844 54.656 19.516 1 33.97 6 PRO B CA 1
ATOM 5119 C C . PRO B 1 6 ? 22.672 53.844 18.969 1 33.97 6 PRO B C 1
ATOM 5121 O O . PRO B 1 6 ? 22.781 53.188 17.922 1 33.97 6 PRO B O 1
ATOM 5124 N N . MET B 1 7 ? 21.719 53.375 19.797 1 37.25 7 MET B N 1
ATOM 5125 C CA . MET B 1 7 ? 20.453 52.719 19.547 1 37.25 7 MET B CA 1
ATOM 5126 C C . MET B 1 7 ? 19.719 53.375 18.375 1 37.25 7 MET B C 1
ATOM 5128 O O . MET B 1 7 ? 18.766 52.812 17.844 1 37.25 7 MET B O 1
ATOM 5132 N N . GLU B 1 8 ? 20.016 54.625 18.172 1 36.41 8 GLU B N 1
ATOM 5133 C CA . GLU B 1 8 ? 19.281 55.375 17.172 1 36.41 8 GLU B CA 1
ATOM 5134 C C . GLU B 1 8 ? 19.406 54.719 15.789 1 36.41 8 GLU B C 1
ATOM 5136 O O . GLU B 1 8 ? 18.453 54.688 15.023 1 36.41 8 GLU B O 1
ATOM 5141 N N . SER B 1 9 ? 20.547 54.312 15.469 1 37.03 9 SER B N 1
ATOM 5142 C CA . SER B 1 9 ? 20.734 53.812 14.102 1 37.03 9 SER B CA 1
ATOM 5143 C C . SER B 1 9 ? 19.922 52.562 13.859 1 37.03 9 SER B C 1
ATOM 5145 O O . SER B 1 9 ? 19.562 52.25 12.719 1 37.03 9 SER B O 1
ATOM 5147 N N . ALA B 1 10 ? 19.734 51.688 14.836 1 40.03 10 ALA B N 1
ATOM 5148 C CA . ALA B 1 10 ? 19.094 50.375 14.68 1 40.03 10 ALA B CA 1
ATOM 5149 C C . ALA B 1 10 ? 17.578 50.5 14.57 1 40.03 10 ALA B C 1
ATOM 5151 O O . ALA B 1 10 ? 16.938 49.719 13.867 1 40.03 10 ALA B O 1
ATOM 5152 N N . LEU B 1 11 ? 17 51.312 15.398 1 36.12 11 LEU B N 1
ATOM 5153 C CA . LEU B 1 11 ? 15.547 51.469 15.438 1 36.12 11 LEU B CA 1
ATOM 5154 C C . LEU B 1 11 ? 15.086 52.438 14.352 1 36.12 11 LEU B C 1
ATOM 5156 O O . LEU B 1 11 ? 13.898 52.719 14.227 1 36.12 11 LEU B O 1
ATOM 5160 N N . ARG B 1 12 ? 15.922 53.5 14.023 1 34.88 12 ARG B N 1
ATOM 5161 C CA . ARG B 1 12 ? 15.539 54.344 12.906 1 34.88 12 ARG B CA 1
ATOM 5162 C C . ARG B 1 12 ? 14.922 53.531 11.781 1 34.88 12 ARG B C 1
ATOM 5164 O O . ARG B 1 12 ? 15.25 52.344 11.609 1 34.88 12 ARG B O 1
ATOM 5171 N N . GLY B 1 13 ? 13.828 54 11.266 1 33.19 13 GLY B N 1
ATOM 5172 C CA . GLY B 1 13 ? 13.055 53.5 10.148 1 33.19 13 GLY B CA 1
ATOM 5173 C C . GLY B 1 13 ? 13.875 52.656 9.195 1 33.19 13 GLY B C 1
ATOM 5174 O O . GLY B 1 13 ? 15.109 52.656 9.258 1 33.19 13 GLY B O 1
ATOM 5175 N N . THR B 1 14 ? 13.18 51.688 8.633 1 35.22 14 THR B N 1
ATOM 5176 C CA . THR B 1 14 ? 13.555 50.938 7.445 1 35.22 14 THR B CA 1
ATOM 5177 C C . THR B 1 14 ? 14.367 51.812 6.488 1 35.22 14 THR B C 1
ATOM 5179 O O . THR B 1 14 ? 13.828 52.688 5.836 1 35.22 14 THR B O 1
ATOM 5182 N N . PRO B 1 15 ? 15.406 52.375 6.918 1 37.97 15 PRO B N 1
ATOM 5183 C CA . PRO B 1 15 ? 16.234 53.062 5.93 1 37.97 15 PRO B CA 1
ATOM 5184 C C . PRO B 1 15 ? 15.859 52.719 4.492 1 37.97 15 PRO B C 1
ATOM 5186 O O . PRO B 1 15 ? 15.898 53.562 3.613 1 37.97 15 PRO B O 1
ATOM 5189 N N . ASP B 1 16 ? 15.906 51.469 4.254 1 42.44 16 ASP B N 1
ATOM 5190 C CA . ASP B 1 16 ? 16.078 51 2.881 1 42.44 16 ASP B CA 1
ATOM 5191 C C . ASP B 1 16 ? 14.734 50.844 2.186 1 42.44 16 ASP B C 1
ATOM 5193 O O . ASP B 1 16 ? 14.406 49.719 1.726 1 42.44 16 ASP B O 1
ATOM 5197 N N . HIS B 1 17 ? 13.789 51.562 2.807 1 48.25 17 HIS B N 1
ATOM 5198 C CA . HIS B 1 17 ? 12.664 51.5 1.879 1 48.25 17 HIS B CA 1
ATOM 5199 C C . HIS B 1 17 ? 13.078 51.938 0.481 1 48.25 17 HIS B C 1
ATOM 5201 O O . HIS B 1 17 ? 13.781 52.938 0.328 1 48.25 17 HIS B O 1
ATOM 5207 N N . VAL B 1 18 ? 13.008 51.125 -0.332 1 50.16 18 VAL B N 1
ATOM 5208 C CA . VAL B 1 18 ? 13.211 51.469 -1.735 1 50.16 18 VAL B CA 1
ATOM 5209 C C . VAL B 1 18 ? 12.094 52.406 -2.203 1 50.16 18 VAL B C 1
ATOM 5211 O O . VAL B 1 18 ? 10.906 52.094 -2.045 1 50.16 18 VAL B O 1
ATOM 5214 N N . VAL B 1 19 ? 12.453 53.625 -2.279 1 51.72 19 VAL B N 1
ATOM 5215 C CA . VAL B 1 19 ? 11.5 54.562 -2.855 1 51.72 19 VAL B CA 1
ATOM 5216 C C . VAL B 1 19 ? 11.438 54.375 -4.371 1 51.72 19 VAL B C 1
ATOM 5218 O O . VAL B 1 19 ? 12.461 54.438 -5.051 1 51.72 19 VAL B O 1
ATOM 5221 N N . LEU B 1 20 ? 10.367 53.844 -4.762 1 54.81 20 LEU B N 1
ATOM 5222 C CA . LEU B 1 20 ? 10.172 53.781 -6.207 1 54.81 20 LEU B CA 1
ATOM 5223 C C . LEU B 1 20 ? 10 55.188 -6.789 1 54.81 20 LEU B C 1
ATOM 5225 O O . LEU B 1 20 ? 9.102 55.906 -6.375 1 54.81 20 LEU B O 1
ATOM 5229 N N . PRO B 1 21 ? 10.938 55.625 -7.484 1 55.41 21 PRO B N 1
ATOM 5230 C CA . PRO B 1 21 ? 10.852 57 -8.039 1 55.41 21 PRO B CA 1
ATOM 5231 C C . PRO B 1 21 ? 9.812 57.094 -9.164 1 55.41 21 PRO B C 1
ATOM 5233 O O . PRO B 1 21 ? 10.164 57.438 -10.297 1 55.41 21 PRO B O 1
ATOM 5236 N N . LEU B 1 22 ? 8.75 56.625 -8.945 1 57.5 22 LEU B N 1
ATOM 5237 C CA . LEU B 1 22 ? 7.727 56.688 -9.984 1 57.5 22 LEU B CA 1
ATOM 5238 C C . LEU B 1 22 ? 6.68 57.75 -9.656 1 57.5 22 LEU B C 1
ATOM 5240 O O . LEU B 1 22 ? 6.352 57.938 -8.484 1 57.5 22 LEU B O 1
ATOM 5244 N N . SER B 1 23 ? 6.352 58.531 -10.695 1 55.28 23 SER B N 1
ATOM 5245 C CA . SER B 1 23 ? 5.348 59.562 -10.539 1 55.28 23 SER B CA 1
ATOM 5246 C C . SER B 1 23 ? 4.004 59 -10.102 1 55.28 23 SER B C 1
ATOM 5248 O O . SER B 1 23 ? 3.656 57.875 -10.469 1 55.28 23 SER B O 1
ATOM 5250 N N . GLY B 1 24 ? 3.324 59.656 -9.133 1 55.59 24 GLY B N 1
ATOM 5251 C CA . GLY B 1 24 ? 1.983 59.312 -8.68 1 55.59 24 GLY B CA 1
ATOM 5252 C C . GLY B 1 24 ? 0.992 59.156 -9.82 1 55.59 24 GLY B C 1
ATOM 5253 O O . GLY B 1 24 ? -0.096 58.625 -9.641 1 55.59 24 GLY B O 1
ATOM 5254 N N . ARG B 1 25 ? 1.38 59.781 -10.938 1 64.31 25 ARG B N 1
ATOM 5255 C CA . ARG B 1 25 ? 0.558 59.656 -12.133 1 64.31 25 ARG B CA 1
ATOM 5256 C C . ARG B 1 25 ? 0.574 58.219 -12.672 1 64.31 25 ARG B C 1
ATOM 5258 O O . ARG B 1 25 ? -0.393 57.781 -13.297 1 64.31 25 ARG B O 1
ATOM 5265 N N . ILE B 1 26 ? 1.507 57.469 -12.484 1 59.84 26 ILE B N 1
ATOM 5266 C CA . ILE B 1 26 ? 1.714 56.125 -13.016 1 59.84 26 ILE B CA 1
ATOM 5267 C C . ILE B 1 26 ? 1.275 55.094 -11.977 1 59.84 26 ILE B C 1
ATOM 5269 O O . ILE B 1 26 ? 0.6 54.125 -12.32 1 59.84 26 ILE B O 1
ATOM 5273 N N . LEU B 1 27 ? 1.673 55.344 -10.773 1 74.31 27 LEU B N 1
ATOM 5274 C CA . LEU B 1 27 ? 1.394 54.406 -9.68 1 74.31 27 LEU B CA 1
ATOM 5275 C C . LEU B 1 27 ? 0.731 55.125 -8.516 1 74.31 27 LEU B C 1
ATOM 5277 O O . LEU B 1 27 ? 1.224 56.188 -8.062 1 74.31 27 LEU B O 1
ATOM 5281 N N . ASP B 1 28 ? -0.463 54.75 -8.297 1 79.5 28 ASP B N 1
ATOM 5282 C CA . ASP B 1 28 ? -1.128 55.312 -7.121 1 79.5 28 ASP B CA 1
ATOM 5283 C C . ASP B 1 28 ? -0.33 55.031 -5.852 1 79.5 28 ASP B C 1
ATOM 5285 O O . ASP B 1 28 ? -0.127 53.844 -5.48 1 79.5 28 ASP B O 1
ATOM 5289 N N . HIS B 1 29 ? 0.055 56 -5.207 1 81.81 29 HIS B N 1
ATOM 5290 C CA . HIS B 1 29 ? 0.938 55.875 -4.051 1 81.81 29 HIS B CA 1
ATOM 5291 C C . HIS B 1 29 ? 0.262 55.156 -2.902 1 81.81 29 HIS B C 1
ATOM 5293 O O . HIS B 1 29 ? 0.909 54.375 -2.184 1 81.81 29 HIS B O 1
ATOM 5299 N N . SER B 1 30 ? -0.969 55.344 -2.705 1 86.75 30 SER B N 1
ATOM 5300 C CA . SER B 1 30 ? -1.69 54.688 -1.631 1 86.75 30 SER B CA 1
ATOM 5301 C C . SER B 1 30 ? -1.779 53.188 -1.88 1 86.75 30 SER B C 1
ATOM 5303 O O . SER B 1 30 ? -1.628 52.375 -0.953 1 86.75 30 SER B O 1
ATOM 5305 N N . HIS B 1 31 ? -1.995 52.875 -3.152 1 89.44 31 HIS B N 1
ATOM 5306 C CA . HIS B 1 31 ? -2.129 51.469 -3.504 1 89.44 31 HIS B CA 1
ATOM 5307 C C . HIS B 1 31 ? -0.79 50.75 -3.396 1 89.44 31 HIS B C 1
ATOM 5309 O O . HIS B 1 31 ? -0.733 49.594 -2.949 1 89.44 31 HIS B O 1
ATOM 5315 N N . ILE B 1 32 ? 0.211 51.344 -3.814 1 87.44 32 ILE B N 1
ATOM 5316 C CA . ILE B 1 32 ? 1.526 50.719 -3.764 1 87.44 32 ILE B CA 1
ATOM 5317 C C . ILE B 1 32 ? 1.969 50.562 -2.309 1 87.44 32 ILE B C 1
ATOM 5319 O O . ILE B 1 32 ? 2.674 49.625 -1.965 1 87.44 32 ILE B O 1
ATOM 5323 N N . ASP B 1 33 ? 1.672 51.531 -1.56 1 89.06 33 ASP B N 1
ATOM 5324 C CA . ASP B 1 33 ? 1.989 51.438 -0.137 1 89.06 33 ASP B CA 1
ATOM 5325 C C . ASP B 1 33 ? 1.273 50.281 0.514 1 89.06 33 ASP B C 1
ATOM 5327 O O . ASP B 1 33 ? 1.859 49.562 1.328 1 89.06 33 ASP B O 1
ATOM 5331 N N . MET B 1 34 ? 0.05 50.156 0.166 1 92.5 34 MET B N 1
ATOM 5332 C CA . MET B 1 34 ? -0.725 49.031 0.695 1 92.5 34 MET B CA 1
ATOM 5333 C C . MET B 1 34 ? -0.158 47.719 0.211 1 92.5 34 MET B C 1
ATOM 5335 O O . MET B 1 34 ? -0.025 46.75 0.992 1 92.5 34 MET B O 1
ATOM 5339 N N . ALA B 1 35 ? 0.142 47.656 -1.086 1 91.75 35 ALA B N 1
ATOM 5340 C CA . ALA B 1 35 ? 0.727 46.469 -1.646 1 91.75 35 ALA B CA 1
ATOM 5341 C C . ALA B 1 35 ? 2.037 46.094 -0.946 1 91.75 35 ALA B C 1
ATOM 5343 O O . ALA B 1 35 ? 2.316 44.938 -0.694 1 91.75 35 ALA B O 1
ATOM 5344 N N . ALA B 1 36 ? 2.766 47.031 -0.633 1 88.88 36 ALA B N 1
ATOM 5345 C CA . ALA B 1 36 ? 4.035 46.844 0.056 1 88.88 36 ALA B CA 1
ATOM 5346 C C . ALA B 1 36 ? 3.814 46.312 1.468 1 88.88 36 ALA B C 1
ATOM 5348 O O . ALA B 1 36 ? 4.562 45.438 1.936 1 88.88 36 ALA B O 1
ATOM 5349 N N . LYS B 1 37 ? 2.854 46.844 2.125 1 91.38 37 LYS B N 1
ATOM 5350 C CA . LYS B 1 37 ? 2.516 46.375 3.461 1 91.38 37 LYS B CA 1
ATOM 5351 C C . LYS B 1 37 ? 2.111 44.906 3.43 1 91.38 37 LYS B C 1
ATOM 5353 O O . LYS B 1 37 ? 2.469 44.125 4.328 1 91.38 37 LYS B O 1
ATOM 5358 N N . ILE B 1 38 ? 1.377 44.562 2.404 1 93.81 38 ILE B N 1
ATOM 5359 C CA . ILE B 1 38 ? 0.913 43.188 2.246 1 93.81 38 ILE B CA 1
ATOM 5360 C C . ILE B 1 38 ? 2.105 42.281 2.014 1 93.81 38 ILE B C 1
ATOM 5362 O O . ILE B 1 38 ? 2.193 41.188 2.613 1 93.81 38 ILE B O 1
ATOM 5366 N N . ILE B 1 39 ? 2.996 42.625 1.211 1 89.88 39 ILE B N 1
ATOM 5367 C CA . ILE B 1 39 ? 4.176 41.812 0.914 1 89.88 39 ILE B CA 1
ATOM 5368 C C . ILE B 1 39 ? 5.027 41.656 2.174 1 89.88 39 ILE B C 1
ATOM 5370 O O . ILE B 1 39 ? 5.621 40.625 2.402 1 89.88 39 ILE B O 1
ATOM 5374 N N . GLU B 1 40 ? 5.09 42.688 2.93 1 88.88 40 GLU B N 1
ATOM 5375 C CA . GLU B 1 40 ? 5.82 42.625 4.191 1 88.88 40 GLU B CA 1
ATOM 5376 C C . GLU B 1 40 ? 5.219 41.562 5.109 1 88.88 40 GLU B C 1
ATOM 5378 O O . GLU B 1 40 ? 5.945 40.844 5.797 1 88.88 40 GLU B O 1
ATOM 5383 N N . VAL B 1 41 ? 3.924 41.531 5.156 1 93.06 41 VAL B N 1
ATOM 5384 C CA . VAL B 1 41 ? 3.254 40.531 5.957 1 93.06 41 VAL B CA 1
ATOM 5385 C C . VAL B 1 41 ? 3.633 39.125 5.449 1 93.06 41 VAL B C 1
ATOM 5387 O O . VAL B 1 41 ? 3.959 38.25 6.242 1 93.06 41 VAL B O 1
ATOM 5390 N N . ILE B 1 42 ? 3.586 38.906 4.129 1 91.88 42 ILE B N 1
ATOM 5391 C CA . ILE B 1 42 ? 3.891 37.625 3.529 1 91.88 42 ILE B CA 1
ATOM 5392 C C . ILE B 1 42 ? 5.324 37.219 3.873 1 91.88 42 ILE B C 1
ATOM 5394 O O . ILE B 1 42 ? 5.586 36.062 4.203 1 91.88 42 ILE B O 1
ATOM 5398 N N . TYR B 1 43 ? 6.18 38.125 3.908 1 88.12 43 TYR B N 1
ATOM 5399 C CA . TYR B 1 43 ? 7.598 37.844 4.102 1 88.12 43 TYR B CA 1
ATOM 5400 C C . TYR B 1 43 ? 7.898 37.531 5.566 1 88.12 43 TYR B C 1
ATOM 5402 O O . TYR B 1 43 ? 8.969 37.031 5.895 1 88.12 43 TYR B O 1
ATOM 5410 N N . ARG B 1 44 ? 6.965 37.906 6.473 1 89.12 44 ARG B N 1
ATOM 5411 C CA . ARG B 1 44 ? 7.102 37.438 7.855 1 89.12 44 ARG B CA 1
ATOM 5412 C C . ARG B 1 44 ? 7.078 35.938 7.934 1 89.12 44 ARG B C 1
ATOM 5414 O O . ARG B 1 44 ? 7.605 35.344 8.883 1 89.12 44 ARG B O 1
ATOM 5421 N N . TYR B 1 45 ? 6.508 35.312 6.973 1 91.69 45 TYR B N 1
ATOM 5422 C CA . TYR B 1 45 ? 6.328 33.875 6.965 1 91.69 45 TYR B CA 1
ATOM 5423 C C . TYR B 1 45 ? 7.348 33.188 6.055 1 91.69 45 TYR B C 1
ATOM 5425 O O . TYR B 1 45 ? 7.23 32 5.754 1 91.69 45 TYR B O 1
ATOM 5433 N N . GLN B 1 46 ? 8.297 33.906 5.602 1 85.81 46 GLN B N 1
ATOM 5434 C CA . GLN B 1 46 ? 9.312 33.406 4.68 1 85.81 46 GLN B CA 1
ATOM 5435 C C . GLN B 1 46 ? 10.18 32.344 5.344 1 85.81 46 GLN B C 1
ATOM 5437 O O . GLN B 1 46 ? 10.406 32.375 6.555 1 85.81 46 GLN B O 1
ATOM 5442 N N . ASN B 1 47 ? 10.625 31.375 4.594 1 81.81 47 ASN B N 1
ATOM 5443 C CA . ASN B 1 47 ? 11.609 30.391 5.059 1 81.81 47 ASN B CA 1
ATOM 5444 C C . ASN B 1 47 ? 12.992 31.016 5.215 1 81.81 47 ASN B C 1
ATOM 5446 O O . ASN B 1 47 ? 13.641 31.344 4.223 1 81.81 47 ASN B O 1
ATOM 5450 N N . LYS B 1 48 ? 13.383 31.438 6.492 1 66.31 48 LYS B N 1
ATOM 5451 C CA . LYS B 1 48 ? 14.648 32.125 6.723 1 66.31 48 LYS B CA 1
ATOM 5452 C C . LYS B 1 48 ? 15.82 31.156 6.598 1 66.31 48 LYS B C 1
ATOM 5454 O O . LYS B 1 48 ? 16.156 30.453 7.551 1 66.31 48 LYS B O 1
ATOM 5459 N N . ARG B 1 49 ? 15.844 30.266 5.77 1 57.31 49 ARG B N 1
ATOM 5460 C CA . ARG B 1 49 ? 17.016 29.406 5.668 1 57.31 49 ARG B CA 1
ATOM 5461 C C . ARG B 1 49 ? 18.297 30.219 5.57 1 57.31 49 ARG B C 1
ATOM 5463 O O . ARG B 1 49 ? 18.281 31.344 5.062 1 57.31 49 ARG B O 1
ATOM 5470 N N . ALA B 1 50 ? 19.391 29.75 6.508 1 48.91 50 ALA B N 1
ATOM 5471 C CA . ALA B 1 50 ? 20.719 30.328 6.691 1 48.91 50 ALA B CA 1
ATOM 5472 C C . ALA B 1 50 ? 21.219 30.984 5.402 1 48.91 50 ALA B C 1
ATOM 5474 O O . ALA B 1 50 ? 22.062 31.875 5.441 1 48.91 50 ALA B O 1
ATOM 5475 N N . GLY B 1 51 ? 20.75 30.391 4.223 1 45.34 51 GLY B N 1
ATOM 5476 C CA . GLY B 1 51 ? 21.531 30.938 3.125 1 45.34 51 GLY B CA 1
ATOM 5477 C C . GLY B 1 51 ? 20.906 32.156 2.504 1 45.34 51 GLY B C 1
ATOM 5478 O O . GLY B 1 51 ? 19.75 32.5 2.777 1 45.34 51 GLY B O 1
ATOM 5479 N N . SER B 1 52 ? 21.688 33.031 2.023 1 43.16 52 SER B N 1
ATOM 5480 C CA . SER B 1 52 ? 21.422 34.281 1.293 1 43.16 52 SER B CA 1
ATOM 5481 C C . SER B 1 52 ? 20.234 34.125 0.352 1 43.16 52 SER B C 1
ATOM 5483 O O . SER B 1 52 ? 20.266 33.281 -0.561 1 43.16 52 SER B O 1
ATOM 5485 N N . GLU B 1 53 ? 18.984 33.969 0.873 1 49.91 53 GLU B N 1
ATOM 5486 C CA . GLU B 1 53 ? 18.016 34.188 -0.195 1 49.91 53 GLU B CA 1
ATOM 5487 C C . GLU B 1 53 ? 18.641 34.969 -1.354 1 49.91 53 GLU B C 1
ATOM 5489 O O . GLU B 1 53 ? 19.266 36 -1.147 1 49.91 53 GLU B O 1
ATOM 5494 N N . GLY B 1 54 ? 19.062 34.281 -2.207 1 46.81 54 GLY B N 1
ATOM 5495 C CA . GLY B 1 54 ? 19.859 34.781 -3.305 1 46.81 54 GLY B CA 1
ATOM 5496 C C . GLY B 1 54 ? 19.453 36.188 -3.746 1 46.81 54 GLY B C 1
ATOM 5497 O O . GLY B 1 54 ? 18.375 36.656 -3.373 1 46.81 54 GLY B O 1
ATOM 5498 N N . ILE B 1 55 ? 20.375 36.812 -4.367 1 46.19 55 ILE B N 1
ATOM 5499 C CA . ILE B 1 55 ? 20.484 38.094 -5.035 1 46.19 55 ILE B CA 1
ATOM 5500 C C . ILE B 1 55 ? 19.219 38.406 -5.816 1 46.19 55 ILE B C 1
ATOM 5502 O O . ILE B 1 55 ? 18.766 39.562 -5.871 1 46.19 55 ILE B O 1
ATOM 5506 N N . GLU B 1 56 ? 18.469 37.281 -6.223 1 52.69 56 GLU B N 1
ATOM 5507 C CA . GLU B 1 56 ? 17.406 37.594 -7.168 1 52.69 56 GLU B CA 1
ATOM 5508 C C . GLU B 1 56 ? 16.031 37.562 -6.488 1 52.69 56 GLU B C 1
ATOM 5510 O O . GLU B 1 56 ? 15.008 37.438 -7.156 1 52.69 56 GLU B O 1
ATOM 5515 N N . SER B 1 57 ? 16.062 37.594 -5.105 1 60.97 57 SER B N 1
ATOM 5516 C CA . SER B 1 57 ? 14.82 37.656 -4.34 1 60.97 57 SER B CA 1
ATOM 5517 C C . SER B 1 57 ? 14.047 38.906 -4.66 1 60.97 57 SER B C 1
ATOM 5519 O O . SER B 1 57 ? 12.828 38.969 -4.457 1 60.97 57 SER B O 1
ATOM 5521 N N . ASP B 1 58 ? 14.672 39.656 -5.371 1 66.69 58 ASP B N 1
ATOM 5522 C CA . ASP B 1 58 ? 14.062 40.969 -5.664 1 66.69 58 ASP B CA 1
ATOM 5523 C C . ASP B 1 58 ? 13.016 40.844 -6.766 1 66.69 58 ASP B C 1
ATOM 5525 O O . ASP B 1 58 ? 11.961 41.469 -6.703 1 66.69 58 ASP B O 1
ATOM 5529 N N . ILE B 1 59 ? 13.336 39.906 -7.68 1 65.75 59 ILE B N 1
ATOM 5530 C CA . ILE B 1 59 ? 12.398 39.781 -8.789 1 65.75 59 ILE B CA 1
ATOM 5531 C C . ILE B 1 59 ? 11.117 39.094 -8.289 1 65.75 59 ILE B C 1
ATOM 5533 O O . ILE B 1 59 ? 10.016 39.5 -8.656 1 65.75 59 ILE B O 1
ATOM 5537 N N . GLY B 1 60 ? 11.305 38.156 -7.473 1 70.44 60 GLY B N 1
ATOM 5538 C CA . GLY B 1 60 ? 10.133 37.531 -6.898 1 70.44 60 GLY B CA 1
ATOM 5539 C C . GLY B 1 60 ? 9.297 38.469 -6.055 1 70.44 60 GLY B C 1
ATOM 5540 O O . GLY B 1 60 ? 8.062 38.406 -6.098 1 70.44 60 GLY B O 1
ATOM 5541 N N . LEU B 1 61 ? 9.984 39.219 -5.371 1 74.69 61 LEU B N 1
ATOM 5542 C CA . LEU B 1 61 ? 9.312 40.219 -4.551 1 74.69 61 LEU B CA 1
ATOM 5543 C C . LEU B 1 61 ? 8.516 41.188 -5.418 1 74.69 61 LEU B C 1
ATOM 5545 O O . LEU B 1 61 ? 7.367 41.531 -5.098 1 74.69 61 LEU B O 1
ATOM 5549 N N . LEU B 1 62 ? 9.125 41.562 -6.535 1 75.12 62 LEU B N 1
ATOM 5550 C CA . LEU B 1 62 ? 8.461 42.531 -7.426 1 75.12 62 LEU B CA 1
ATOM 5551 C C . LEU B 1 62 ? 7.254 41.875 -8.102 1 75.12 62 LEU B C 1
ATOM 5553 O O . LEU B 1 62 ? 6.227 42.531 -8.297 1 75.12 62 LEU B O 1
ATOM 5557 N N . ALA B 1 63 ? 7.461 40.625 -8.43 1 76.56 63 ALA B N 1
ATOM 5558 C CA . ALA B 1 63 ? 6.336 39.938 -9.023 1 76.56 63 ALA B CA 1
ATOM 5559 C C . ALA B 1 63 ? 5.176 39.812 -8.031 1 76.56 63 ALA B C 1
ATOM 5561 O O . ALA B 1 63 ? 4.016 39.969 -8.406 1 76.56 63 ALA B O 1
ATOM 5562 N N . GLY B 1 64 ? 5.496 39.562 -6.863 1 84.25 64 GLY B N 1
ATOM 5563 C CA . GLY B 1 64 ? 4.48 39.5 -5.82 1 84.25 64 GLY B CA 1
ATOM 5564 C C . GLY B 1 64 ? 3.83 40.844 -5.57 1 84.25 64 GLY B C 1
ATOM 5565 O O . GLY B 1 64 ? 2.615 40.938 -5.367 1 84.25 64 GLY B O 1
ATOM 5566 N N . LEU B 1 65 ? 4.688 41.812 -5.598 1 85 65 LEU B N 1
ATOM 5567 C CA . LEU B 1 65 ? 4.195 43.156 -5.398 1 85 65 LEU B CA 1
ATOM 5568 C C . LEU B 1 65 ? 3.223 43.562 -6.504 1 85 65 LEU B C 1
ATOM 5570 O O . LEU B 1 65 ? 2.199 44.188 -6.242 1 85 65 LEU B O 1
ATOM 5574 N N . ALA B 1 66 ? 3.623 43.156 -7.684 1 83.38 66 ALA B N 1
ATOM 5575 C CA . ALA B 1 66 ? 2.762 43.469 -8.82 1 83.38 66 ALA B CA 1
ATOM 5576 C C . ALA B 1 66 ? 1.401 42.781 -8.68 1 83.38 66 ALA B C 1
ATOM 5578 O O . ALA B 1 66 ? 0.367 43.375 -8.969 1 83.38 66 ALA B O 1
ATOM 5579 N N . GLN B 1 67 ? 1.399 41.594 -8.289 1 88.06 67 GLN B N 1
ATOM 5580 C CA . GLN B 1 67 ? 0.151 40.875 -8.086 1 88.06 67 GLN B CA 1
ATOM 5581 C C . GLN B 1 67 ? -0.677 41.5 -6.969 1 88.06 67 GLN B C 1
ATOM 5583 O O . GLN B 1 67 ? -1.889 41.688 -7.113 1 88.06 67 GLN B O 1
ATOM 5588 N N . ALA B 1 68 ? -0.009 41.812 -5.836 1 91.38 68 ALA B N 1
ATOM 5589 C CA . ALA B 1 68 ? -0.705 42.406 -4.711 1 91.38 68 ALA B CA 1
ATOM 5590 C C . ALA B 1 68 ? -1.306 43.75 -5.105 1 91.38 68 ALA B C 1
ATOM 5592 O O . ALA B 1 68 ? -2.434 44.094 -4.723 1 91.38 68 ALA B O 1
ATOM 5593 N N . TYR B 1 69 ? -0.535 44.5 -5.875 1 90.88 69 TYR B N 1
ATOM 5594 C CA . TYR B 1 69 ? -0.994 45.812 -6.332 1 90.88 69 TYR B CA 1
ATOM 5595 C C . TYR B 1 69 ? -2.275 45.688 -7.148 1 90.88 69 TYR B C 1
ATOM 5597 O O . TYR B 1 69 ? -3.207 46.469 -6.977 1 90.88 69 TYR B O 1
ATOM 5605 N N . SER B 1 70 ? -2.23 44.719 -8.039 1 91.12 70 SER B N 1
ATOM 5606 C CA . SER B 1 70 ? -3.396 44.531 -8.898 1 91.12 70 SER B CA 1
ATOM 5607 C C . SER B 1 70 ? -4.641 44.219 -8.07 1 91.12 70 SER B C 1
ATOM 5609 O O . SER B 1 70 ? -5.727 44.75 -8.359 1 91.12 70 SER B O 1
ATOM 5611 N N . HIS B 1 71 ? -4.57 43.469 -7.066 1 94.69 71 HIS B N 1
ATOM 5612 C CA . HIS B 1 71 ? -5.707 43.125 -6.219 1 94.69 71 HIS B CA 1
ATOM 5613 C C . HIS B 1 71 ? -6.141 44.312 -5.371 1 94.69 71 HIS B C 1
ATOM 5615 O O . HIS B 1 71 ? -7.336 44.5 -5.141 1 94.69 71 HIS B O 1
ATOM 5621 N N . VAL B 1 72 ? -5.152 45.031 -4.852 1 94.69 72 VAL B N 1
ATOM 5622 C CA . VAL B 1 72 ? -5.453 46.219 -4.043 1 94.69 72 VAL B CA 1
ATOM 5623 C C . VAL B 1 72 ? -6.215 47.25 -4.879 1 94.69 72 VAL B C 1
ATOM 5625 O O . VAL B 1 72 ? -7.199 47.812 -4.418 1 94.69 72 VAL B O 1
ATOM 5628 N N . LYS B 1 73 ? -5.711 47.406 -6.074 1 92.31 73 LYS B N 1
ATOM 5629 C CA . LYS B 1 73 ? -6.355 48.375 -6.98 1 92.31 73 LYS B CA 1
ATOM 5630 C C . LYS B 1 73 ? -7.801 47.969 -7.254 1 92.31 73 LYS B C 1
ATOM 5632 O O . LYS B 1 73 ? -8.68 48.812 -7.359 1 92.31 73 LYS B O 1
ATOM 5637 N N . ALA B 1 74 ? -8.016 46.719 -7.344 1 94.31 74 ALA B N 1
ATOM 5638 C CA . ALA B 1 74 ? -9.344 46.219 -7.625 1 94.31 74 ALA B CA 1
ATOM 5639 C C . ALA B 1 74 ? -10.156 46.062 -6.34 1 94.31 74 ALA B C 1
ATOM 5641 O O . ALA B 1 74 ? -11.336 45.688 -6.383 1 94.31 74 ALA B O 1
ATOM 5642 N N . ASN B 1 75 ? -9.602 46.312 -5.191 1 95.94 75 ASN B N 1
ATOM 5643 C CA . ASN B 1 75 ? -10.242 46.156 -3.891 1 95.94 75 ASN B CA 1
ATOM 5644 C C . ASN B 1 75 ? -10.766 44.75 -3.703 1 95.94 75 ASN B C 1
ATOM 5646 O O . ASN B 1 75 ? -11.93 44.531 -3.346 1 95.94 75 ASN B O 1
ATOM 5650 N N . GLN B 1 76 ? -9.922 43.812 -4.066 1 96.44 76 GLN B N 1
ATOM 5651 C CA . GLN B 1 76 ? -10.227 42.375 -3.963 1 96.44 76 GLN B CA 1
ATOM 5652 C C . GLN B 1 76 ? -9.25 41.656 -3.029 1 96.44 76 GLN B C 1
ATOM 5654 O O . GLN B 1 76 ? -8.133 42.125 -2.818 1 96.44 76 GLN B O 1
ATOM 5659 N N . PRO B 1 77 ? -9.695 40.562 -2.43 1 97.62 77 PRO B N 1
ATOM 5660 C CA . PRO B 1 77 ? -8.758 39.812 -1.59 1 97.62 77 PRO B CA 1
ATOM 5661 C C . PRO B 1 77 ? -7.516 39.375 -2.35 1 97.62 77 PRO B C 1
ATOM 5663 O O . PRO B 1 77 ? -7.602 39 -3.525 1 97.62 77 PRO B O 1
ATOM 5666 N N . ILE B 1 78 ? -6.441 39.438 -1.686 1 97.5 78 ILE B N 1
ATOM 5667 C CA . ILE B 1 78 ? -5.203 38.906 -2.252 1 97.5 78 ILE B CA 1
ATOM 5668 C C . ILE B 1 78 ? -5.324 37.375 -2.443 1 97.5 78 ILE B C 1
ATOM 5670 O O . ILE B 1 78 ? -5.656 36.656 -1.504 1 97.5 78 ILE B O 1
ATOM 5674 N N . LYS B 1 79 ? -5.078 36.938 -3.623 1 97.31 79 LYS B N 1
ATOM 5675 C CA . LYS B 1 79 ? -5.113 35.5 -3.908 1 97.31 79 LYS B CA 1
ATOM 5676 C C . LYS B 1 79 ? -3.703 34.906 -3.955 1 97.31 79 LYS B C 1
ATOM 5678 O O . LYS B 1 79 ? -2.834 35.438 -4.66 1 97.31 79 LYS B O 1
ATOM 5683 N N . MET B 1 80 ? -3.516 33.875 -3.199 1 97 80 MET B N 1
ATOM 5684 C CA . MET B 1 80 ? -2.234 33.188 -3.17 1 97 80 MET B CA 1
ATOM 5685 C C . MET B 1 80 ? -2.418 31.703 -3.467 1 97 80 MET B C 1
ATOM 5687 O O . MET B 1 80 ? -3.502 31.156 -3.262 1 97 80 MET B O 1
ATOM 5691 N N . CYS B 1 81 ? -1.438 31.031 -4.012 1 96.44 81 CYS B N 1
ATOM 5692 C CA . CYS B 1 81 ? -1.478 29.594 -4.23 1 96.44 81 CYS B CA 1
ATOM 5693 C C . CYS B 1 81 ? -0.179 28.938 -3.779 1 96.44 81 CYS B C 1
ATOM 5695 O O . CYS B 1 81 ? 0.893 29.547 -3.881 1 96.44 81 CYS B O 1
ATOM 5697 N N . LEU B 1 82 ? -0.276 27.75 -3.258 1 96.62 82 LEU B N 1
ATOM 5698 C CA . LEU B 1 82 ? 0.854 27.016 -2.701 1 96.62 82 LEU B CA 1
ATOM 5699 C C . LEU B 1 82 ? 0.759 25.531 -3.045 1 96.62 82 LEU B C 1
ATOM 5701 O O . LEU B 1 82 ? -0.051 24.812 -2.463 1 96.62 82 LEU B O 1
ATOM 5705 N N . PRO B 1 83 ? 1.543 25.031 -4.039 1 95.56 83 PRO B N 1
ATOM 5706 C CA . PRO B 1 83 ? 1.656 23.578 -4.184 1 95.56 83 PRO B CA 1
ATOM 5707 C C . PRO B 1 83 ? 2.311 22.922 -2.975 1 95.56 83 PRO B C 1
ATOM 5709 O O . PRO B 1 83 ? 3.486 23.156 -2.693 1 95.56 83 PRO B O 1
ATOM 5712 N N . ALA B 1 84 ? 1.545 22.172 -2.252 1 95.62 84 ALA B N 1
ATOM 5713 C CA . ALA B 1 84 ? 2.041 21.562 -1.019 1 95.62 84 ALA B CA 1
ATOM 5714 C C . ALA B 1 84 ? 1.055 20.531 -0.48 1 95.62 84 ALA B C 1
ATOM 5716 O O . ALA B 1 84 ? -0.014 20.328 -1.059 1 95.62 84 ALA B O 1
ATOM 5717 N N . PHE B 1 85 ? 1.46 19.797 0.486 1 97.56 85 PHE B N 1
ATOM 5718 C CA . PHE B 1 85 ? 0.623 18.828 1.19 1 97.56 85 PHE B CA 1
ATOM 5719 C C . PHE B 1 85 ? 0.217 17.688 0.267 1 97.56 85 PHE B C 1
ATOM 5721 O O . PHE B 1 85 ? -0.973 17.422 0.094 1 97.56 85 PHE B O 1
ATOM 5728 N N . PRO B 1 86 ? 1.176 17.031 -0.283 1 96.81 86 PRO B N 1
ATOM 5729 C CA . PRO B 1 86 ? 0.905 15.969 -1.249 1 96.81 86 PRO B CA 1
ATOM 5730 C C . PRO B 1 86 ? 0.357 14.703 -0.593 1 96.81 86 PRO B C 1
ATOM 5732 O O . PRO B 1 86 ? -0.715 14.227 -0.969 1 96.81 86 PRO B O 1
ATOM 5735 N N . PHE B 1 87 ? 0.977 14.102 0.231 1 97.12 87 PHE B N 1
ATOM 5736 C CA . PHE B 1 87 ? 0.73 12.906 1.037 1 97.12 87 PHE B CA 1
ATOM 5737 C C . PHE B 1 87 ? 1.827 12.727 2.078 1 97.12 87 PHE B C 1
ATOM 5739 O O . PHE B 1 87 ? 2.867 13.383 2.018 1 97.12 87 PHE B O 1
ATOM 5746 N N . LYS B 1 88 ? 1.597 11.922 3.078 1 96.62 88 LYS B N 1
ATOM 5747 C CA . LYS B 1 88 ? 2.605 11.664 4.102 1 96.62 88 LYS B CA 1
ATOM 5748 C C . LYS B 1 88 ? 3.738 10.805 3.551 1 96.62 88 LYS B C 1
ATOM 5750 O O . LYS B 1 88 ? 3.514 9.953 2.686 1 96.62 88 LYS B O 1
ATOM 5755 N N . SER B 1 89 ? 4.953 11.023 4.047 1 96.69 89 SER B N 1
ATOM 5756 C CA . SER B 1 89 ? 6.066 10.141 3.734 1 96.69 89 SER B CA 1
ATOM 5757 C C . SER B 1 89 ? 5.676 8.672 3.918 1 96.69 89 SER B C 1
ATOM 5759 O O . SER B 1 89 ? 4.973 8.328 4.871 1 96.69 89 SER B O 1
ATOM 5761 N N . PRO B 1 90 ? 6.105 7.82 2.973 1 95.19 90 PRO B N 1
ATOM 5762 C CA . PRO B 1 90 ? 5.801 6.395 3.125 1 95.19 90 PRO B CA 1
ATOM 5763 C C . PRO B 1 90 ? 6.562 5.746 4.281 1 95.19 90 PRO B C 1
ATOM 5765 O O . PRO B 1 90 ? 6.262 4.613 4.66 1 95.19 90 PRO B O 1
ATOM 5768 N N . ASN B 1 91 ? 7.531 6.352 4.836 1 96.12 91 ASN B N 1
ATOM 5769 C CA . ASN B 1 91 ? 8.32 5.812 5.938 1 96.12 91 ASN B CA 1
ATOM 5770 C C . ASN B 1 91 ? 7.652 6.074 7.285 1 96.12 91 ASN B C 1
ATOM 5772 O O . ASN B 1 91 ? 8.055 6.984 8.016 1 96.12 91 ASN B O 1
ATOM 5776 N N . THR B 1 92 ? 6.727 5.281 7.707 1 94.12 92 THR B N 1
ATOM 5777 C CA . THR B 1 92 ? 5.984 5.445 8.953 1 94.12 92 THR B CA 1
ATOM 5778 C C . THR B 1 92 ? 6.742 4.82 10.117 1 94.12 92 THR B C 1
ATOM 5780 O O . THR B 1 92 ? 6.297 4.891 11.266 1 94.12 92 THR B O 1
ATOM 5783 N N . LYS B 1 93 ? 7.836 4.199 9.844 1 92 93 LYS B N 1
ATOM 5784 C CA . LYS B 1 93 ? 8.625 3.561 10.891 1 92 93 LYS B CA 1
ATOM 5785 C C . LYS B 1 93 ? 9.547 4.566 11.578 1 92 93 LYS B C 1
ATOM 5787 O O . LYS B 1 93 ? 9.742 4.508 12.789 1 92 93 LYS B O 1
ATOM 5792 N N . VAL B 1 94 ? 10.078 5.457 10.711 1 94.5 94 VAL B N 1
ATOM 5793 C CA . VAL B 1 94 ? 11.141 6.305 11.242 1 94.5 94 VAL B CA 1
ATOM 5794 C C . VAL B 1 94 ? 10.719 7.77 11.156 1 94.5 94 VAL B C 1
ATOM 5796 O O . VAL B 1 94 ? 10.977 8.547 12.078 1 94.5 94 VAL B O 1
ATOM 5799 N N . LYS B 1 95 ? 10.047 8.211 10.156 1 95.81 95 LYS B N 1
ATOM 5800 C CA . LYS B 1 95 ? 9.945 9.625 9.812 1 95.81 95 LYS B CA 1
ATOM 5801 C C . LYS B 1 95 ? 8.641 10.219 10.328 1 95.81 95 LYS B C 1
ATOM 5803 O O . LYS B 1 95 ? 8.633 11.328 10.875 1 95.81 95 LYS B O 1
ATOM 5808 N N . VAL B 1 96 ? 7.5 9.625 10.062 1 97.69 96 VAL B N 1
ATOM 5809 C CA . VAL B 1 96 ? 6.199 10.219 10.367 1 97.69 96 VAL B CA 1
ATOM 5810 C C . VAL B 1 96 ? 5.371 9.242 11.203 1 97.69 96 VAL B C 1
ATOM 5812 O O . VAL B 1 96 ? 5.793 8.109 11.445 1 97.69 96 VAL B O 1
ATOM 5815 N N . LEU B 1 97 ? 4.199 9.656 11.664 1 97.44 97 LEU B N 1
ATOM 5816 C CA . LEU B 1 97 ? 3.418 8.898 12.633 1 97.44 97 LEU B CA 1
ATOM 5817 C C . LEU B 1 97 ? 2.328 8.086 11.938 1 97.44 97 LEU B C 1
ATOM 5819 O O . LEU B 1 97 ? 1.71 7.219 12.555 1 97.44 97 LEU B O 1
ATOM 5823 N N . GLY B 1 98 ? 2.068 8.367 10.719 1 95.88 98 GLY B N 1
ATOM 5824 C CA . GLY B 1 98 ? 1.018 7.676 9.984 1 95.88 98 GLY B CA 1
ATOM 5825 C C . GLY B 1 98 ? 0.873 8.156 8.555 1 95.88 98 GLY B C 1
ATOM 5826 O O . GLY B 1 98 ? 1.771 8.805 8.016 1 95.88 98 GLY B O 1
ATOM 5827 N N . ARG B 1 99 ? -0.303 7.902 7.926 1 95.31 99 ARG B N 1
ATOM 5828 C CA . ARG B 1 99 ? -0.504 8.188 6.508 1 95.31 99 ARG B CA 1
ATOM 5829 C C . ARG B 1 99 ? -1.496 9.328 6.316 1 95.31 99 ARG B C 1
ATOM 5831 O O . ARG B 1 99 ? -1.718 9.789 5.191 1 95.31 99 ARG B O 1
ATOM 5838 N N . VAL B 1 100 ? -2.08 9.82 7.379 1 96.56 100 VAL B N 1
ATOM 5839 C CA . VAL B 1 100 ? -3.031 10.922 7.309 1 96.56 100 VAL B CA 1
ATOM 5840 C C . VAL B 1 100 ? -2.531 12.094 8.148 1 96.56 100 VAL B C 1
ATOM 5842 O O . VAL B 1 100 ? -1.633 11.93 8.977 1 96.56 100 VAL B O 1
ATOM 5845 N N . PRO B 1 101 ? -3.082 13.273 7.945 1 97.62 101 PRO B N 1
ATOM 5846 C CA . PRO B 1 101 ? -2.646 14.461 8.672 1 97.62 101 PRO B CA 1
ATOM 5847 C C . PRO B 1 101 ? -2.748 14.297 10.188 1 97.62 101 PRO B C 1
ATOM 5849 O O . PRO B 1 101 ? -3.701 13.688 10.688 1 97.62 101 PRO B O 1
ATOM 5852 N N . ASP B 1 102 ? -1.767 14.773 10.875 1 97.69 102 ASP B N 1
ATOM 5853 C CA . ASP B 1 102 ? -1.73 14.836 12.336 1 97.69 102 ASP B CA 1
ATOM 5854 C C . ASP B 1 102 ? -1.513 16.266 12.82 1 97.69 102 ASP B C 1
ATOM 5856 O O . ASP B 1 102 ? -1.932 17.219 12.156 1 97.69 102 ASP B O 1
ATOM 5860 N N . LYS B 1 103 ? -0.973 16.469 13.977 1 97.94 103 LYS B N 1
ATOM 5861 C CA . LYS B 1 103 ? -0.846 17.812 14.555 1 97.94 103 LYS B CA 1
ATOM 5862 C C . LYS B 1 103 ? 0.096 18.688 13.734 1 97.94 103 LYS B C 1
ATOM 5864 O O . LYS B 1 103 ? -0.048 19.906 13.711 1 97.94 103 LYS B O 1
ATOM 5869 N N . ALA B 1 104 ? 1.078 18.062 13.062 1 97.94 104 ALA B N 1
ATOM 5870 C CA . ALA B 1 104 ? 1.984 18.828 12.211 1 97.94 104 ALA B CA 1
ATOM 5871 C C . ALA B 1 104 ? 1.217 19.562 11.109 1 97.94 104 ALA B C 1
ATOM 5873 O O . ALA B 1 104 ? 1.434 20.75 10.883 1 97.94 104 ALA B O 1
ATOM 5874 N N . GLU B 1 105 ? 0.331 18.828 10.422 1 98.12 105 GLU B N 1
ATOM 5875 C CA . GLU B 1 105 ? -0.48 19.469 9.383 1 98.12 105 GLU B CA 1
ATOM 5876 C C . GLU B 1 105 ? -1.444 20.484 9.977 1 98.12 105 GLU B C 1
ATOM 5878 O O . GLU B 1 105 ? -1.704 21.531 9.367 1 98.12 105 GLU B O 1
ATOM 5883 N N . GLU B 1 106 ? -1.988 20.172 11.133 1 98.12 106 GLU B N 1
ATOM 5884 C CA . GLU B 1 106 ? -2.9 21.125 11.773 1 98.12 106 GLU B CA 1
ATOM 5885 C C . GLU B 1 106 ? -2.213 22.453 12.039 1 98.12 106 GLU B C 1
ATOM 5887 O O . GLU B 1 106 ? -2.758 23.516 11.727 1 98.12 106 GLU B O 1
ATOM 5892 N N . PHE B 1 107 ? -1.034 22.406 12.633 1 97.81 107 PHE B N 1
ATOM 5893 C CA . PHE B 1 107 ? -0.301 23.625 12.945 1 97.81 107 PHE B CA 1
ATOM 5894 C C . PHE B 1 107 ? 0.144 24.328 11.672 1 97.81 107 PHE B C 1
ATOM 5896 O O . PHE B 1 107 ? 0.196 25.562 11.625 1 97.81 107 PHE B O 1
ATOM 5903 N N . ALA B 1 108 ? 0.488 23.547 10.68 1 98 108 ALA B N 1
ATOM 5904 C CA . ALA B 1 108 ? 0.859 24.156 9.406 1 98 108 ALA B CA 1
ATOM 5905 C C . ALA B 1 108 ? -0.313 24.922 8.805 1 98 108 ALA B C 1
ATOM 5907 O O . ALA B 1 108 ? -0.146 26.047 8.328 1 98 108 ALA B O 1
ATOM 5908 N N . LEU B 1 109 ? -1.462 24.328 8.797 1 98.25 109 LEU B N 1
ATOM 5909 C CA . LEU B 1 109 ? -2.646 24.984 8.258 1 98.25 109 LEU B CA 1
ATOM 5910 C C . LEU B 1 109 ? -3.016 26.203 9.094 1 98.25 109 LEU B C 1
ATOM 5912 O O . LEU B 1 109 ? -3.43 27.234 8.555 1 98.25 109 LEU B O 1
ATOM 5916 N N . ALA B 1 110 ? -2.926 26.047 10.414 1 97.94 110 ALA B N 1
ATOM 5917 C CA . ALA B 1 110 ? -3.184 27.188 11.289 1 97.94 110 ALA B CA 1
ATOM 5918 C C . ALA B 1 110 ? -2.234 28.344 10.977 1 97.94 110 ALA B C 1
ATOM 5920 O O . ALA B 1 110 ? -2.648 29.5 10.945 1 97.94 110 ALA B O 1
ATOM 5921 N N . HIS B 1 111 ? -0.991 27.984 10.805 1 97.69 111 HIS B N 1
ATOM 5922 C CA . HIS B 1 111 ? 0.046 28.953 10.492 1 97.69 111 HIS B CA 1
ATOM 5923 C C . HIS B 1 111 ? -0.25 29.672 9.18 1 97.69 111 HIS B C 1
ATOM 5925 O O . HIS B 1 111 ? -0.165 30.891 9.102 1 97.69 111 HIS B O 1
ATOM 5931 N N . LEU B 1 112 ? -0.636 28.922 8.195 1 97.94 112 LEU B N 1
ATOM 5932 C CA . LEU B 1 112 ? -0.937 29.484 6.887 1 97.94 112 LEU B CA 1
ATOM 5933 C C . LEU B 1 112 ? -2.242 30.266 6.918 1 97.94 112 LEU B C 1
ATOM 5935 O O . LEU B 1 112 ? -2.379 31.281 6.23 1 97.94 112 LEU B O 1
ATOM 5939 N N . ASN B 1 113 ? -3.184 29.766 7.648 1 98.06 113 ASN B N 1
ATOM 5940 C CA . ASN B 1 113 ? -4.402 30.547 7.859 1 98.06 113 ASN B CA 1
ATOM 5941 C C . ASN B 1 113 ? -4.105 31.875 8.547 1 98.06 113 ASN B C 1
ATOM 5943 O O . ASN B 1 113 ? -4.734 32.906 8.234 1 98.06 113 ASN B O 1
ATOM 5947 N N . GLY B 1 114 ? -3.193 31.828 9.5 1 97.44 114 GLY B N 1
ATOM 5948 C CA . GLY B 1 114 ? -2.742 33.031 10.18 1 97.44 114 GLY B CA 1
ATOM 5949 C C . GLY B 1 114 ? -2.127 34.062 9.234 1 97.44 114 GLY B C 1
ATOM 5950 O O . GLY B 1 114 ? -2.299 35.25 9.414 1 97.44 114 GLY B O 1
ATOM 5951 N N . LEU B 1 115 ? -1.426 33.531 8.227 1 97.44 115 LEU B N 1
ATOM 5952 C CA . LEU B 1 115 ? -0.862 34.406 7.211 1 97.44 115 LEU B CA 1
ATOM 5953 C C . LEU B 1 115 ? -1.959 35.219 6.512 1 97.44 115 LEU B C 1
ATOM 5955 O O . LEU B 1 115 ? -1.84 36.438 6.348 1 97.44 115 LEU B O 1
ATOM 5959 N N . CYS B 1 116 ? -3 34.562 6.145 1 98.31 116 CYS B N 1
ATOM 5960 C CA . CYS B 1 116 ? -4.113 35.219 5.48 1 98.31 116 CYS B CA 1
ATOM 5961 C C . CYS B 1 116 ? -4.812 36.188 6.43 1 98.31 116 CYS B C 1
ATOM 5963 O O . CYS B 1 116 ? -5.168 37.312 6.035 1 98.31 116 CYS B O 1
ATOM 5965 N N . ALA B 1 117 ? -4.977 35.781 7.656 1 96.62 117 ALA B N 1
ATOM 5966 C CA . ALA B 1 117 ? -5.582 36.656 8.656 1 96.62 117 ALA B CA 1
ATOM 5967 C C . ALA B 1 117 ? -4.727 37.875 8.891 1 96.62 117 ALA B C 1
ATOM 5969 O O . ALA B 1 117 ? -5.258 38.969 9.117 1 96.62 117 ALA B O 1
ATOM 5970 N N . ALA B 1 118 ? -3.473 37.75 8.891 1 97.19 118 ALA B N 1
ATOM 5971 C CA . ALA B 1 118 ? -2.555 38.844 9.078 1 97.19 118 ALA B CA 1
ATOM 5972 C C . ALA B 1 118 ? -2.701 39.875 7.953 1 97.19 118 ALA B C 1
ATOM 5974 O O . ALA B 1 118 ? -2.609 41.094 8.188 1 97.19 118 ALA B O 1
ATOM 5975 N N . ILE B 1 119 ? -2.848 39.344 6.75 1 96.88 119 ILE B N 1
ATOM 5976 C CA . ILE B 1 119 ? -3.072 40.25 5.621 1 96.88 119 ILE B CA 1
ATOM 5977 C C . ILE B 1 119 ? -4.391 41 5.812 1 96.88 119 ILE B C 1
ATOM 5979 O O . ILE B 1 119 ? -4.473 42.219 5.543 1 96.88 119 ILE B O 1
ATOM 5983 N N . LYS B 1 120 ? -5.391 40.344 6.285 1 96.38 120 LYS B N 1
ATOM 5984 C CA . LYS B 1 120 ? -6.691 40.938 6.527 1 96.38 120 LYS B CA 1
ATOM 5985 C C . LYS B 1 120 ? -6.594 42.062 7.57 1 96.38 120 LYS B C 1
ATOM 5987 O O . LYS B 1 120 ? -7.332 43.031 7.504 1 96.38 120 LYS B O 1
ATOM 5992 N N . ASP B 1 121 ? -5.707 41.938 8.477 1 93.69 121 ASP B N 1
ATOM 5993 C CA . ASP B 1 121 ? -5.516 42.938 9.523 1 93.69 121 ASP B CA 1
ATOM 5994 C C . ASP B 1 121 ? -5.066 44.25 8.93 1 93.69 121 ASP B C 1
ATOM 5996 O O . ASP B 1 121 ? -5.34 45.312 9.492 1 93.69 121 ASP B O 1
ATOM 6000 N N . VAL B 1 122 ? -4.387 44.25 7.809 1 94.12 122 VAL B N 1
ATOM 6001 C CA . VAL B 1 122 ? -3.854 45.5 7.258 1 94.12 122 VAL B CA 1
ATOM 6002 C C . VAL B 1 122 ? -4.617 45.875 5.988 1 94.12 122 VAL B C 1
ATOM 6004 O O . VAL B 1 122 ? -4.59 47.031 5.559 1 94.12 122 VAL B O 1
ATOM 6007 N N . TYR B 1 123 ? -5.262 44.938 5.395 1 96.69 123 TYR B N 1
ATOM 6008 C CA . TYR B 1 123 ? -6.016 45.062 4.16 1 96.69 123 TYR B CA 1
ATOM 6009 C C . TYR B 1 123 ? -7.402 44.469 4.285 1 96.69 123 TYR B C 1
ATOM 6011 O O . TYR B 1 123 ? -7.543 43.219 4.297 1 96.69 123 TYR B O 1
ATOM 6019 N N . SER B 1 124 ? -8.422 45.219 4.383 1 95.56 124 SER B N 1
ATOM 6020 C CA . SER B 1 124 ? -9.773 44.844 4.797 1 95.56 124 SER B CA 1
ATOM 6021 C C . SER B 1 124 ? -10.336 43.75 3.926 1 95.56 124 SER B C 1
ATOM 6023 O O . SER B 1 124 ? -11.016 42.844 4.422 1 95.56 124 SER B O 1
ATOM 6025 N N . PRO B 1 125 ? -10.023 43.75 2.598 1 96.62 125 PRO B N 1
ATOM 6026 C CA . PRO B 1 125 ? -10.555 42.656 1.793 1 96.62 125 PRO B CA 1
ATOM 6027 C C . PRO B 1 125 ? -9.93 41.312 2.152 1 96.62 125 PRO B C 1
ATOM 6029 O O . PRO B 1 125 ? -10.5 40.25 1.863 1 96.62 125 PRO B O 1
ATOM 6032 N N . GLY B 1 126 ? -8.766 41.438 2.709 1 97.69 126 GLY B N 1
ATOM 6033 C CA . GLY B 1 126 ? -8.141 40.219 3.232 1 97.69 126 GLY B CA 1
ATOM 6034 C C . GLY B 1 126 ? -7.402 39.438 2.176 1 97.69 126 GLY B C 1
ATOM 6035 O O . GLY B 1 126 ? -6.812 40 1.258 1 97.69 126 GLY B O 1
ATOM 6036 N N . ALA B 1 127 ? -7.32 38.094 2.381 1 98.31 127 ALA B N 1
ATOM 6037 C CA . ALA B 1 127 ? -6.562 37.188 1.495 1 98.31 127 ALA B CA 1
ATOM 6038 C C . ALA B 1 127 ? -7.094 35.781 1.555 1 98.31 127 ALA B C 1
ATOM 6040 O O . ALA B 1 127 ? -7.785 35.406 2.504 1 98.31 127 ALA B O 1
ATOM 6041 N N . GLU B 1 128 ? -6.824 35.062 0.536 1 98.12 128 GLU B N 1
ATOM 6042 C CA . GLU B 1 128 ? -7.133 33.625 0.426 1 98.12 128 GLU B CA 1
ATOM 6043 C C . GLU B 1 128 ? -5.93 32.844 -0.099 1 98.12 128 GLU B C 1
ATOM 6045 O O . GLU B 1 128 ? -5.223 33.312 -0.994 1 98.12 128 GLU B O 1
ATOM 6050 N N . LEU B 1 129 ? -5.742 31.688 0.48 1 98.44 129 LEU B N 1
ATOM 6051 C CA . LEU B 1 129 ? -4.664 30.812 0.04 1 98.44 129 LEU B CA 1
ATOM 6052 C C . LEU B 1 129 ? -5.219 29.516 -0.513 1 98.44 129 LEU B C 1
ATOM 6054 O O . LEU B 1 129 ? -5.961 28.797 0.175 1 98.44 129 LEU B O 1
ATOM 6058 N N . THR B 1 130 ? -4.902 29.219 -1.749 1 98.19 130 THR B N 1
ATOM 6059 C CA . THR B 1 130 ? -5.266 27.938 -2.35 1 98.19 130 THR B CA 1
ATOM 6060 C C . THR B 1 130 ? -4.098 26.969 -2.289 1 98.19 130 THR B C 1
ATOM 6062 O O . THR B 1 130 ? -3.057 27.188 -2.904 1 98.19 130 THR B O 1
ATOM 6065 N N . ILE B 1 131 ? -4.297 25.938 -1.55 1 97.94 131 ILE B N 1
ATOM 6066 C CA . ILE B 1 131 ? -3.314 24.859 -1.493 1 97.94 131 ILE B CA 1
ATOM 6067 C C . ILE B 1 131 ? -3.572 23.859 -2.625 1 97.94 131 ILE B C 1
ATOM 6069 O O . ILE B 1 131 ? -4.648 23.266 -2.703 1 97.94 131 ILE B O 1
ATOM 6073 N N . ILE B 1 132 ? -2.619 23.75 -3.475 1 96.5 132 ILE B N 1
ATOM 6074 C CA . ILE B 1 132 ? -2.719 22.781 -4.57 1 96.5 132 ILE B CA 1
ATOM 6075 C C . ILE B 1 132 ? -2.041 21.484 -4.172 1 96.5 132 ILE B C 1
ATOM 6077 O O . ILE B 1 132 ? -0.843 21.297 -4.398 1 96.5 132 ILE B O 1
ATOM 6081 N N . SER B 1 133 ? -2.877 20.578 -3.67 1 91.25 133 SER B N 1
ATOM 6082 C CA . SER B 1 133 ? -2.344 19.297 -3.219 1 91.25 133 SER B CA 1
ATOM 6083 C C . SER B 1 133 ? -1.857 18.453 -4.395 1 91.25 133 SER B C 1
ATOM 6085 O O . SER B 1 133 ? -2.664 17.906 -5.141 1 91.25 133 SER B O 1
ATOM 6087 N N . ASP B 1 134 ? -0.667 18.141 -4.527 1 84.31 134 ASP B N 1
ATOM 6088 C CA . ASP B 1 134 ? -0.035 17.594 -5.723 1 84.31 134 ASP B CA 1
ATOM 6089 C C . ASP B 1 134 ? 0.312 16.109 -5.531 1 84.31 134 ASP B C 1
ATOM 6091 O O . ASP B 1 134 ? 1.218 15.594 -6.188 1 84.31 134 ASP B O 1
ATOM 6095 N N . GLY B 1 135 ? -0.352 15.508 -4.703 1 92.38 135 GLY B N 1
ATOM 6096 C CA . GLY B 1 135 ? -0.005 14.133 -4.367 1 92.38 135 GLY B CA 1
ATOM 6097 C C . GLY B 1 135 ? -0.02 13.203 -5.566 1 92.38 135 GLY B C 1
ATOM 6098 O O . GLY B 1 135 ? 0.926 12.445 -5.781 1 92.38 135 GLY B O 1
ATOM 6099 N N . ILE B 1 136 ? -0.956 13.297 -6.43 1 93.75 136 ILE B N 1
ATOM 6100 C CA . ILE B 1 136 ? -1.168 12.391 -7.551 1 93.75 136 ILE B CA 1
ATOM 6101 C C . ILE B 1 136 ? -0.033 12.547 -8.562 1 93.75 136 ILE B C 1
ATOM 6103 O O . ILE B 1 136 ? 0.187 11.664 -9.398 1 93.75 136 ILE B O 1
ATOM 6107 N N . VAL B 1 137 ? 0.648 13.648 -8.453 1 95 137 VAL B N 1
ATOM 6108 C CA . VAL B 1 137 ? 1.746 13.891 -9.375 1 95 137 VAL B CA 1
ATOM 6109 C C . VAL B 1 137 ? 2.914 12.961 -9.055 1 95 137 VAL B C 1
ATOM 6111 O O . VAL B 1 137 ? 3.654 12.555 -9.953 1 95 137 VAL B O 1
ATOM 6114 N N . TYR B 1 138 ? 3.014 12.531 -7.734 1 95.38 138 TYR B N 1
ATOM 6115 C CA . TYR B 1 138 ? 4.289 11.938 -7.344 1 95.38 138 TYR B CA 1
ATOM 6116 C C . TYR B 1 138 ? 4.082 10.617 -6.625 1 95.38 138 TYR B C 1
ATOM 6118 O O . TYR B 1 138 ? 5.02 9.828 -6.477 1 95.38 138 TYR B O 1
ATOM 6126 N N . ASN B 1 139 ? 2.924 10.297 -6.148 1 96.12 139 ASN B N 1
ATOM 6127 C CA . ASN B 1 139 ? 2.701 9.242 -5.168 1 96.12 139 ASN B CA 1
ATOM 6128 C C . ASN B 1 139 ? 3.113 7.875 -5.707 1 96.12 139 ASN B C 1
ATOM 6130 O O . ASN B 1 139 ? 3.689 7.062 -4.98 1 96.12 139 ASN B O 1
ATOM 6134 N N . ASP B 1 140 ? 2.85 7.609 -6.973 1 93.25 140 ASP B N 1
ATOM 6135 C CA . ASP B 1 140 ? 3.152 6.305 -7.551 1 93.25 140 ASP B CA 1
ATOM 6136 C C . ASP B 1 140 ? 4.656 6.051 -7.578 1 93.25 140 ASP B C 1
ATOM 6138 O O . ASP B 1 140 ? 5.105 4.918 -7.398 1 93.25 140 ASP B O 1
ATOM 6142 N N . LEU B 1 141 ? 5.461 7.09 -7.746 1 93.94 141 LEU B N 1
ATOM 6143 C CA . LEU B 1 141 ? 6.918 6.988 -7.777 1 93.94 141 LEU B CA 1
ATOM 6144 C C . LEU B 1 141 ? 7.461 6.566 -6.418 1 93.94 141 LEU B C 1
ATOM 6146 O O . LEU B 1 141 ? 8.547 5.988 -6.332 1 93.94 141 LEU B O 1
ATOM 6150 N N . LEU B 1 142 ? 6.691 6.883 -5.402 1 94.25 142 LEU B N 1
ATOM 6151 C CA . LEU B 1 142 ? 7.133 6.582 -4.043 1 94.25 142 LEU B CA 1
ATOM 6152 C C . LEU B 1 142 ? 6.363 5.402 -3.469 1 94.25 142 LEU B C 1
ATOM 6154 O O . LEU B 1 142 ? 6.41 5.152 -2.262 1 94.25 142 LEU B O 1
ATOM 6158 N N . SER B 1 143 ? 5.574 4.781 -4.246 1 91.5 143 SER B N 1
ATOM 6159 C CA . SER B 1 143 ? 4.816 3.588 -3.891 1 91.5 143 SER B CA 1
ATOM 6160 C C . SER B 1 143 ? 3.75 3.898 -2.844 1 91.5 143 SER B C 1
ATOM 6162 O O . SER B 1 143 ? 3.486 3.082 -1.958 1 91.5 143 SER B O 1
ATOM 6164 N N . VAL B 1 144 ? 3.301 5.098 -2.879 1 94 144 VAL B N 1
ATOM 6165 C CA . VAL B 1 144 ? 2.125 5.488 -2.107 1 94 144 VAL B CA 1
ATOM 6166 C C . VAL B 1 144 ? 0.871 5.34 -2.965 1 94 144 VAL B C 1
ATOM 6168 O O . VAL B 1 144 ? 0.837 5.797 -4.109 1 94 144 VAL B O 1
ATOM 6171 N N . SER B 1 145 ? -0.123 4.676 -2.447 1 93 145 SER B N 1
ATOM 6172 C CA . SER B 1 145 ? -1.302 4.379 -3.254 1 93 145 SER B CA 1
ATOM 6173 C C . SER B 1 145 ? -2.105 5.641 -3.545 1 93 145 SER B C 1
ATOM 6175 O O . SER B 1 145 ? -2.074 6.598 -2.766 1 93 145 SER B O 1
ATOM 6177 N N . ASP B 1 146 ? -2.863 5.605 -4.648 1 94.69 146 ASP B N 1
ATOM 6178 C CA . ASP B 1 146 ? -3.76 6.707 -4.973 1 94.69 146 ASP B CA 1
ATOM 6179 C C . ASP B 1 146 ? -4.828 6.883 -3.896 1 94.69 146 ASP B C 1
ATOM 6181 O O . ASP B 1 146 ? -5.273 8 -3.635 1 94.69 146 ASP B O 1
ATOM 6185 N N . LEU B 1 147 ? -5.172 5.809 -3.334 1 92.75 147 LEU B N 1
ATOM 6186 C CA . LEU B 1 147 ? -6.168 5.836 -2.266 1 92.75 147 LEU B CA 1
ATOM 6187 C C . LEU B 1 147 ? -5.641 6.602 -1.055 1 92.75 147 LEU B C 1
ATOM 6189 O O . LEU B 1 147 ? -6.371 7.383 -0.444 1 92.75 147 LEU B O 1
ATOM 6193 N N . ASP B 1 148 ? -4.391 6.367 -0.707 1 94.38 148 ASP B N 1
ATOM 6194 C CA . ASP B 1 148 ? -3.781 7.074 0.415 1 94.38 148 ASP B CA 1
ATOM 6195 C C . ASP B 1 148 ? -3.715 8.578 0.148 1 94.38 148 ASP B C 1
ATOM 6197 O O . ASP B 1 148 ? -3.859 9.383 1.069 1 94.38 148 ASP B O 1
ATOM 6201 N N . VAL B 1 149 ? -3.459 8.922 -1.071 1 96.56 149 VAL B N 1
ATOM 6202 C CA . VAL B 1 149 ? -3.424 10.336 -1.449 1 96.56 149 VAL B CA 1
ATOM 6203 C C . VAL B 1 149 ? -4.801 10.961 -1.239 1 96.56 149 VAL B C 1
ATOM 6205 O O . VAL B 1 149 ? -4.91 12.07 -0.708 1 96.56 149 VAL B O 1
ATOM 6208 N N . TRP B 1 150 ? -5.82 10.234 -1.661 1 95 150 TRP B N 1
ATOM 6209 C CA . TRP B 1 150 ? -7.188 10.719 -1.487 1 95 150 TRP B CA 1
ATOM 6210 C C . TRP B 1 150 ? -7.516 10.906 -0.01 1 95 150 TRP B C 1
ATOM 6212 O O . TRP B 1 150 ? -8.039 11.945 0.388 1 95 150 TRP B O 1
ATOM 6222 N N . ARG B 1 151 ? -7.219 9.914 0.75 1 94.25 151 ARG B N 1
ATOM 6223 C CA . ARG B 1 151 ? -7.527 9.953 2.176 1 94.25 151 ARG B CA 1
ATOM 6224 C C . ARG B 1 151 ? -6.793 11.102 2.865 1 94.25 151 ARG B C 1
ATOM 6226 O O . ARG B 1 151 ? -7.363 11.797 3.707 1 94.25 151 ARG B O 1
ATOM 6233 N N . TYR B 1 152 ? -5.562 11.297 2.525 1 97.38 152 TYR B N 1
ATOM 6234 C CA . TYR B 1 152 ? -4.789 12.398 3.07 1 97.38 152 TYR B CA 1
ATOM 6235 C C . TYR B 1 152 ? -5.438 13.742 2.732 1 97.38 152 TYR B C 1
ATOM 6237 O O . TYR B 1 152 ? -5.621 14.586 3.609 1 97.38 152 TYR B O 1
ATOM 6245 N N . GLY B 1 153 ? -5.742 13.922 1.522 1 96.44 153 GLY B N 1
ATOM 6246 C CA . GLY B 1 153 ? -6.367 15.164 1.081 1 96.44 153 GLY B CA 1
ATOM 6247 C C . GLY B 1 153 ? -7.703 15.422 1.743 1 96.44 153 GLY B C 1
ATOM 6248 O O . GLY B 1 153 ? -8 16.562 2.127 1 96.44 153 GLY B O 1
ATOM 6249 N N . GLU B 1 154 ? -8.477 14.383 1.84 1 95.06 154 GLU B N 1
ATOM 6250 C CA . GLU B 1 154 ? -9.789 14.539 2.455 1 95.06 154 GLU B CA 1
ATOM 6251 C C . GLU B 1 154 ? -9.672 14.867 3.939 1 95.06 154 GLU B C 1
ATOM 6253 O O . GLU B 1 154 ? -10.445 15.664 4.473 1 95.06 154 GLU B O 1
ATOM 6258 N N . THR B 1 155 ? -8.742 14.219 4.527 1 96.38 155 THR B N 1
ATOM 6259 C CA . THR B 1 155 ? -8.516 14.5 5.941 1 96.38 155 THR B CA 1
ATOM 6260 C C . THR B 1 155 ? -8.07 15.945 6.145 1 96.38 155 THR B C 1
ATOM 6262 O O . THR B 1 155 ? -8.461 16.594 7.117 1 96.38 155 THR B O 1
ATOM 6265 N N . LEU B 1 156 ? -7.25 16.453 5.27 1 96.94 156 LEU B N 1
ATOM 6266 C CA . LEU B 1 156 ? -6.809 17.844 5.32 1 96.94 156 LEU B CA 1
ATOM 6267 C C . LEU B 1 156 ? -7.996 18.797 5.211 1 96.94 156 LEU B C 1
ATOM 6269 O O . LEU B 1 156 ? -8.078 19.766 5.953 1 96.94 156 LEU B O 1
ATOM 6273 N N . ARG B 1 157 ? -8.852 18.562 4.289 1 96.56 157 ARG B N 1
ATOM 6274 C CA . ARG B 1 157 ? -10.023 19.406 4.059 1 96.56 157 ARG B CA 1
ATOM 6275 C C . ARG B 1 157 ? -10.961 19.375 5.262 1 96.56 157 ARG B C 1
ATOM 6277 O O . ARG B 1 157 ? -11.477 20.422 5.668 1 96.56 157 ARG B O 1
ATOM 6284 N N . ASN B 1 158 ? -11.117 18.203 5.754 1 96.38 158 ASN B N 1
ATOM 6285 C CA . ASN B 1 158 ? -11.953 18.094 6.945 1 96.38 158 ASN B CA 1
ATOM 6286 C C . ASN B 1 158 ? -11.328 18.812 8.141 1 96.38 158 ASN B C 1
ATOM 6288 O O . ASN B 1 158 ? -12.047 19.359 8.969 1 96.38 158 ASN B O 1
ATOM 6292 N N . LEU B 1 159 ? -10.078 18.703 8.273 1 97 159 LEU B N 1
ATOM 6293 C CA . LEU B 1 159 ? -9.352 19.391 9.336 1 97 159 LEU B CA 1
ATOM 6294 C C . LEU B 1 159 ? -9.539 20.891 9.234 1 97 159 LEU B C 1
ATOM 6296 O O . LEU B 1 159 ? -9.82 21.562 10.234 1 97 159 LEU B O 1
ATOM 6300 N N . ALA B 1 160 ? -9.383 21.438 8.055 1 97.56 160 ALA B N 1
ATOM 6301 C CA . ALA B 1 160 ? -9.555 22.875 7.852 1 97.56 160 ALA B CA 1
ATOM 6302 C C . ALA B 1 160 ? -10.969 23.312 8.211 1 97.56 160 ALA B C 1
ATOM 6304 O O . ALA B 1 160 ? -11.164 24.359 8.836 1 97.56 160 ALA B O 1
ATOM 6305 N N . LYS B 1 161 ? -11.891 22.484 7.844 1 96.5 161 LYS B N 1
ATOM 6306 C CA . LYS B 1 161 ? -13.289 22.781 8.133 1 96.5 161 LYS B CA 1
ATOM 6307 C C . LYS B 1 161 ? -13.562 22.734 9.633 1 96.5 161 LYS B C 1
ATOM 6309 O O . LYS B 1 161 ? -14.164 23.656 10.188 1 96.5 161 LYS B O 1
ATOM 6314 N N . THR B 1 162 ? -13.109 21.719 10.227 1 94.88 162 THR B N 1
ATOM 6315 C CA . THR B 1 162 ? -13.383 21.5 11.641 1 94.88 162 THR B CA 1
ATOM 6316 C C . THR B 1 162 ? -12.703 22.547 12.5 1 94.88 162 THR B C 1
ATOM 6318 O O . THR B 1 162 ? -13.25 22.984 13.523 1 94.88 162 THR B O 1
ATOM 6321 N N . LYS B 1 163 ? -11.531 23.016 12.133 1 95.31 163 LYS B N 1
ATOM 6322 C CA . LYS B 1 163 ? -10.773 23.984 12.93 1 95.31 163 LYS B CA 1
ATOM 6323 C C . LYS B 1 163 ? -11.109 25.422 12.523 1 95.31 163 LYS B C 1
ATOM 6325 O O . LYS B 1 163 ? -10.625 26.375 13.133 1 95.31 163 LYS B O 1
ATOM 6330 N N . GLY B 1 164 ? -11.906 25.594 11.5 1 94.5 164 GLY B N 1
ATOM 6331 C CA . GLY B 1 164 ? -12.367 26.906 11.078 1 94.5 164 GLY B CA 1
ATOM 6332 C C . GLY B 1 164 ? -11.305 27.703 10.336 1 94.5 164 GLY B C 1
ATOM 6333 O O . GLY B 1 164 ? -11.195 28.906 10.516 1 94.5 164 GLY B O 1
ATOM 6334 N N . PHE B 1 165 ? -10.43 27.016 9.578 1 96.94 165 PHE B N 1
ATOM 6335 C CA . PHE B 1 165 ? -9.469 27.703 8.742 1 96.94 165 PHE B CA 1
ATOM 6336 C C . PHE B 1 165 ? -10.125 28.219 7.461 1 96.94 165 PHE B C 1
ATOM 6338 O O . PHE B 1 165 ? -9.906 27.656 6.383 1 96.94 165 PHE B O 1
ATOM 6345 N N . THR B 1 166 ? -10.75 29.281 7.527 1 95.5 166 THR B N 1
ATOM 6346 C CA . THR B 1 166 ? -11.703 29.734 6.523 1 95.5 166 THR B CA 1
ATOM 6347 C C . THR B 1 166 ? -10.984 30.406 5.355 1 95.5 166 THR B C 1
ATOM 6349 O O . THR B 1 166 ? -11.57 30.625 4.293 1 95.5 166 THR B O 1
ATOM 6352 N N . HIS B 1 167 ? -9.758 30.781 5.555 1 97.62 167 HIS B N 1
ATOM 6353 C CA . HIS B 1 167 ? -9.031 31.453 4.488 1 97.62 167 HIS B CA 1
ATOM 6354 C C . HIS B 1 167 ? -8.352 30.453 3.562 1 97.62 167 HIS B C 1
ATOM 6356 O O . HIS B 1 167 ? -7.77 30.844 2.543 1 97.62 167 HIS B O 1
ATOM 6362 N N . ILE B 1 168 ? -8.383 29.172 3.869 1 98.06 168 ILE B N 1
ATOM 6363 C CA . ILE B 1 168 ? -7.668 28.141 3.129 1 98.06 168 ILE B CA 1
ATOM 6364 C C . ILE B 1 168 ? -8.617 27.453 2.156 1 98.06 168 ILE B C 1
ATOM 6366 O O . ILE B 1 168 ? -9.734 27.078 2.529 1 98.06 168 ILE B O 1
ATOM 6370 N N . ARG B 1 169 ? -8.195 27.359 0.946 1 97.62 169 ARG B N 1
ATOM 6371 C CA . ARG B 1 169 ? -8.875 26.578 -0.089 1 97.62 169 ARG B CA 1
ATOM 6372 C C . ARG B 1 169 ? -7.965 25.484 -0.636 1 97.62 169 ARG B C 1
ATOM 6374 O O . ARG B 1 169 ? -6.746 25.562 -0.495 1 97.62 169 ARG B O 1
ATOM 6381 N N . PHE B 1 170 ? -8.648 24.5 -1.204 1 97.06 170 PHE B N 1
ATOM 6382 C CA . PHE B 1 170 ? -7.871 23.375 -1.725 1 97.06 170 PHE B CA 1
ATOM 6383 C C . PHE B 1 170 ? -8.188 23.141 -3.195 1 97.06 170 PHE B C 1
ATOM 6385 O O . PHE B 1 170 ? -9.328 23.328 -3.631 1 97.06 170 PHE B O 1
ATOM 6392 N N . SER B 1 171 ? -7.203 22.797 -3.939 1 95.5 171 SER B N 1
ATOM 6393 C CA . SER B 1 171 ? -7.328 22.375 -5.332 1 95.5 171 SER B CA 1
ATOM 6394 C C . SER B 1 171 ? -6.57 21.094 -5.598 1 95.5 171 SER B C 1
ATOM 6396 O O . SER B 1 171 ? -5.602 20.781 -4.898 1 95.5 171 SER B O 1
ATOM 6398 N N . ARG B 1 172 ? -7.098 20.297 -6.531 1 92.25 172 ARG B N 1
ATOM 6399 C CA . ARG B 1 172 ? -6.465 19.047 -6.945 1 92.25 172 ARG B CA 1
ATOM 6400 C C . ARG B 1 172 ? -5.984 19.141 -8.391 1 92.25 172 ARG B C 1
ATOM 6402 O O . ARG B 1 172 ? -6.293 20.094 -9.102 1 92.25 172 ARG B O 1
ATOM 6409 N N . LEU B 1 173 ? -5.176 18.109 -8.727 1 91.56 173 LEU B N 1
ATOM 6410 C CA . LEU B 1 173 ? -4.691 18.047 -10.102 1 91.56 173 LEU B CA 1
ATOM 6411 C C . LEU B 1 173 ? -5.855 18.016 -11.086 1 91.56 173 LEU B C 1
ATOM 6413 O O . LEU B 1 173 ? -5.762 18.578 -12.18 1 91.56 173 LEU B O 1
ATOM 6417 N N . SER B 1 174 ? -6.973 17.391 -10.734 1 88.44 174 SER B N 1
ATOM 6418 C CA . SER B 1 174 ? -8.141 17.266 -11.594 1 88.44 174 SER B CA 1
ATOM 6419 C C . SER B 1 174 ? -8.695 18.641 -11.969 1 88.44 174 SER B C 1
ATOM 6421 O O . SER B 1 174 ? -9.367 18.797 -12.984 1 88.44 174 SER B O 1
ATOM 6423 N N . ASP B 1 175 ? -8.383 19.641 -11.141 1 89.25 175 ASP B N 1
ATOM 6424 C CA . ASP B 1 175 ? -8.844 21 -11.414 1 89.25 175 ASP B CA 1
ATOM 6425 C C . ASP B 1 175 ? -7.938 21.688 -12.43 1 89.25 175 ASP B C 1
ATOM 6427 O O . ASP B 1 175 ? -8.305 22.734 -12.984 1 89.25 175 ASP B O 1
ATOM 6431 N N . LEU B 1 176 ? -6.805 21.172 -12.648 1 92 176 LEU B N 1
ATOM 6432 C CA . LEU B 1 176 ? -5.801 21.844 -13.453 1 92 176 LEU B CA 1
ATOM 6433 C C . LEU B 1 176 ? -5.754 21.281 -14.867 1 92 176 LEU B C 1
ATOM 6435 O O . LEU B 1 176 ? -5.289 21.938 -15.797 1 92 176 LEU B O 1
ATOM 6439 N N . VAL B 1 177 ? -6.168 20.016 -14.977 1 90.88 177 VAL B N 1
ATOM 6440 C CA . VAL B 1 177 ? -5.992 19.344 -16.266 1 90.88 177 VAL B CA 1
ATOM 6441 C C . VAL B 1 177 ? -7.359 19.062 -16.891 1 90.88 177 VAL B C 1
ATOM 6443 O O . VAL B 1 177 ? -8.344 18.875 -16.172 1 90.88 177 VAL B O 1
ATOM 6446 N N . PRO B 1 178 ? -7.398 19.141 -18.172 1 82.44 178 PRO B N 1
ATOM 6447 C CA . PRO B 1 178 ? -8.656 18.812 -18.844 1 82.44 178 PRO B CA 1
ATOM 6448 C C . PRO B 1 178 ? -8.992 17.312 -18.75 1 82.44 178 PRO B C 1
ATOM 6450 O O . PRO B 1 178 ? -8.172 16.469 -19.094 1 82.44 178 PRO B O 1
ATOM 6453 N N . THR B 1 179 ? -10.055 16.922 -18.125 1 77.31 179 THR B N 1
ATOM 6454 C CA . THR B 1 179 ? -10.484 15.523 -18.078 1 77.31 179 THR B CA 1
ATOM 6455 C C . THR B 1 179 ? -12.008 15.422 -18.109 1 77.31 179 THR B C 1
ATOM 6457 O O . THR B 1 179 ? -12.703 16.359 -17.719 1 77.31 179 THR B O 1
ATOM 6460 N N . GLU B 1 180 ? -12.438 14.281 -18.656 1 73.94 180 GLU B N 1
ATOM 6461 C CA . GLU B 1 180 ? -13.867 14 -18.719 1 73.94 180 GLU B CA 1
ATOM 6462 C C . GLU B 1 180 ? -14.336 13.258 -17.469 1 73.94 180 GLU B C 1
ATOM 6464 O O . GLU B 1 180 ? -14.875 12.156 -17.562 1 73.94 180 GLU B O 1
ATOM 6469 N N . VAL B 1 181 ? -13.867 13.734 -16.422 1 71.56 181 VAL B N 1
ATOM 6470 C CA . VAL B 1 181 ? -14.211 13.023 -15.195 1 71.56 181 VAL B CA 1
ATOM 6471 C C . VAL B 1 181 ? -15.422 13.68 -14.531 1 71.56 181 VAL B C 1
ATOM 6473 O O . VAL B 1 181 ? -15.727 14.836 -14.805 1 71.56 181 VAL B O 1
ATOM 6476 N N . PRO B 1 182 ? -16.078 12.82 -13.672 1 66.06 182 PRO B N 1
ATOM 6477 C CA . PRO B 1 182 ? -17.203 13.383 -12.93 1 66.06 182 PRO B CA 1
ATOM 6478 C C . PRO B 1 182 ? -16.812 14.609 -12.102 1 66.06 182 PRO B C 1
ATOM 6480 O O . PRO B 1 182 ? -15.68 14.695 -11.625 1 66.06 182 PRO B O 1
ATOM 6483 N N . ALA B 1 183 ? -17.812 15.375 -12 1 66.69 183 ALA B N 1
ATOM 6484 C CA . ALA B 1 183 ? -17.609 16.641 -11.289 1 66.69 183 ALA B CA 1
ATOM 6485 C C . ALA B 1 183 ? -17.312 16.391 -9.812 1 66.69 183 ALA B C 1
ATOM 6487 O O . ALA B 1 183 ? -16.453 17.062 -9.219 1 66.69 183 ALA B O 1
ATOM 6488 N N . VAL B 1 184 ? -18.031 15.438 -9.273 1 78.06 184 VAL B N 1
ATOM 6489 C CA . VAL B 1 184 ? -17.812 15.109 -7.867 1 78.06 184 VAL B CA 1
ATOM 6490 C C . VAL B 1 184 ? -17.141 13.742 -7.754 1 78.06 184 VAL B C 1
ATOM 6492 O O . VAL B 1 184 ? -17.672 12.742 -8.234 1 78.06 184 VAL B O 1
ATOM 6495 N N . LEU B 1 185 ? -15.984 13.898 -7.09 1 82.94 185 LEU B N 1
ATOM 6496 C CA . LEU B 1 185 ? -15.188 12.68 -6.969 1 82.94 185 LEU B CA 1
ATOM 6497 C C . LEU B 1 185 ? -15.344 12.07 -5.582 1 82.94 185 LEU B C 1
ATOM 6499 O O . LEU B 1 185 ? -15.422 12.797 -4.586 1 82.94 185 LEU B O 1
ATOM 6503 N N . ASP B 1 186 ? -15.531 10.852 -5.484 1 87.31 186 ASP B N 1
ATOM 6504 C CA . ASP B 1 186 ? -15.359 10.109 -4.242 1 87.31 186 ASP B CA 1
ATOM 6505 C C . ASP B 1 186 ? -14.094 9.258 -4.277 1 87.31 186 ASP B C 1
ATOM 6507 O O . ASP B 1 186 ? -13.289 9.375 -5.203 1 87.31 186 ASP B O 1
ATOM 6511 N N . GLU B 1 187 ? -13.883 8.477 -3.244 1 89.12 187 GLU B N 1
ATOM 6512 C CA . GLU B 1 187 ? -12.625 7.742 -3.105 1 89.12 187 GLU B CA 1
ATOM 6513 C C . GLU B 1 187 ? -12.414 6.785 -4.273 1 89.12 187 GLU B C 1
ATOM 6515 O O . GLU B 1 187 ? -11.312 6.688 -4.816 1 89.12 187 GLU B O 1
ATOM 6520 N N . VAL B 1 188 ? -13.414 6.082 -4.766 1 87.94 188 VAL B N 1
ATOM 6521 C CA . VAL B 1 188 ? -13.281 5.059 -5.797 1 87.94 188 VAL B CA 1
ATOM 6522 C C . VAL B 1 188 ? -13.094 5.719 -7.16 1 87.94 188 VAL B C 1
ATOM 6524 O O . VAL B 1 188 ? -12.219 5.32 -7.934 1 87.94 188 VAL B O 1
ATOM 6527 N N . SER B 1 189 ? -13.93 6.711 -7.449 1 88 189 SER B N 1
ATOM 6528 C CA . SER B 1 189 ? -13.805 7.391 -8.734 1 88 189 SER B CA 1
ATOM 6529 C C . SER B 1 189 ? -12.469 8.133 -8.828 1 88 189 SER B C 1
ATOM 6531 O O . SER B 1 189 ? -11.898 8.242 -9.914 1 88 189 SER B O 1
ATOM 6533 N N . TYR B 1 190 ? -12.062 8.656 -7.715 1 90.94 190 TYR B N 1
ATOM 6534 C CA . TYR B 1 190 ? -10.758 9.305 -7.691 1 90.94 190 TYR B CA 1
ATOM 6535 C C . TYR B 1 190 ? -9.656 8.32 -8.078 1 90.94 190 TYR B C 1
ATOM 6537 O O . TYR B 1 190 ? -8.828 8.617 -8.938 1 90.94 190 TYR B O 1
ATOM 6545 N N . VAL B 1 191 ? -9.633 7.18 -7.496 1 90.19 191 VAL B N 1
ATOM 6546 C CA . VAL B 1 191 ? -8.617 6.164 -7.754 1 90.19 191 VAL B CA 1
ATOM 6547 C C . VAL B 1 191 ? -8.742 5.664 -9.188 1 90.19 191 VAL B C 1
ATOM 6549 O O . VAL B 1 191 ? -7.738 5.48 -9.883 1 90.19 191 VAL B O 1
ATOM 6552 N N . ALA B 1 192 ? -9.961 5.512 -9.656 1 87.69 192 ALA B N 1
ATOM 6553 C CA . ALA B 1 192 ? -10.227 4.996 -11 1 87.69 192 ALA B CA 1
ATOM 6554 C C . ALA B 1 192 ? -9.695 5.953 -12.062 1 87.69 192 ALA B C 1
ATOM 6556 O O . ALA B 1 192 ? -9.414 5.535 -13.188 1 87.69 192 ALA B O 1
ATOM 6557 N N . ASN B 1 193 ? -9.5 7.234 -11.68 1 89.94 193 ASN B N 1
ATOM 6558 C CA . ASN B 1 193 ? -9.125 8.219 -12.688 1 89.94 193 ASN B CA 1
ATOM 6559 C C . ASN B 1 193 ? -7.746 8.805 -12.422 1 89.94 193 ASN B C 1
ATOM 6561 O O . ASN B 1 193 ? -7.297 9.703 -13.141 1 89.94 193 ASN B O 1
ATOM 6565 N N . ALA B 1 194 ? -7.109 8.359 -11.383 1 91.88 194 ALA B N 1
ATOM 6566 C CA . ALA B 1 194 ? -5.824 8.93 -10.992 1 91.88 194 ALA B CA 1
ATOM 6567 C C . ALA B 1 194 ? -4.832 8.891 -12.156 1 91.88 194 ALA B C 1
ATOM 6569 O O . ALA B 1 194 ? -4.176 9.891 -12.453 1 91.88 194 ALA B O 1
ATOM 6570 N N . THR B 1 195 ? -4.723 7.742 -12.812 1 90.88 195 THR B N 1
ATOM 6571 C CA . THR B 1 195 ? -3.801 7.609 -13.938 1 90.88 195 THR B CA 1
ATOM 6572 C C . THR B 1 195 ? -4.227 8.508 -15.094 1 90.88 195 THR B C 1
ATOM 6574 O O . THR B 1 195 ? -3.383 9.055 -15.805 1 90.88 195 THR B O 1
ATOM 6577 N N . ASN B 1 196 ? -5.512 8.648 -15.312 1 89.75 196 ASN B N 1
ATOM 6578 C CA . ASN B 1 196 ? -5.996 9.57 -16.344 1 89.75 196 ASN B CA 1
ATOM 6579 C C . ASN B 1 196 ? -5.527 11 -16.078 1 89.75 196 ASN B C 1
ATOM 6581 O O . ASN B 1 196 ? -5.195 11.727 -17.016 1 89.75 196 ASN B O 1
ATOM 6585 N N . PHE B 1 197 ? -5.535 11.43 -14.836 1 92.69 197 PHE B N 1
ATOM 6586 C CA . PHE B 1 197 ? -5.043 12.758 -14.477 1 92.69 197 PHE B CA 1
ATOM 6587 C C . PHE B 1 197 ? -3.561 12.891 -14.805 1 92.69 197 PHE B C 1
ATOM 6589 O O . PHE B 1 197 ? -3.123 13.922 -15.312 1 92.69 197 PHE B O 1
ATOM 6596 N N . ARG B 1 198 ? -2.824 11.867 -14.508 1 93.25 198 ARG B N 1
ATOM 6597 C CA . ARG B 1 198 ? -1.394 11.883 -14.797 1 93.25 198 ARG B CA 1
ATOM 6598 C C . ARG B 1 198 ? -1.139 11.969 -16.297 1 93.25 198 ARG B C 1
ATOM 6600 O O . ARG B 1 198 ? -0.258 12.711 -16.734 1 93.25 198 ARG B O 1
ATOM 6607 N N . ILE B 1 199 ? -1.881 11.195 -17.047 1 90.5 199 ILE B N 1
ATOM 6608 C CA . ILE B 1 199 ? -1.76 11.203 -18.5 1 90.5 199 ILE B CA 1
ATOM 6609 C C . ILE B 1 199 ? -2.084 12.594 -19.031 1 90.5 199 ILE B C 1
ATOM 6611 O O . ILE B 1 199 ? -1.35 13.133 -19.859 1 90.5 199 ILE B O 1
ATOM 6615 N N . ALA B 1 200 ? -3.15 13.164 -18.516 1 92.75 200 ALA B N 1
ATOM 6616 C CA . ALA B 1 200 ? -3.562 14.5 -18.953 1 92.75 200 ALA B CA 1
ATOM 6617 C C . ALA B 1 200 ? -2.496 15.539 -18.625 1 92.75 200 ALA B C 1
ATOM 6619 O O . ALA B 1 200 ? -2.234 16.438 -19.422 1 92.75 200 ALA B O 1
ATOM 6620 N N . LEU B 1 201 ? -1.926 15.469 -17.484 1 93.75 201 LEU B N 1
ATOM 6621 C CA . LEU B 1 201 ? -0.884 16.406 -17.062 1 93.75 201 LEU B CA 1
ATOM 6622 C C . LEU B 1 201 ? 0.31 16.344 -18.016 1 93.75 201 LEU B C 1
ATOM 6624 O O . LEU B 1 201 ? 0.769 17.375 -18.5 1 93.75 201 LEU B O 1
ATOM 6628 N N . ILE B 1 202 ? 0.767 15.141 -18.25 1 91.94 202 ILE B N 1
ATOM 6629 C CA . ILE B 1 202 ? 1.973 14.961 -19.062 1 91.94 202 ILE B CA 1
ATOM 6630 C C . ILE B 1 202 ? 1.688 15.336 -20.516 1 91.94 202 ILE B C 1
ATOM 6632 O O . ILE B 1 202 ? 2.48 16.031 -21.141 1 91.94 202 ILE B O 1
ATOM 6636 N N . ASN B 1 203 ? 0.588 14.906 -21.016 1 90.81 203 ASN B N 1
ATOM 6637 C CA . ASN B 1 203 ? 0.259 15.125 -22.422 1 90.81 203 ASN B CA 1
ATOM 6638 C C . ASN B 1 203 ? 0.056 16.609 -22.719 1 90.81 203 ASN B C 1
ATOM 6640 O O . ASN B 1 203 ? 0.37 17.078 -23.812 1 90.81 203 ASN B O 1
ATOM 6644 N N . ASN B 1 204 ? -0.415 17.391 -21.719 1 91.31 204 ASN B N 1
ATOM 6645 C CA . ASN B 1 204 ? -0.793 18.781 -21.984 1 91.31 204 ASN B CA 1
ATOM 6646 C C . ASN B 1 204 ? 0.284 19.75 -21.531 1 91.31 204 ASN B C 1
ATOM 6648 O O . ASN B 1 204 ? 0.399 20.859 -22.078 1 91.31 204 ASN B O 1
ATOM 6652 N N . PHE B 1 205 ? 1.099 19.359 -20.594 1 92.12 205 PHE B N 1
ATOM 6653 C CA . PHE B 1 205 ? 1.91 20.406 -20 1 92.12 205 PHE B CA 1
ATOM 6654 C C . PHE B 1 205 ? 3.389 20.031 -20.031 1 92.12 205 PHE B C 1
ATOM 6656 O O . PHE B 1 205 ? 4.25 20.859 -19.719 1 92.12 205 PHE B O 1
ATOM 6663 N N . ARG B 1 206 ? 3.684 18.781 -20.391 1 88.94 206 ARG B N 1
ATOM 6664 C CA . ARG B 1 206 ? 5.094 18.422 -20.5 1 88.94 206 ARG B CA 1
ATOM 6665 C C . ARG B 1 206 ? 5.75 19.156 -21.672 1 88.94 206 ARG B C 1
ATOM 6667 O O . ARG B 1 206 ? 5.16 19.266 -22.734 1 88.94 206 ARG B O 1
ATOM 6674 N N . SER B 1 207 ? 6.941 19.594 -21.406 1 81.81 207 SER B N 1
ATOM 6675 C CA . SER B 1 207 ? 7.688 20.234 -22.469 1 81.81 207 SER B CA 1
ATOM 6676 C C . SER B 1 207 ? 8.43 19.203 -23.328 1 81.81 207 SER B C 1
ATOM 6678 O O . SER B 1 207 ? 9.086 18.312 -22.797 1 81.81 207 SER B O 1
ATOM 6680 N N . LYS B 1 208 ? 8.398 19.141 -24.578 1 72.5 208 LYS B N 1
ATOM 6681 C CA . LYS B 1 208 ? 8.992 18.188 -25.5 1 72.5 208 LYS B CA 1
ATOM 6682 C C . LYS B 1 208 ? 10.516 18.281 -25.484 1 72.5 208 LYS B C 1
ATOM 6684 O O . LYS B 1 208 ? 11.211 17.266 -25.578 1 72.5 208 LYS B O 1
ATOM 6689 N N . ASP B 1 209 ? 11.055 19.391 -25.344 1 73.25 209 ASP B N 1
ATOM 6690 C CA . ASP B 1 209 ? 12.5 19.578 -25.453 1 73.25 209 ASP B CA 1
ATOM 6691 C C . ASP B 1 209 ? 13.125 19.812 -24.078 1 73.25 209 ASP B C 1
ATOM 6693 O O . ASP B 1 209 ? 14.078 20.578 -23.953 1 73.25 209 ASP B O 1
ATOM 6697 N N . TRP B 1 210 ? 12.688 19.031 -23.125 1 80.94 210 TRP B N 1
ATOM 6698 C CA . TRP B 1 210 ? 13.156 19.234 -21.766 1 80.94 210 TRP B CA 1
ATOM 6699 C C . TRP B 1 210 ? 13.992 18.047 -21.297 1 80.94 210 TRP B C 1
ATOM 6701 O O . TRP B 1 210 ? 13.438 17 -20.953 1 80.94 210 TRP B O 1
ATOM 6711 N N . ASP B 1 211 ? 15.273 18.172 -21.406 1 87.56 211 ASP B N 1
ATOM 6712 C CA . ASP B 1 211 ? 16.188 17.125 -20.938 1 87.56 211 ASP B CA 1
ATOM 6713 C C . ASP B 1 211 ? 16.531 17.328 -19.469 1 87.56 211 ASP B C 1
ATOM 6715 O O . ASP B 1 211 ? 17.219 18.281 -19.094 1 87.56 211 ASP B O 1
ATOM 6719 N N . VAL B 1 212 ? 16.219 16.375 -18.672 1 91 212 VAL B N 1
ATOM 6720 C CA . VAL B 1 212 ? 16.312 16.5 -17.219 1 91 212 VAL B CA 1
ATOM 6721 C C . VAL B 1 212 ? 17.781 16.594 -16.797 1 91 212 VAL B C 1
ATOM 6723 O O . VAL B 1 212 ? 18.141 17.344 -15.898 1 91 212 VAL B O 1
ATOM 6726 N N . ASN B 1 213 ? 18.656 15.891 -17.469 1 91.38 213 ASN B N 1
ATOM 6727 C CA . ASN B 1 213 ? 20.078 15.906 -17.141 1 91.38 213 ASN B CA 1
ATOM 6728 C C . ASN B 1 213 ? 20.703 17.25 -17.453 1 91.38 213 ASN B C 1
ATOM 6730 O O . ASN B 1 213 ? 21.5 17.781 -16.672 1 91.38 213 ASN B O 1
ATOM 6734 N N . GLU B 1 214 ? 20.328 17.766 -18.484 1 92.06 214 GLU B N 1
ATOM 6735 C CA . GLU B 1 214 ? 20.828 19.078 -18.875 1 92.06 214 GLU B CA 1
ATOM 6736 C C . GLU B 1 214 ? 20.328 20.172 -17.938 1 92.06 214 GLU B C 1
ATOM 6738 O O . GLU B 1 214 ? 21.094 21.062 -17.547 1 92.06 214 GLU B O 1
ATOM 6743 N N . LYS B 1 215 ? 19.125 20.062 -17.578 1 91.06 215 LYS B N 1
ATOM 6744 C CA . LYS B 1 215 ? 18.516 21.109 -16.734 1 91.06 215 LYS B CA 1
ATOM 6745 C C . LYS B 1 215 ? 19.094 21.062 -15.328 1 91.06 215 LYS B C 1
ATOM 6747 O O . LYS B 1 215 ? 19.25 22.109 -14.688 1 91.06 215 LYS B O 1
ATOM 6752 N N . ILE B 1 216 ? 19.375 19.906 -14.805 1 92.25 216 ILE B N 1
ATOM 6753 C CA . ILE B 1 216 ? 19.969 19.766 -13.477 1 92.25 216 ILE B CA 1
ATOM 6754 C C . ILE B 1 216 ? 21.312 20.484 -13.438 1 92.25 216 ILE B C 1
ATOM 6756 O O . ILE B 1 216 ? 21.672 21.094 -12.422 1 92.25 216 ILE B O 1
ATOM 6760 N N . THR B 1 217 ? 21.984 20.531 -14.57 1 91.94 217 THR B N 1
ATOM 6761 C CA . THR B 1 217 ? 23.328 21.109 -14.625 1 91.94 217 THR B CA 1
ATOM 6762 C C . THR B 1 217 ? 23.25 22.594 -14.969 1 91.94 217 THR B C 1
ATOM 6764 O O . THR B 1 217 ? 24.047 23.391 -14.477 1 91.94 217 THR B O 1
ATOM 6767 N N . SER B 1 218 ? 22.281 23 -15.734 1 90.19 218 SER B N 1
ATOM 6768 C CA . SER B 1 218 ? 22.266 24.344 -16.297 1 90.19 218 SER B CA 1
ATOM 6769 C C . SER B 1 218 ? 21.406 25.281 -15.461 1 90.19 218 SER B C 1
ATOM 6771 O O . SER B 1 218 ? 21.578 26.5 -15.5 1 90.19 218 SER B O 1
ATOM 6773 N N . ASP B 1 219 ? 20.438 24.734 -14.758 1 85.12 219 ASP B N 1
ATOM 6774 C CA . ASP B 1 219 ? 19.5 25.547 -14.008 1 85.12 219 ASP B CA 1
ATOM 6775 C C . ASP B 1 219 ? 19.688 25.359 -12.5 1 85.12 219 ASP B C 1
ATOM 6777 O O . ASP B 1 219 ? 19.422 24.266 -11.969 1 85.12 219 ASP B O 1
ATOM 6781 N N . GLU B 1 220 ? 19.922 26.422 -11.852 1 81.88 220 GLU B N 1
ATOM 6782 C CA . GLU B 1 220 ? 20.25 26.359 -10.43 1 81.88 220 GLU B CA 1
ATOM 6783 C C . GLU B 1 220 ? 19.047 25.969 -9.594 1 81.88 220 GLU B C 1
ATOM 6785 O O . GLU B 1 220 ? 19.172 25.219 -8.625 1 81.88 220 GLU B O 1
ATOM 6790 N N . ASP B 1 221 ? 17.938 26.516 -9.875 1 80.25 221 ASP B N 1
ATOM 6791 C CA . ASP B 1 221 ? 16.719 26.188 -9.125 1 80.25 221 ASP B CA 1
ATOM 6792 C C . ASP B 1 221 ? 16.375 24.703 -9.258 1 80.25 221 ASP B C 1
ATOM 6794 O O . ASP B 1 221 ? 15.961 24.078 -8.289 1 80.25 221 ASP B O 1
ATOM 6798 N N . ILE B 1 222 ? 16.547 24.219 -10.469 1 87 222 ILE B N 1
ATOM 6799 C CA . ILE B 1 222 ? 16.266 22.812 -10.719 1 87 222 ILE B CA 1
ATOM 6800 C C . ILE B 1 222 ? 17.281 21.938 -9.984 1 87 222 ILE B C 1
ATOM 6802 O O . ILE B 1 222 ? 16.938 20.891 -9.43 1 87 222 ILE B O 1
ATOM 6806 N N . CYS B 1 223 ? 18.469 22.344 -10.008 1 89.25 223 CYS B N 1
ATOM 6807 C CA . CYS B 1 223 ? 19.516 21.625 -9.297 1 89.25 223 CYS B CA 1
ATOM 6808 C C . CYS B 1 223 ? 19.219 21.578 -7.801 1 89.25 223 CYS B C 1
ATOM 6810 O O . CYS B 1 223 ? 19.375 20.531 -7.168 1 89.25 223 CYS B O 1
ATOM 6812 N N . LEU B 1 224 ? 18.844 22.75 -7.23 1 84.81 224 LEU B N 1
ATOM 6813 C CA . LEU B 1 224 ? 18.531 22.812 -5.809 1 84.81 224 LEU B CA 1
ATOM 6814 C C . LEU B 1 224 ? 17.359 21.891 -5.477 1 84.81 224 LEU B C 1
ATOM 6816 O O . LEU B 1 224 ? 17.375 21.203 -4.453 1 84.81 224 LEU B O 1
ATOM 6820 N N . THR B 1 225 ? 16.422 21.906 -6.332 1 87.38 225 THR B N 1
ATOM 6821 C CA . THR B 1 225 ? 15.273 21.047 -6.129 1 87.38 225 THR B CA 1
ATOM 6822 C C . THR B 1 225 ? 15.68 19.578 -6.207 1 87.38 225 THR B C 1
ATOM 6824 O O . THR B 1 225 ? 15.25 18.766 -5.391 1 87.38 225 THR B O 1
ATOM 6827 N N . TYR B 1 226 ? 16.531 19.281 -7.223 1 92.81 226 TYR B N 1
ATOM 6828 C CA . TYR B 1 226 ? 17.031 17.922 -7.395 1 92.81 226 TYR B CA 1
ATOM 6829 C C . TYR B 1 226 ? 17.75 17.438 -6.141 1 92.81 226 TYR B C 1
ATOM 6831 O O . TYR B 1 226 ? 17.516 16.328 -5.66 1 92.81 226 TYR B O 1
ATOM 6839 N N . ARG B 1 227 ? 18.547 18.266 -5.609 1 89.31 227 ARG B N 1
ATOM 6840 C CA . ARG B 1 227 ? 19.297 17.922 -4.402 1 89.31 227 ARG B CA 1
ATOM 6841 C C . ARG B 1 227 ? 18.359 17.75 -3.209 1 89.31 227 ARG B C 1
ATOM 6843 O O . ARG B 1 227 ? 18.578 16.875 -2.365 1 89.31 227 ARG B O 1
ATOM 6850 N N . GLY B 1 228 ? 17.438 18.656 -3.146 1 87.19 228 GLY B N 1
ATOM 6851 C CA . GLY B 1 228 ? 16.422 18.5 -2.111 1 87.19 228 GLY B CA 1
ATOM 6852 C C . GLY B 1 228 ? 15.695 17.172 -2.184 1 87.19 228 GLY B C 1
ATOM 6853 O O . GLY B 1 228 ? 15.477 16.516 -1.159 1 87.19 228 GLY B O 1
ATOM 6854 N N . TYR B 1 229 ? 15.336 16.75 -3.424 1 92.19 229 TYR B N 1
ATOM 6855 C CA . TYR B 1 229 ? 14.68 15.469 -3.633 1 92.19 229 TYR B CA 1
ATOM 6856 C C . TYR B 1 229 ? 15.555 14.32 -3.143 1 92.19 229 TYR B C 1
ATOM 6858 O O . TYR B 1 229 ? 15.078 13.414 -2.463 1 92.19 229 TYR B O 1
ATOM 6866 N N . LEU B 1 230 ? 16.781 14.383 -3.51 1 92.31 230 LEU B N 1
ATOM 6867 C CA . LEU B 1 230 ? 17.703 13.305 -3.141 1 92.31 230 LEU B CA 1
ATOM 6868 C C . LEU B 1 230 ? 17.781 13.156 -1.626 1 92.31 230 LEU B C 1
ATOM 6870 O O . LEU B 1 230 ? 17.828 12.039 -1.109 1 92.31 230 LEU B O 1
ATOM 6874 N N . ARG B 1 231 ? 17.75 14.242 -0.953 1 87.5 231 ARG B N 1
ATOM 6875 C CA . ARG B 1 231 ? 17.875 14.234 0.5 1 87.5 231 ARG B CA 1
ATOM 6876 C C . ARG B 1 231 ? 16.672 13.57 1.159 1 87.5 231 ARG B C 1
ATOM 6878 O O . ARG B 1 231 ? 16.828 12.703 2.016 1 87.5 231 ARG B O 1
ATOM 6885 N N . PHE B 1 232 ? 15.562 13.914 0.759 1 89.12 232 PHE B N 1
ATOM 6886 C CA . PHE B 1 232 ? 14.398 13.406 1.473 1 89.12 232 PHE B CA 1
ATOM 6887 C C . PHE B 1 232 ? 14.062 11.992 1.021 1 89.12 232 PHE B C 1
ATOM 6889 O O . PHE B 1 232 ? 13.594 11.18 1.816 1 89.12 232 PHE B O 1
ATOM 6896 N N . LEU B 1 233 ? 14.375 11.672 -0.283 1 93.75 233 LEU B N 1
ATOM 6897 C CA . LEU B 1 233 ? 14.023 10.359 -0.824 1 93.75 233 LEU B CA 1
ATOM 6898 C C . LEU B 1 233 ? 14.828 9.258 -0.14 1 93.75 233 LEU B C 1
ATOM 6900 O O . LEU B 1 233 ? 14.328 8.141 0.032 1 93.75 233 LEU B O 1
ATOM 6904 N N . GLN B 1 234 ? 15.992 9.586 0.231 1 92.31 234 GLN B N 1
ATOM 6905 C CA . GLN B 1 234 ? 16.844 8.594 0.868 1 92.31 234 GLN B CA 1
ATOM 6906 C C . GLN B 1 234 ? 16.188 8.008 2.109 1 92.31 234 GLN B C 1
ATOM 6908 O O . GLN B 1 234 ? 16.188 6.793 2.307 1 92.31 234 GLN B O 1
ATOM 6913 N N . THR B 1 235 ? 15.633 8.859 2.885 1 92.94 235 THR B N 1
ATOM 6914 C CA . THR B 1 235 ? 14.984 8.391 4.109 1 92.94 235 THR B CA 1
ATOM 6915 C C . THR B 1 235 ? 13.562 7.93 3.824 1 92.94 235 THR B C 1
ATOM 6917 O O . THR B 1 235 ? 13.086 6.965 4.422 1 92.94 235 THR B O 1
ATOM 6920 N N . ASP B 1 236 ? 12.914 8.531 2.932 1 95.06 236 ASP B N 1
ATOM 6921 C CA . ASP B 1 236 ? 11.523 8.219 2.609 1 95.06 236 ASP B CA 1
ATOM 6922 C C . ASP B 1 236 ? 11.391 6.789 2.09 1 95.06 236 ASP B C 1
ATOM 6924 O O . ASP B 1 236 ? 10.398 6.113 2.371 1 95.06 236 ASP B O 1
ATOM 6928 N N . LEU B 1 237 ? 12.391 6.324 1.328 1 94.56 237 LEU B N 1
ATOM 6929 C CA . LEU B 1 237 ? 12.234 5.062 0.611 1 94.56 237 LEU B CA 1
ATOM 6930 C C . LEU B 1 237 ? 13.07 3.963 1.256 1 94.56 237 LEU B C 1
ATOM 6932 O O . LEU B 1 237 ? 13.133 2.846 0.737 1 94.56 237 LEU B O 1
ATOM 6936 N N . ALA B 1 238 ? 13.664 4.266 2.369 1 92.5 238 ALA B N 1
ATOM 6937 C CA . ALA B 1 238 ? 14.547 3.303 3.023 1 92.5 238 ALA B CA 1
ATOM 6938 C C . ALA B 1 238 ? 13.781 2.043 3.424 1 92.5 238 ALA B C 1
ATOM 6940 O O . ALA B 1 238 ? 14.312 0.933 3.326 1 92.5 238 ALA B O 1
ATOM 6941 N N . ASP B 1 239 ? 12.578 2.246 3.857 1 90.44 239 ASP B N 1
ATOM 6942 C CA . ASP B 1 239 ? 11.781 1.101 4.285 1 90.44 239 ASP B CA 1
ATOM 6943 C C . ASP B 1 239 ? 11.156 0.39 3.086 1 90.44 239 ASP B C 1
ATOM 6945 O O . ASP B 1 239 ? 10.906 -0.816 3.133 1 90.44 239 ASP B O 1
ATOM 6949 N N . THR B 1 240 ? 10.844 1.065 2.066 1 90.31 240 THR B N 1
ATOM 6950 C CA . THR B 1 240 ? 10.234 0.528 0.854 1 90.31 240 THR B CA 1
ATOM 6951 C C . THR B 1 240 ? 11.227 -0.362 0.103 1 90.31 240 THR B C 1
ATOM 6953 O O . THR B 1 240 ? 10.844 -1.402 -0.437 1 90.31 240 THR B O 1
ATOM 6956 N N . TYR B 1 241 ? 12.484 0.148 0.045 1 90.94 241 TYR B N 1
ATOM 6957 C CA . TYR B 1 241 ? 13.547 -0.574 -0.647 1 90.94 241 TYR B CA 1
ATOM 6958 C C . TYR B 1 241 ? 14.703 -0.869 0.294 1 90.94 241 TYR B C 1
ATOM 6960 O O . TYR B 1 241 ? 15.773 -0.258 0.185 1 90.94 241 TYR B O 1
ATOM 6968 N N . PRO B 1 242 ? 14.516 -1.842 1.098 1 89.06 242 PRO B N 1
ATOM 6969 C CA . PRO B 1 242 ? 15.609 -2.141 2.031 1 89.06 242 PRO B CA 1
ATOM 6970 C C . PRO B 1 242 ? 16.859 -2.66 1.332 1 89.06 242 PRO B C 1
ATOM 6972 O O . PRO B 1 242 ? 16.766 -3.436 0.377 1 89.06 242 PRO B O 1
ATOM 6975 N N . ILE B 1 243 ? 17.922 -2.188 1.787 1 89.25 243 ILE B N 1
ATOM 6976 C CA . ILE B 1 243 ? 19.203 -2.637 1.267 1 89.25 243 ILE B CA 1
ATOM 6977 C C . ILE B 1 243 ? 19.438 -4.094 1.655 1 89.25 243 ILE B C 1
ATOM 6979 O O . ILE B 1 243 ? 19.141 -4.5 2.781 1 89.25 243 ILE B O 1
ATOM 6983 N N . SER B 1 244 ? 19.812 -4.852 0.717 1 87.62 244 SER B N 1
ATOM 6984 C CA . SER B 1 244 ? 20.094 -6.27 0.918 1 87.62 244 SER B CA 1
ATOM 6985 C C . SER B 1 244 ? 21.297 -6.711 0.095 1 87.62 244 SER B C 1
ATOM 6987 O O . SER B 1 244 ? 21.984 -5.883 -0.515 1 87.62 244 SER B O 1
ATOM 6989 N N . ASP B 1 245 ? 21.594 -8.008 0.14 1 82.88 245 ASP B N 1
ATOM 6990 C CA . ASP B 1 245 ? 22.719 -8.547 -0.618 1 82.88 245 ASP B CA 1
ATOM 6991 C C . ASP B 1 245 ? 22.469 -8.43 -2.121 1 82.88 245 ASP B C 1
ATOM 6993 O O . ASP B 1 245 ? 23.406 -8.234 -2.895 1 82.88 245 ASP B O 1
ATOM 6997 N N . THR B 1 246 ? 21.266 -8.5 -2.496 1 78.44 246 THR B N 1
ATOM 6998 C CA . THR B 1 246 ? 20.922 -8.445 -3.914 1 78.44 246 THR B CA 1
ATOM 6999 C C . THR B 1 246 ? 20.594 -7.02 -4.34 1 78.44 246 THR B C 1
ATOM 7001 O O . THR B 1 246 ? 20.656 -6.691 -5.527 1 78.44 246 THR B O 1
ATOM 7004 N N . PHE B 1 247 ? 20.297 -6.215 -3.355 1 84.81 247 PHE B N 1
ATOM 7005 C CA . PHE B 1 247 ? 20 -4.809 -3.605 1 84.81 247 PHE B CA 1
ATOM 7006 C C . PHE B 1 247 ? 20.938 -3.914 -2.799 1 84.81 247 PHE B C 1
ATOM 7008 O O . PHE B 1 247 ? 20.594 -3.5 -1.687 1 84.81 247 PHE B O 1
ATOM 7015 N N . THR B 1 248 ? 22.047 -3.463 -3.408 1 89.06 248 THR B N 1
ATOM 7016 C CA . THR B 1 248 ? 23.156 -2.803 -2.742 1 89.06 248 THR B CA 1
ATOM 7017 C C . THR B 1 248 ? 22.859 -1.321 -2.525 1 89.06 248 THR B C 1
ATOM 7019 O O . THR B 1 248 ? 21.906 -0.787 -3.086 1 89.06 248 THR B O 1
ATOM 7022 N N . LYS B 1 249 ? 23.734 -0.714 -1.743 1 91.25 249 LYS B N 1
ATOM 7023 C CA . LYS B 1 249 ? 23.641 0.718 -1.478 1 91.25 249 LYS B CA 1
ATOM 7024 C C . LYS B 1 249 ? 23.812 1.529 -2.758 1 91.25 249 LYS B C 1
ATOM 7026 O O . LYS B 1 249 ? 23.156 2.557 -2.943 1 91.25 249 LYS B O 1
ATOM 7031 N N . SER B 1 250 ? 24.672 1.109 -3.566 1 91.31 250 SER B N 1
ATOM 7032 C CA . SER B 1 250 ? 24.906 1.792 -4.832 1 91.31 250 SER B CA 1
ATOM 7033 C C . SER B 1 250 ? 23.672 1.736 -5.734 1 91.31 250 SER B C 1
ATOM 7035 O O . SER B 1 250 ? 23.328 2.723 -6.387 1 91.31 250 SER B O 1
ATOM 7037 N N . LYS B 1 251 ? 23.047 0.56 -5.781 1 89.38 251 LYS B N 1
ATOM 7038 C CA . LYS B 1 251 ? 21.828 0.42 -6.566 1 89.38 251 LYS B CA 1
ATOM 7039 C C . LYS B 1 251 ? 20.719 1.291 -6.004 1 89.38 251 LYS B C 1
ATOM 7041 O O . LYS B 1 251 ? 19.922 1.87 -6.758 1 89.38 251 LYS B O 1
ATOM 7046 N N . TYR B 1 252 ? 20.719 1.344 -4.723 1 92.5 252 TYR B N 1
ATOM 7047 C CA . TYR B 1 252 ? 19.734 2.178 -4.055 1 92.5 252 TYR B CA 1
ATOM 7048 C C . TYR B 1 252 ? 19.906 3.643 -4.438 1 92.5 252 TYR B C 1
ATOM 7050 O O . TYR B 1 252 ? 18.938 4.32 -4.781 1 92.5 252 TYR B O 1
ATOM 7058 N N . LYS B 1 253 ? 21.094 4.145 -4.383 1 92.25 253 LYS B N 1
ATOM 7059 C CA . LYS B 1 253 ? 21.391 5.535 -4.727 1 92.25 253 LYS B CA 1
ATOM 7060 C C . LYS B 1 253 ? 21 5.832 -6.176 1 92.25 253 LYS B C 1
ATOM 7062 O O . LYS B 1 253 ? 20.438 6.883 -6.465 1 92.25 253 LYS B O 1
ATOM 7067 N N . LYS B 1 254 ? 21.344 4.938 -7.023 1 91.44 254 LYS B N 1
ATOM 7068 C CA . LYS B 1 254 ? 21 5.109 -8.438 1 91.44 254 LYS B CA 1
ATOM 7069 C C . LYS B 1 254 ? 19.5 5.121 -8.641 1 91.44 254 LYS B C 1
ATOM 7071 O O . LYS B 1 254 ? 18.984 5.863 -9.484 1 91.44 254 LYS B O 1
ATOM 7076 N N . GLY B 1 255 ? 18.859 4.266 -7.926 1 91.44 255 GLY B N 1
ATOM 7077 C CA . GLY B 1 255 ? 17.406 4.234 -7.984 1 91.44 255 GLY B CA 1
ATOM 7078 C C . GLY B 1 255 ? 16.766 5.531 -7.531 1 91.44 255 GLY B C 1
ATOM 7079 O O . GLY B 1 255 ? 15.828 6.023 -8.172 1 91.44 255 GLY B O 1
ATOM 7080 N N . ILE B 1 256 ? 17.281 6.059 -6.492 1 93 256 ILE B N 1
ATOM 7081 C CA . ILE B 1 256 ? 16.766 7.316 -5.953 1 93 256 ILE B CA 1
ATOM 7082 C C . ILE B 1 256 ? 16.969 8.438 -6.973 1 93 256 ILE B C 1
ATOM 7084 O O . ILE B 1 256 ? 16.109 9.297 -7.137 1 93 256 ILE B O 1
ATOM 7088 N N . GLU B 1 257 ? 18.078 8.422 -7.605 1 93.94 257 GLU B N 1
ATOM 7089 C CA . GLU B 1 257 ? 18.344 9.406 -8.641 1 93.94 257 GLU B CA 1
ATOM 7090 C C . GLU B 1 257 ? 17.328 9.305 -9.781 1 93.94 257 GLU B C 1
ATOM 7092 O O . GLU B 1 257 ? 16.859 10.32 -10.289 1 93.94 257 GLU B O 1
ATOM 7097 N N . SER B 1 258 ? 17.047 8.094 -10.117 1 91.44 258 SER B N 1
ATOM 7098 C CA . SER B 1 258 ? 16.078 7.871 -11.188 1 91.44 258 SER B CA 1
ATOM 7099 C C . SER B 1 258 ? 14.703 8.406 -10.812 1 91.44 258 SER B C 1
ATOM 7101 O O . SER B 1 258 ? 14.031 9.039 -11.625 1 91.44 258 SER B O 1
ATOM 7103 N N . ILE B 1 259 ? 14.344 8.133 -9.656 1 93.94 259 ILE B N 1
ATOM 7104 C CA . ILE B 1 259 ? 13.047 8.602 -9.172 1 93.94 259 ILE B CA 1
ATOM 7105 C C . ILE B 1 259 ? 13.039 10.125 -9.117 1 93.94 259 ILE B C 1
ATOM 7107 O O . ILE B 1 259 ? 12.07 10.758 -9.539 1 93.94 259 ILE B O 1
ATOM 7111 N N . ALA B 1 260 ? 14.102 10.711 -8.578 1 95.19 260 ALA B N 1
ATOM 7112 C CA . ALA B 1 260 ? 14.203 12.164 -8.469 1 95.19 260 ALA B CA 1
ATOM 7113 C C . ALA B 1 260 ? 14.102 12.82 -9.844 1 95.19 260 ALA B C 1
ATOM 7115 O O . ALA B 1 260 ? 13.477 13.875 -9.984 1 95.19 260 ALA B O 1
ATOM 7116 N N . LYS B 1 261 ? 14.711 12.234 -10.836 1 93.06 261 LYS B N 1
ATOM 7117 C CA . LYS B 1 261 ? 14.648 12.766 -12.195 1 93.06 261 LYS B CA 1
ATOM 7118 C C . LYS B 1 261 ? 13.219 12.719 -12.734 1 93.06 261 LYS B C 1
ATOM 7120 O O . LYS B 1 261 ? 12.766 13.664 -13.383 1 93.06 261 LYS B O 1
ATOM 7125 N N . GLN B 1 262 ? 12.555 11.625 -12.484 1 92.56 262 GLN B N 1
ATOM 7126 C CA . GLN B 1 262 ? 11.156 11.539 -12.906 1 92.56 262 GLN B CA 1
ATOM 7127 C C . GLN B 1 262 ? 10.305 12.586 -12.203 1 92.56 262 GLN B C 1
ATOM 7129 O O . GLN B 1 262 ? 9.391 13.156 -12.805 1 92.56 262 GLN B O 1
ATOM 7134 N N . MET B 1 263 ? 10.578 12.789 -10.93 1 94.62 263 MET B N 1
ATOM 7135 C CA . MET B 1 263 ? 9.852 13.812 -10.18 1 94.62 263 MET B CA 1
ATOM 7136 C C . MET B 1 263 ? 10.062 15.195 -10.789 1 94.62 263 MET B C 1
ATOM 7138 O O . MET B 1 263 ? 9.133 15.992 -10.859 1 94.62 263 MET B O 1
ATOM 7142 N N . LEU B 1 264 ? 11.266 15.453 -11.227 1 93.81 264 LEU B N 1
ATOM 7143 C CA . LEU B 1 264 ? 11.57 16.734 -11.859 1 93.81 264 LEU B CA 1
ATOM 7144 C C . LEU B 1 264 ? 10.781 16.891 -13.156 1 93.81 264 LEU B C 1
ATOM 7146 O O . LEU B 1 264 ? 10.258 17.969 -13.438 1 93.81 264 LEU B O 1
ATOM 7150 N N . ILE B 1 265 ? 10.734 15.836 -13.883 1 92.44 265 ILE B N 1
ATOM 7151 C CA . ILE B 1 265 ? 10.031 15.867 -15.164 1 92.44 265 ILE B CA 1
ATOM 7152 C C . ILE B 1 265 ? 8.547 16.156 -14.938 1 92.44 265 ILE B C 1
ATOM 7154 O O . ILE B 1 265 ? 7.973 17.031 -15.594 1 92.44 265 ILE B O 1
ATOM 7158 N N . ARG B 1 266 ? 7.957 15.508 -14.016 1 94.19 266 ARG B N 1
ATOM 7159 C CA . ARG B 1 266 ? 6.547 15.711 -13.703 1 94.19 266 ARG B CA 1
ATOM 7160 C C . ARG B 1 266 ? 6.328 17.078 -13.047 1 94.19 266 ARG B C 1
ATOM 7162 O O . ARG B 1 266 ? 5.293 17.719 -13.258 1 94.19 266 ARG B O 1
ATOM 7169 N N . GLY B 1 267 ? 7.352 17.469 -12.195 1 93.06 267 GLY B N 1
ATOM 7170 C CA . GLY B 1 267 ? 7.262 18.734 -11.508 1 93.06 267 GLY B CA 1
ATOM 7171 C C . GLY B 1 267 ? 7.207 19.922 -12.461 1 93.06 267 GLY B C 1
ATOM 7172 O O . GLY B 1 267 ? 6.516 20.906 -12.195 1 93.06 267 GLY B O 1
ATOM 7173 N N . GLN B 1 268 ? 7.938 19.828 -13.5 1 91.25 268 GLN B N 1
ATOM 7174 C CA . GLN B 1 268 ? 7.926 20.906 -14.492 1 91.25 268 GLN B CA 1
ATOM 7175 C C . GLN B 1 268 ? 6.559 21.016 -15.156 1 91.25 268 GLN B C 1
ATOM 7177 O O . GLN B 1 268 ? 6.074 22.125 -15.406 1 91.25 268 GLN B O 1
ATOM 7182 N N . ALA B 1 269 ? 6 19.891 -15.562 1 93.5 269 ALA B N 1
ATOM 7183 C CA . ALA B 1 269 ? 4.664 19.891 -16.141 1 93.5 269 ALA B CA 1
ATOM 7184 C C . ALA B 1 269 ? 3.637 20.453 -15.164 1 93.5 269 ALA B C 1
ATOM 7186 O O . ALA B 1 269 ? 2.77 21.234 -15.547 1 93.5 269 ALA B O 1
ATOM 7187 N N . PHE B 1 270 ? 3.783 20.109 -13.984 1 95.06 270 PHE B N 1
ATOM 7188 C CA . PHE B 1 270 ? 2.873 20.562 -12.938 1 95.06 270 PHE B CA 1
ATOM 7189 C C . PHE B 1 270 ? 2.992 22.062 -12.727 1 95.06 270 PHE B C 1
ATOM 7191 O O . PHE B 1 270 ? 1.983 22.75 -12.586 1 95.06 270 PHE B O 1
ATOM 7198 N N . ALA B 1 271 ? 4.172 22.531 -12.609 1 90.44 271 ALA B N 1
ATOM 7199 C CA . ALA B 1 271 ? 4.402 23.969 -12.438 1 90.44 271 ALA B CA 1
ATOM 7200 C C . ALA B 1 271 ? 3.746 24.766 -13.555 1 90.44 271 ALA B C 1
ATOM 7202 O O . ALA B 1 271 ? 3.195 25.844 -13.32 1 90.44 271 ALA B O 1
ATOM 7203 N N . ARG B 1 272 ? 3.812 24.25 -14.711 1 91.12 272 ARG B N 1
ATOM 7204 C CA . ARG B 1 272 ? 3.186 24.922 -15.852 1 91.12 272 ARG B CA 1
ATOM 7205 C C . ARG B 1 272 ? 1.667 24.906 -15.719 1 91.12 272 ARG B C 1
ATOM 7207 O O . ARG B 1 272 ? 1.007 25.906 -16.031 1 91.12 272 ARG B O 1
ATOM 7214 N N . ALA B 1 273 ? 1.163 23.797 -15.336 1 94.69 273 ALA B N 1
ATOM 7215 C CA . ALA B 1 273 ? -0.28 23.703 -15.133 1 94.69 273 ALA B CA 1
ATOM 7216 C C . ALA B 1 273 ? -0.752 24.688 -14.078 1 94.69 273 ALA B C 1
ATOM 7218 O O . ALA B 1 273 ? -1.79 25.344 -14.242 1 94.69 273 ALA B O 1
ATOM 7219 N N . VAL B 1 274 ? -0.017 24.844 -12.984 1 93.56 274 VAL B N 1
ATOM 7220 C CA . VAL B 1 274 ? -0.351 25.75 -11.891 1 93.56 274 VAL B CA 1
ATOM 7221 C C . VAL B 1 274 ? -0.294 27.188 -12.383 1 93.56 274 VAL B C 1
ATOM 7223 O O . VAL B 1 274 ? -1.18 27.984 -12.07 1 93.56 274 VAL B O 1
ATOM 7226 N N . ARG B 1 275 ? 0.721 27.516 -13.117 1 88.75 275 ARG B N 1
ATOM 7227 C CA . ARG B 1 275 ? 0.871 28.859 -13.648 1 88.75 275 ARG B CA 1
ATOM 7228 C C . ARG B 1 275 ? -0.293 29.219 -14.562 1 88.75 275 ARG B C 1
ATOM 7230 O O . ARG B 1 275 ? -0.765 30.359 -14.555 1 88.75 275 ARG B O 1
ATOM 7237 N N . ASP B 1 276 ? -0.687 28.281 -15.289 1 90.94 276 ASP B N 1
ATOM 7238 C CA . ASP B 1 276 ? -1.773 28.516 -16.234 1 90.94 276 ASP B CA 1
ATOM 7239 C C . ASP B 1 276 ? -3.096 28.75 -15.508 1 90.94 276 ASP B C 1
ATOM 7241 O O . ASP B 1 276 ? -3.863 29.641 -15.867 1 90.94 276 ASP B O 1
ATOM 7245 N N . LYS B 1 277 ? -3.318 27.984 -14.531 1 92.31 277 LYS B N 1
ATOM 7246 C CA . LYS B 1 277 ? -4.598 28.047 -13.828 1 92.31 277 LYS B CA 1
ATOM 7247 C C . LYS B 1 277 ? -4.617 29.188 -12.82 1 92.31 277 LYS B C 1
ATOM 7249 O O . LYS B 1 277 ? -5.664 29.797 -12.586 1 92.31 277 LYS B O 1
ATOM 7254 N N . PHE B 1 278 ? -3.484 29.5 -12.219 1 92.56 278 PHE B N 1
ATOM 7255 C CA . PHE B 1 278 ? -3.406 30.469 -11.133 1 92.56 278 PHE B CA 1
ATOM 7256 C C . PHE B 1 278 ? -2.5 31.625 -11.5 1 92.56 278 PHE B C 1
ATOM 7258 O O . PHE B 1 278 ? -1.659 32.031 -10.703 1 92.56 278 PHE B O 1
ATOM 7265 N N . SER B 1 279 ? -2.729 32.188 -12.633 1 87.69 279 SER B N 1
ATOM 7266 C CA . SER B 1 279 ? -1.879 33.25 -13.164 1 87.69 279 SER B CA 1
ATOM 7267 C C . SER B 1 279 ? -2.053 34.531 -12.367 1 87.69 279 SER B C 1
ATOM 7269 O O . SER B 1 279 ? -1.132 35.344 -12.297 1 87.69 279 SER B O 1
ATOM 7271 N N . ASN B 1 280 ? -3.133 34.719 -11.695 1 90.12 280 ASN B N 1
ATOM 7272 C CA . ASN B 1 280 ? -3.41 35.938 -10.945 1 90.12 280 ASN B CA 1
ATOM 7273 C C . ASN B 1 280 ? -3.201 35.75 -9.453 1 90.12 280 ASN B C 1
ATOM 7275 O O . ASN B 1 280 ? -3.771 36.469 -8.641 1 90.12 280 ASN B O 1
ATOM 7279 N N . HIS B 1 281 ? -2.484 34.75 -9.102 1 93.69 281 HIS B N 1
ATOM 7280 C CA . HIS B 1 281 ? -2.191 34.469 -7.703 1 93.69 281 HIS B CA 1
ATOM 7281 C C . HIS B 1 281 ? -0.729 34.75 -7.375 1 93.69 281 HIS B C 1
ATOM 7283 O O . HIS B 1 281 ? 0.145 34.594 -8.227 1 93.69 281 HIS B O 1
ATOM 7289 N N . VAL B 1 282 ? -0.518 35.25 -6.145 1 91.69 282 VAL B N 1
ATOM 7290 C CA . VAL B 1 282 ? 0.85 35.25 -5.637 1 91.69 282 VAL B CA 1
ATOM 7291 C C . VAL B 1 282 ? 1.32 33.844 -5.395 1 91.69 282 VAL B C 1
ATOM 7293 O O . VAL B 1 282 ? 0.717 33.094 -4.609 1 91.69 282 VAL B O 1
ATOM 7296 N N . ARG B 1 283 ? 2.373 33.438 -6.047 1 91.19 283 ARG B N 1
ATOM 7297 C CA . ARG B 1 283 ? 2.854 32.062 -5.984 1 91.19 283 ARG B CA 1
ATOM 7298 C C . ARG B 1 283 ? 3.785 31.875 -4.793 1 91.19 283 ARG B C 1
ATOM 7300 O O . ARG B 1 283 ? 4.844 32.5 -4.715 1 91.19 283 ARG B O 1
ATOM 7307 N N . LEU B 1 284 ? 3.338 31.031 -3.881 1 91.75 284 LEU B N 1
ATOM 7308 C CA . LEU B 1 284 ? 4.176 30.625 -2.76 1 91.75 284 LEU B CA 1
ATOM 7309 C C . LEU B 1 284 ? 4.828 29.266 -3.033 1 91.75 284 LEU B C 1
ATOM 7311 O O . LEU B 1 284 ? 4.375 28.516 -3.902 1 91.75 284 LEU B O 1
ATOM 7315 N N . SER B 1 285 ? 5.973 28.969 -2.375 1 89.62 285 SER B N 1
ATOM 7316 C CA . SER B 1 285 ? 6.691 27.719 -2.545 1 89.62 285 SER B CA 1
ATOM 7317 C C . SER B 1 285 ? 7.25 27.219 -1.217 1 89.62 285 SER B C 1
ATOM 7319 O O . SER B 1 285 ? 7.578 28.016 -0.335 1 89.62 285 SER B O 1
ATOM 7321 N N . ILE B 1 286 ? 7.32 25.922 -1.11 1 88.88 286 ILE B N 1
ATOM 7322 C CA . ILE B 1 286 ? 7.938 25.344 0.074 1 88.88 286 ILE B CA 1
ATOM 7323 C C . ILE B 1 286 ? 9.422 25.094 -0.182 1 88.88 286 ILE B C 1
ATOM 7325 O O . ILE B 1 286 ? 10.18 24.812 0.747 1 88.88 286 ILE B O 1
ATOM 7329 N N . HIS B 1 287 ? 9.82 25.156 -1.404 1 81.88 287 HIS B N 1
ATOM 7330 C CA . HIS B 1 287 ? 11.211 24.922 -1.772 1 81.88 287 HIS B CA 1
ATOM 7331 C C . HIS B 1 287 ? 12.016 26.203 -1.754 1 81.88 287 HIS B C 1
ATOM 7333 O O . HIS B 1 287 ? 11.484 27.281 -2.043 1 81.88 287 HIS B O 1
ATOM 7339 N N . PRO B 1 288 ? 13.266 25.984 -1.439 1 74.81 288 PRO B N 1
ATOM 7340 C CA . PRO B 1 288 ? 14.133 27.156 -1.585 1 74.81 288 PRO B CA 1
ATOM 7341 C C . PRO B 1 288 ? 14.266 27.625 -3.035 1 74.81 288 PRO B C 1
ATOM 7343 O O . PRO B 1 288 ? 14.281 26.797 -3.949 1 74.81 288 PRO B O 1
ATOM 7346 N N . SER B 1 289 ? 14.117 28.797 -3.303 1 70.88 289 SER B N 1
ATOM 7347 C CA . SER B 1 289 ? 14.211 29.328 -4.656 1 70.88 289 SER B CA 1
ATOM 7348 C C . SER B 1 289 ? 15.062 30.594 -4.695 1 70.88 289 SER B C 1
ATOM 7350 O O . SER B 1 289 ? 15.312 31.219 -3.66 1 70.88 289 SER B O 1
ATOM 7352 N N . THR B 1 290 ? 15.547 30.781 -5.84 1 64.62 290 THR B N 1
ATOM 7353 C CA . THR B 1 290 ? 16.266 32.031 -6.059 1 64.62 290 THR B CA 1
ATOM 7354 C C . THR B 1 290 ? 15.305 33.219 -6.039 1 64.62 290 THR B C 1
ATOM 7356 O O . THR B 1 290 ? 15.734 34.375 -5.977 1 64.62 290 THR B O 1
ATOM 7359 N N . GLY B 1 291 ? 14.031 33 -5.867 1 62.88 291 GLY B N 1
ATOM 7360 C CA . GLY B 1 291 ? 13.031 34.031 -5.676 1 62.88 291 GLY B CA 1
ATOM 7361 C C . GLY B 1 291 ? 12.586 34.656 -6.973 1 62.88 291 GLY B C 1
ATOM 7362 O O . GLY B 1 291 ? 12.094 35.812 -6.973 1 62.88 291 GLY B O 1
ATOM 7363 N N . HIS B 1 292 ? 12.758 34 -8.094 1 62.59 292 HIS B N 1
ATOM 7364 C CA . HIS B 1 292 ? 12.43 34.625 -9.359 1 62.59 292 HIS B CA 1
ATOM 7365 C C . HIS B 1 292 ? 10.914 34.75 -9.539 1 62.59 292 HIS B C 1
ATOM 7367 O O . HIS B 1 292 ? 10.414 35.781 -9.953 1 62.59 292 HIS B O 1
ATOM 7373 N N . ASN B 1 293 ? 10.188 33.781 -9.195 1 68.94 293 ASN B N 1
ATOM 7374 C CA . ASN B 1 293 ? 8.766 33.875 -9.508 1 68.94 293 ASN B CA 1
ATOM 7375 C C . ASN B 1 293 ? 7.906 33.344 -8.359 1 68.94 293 ASN B C 1
ATOM 7377 O O . ASN B 1 293 ? 6.703 33.125 -8.531 1 68.94 293 ASN B O 1
ATOM 7381 N N . LYS B 1 294 ? 8.508 33.219 -7.223 1 79.5 294 LYS B N 1
ATOM 7382 C CA . LYS B 1 294 ? 7.746 32.656 -6.098 1 79.5 294 LYS B CA 1
ATOM 7383 C C . LYS B 1 294 ? 8.344 33.125 -4.77 1 79.5 294 LYS B C 1
ATOM 7385 O O . LYS B 1 294 ? 9.508 33.5 -4.707 1 79.5 294 LYS B O 1
ATOM 7390 N N . VAL B 1 295 ? 7.52 33.156 -3.773 1 81.81 295 VAL B N 1
ATOM 7391 C CA . VAL B 1 295 ? 7.957 33.469 -2.418 1 81.81 295 VAL B CA 1
ATOM 7392 C C . VAL B 1 295 ? 8.055 32.188 -1.592 1 81.81 295 VAL B C 1
ATOM 7394 O O . VAL B 1 295 ? 7.074 31.453 -1.445 1 81.81 295 VAL B O 1
ATOM 7397 N N . SER B 1 296 ? 9.227 31.891 -1.099 1 84.88 296 SER B N 1
ATOM 7398 C CA . SER B 1 296 ? 9.43 30.703 -0.272 1 84.88 296 SER B CA 1
ATOM 7399 C C . SER B 1 296 ? 8.914 30.922 1.146 1 84.88 296 SER B C 1
ATOM 7401 O O . SER B 1 296 ? 9.289 31.891 1.807 1 84.88 296 SER B O 1
ATOM 7403 N N . VAL B 1 297 ? 8.031 30.078 1.582 1 88.94 297 VAL B N 1
ATOM 7404 C CA . VAL B 1 297 ? 7.465 30.219 2.92 1 88.94 297 VAL B CA 1
ATOM 7405 C C . VAL B 1 297 ? 7.723 28.953 3.729 1 88.94 297 VAL B C 1
ATOM 7407 O O . VAL B 1 297 ? 7.93 27.875 3.16 1 88.94 297 VAL B O 1
ATOM 7410 N N . SER B 1 298 ? 7.781 29.062 4.988 1 89.88 298 SER B N 1
ATOM 7411 C CA . SER B 1 298 ? 7.84 27.922 5.902 1 89.88 298 SER B CA 1
ATOM 7412 C C . SER B 1 298 ? 6.445 27.516 6.371 1 89.88 298 SER B C 1
ATOM 7414 O O . SER B 1 298 ? 5.723 28.328 6.957 1 89.88 298 SER B O 1
ATOM 7416 N N . THR B 1 299 ? 6.141 26.328 6.199 1 92.25 299 THR B N 1
ATOM 7417 C CA . THR B 1 299 ? 4.797 25.891 6.559 1 92.25 299 THR B CA 1
ATOM 7418 C C . THR B 1 299 ? 4.695 25.625 8.055 1 92.25 299 THR B C 1
ATOM 7420 O O . THR B 1 299 ? 3.605 25.672 8.633 1 92.25 299 THR B O 1
ATOM 7423 N N . LEU B 1 300 ? 5.801 25.312 8.664 1 92.19 300 LEU B N 1
ATOM 7424 C CA . LEU B 1 300 ? 5.805 25.031 10.094 1 92.19 300 LEU B CA 1
ATOM 7425 C C . LEU B 1 300 ? 6.621 26.062 10.852 1 92.19 300 LEU B C 1
ATOM 7427 O O . LEU B 1 300 ? 7.773 26.328 10.5 1 92.19 300 LEU B O 1
ATOM 7431 N N . PRO B 1 301 ? 6.012 26.625 11.852 1 89.56 301 PRO B N 1
ATOM 7432 C CA . PRO B 1 301 ? 6.73 27.609 12.672 1 89.56 301 PRO B CA 1
ATOM 7433 C C . PRO B 1 301 ? 7.578 26.969 13.766 1 89.56 301 PRO B C 1
ATOM 7435 O O . PRO B 1 301 ? 7.434 27.297 14.945 1 89.56 301 PRO B O 1
ATOM 7438 N N . THR B 1 302 ? 8.516 26.125 13.398 1 90 302 THR B N 1
ATOM 7439 C CA . THR B 1 302 ? 9.328 25.391 14.367 1 90 302 THR B CA 1
ATOM 7440 C C . THR B 1 302 ? 10.719 26 14.484 1 90 302 THR B C 1
ATOM 7442 O O . THR B 1 302 ? 11.086 26.875 13.695 1 90 302 THR B O 1
ATOM 7445 N N . ASP B 1 303 ? 11.383 25.656 15.516 1 87.06 303 ASP B N 1
ATOM 7446 C CA . ASP B 1 303 ? 12.734 26.156 15.719 1 87.06 303 ASP B CA 1
ATOM 7447 C C . ASP B 1 303 ? 13.773 25.172 15.203 1 87.06 303 ASP B C 1
ATOM 7449 O O . ASP B 1 303 ? 14.977 25.375 15.352 1 87.06 303 ASP B O 1
ATOM 7453 N N . SER B 1 304 ? 13.32 24.141 14.594 1 86.12 304 SER B N 1
ATOM 7454 C CA . SER B 1 304 ? 14.195 23.125 14.016 1 86.12 304 SER B CA 1
ATOM 7455 C C . SER B 1 304 ? 14.578 23.469 12.586 1 86.12 304 SER B C 1
ATOM 7457 O O . SER B 1 304 ? 14.164 24.5 12.055 1 86.12 304 SER B O 1
ATOM 7459 N N . THR B 1 305 ? 15.398 22.578 12.094 1 80.75 305 THR B N 1
ATOM 7460 C CA . THR B 1 305 ? 15.688 22.688 10.664 1 80.75 305 THR B CA 1
ATOM 7461 C C . THR B 1 305 ? 14.406 22.578 9.844 1 80.75 305 THR B C 1
ATOM 7463 O O . THR B 1 305 ? 13.461 21.891 10.242 1 80.75 305 THR B O 1
ATOM 7466 N N . TYR B 1 306 ? 14.484 23.219 8.781 1 84.81 306 TYR B N 1
ATOM 7467 C CA . TYR B 1 306 ? 13.305 23.281 7.922 1 84.81 306 TYR B CA 1
ATOM 7468 C C . TYR B 1 306 ? 12.836 21.891 7.531 1 84.81 306 TYR B C 1
ATOM 7470 O O . TYR B 1 306 ? 13.641 21.047 7.125 1 84.81 306 TYR B O 1
ATOM 7478 N N . THR B 1 307 ? 11.586 21.656 7.754 1 89.75 307 THR B N 1
ATOM 7479 C CA . THR B 1 307 ? 10.906 20.438 7.34 1 89.75 307 THR B CA 1
ATOM 7480 C C . THR B 1 307 ? 9.445 20.719 7.004 1 89.75 307 THR B C 1
ATOM 7482 O O . THR B 1 307 ? 8.953 21.812 7.234 1 89.75 307 THR B O 1
ATOM 7485 N N . THR B 1 308 ? 8.828 19.859 6.348 1 93.62 308 THR B N 1
ATOM 7486 C CA . THR B 1 308 ? 7.41 19.984 6.027 1 93.62 308 THR B CA 1
ATOM 7487 C C . THR B 1 308 ? 6.582 19.016 6.871 1 93.62 308 THR B C 1
ATOM 7489 O O . THR B 1 308 ? 7.098 18 7.352 1 93.62 308 THR B O 1
ATOM 7492 N N . PRO B 1 309 ? 5.336 19.359 7.109 1 96.69 309 PRO B N 1
ATOM 7493 C CA . PRO B 1 309 ? 4.52 18.547 8.016 1 96.69 309 PRO B CA 1
ATOM 7494 C C . PRO B 1 309 ? 4.359 17.109 7.547 1 96.69 309 PRO B C 1
ATOM 7496 O O . PRO B 1 309 ? 4.145 16.203 8.359 1 96.69 309 PRO B O 1
ATOM 7499 N N . TRP B 1 310 ? 4.512 16.797 6.254 1 97.06 310 TRP B N 1
ATOM 7500 C CA . TRP B 1 310 ? 4.32 15.445 5.746 1 97.06 310 TRP B CA 1
ATOM 7501 C C . TRP B 1 310 ? 5.641 14.688 5.723 1 97.06 310 TRP B C 1
ATOM 7503 O O . TRP B 1 310 ? 5.691 13.531 5.281 1 97.06 310 TRP B O 1
ATOM 7513 N N . HIS B 1 311 ? 6.699 15.289 6.266 1 95.75 311 HIS B N 1
ATOM 7514 C CA . HIS B 1 311 ? 7.996 14.625 6.32 1 95.75 311 HIS B CA 1
ATOM 7515 C C . HIS B 1 311 ? 8.539 14.586 7.746 1 95.75 311 HIS B C 1
ATOM 7517 O O . HIS B 1 311 ? 9.719 14.305 7.961 1 95.75 311 HIS B O 1
ATOM 7523 N N . CYS B 1 312 ? 7.637 14.93 8.75 1 96.31 312 CYS B N 1
ATOM 7524 C CA . CYS B 1 312 ? 8.148 14.953 10.109 1 96.31 312 CYS B CA 1
ATOM 7525 C C . CYS B 1 312 ? 7.031 14.703 11.117 1 96.31 312 CYS B C 1
ATOM 7527 O O . CYS B 1 312 ? 5.875 14.523 10.734 1 96.31 312 CYS B O 1
ATOM 7529 N N . ALA B 1 313 ? 7.441 14.57 12.344 1 97.12 313 ALA B N 1
ATOM 7530 C CA . ALA B 1 313 ? 6.559 14.688 13.5 1 97.12 313 ALA B CA 1
ATOM 7531 C C . ALA B 1 313 ? 6.859 15.953 14.297 1 97.12 313 ALA B C 1
ATOM 7533 O O . ALA B 1 313 ? 7.984 16.453 14.266 1 97.12 313 ALA B O 1
ATOM 7534 N N . VAL B 1 314 ? 5.852 16.453 14.953 1 97.62 314 VAL B N 1
ATOM 7535 C CA . VAL B 1 314 ? 6.062 17.656 15.742 1 97.62 314 VAL B CA 1
ATOM 7536 C C . VAL B 1 314 ? 6.051 17.312 17.234 1 97.62 314 VAL B C 1
ATOM 7538 O O . VAL B 1 314 ? 5.359 16.375 17.656 1 97.62 314 VAL B O 1
ATOM 7541 N N . ALA B 1 315 ? 6.855 17.969 17.969 1 98 315 ALA B N 1
ATOM 7542 C CA . ALA B 1 315 ? 6.922 17.859 19.422 1 98 315 ALA B CA 1
ATOM 7543 C C . ALA B 1 315 ? 6.66 19.219 20.078 1 98 315 ALA B C 1
ATOM 7545 O O . ALA B 1 315 ? 7.234 20.234 19.672 1 98 315 ALA B O 1
ATOM 7546 N N . VAL B 1 316 ? 5.766 19.25 21.016 1 97.81 316 VAL B N 1
ATOM 7547 C CA . VAL B 1 316 ? 5.363 20.484 21.672 1 97.81 316 VAL B CA 1
ATOM 7548 C C . VAL B 1 316 ? 5.941 20.547 23.078 1 97.81 316 VAL B C 1
ATOM 7550 O O . VAL B 1 316 ? 5.703 19.641 23.891 1 97.81 316 VAL B O 1
ATOM 7553 N N . ARG B 1 317 ? 6.621 21.562 23.391 1 97.31 317 ARG B N 1
ATOM 7554 C CA . ARG B 1 317 ? 7.172 21.766 24.719 1 97.31 317 ARG B CA 1
ATOM 7555 C C . ARG B 1 317 ? 6.113 22.312 25.672 1 97.31 317 ARG B C 1
ATOM 7557 O O . ARG B 1 317 ? 5.059 22.781 25.234 1 97.31 317 ARG B O 1
ATOM 7564 N N . GLN B 1 318 ? 6.438 22.359 26.922 1 96.81 318 GLN B N 1
ATOM 7565 C CA . GLN B 1 318 ? 5.492 22.828 27.922 1 96.81 318 GLN B CA 1
ATOM 7566 C C . GLN B 1 318 ? 5.18 24.312 27.734 1 96.81 318 GLN B C 1
ATOM 7568 O O . GLN B 1 318 ? 4.074 24.766 28.047 1 96.81 318 GLN B O 1
ATOM 7573 N N . ASP B 1 319 ? 6.09 25.078 27.203 1 96.38 319 ASP B N 1
ATOM 7574 C CA . ASP B 1 319 ? 5.887 26.516 27.062 1 96.38 319 ASP B CA 1
ATOM 7575 C C . ASP B 1 319 ? 5.145 26.828 25.766 1 96.38 319 ASP B C 1
ATOM 7577 O O . ASP B 1 319 ? 4.977 28 25.406 1 96.38 319 ASP B O 1
ATOM 7581 N N . GLY B 1 320 ? 4.828 25.812 25.016 1 95.62 320 GLY B N 1
ATOM 7582 C CA . GLY B 1 320 ? 4.02 25.984 23.812 1 95.62 320 GLY B CA 1
ATOM 7583 C C . GLY B 1 320 ? 4.844 26.031 22.547 1 95.62 320 GLY B C 1
ATOM 7584 O O . GLY B 1 320 ? 4.301 25.938 21.438 1 95.62 320 GLY B O 1
ATOM 7585 N N . THR B 1 321 ? 6.16 26.188 22.641 1 96.06 321 THR B N 1
ATOM 7586 C CA . THR B 1 321 ? 7 26.188 21.453 1 96.06 321 THR B CA 1
ATOM 7587 C C . THR B 1 321 ? 7.07 24.781 20.828 1 96.06 321 THR B C 1
ATOM 7589 O O . THR B 1 321 ? 6.891 23.781 21.531 1 96.06 321 THR B O 1
ATOM 7592 N N . ILE B 1 322 ? 7.312 24.75 19.562 1 95.88 322 ILE B N 1
ATOM 7593 C CA . ILE B 1 322 ? 7.23 23.484 18.859 1 95.88 322 ILE B CA 1
ATOM 7594 C C . ILE B 1 322 ? 8.547 23.203 18.125 1 95.88 322 ILE B C 1
ATOM 7596 O O . ILE B 1 322 ? 9.234 24.141 17.719 1 95.88 322 ILE B O 1
ATOM 7600 N N . THR B 1 323 ? 8.891 21.984 18.047 1 96.56 323 THR B N 1
ATOM 7601 C CA . THR B 1 323 ? 10.008 21.5 17.25 1 96.56 323 THR B CA 1
ATOM 7602 C C . THR B 1 323 ? 9.57 20.375 16.328 1 96.56 323 THR B C 1
ATOM 7604 O O . THR B 1 323 ? 8.445 19.875 16.453 1 96.56 323 THR B O 1
ATOM 7607 N N . SER B 1 324 ? 10.352 20.109 15.305 1 96.31 324 SER B N 1
ATOM 7608 C CA . SER B 1 324 ? 10.031 19.047 14.367 1 96.31 324 SER B CA 1
ATOM 7609 C C . SER B 1 324 ? 11.25 18.172 14.094 1 96.31 324 SER B C 1
ATOM 7611 O O . SER B 1 324 ? 12.391 18.594 14.289 1 96.31 324 SER B O 1
ATOM 7613 N N . GLY B 1 325 ? 11.016 16.984 13.734 1 95.44 325 GLY B N 1
ATOM 7614 C CA . GLY B 1 325 ? 12.047 16.016 13.414 1 95.44 325 GLY B CA 1
ATOM 7615 C C . GLY B 1 325 ? 11.492 14.656 13.047 1 95.44 325 GLY B C 1
ATOM 7616 O O . GLY B 1 325 ? 10.289 14.516 12.812 1 95.44 325 GLY B O 1
ATOM 7617 N N . LEU B 1 326 ? 12.445 13.734 12.992 1 95.62 326 LEU B N 1
ATOM 7618 C CA . LEU B 1 326 ? 12.016 12.359 12.758 1 95.62 326 LEU B CA 1
ATOM 7619 C C . LEU B 1 326 ? 11.219 11.836 13.945 1 95.62 326 LEU B C 1
ATOM 7621 O O . LEU B 1 326 ? 11.57 12.078 15.102 1 95.62 326 LEU B O 1
ATOM 7625 N N . ALA B 1 327 ? 10.141 11.102 13.672 1 97.12 327 ALA B N 1
ATOM 7626 C CA . ALA B 1 327 ? 9.336 10.516 14.742 1 97.12 327 ALA B CA 1
ATOM 7627 C C . ALA B 1 327 ? 10.18 9.633 15.648 1 97.12 327 ALA B C 1
ATOM 7629 O O . ALA B 1 327 ? 10.023 9.664 16.875 1 97.12 327 ALA B O 1
ATOM 7630 N N . GLN B 1 328 ? 11.078 8.898 15.094 1 96.31 328 GLN B N 1
ATOM 7631 C CA . GLN B 1 328 ? 11.93 7.977 15.844 1 96.31 328 GLN B CA 1
ATOM 7632 C C . GLN B 1 328 ? 12.773 8.719 16.875 1 96.31 328 GLN B C 1
ATOM 7634 O O . GLN B 1 328 ? 13.039 8.203 17.953 1 96.31 328 GLN B O 1
ATOM 7639 N N . THR B 1 329 ? 13.227 9.891 16.5 1 96.06 329 THR B N 1
ATOM 7640 C CA . THR B 1 329 ? 14.039 10.695 17.406 1 96.06 329 THR B CA 1
ATOM 7641 C C . THR B 1 329 ? 13.273 11.008 18.688 1 96.06 329 THR B C 1
ATOM 7643 O O . THR B 1 329 ? 13.836 10.953 19.781 1 96.06 329 THR B O 1
ATOM 7646 N N . PHE B 1 330 ? 12.023 11.344 18.609 1 97.31 330 PHE B N 1
ATOM 7647 C CA . PHE B 1 330 ? 11.211 11.664 19.766 1 97.31 330 PHE B CA 1
ATOM 7648 C C . PHE B 1 330 ? 10.82 10.398 20.531 1 97.31 330 PHE B C 1
ATOM 7650 O O . PHE B 1 330 ? 10.711 10.414 21.75 1 97.31 330 PHE B O 1
ATOM 7657 N N . TRP B 1 331 ? 10.648 9.32 19.797 1 95.5 331 TRP B N 1
ATOM 7658 C CA . TRP B 1 331 ? 10.352 8.031 20.422 1 95.5 331 TRP B CA 1
ATOM 7659 C C . TRP B 1 331 ? 11.5 7.59 21.328 1 95.5 331 TRP B C 1
ATOM 7661 O O . TRP B 1 331 ? 11.273 6.992 22.391 1 95.5 331 TRP B O 1
ATOM 7671 N N . ASP B 1 332 ? 12.688 7.867 20.891 1 96.62 332 ASP B N 1
ATOM 7672 C CA . ASP B 1 332 ? 13.891 7.395 21.578 1 96.62 332 ASP B CA 1
ATOM 7673 C C . ASP B 1 332 ? 14.25 8.305 22.75 1 96.62 332 ASP B C 1
ATOM 7675 O O . ASP B 1 332 ? 15.07 7.941 23.594 1 96.62 332 ASP B O 1
ATOM 7679 N N . ASP B 1 333 ? 13.688 9.445 22.828 1 97.06 333 ASP B N 1
ATOM 7680 C CA . ASP B 1 333 ? 13.969 10.414 23.891 1 97.06 333 ASP B CA 1
ATOM 7681 C C . ASP B 1 333 ? 12.938 10.32 25.016 1 97.06 333 ASP B C 1
ATOM 7683 O O . ASP B 1 333 ? 11.773 10.656 24.828 1 97.06 333 ASP B O 1
ATOM 7687 N N . PRO B 1 334 ? 13.344 9.906 26.156 1 96.81 334 PRO B N 1
ATOM 7688 C CA . PRO B 1 334 ? 12.414 9.672 27.266 1 96.81 334 PRO B CA 1
ATOM 7689 C C . PRO B 1 334 ? 11.75 10.953 27.766 1 96.81 334 PRO B C 1
ATOM 7691 O O . PRO B 1 334 ? 10.781 10.898 28.531 1 96.81 334 PRO B O 1
ATOM 7694 N N . ASN B 1 335 ? 12.219 12.078 27.375 1 97.12 335 ASN B N 1
ATOM 7695 C CA . ASN B 1 335 ? 11.633 13.344 27.797 1 97.12 335 ASN B CA 1
ATOM 7696 C C . ASN B 1 335 ? 10.32 13.625 27.078 1 97.12 335 ASN B C 1
ATOM 7698 O O . ASN B 1 335 ? 9.555 14.5 27.484 1 97.12 335 ASN B O 1
ATOM 7702 N N . TRP B 1 336 ? 10.117 12.891 26 1 98 336 TRP B N 1
ATOM 7703 C CA . TRP B 1 336 ? 8.922 13.109 25.188 1 98 336 TRP B CA 1
ATOM 7704 C C . TRP B 1 336 ? 7.941 11.953 25.344 1 98 336 TRP B C 1
ATOM 7706 O O . TRP B 1 336 ? 8.344 10.82 25.625 1 98 336 TRP B O 1
ATOM 7716 N N . GLU B 1 337 ? 6.668 12.203 25.234 1 97.75 337 GLU B N 1
ATOM 7717 C CA . GLU B 1 337 ? 5.637 11.172 25.172 1 97.75 337 GLU B CA 1
ATOM 7718 C C . GLU B 1 337 ? 4.695 11.406 24 1 97.75 337 GLU B C 1
ATOM 7720 O O . GLU B 1 337 ? 4.477 12.547 23.594 1 97.75 337 GLU B O 1
ATOM 7725 N N . LEU B 1 338 ? 4.215 10.367 23.422 1 97.56 338 LEU B N 1
ATOM 7726 C CA . LEU B 1 338 ? 3.32 10.422 22.266 1 97.56 338 LEU B CA 1
ATOM 7727 C C . LEU B 1 338 ? 1.898 10.766 22.703 1 97.56 338 LEU B C 1
ATOM 7729 O O . LEU B 1 338 ? 1.363 10.148 23.625 1 97.56 338 LEU B O 1
ATOM 7733 N N . ALA B 1 339 ? 1.32 11.742 22.109 1 97.31 339 ALA B N 1
ATOM 7734 C CA . ALA B 1 339 ? -0.07 12.117 22.359 1 97.31 339 ALA B CA 1
ATOM 7735 C C . ALA B 1 339 ? -0.982 11.602 21.25 1 97.31 339 ALA B C 1
ATOM 7737 O O . ALA B 1 339 ? -0.604 11.594 20.078 1 97.31 339 ALA B O 1
ATOM 7738 N N . TYR B 1 340 ? -2.154 11.211 21.609 1 95.69 340 TYR B N 1
ATOM 7739 C CA . TYR B 1 340 ? -3.146 10.68 20.688 1 95.69 340 TYR B CA 1
ATOM 7740 C C . TYR B 1 340 ? -4.336 11.625 20.562 1 95.69 340 TYR B C 1
ATOM 7742 O O . TYR B 1 340 ? -4.727 12.273 21.531 1 95.69 340 TYR B O 1
ATOM 7750 N N . GLU B 1 341 ? -4.859 11.797 19.438 1 93.75 341 GLU B N 1
ATOM 7751 C CA . GLU B 1 341 ? -6.102 12.508 19.156 1 93.75 341 GLU B CA 1
ATOM 7752 C C . GLU B 1 341 ? -7.062 11.656 18.344 1 93.75 341 GLU B C 1
ATOM 7754 O O . GLU B 1 341 ? -6.699 11.156 17.281 1 93.75 341 GLU B O 1
ATOM 7759 N N . ASP B 1 342 ? -8.258 11.484 18.859 1 87.94 342 ASP B N 1
ATOM 7760 C CA . ASP B 1 342 ? -9.281 10.656 18.219 1 87.94 342 ASP B CA 1
ATOM 7761 C C . ASP B 1 342 ? -8.758 9.242 17.953 1 87.94 342 ASP B C 1
ATOM 7763 O O . ASP B 1 342 ? -8.953 8.695 16.875 1 87.94 342 ASP B O 1
ATOM 7767 N N . GLY B 1 343 ? -7.918 8.805 18.906 1 89.75 343 GLY B N 1
ATOM 7768 C CA . GLY B 1 343 ? -7.453 7.43 18.859 1 89.75 343 GLY B CA 1
ATOM 7769 C C . GLY B 1 343 ? -6.258 7.23 17.953 1 89.75 343 GLY B C 1
ATOM 7770 O O . GLY B 1 343 ? -5.773 6.109 17.781 1 89.75 343 GLY B O 1
ATOM 7771 N N . ARG B 1 344 ? -5.711 8.203 17.312 1 94.31 344 ARG B N 1
ATOM 7772 C CA . ARG B 1 344 ? -4.57 8.109 16.406 1 94.31 344 ARG B CA 1
ATOM 7773 C C . ARG B 1 344 ? -3.373 8.883 16.953 1 94.31 344 ARG B C 1
ATOM 7775 O O . ARG B 1 344 ? -3.539 9.914 17.609 1 94.31 344 ARG B O 1
ATOM 7782 N N . PRO B 1 345 ? -2.123 8.398 16.672 1 97.19 345 PRO B N 1
ATOM 7783 C CA . PRO B 1 345 ? -0.949 9.188 17.047 1 97.19 345 PRO B CA 1
ATOM 7784 C C . PRO B 1 345 ? -0.942 10.578 16.406 1 97.19 345 PRO B C 1
ATOM 7786 O O . PRO B 1 345 ? -1.197 10.703 15.203 1 97.19 345 PRO B O 1
ATOM 7789 N N . SER B 1 346 ? -0.612 11.539 17.188 1 97.88 346 SER B N 1
ATOM 7790 C CA . SER B 1 346 ? -0.792 12.891 16.656 1 97.88 346 SER B CA 1
ATOM 7791 C C . SER B 1 346 ? 0.49 13.703 16.766 1 97.88 346 SER B C 1
ATOM 7793 O O . SER B 1 346 ? 0.946 14.297 15.789 1 97.88 346 SER B O 1
ATOM 7795 N N . TYR B 1 347 ? 1.065 13.844 17.953 1 98.31 347 TYR B N 1
ATOM 7796 C CA . TYR B 1 347 ? 2.285 14.609 18.188 1 98.31 347 TYR B CA 1
ATOM 7797 C C . TYR B 1 347 ? 2.975 14.148 19.469 1 98.31 347 TYR B C 1
ATOM 7799 O O . TYR B 1 347 ? 2.42 13.344 20.234 1 98.31 347 TYR B O 1
ATOM 7807 N N . PHE B 1 348 ? 4.211 14.602 19.625 1 98.31 348 PHE B N 1
ATOM 7808 C CA . PHE B 1 348 ? 4.918 14.375 20.875 1 98.31 348 PHE B CA 1
ATOM 7809 C C . PHE B 1 348 ? 4.816 15.594 21.781 1 98.31 348 PHE B C 1
ATOM 7811 O O . PHE B 1 348 ? 4.719 16.719 21.312 1 98.31 348 PHE B O 1
ATOM 7818 N N . ARG B 1 349 ? 4.719 15.375 23.047 1 98.12 349 ARG B N 1
ATOM 7819 C CA . ARG B 1 349 ? 4.73 16.469 24 1 98.12 349 ARG B CA 1
ATOM 7820 C C . ARG B 1 349 ? 5.738 16.203 25.125 1 98.12 349 ARG B C 1
ATOM 7822 O O . ARG B 1 349 ? 6.016 15.055 25.453 1 98.12 349 ARG B O 1
ATOM 7829 N N . GLU B 1 350 ? 6.23 17.25 25.656 1 97.75 350 GLU B N 1
ATOM 7830 C CA . GLU B 1 350 ? 7.129 17.125 26.797 1 97.75 350 GLU B CA 1
ATOM 7831 C C . GLU B 1 350 ? 6.418 16.484 28 1 97.75 350 GLU B C 1
ATOM 7833 O O . GLU B 1 350 ? 5.328 16.922 28.375 1 97.75 350 GLU B O 1
ATOM 7838 N N . LYS B 1 351 ? 7.078 15.484 28.562 1 97.06 351 LYS B N 1
ATOM 7839 C CA . LYS B 1 351 ? 6.48 14.812 29.719 1 97.06 351 LYS B CA 1
ATOM 7840 C C . LYS B 1 351 ? 6.363 15.766 30.906 1 97.06 351 LYS B C 1
ATOM 7842 O O . LYS B 1 351 ? 7.262 16.578 31.156 1 97.06 351 LYS B O 1
ATOM 7847 N N . SER B 1 352 ? 5.211 15.711 31.562 1 97 352 SER B N 1
ATOM 7848 C CA . SER B 1 352 ? 5 16.562 32.719 1 97 352 SER B CA 1
ATOM 7849 C C . SER B 1 352 ? 3.922 15.984 33.625 1 97 352 SER B C 1
ATOM 7851 O O . SER B 1 352 ? 2.92 15.445 33.156 1 97 352 SER B O 1
ATOM 7853 N N . ASP B 1 353 ? 4.094 16.141 34.875 1 96 353 ASP B N 1
ATOM 7854 C CA . ASP B 1 353 ? 3.092 15.734 35.875 1 96 353 ASP B CA 1
ATOM 7855 C C . ASP B 1 353 ? 1.886 16.672 35.844 1 96 353 ASP B C 1
ATOM 7857 O O . ASP B 1 353 ? 0.825 16.344 36.375 1 96 353 ASP B O 1
ATOM 7861 N N . LEU B 1 354 ? 2.031 17.797 35.156 1 97.06 354 LEU B N 1
ATOM 7862 C CA . LEU B 1 354 ? 0.972 18.797 35.094 1 97.06 354 LEU B CA 1
ATOM 7863 C C . LEU B 1 354 ? -0.192 18.312 34.25 1 97.06 354 LEU B C 1
ATOM 7865 O O . LEU B 1 354 ? -1.288 18.875 34.312 1 97.06 354 LEU B O 1
ATOM 7869 N N . TYR B 1 355 ? 0.045 17.281 33.5 1 96.5 355 TYR B N 1
ATOM 7870 C CA . TYR B 1 355 ? -0.967 16.828 32.562 1 96.5 355 TYR B CA 1
ATOM 7871 C C . TYR B 1 355 ? -1.832 15.727 33.188 1 96.5 355 TYR B C 1
ATOM 7873 O O . TYR B 1 355 ? -2.705 15.172 32.5 1 96.5 355 TYR B O 1
ATOM 7881 N N . SER B 1 356 ? -1.647 15.43 34.438 1 96.25 356 SER B N 1
ATOM 7882 C CA . SER B 1 356 ? -2.414 14.398 35.125 1 96.25 356 SER B CA 1
ATOM 7883 C C . SER B 1 356 ? -3.029 14.93 36.406 1 96.25 356 SER B C 1
ATOM 7885 O O . SER B 1 356 ? -2.352 15.586 37.219 1 96.25 356 SER B O 1
ATOM 7887 N N . TRP B 1 357 ? -4.332 14.68 36.531 1 97.44 357 TRP B N 1
ATOM 7888 C CA . TRP B 1 357 ? -5.051 15.102 37.75 1 97.44 357 TRP B CA 1
ATOM 7889 C C . TRP B 1 357 ? -5.516 13.891 38.562 1 97.44 357 TRP B C 1
ATOM 7891 O O . TRP B 1 357 ? -5.887 12.867 37.969 1 97.44 357 TRP B O 1
ATOM 7901 N N . ALA B 1 358 ? -5.473 13.938 39.844 1 95.62 358 ALA B N 1
ATOM 7902 C CA . ALA B 1 358 ? -5.98 12.883 40.719 1 95.62 358 ALA B CA 1
ATOM 7903 C C . ALA B 1 358 ? -7.5 12.789 40.625 1 95.62 358 ALA B C 1
ATOM 7905 O O . ALA B 1 358 ? -8.078 11.711 40.812 1 95.62 358 ALA B O 1
ATOM 7906 N N . SER B 1 359 ? -8.102 13.867 40.344 1 94.69 359 SER B N 1
ATOM 7907 C CA . SER B 1 359 ? -9.555 13.977 40.375 1 94.69 359 SER B CA 1
ATOM 7908 C C . SER B 1 359 ? -10.195 13.273 39.188 1 94.69 359 SER B C 1
ATOM 7910 O O . SER B 1 359 ? -11.375 12.93 39.219 1 94.69 359 SER B O 1
ATOM 7912 N N . GLY B 1 360 ? -9.43 13.172 38.062 1 95.94 360 GLY B N 1
ATOM 7913 C CA . GLY B 1 360 ? -9.961 12.523 36.875 1 95.94 360 GLY B CA 1
ATOM 7914 C C . GLY B 1 360 ? -9.07 12.68 35.656 1 95.94 360 GLY B C 1
ATOM 7915 O O . GLY B 1 360 ? -8.148 13.5 35.656 1 95.94 360 GLY B O 1
ATOM 7916 N N . ALA B 1 361 ? -9.445 11.875 34.656 1 96 361 ALA B N 1
ATOM 7917 C CA . ALA B 1 361 ? -8.641 11.883 33.438 1 96 361 ALA B CA 1
ATOM 7918 C C . ALA B 1 361 ? -8.945 13.109 32.594 1 96 361 ALA B C 1
ATOM 7920 O O . ALA B 1 361 ? -10.109 13.492 32.438 1 96 361 ALA B O 1
ATOM 7921 N N . ILE B 1 362 ? -7.902 13.773 32.125 1 97.44 362 ILE B N 1
ATOM 7922 C CA . ILE B 1 362 ? -8.07 14.969 31.297 1 97.44 362 ILE B CA 1
ATOM 7923 C C . ILE B 1 362 ? -7.273 14.82 30 1 97.44 362 ILE B C 1
ATOM 7925 O O . ILE B 1 362 ? -6.395 13.961 29.906 1 97.44 362 ILE B O 1
ATOM 7929 N N . THR B 1 363 ? -7.699 15.594 29 1 96.31 363 THR B N 1
ATOM 7930 C CA . THR B 1 363 ? -6.926 15.789 27.781 1 96.31 363 THR B CA 1
ATOM 7931 C C . THR B 1 363 ? -6.371 17.203 27.703 1 96.31 363 THR B C 1
ATOM 7933 O O . THR B 1 363 ? -7.102 18.172 27.938 1 96.31 363 THR B O 1
ATOM 7936 N N . VAL B 1 364 ? -5.109 17.328 27.484 1 97.38 364 VAL B N 1
ATOM 7937 C CA . VAL B 1 364 ? -4.457 18.609 27.312 1 97.38 364 VAL B CA 1
ATOM 7938 C C . VAL B 1 364 ? -4.023 18.797 25.859 1 97.38 364 VAL B C 1
ATOM 7940 O O . VAL B 1 364 ? -3.17 18.047 25.359 1 97.38 364 VAL B O 1
ATOM 7943 N N . THR B 1 365 ? -4.559 19.703 25.188 1 96.94 365 THR B N 1
ATOM 7944 C CA . THR B 1 365 ? -4.277 19.922 23.781 1 96.94 365 THR B CA 1
ATOM 7945 C C . THR B 1 365 ? -3.615 21.281 23.562 1 96.94 365 THR B C 1
ATOM 7947 O O . THR B 1 365 ? -4.137 22.312 24.016 1 96.94 365 THR B O 1
ATOM 7950 N N . PRO B 1 366 ? -2.492 21.297 22.875 1 97.56 366 PRO B N 1
ATOM 7951 C CA . PRO B 1 366 ? -1.864 22.594 22.594 1 97.56 366 PRO B CA 1
ATOM 7952 C C . PRO B 1 366 ? -2.646 23.422 21.578 1 97.56 366 PRO B C 1
ATOM 7954 O O . PRO B 1 366 ? -3.201 22.859 20.625 1 97.56 366 PRO B O 1
ATOM 7957 N N . ASN B 1 367 ? -2.709 24.672 21.797 1 96.81 367 ASN B N 1
ATOM 7958 C CA . ASN B 1 367 ? -3.316 25.609 20.859 1 96.81 367 ASN B CA 1
ATOM 7959 C C . ASN B 1 367 ? -2.26 26.328 20.016 1 96.81 367 ASN B C 1
ATOM 7961 O O . ASN B 1 367 ? -1.103 26.422 20.438 1 96.81 367 ASN B O 1
ATOM 7965 N N . TYR B 1 368 ? -2.602 26.688 18.859 1 95.19 368 TYR B N 1
ATOM 7966 C CA . TYR B 1 368 ? -1.767 27.578 18.062 1 95.19 368 TYR B CA 1
ATOM 7967 C C . TYR B 1 368 ? -2.238 29.031 18.188 1 95.19 368 TYR B C 1
ATOM 7969 O O . TYR B 1 368 ? -3.438 29.297 18.094 1 95.19 368 TYR B O 1
ATOM 7977 N N . PRO B 1 369 ? -1.358 29.953 18.406 1 96.12 369 PRO B N 1
ATOM 7978 C CA . PRO B 1 369 ? 0.095 29.797 18.484 1 96.12 369 PRO B CA 1
ATOM 7979 C C . PRO B 1 369 ? 0.581 29.516 19.906 1 96.12 369 PRO B C 1
ATOM 7981 O O . PRO B 1 369 ? 1.716 29.078 20.109 1 96.12 369 PRO B O 1
ATOM 7984 N N . CYS B 1 370 ? -0.297 29.812 20.922 1 96.12 370 CYS B N 1
ATOM 7985 C CA . CYS B 1 370 ? 0.099 29.578 22.297 1 96.12 370 CYS B CA 1
ATOM 7986 C C . CYS B 1 370 ? -1.096 29.156 23.141 1 96.12 370 CYS B C 1
ATOM 7988 O O . CYS B 1 370 ? -2.242 29.266 22.703 1 96.12 370 CYS B O 1
ATOM 7990 N N . GLY B 1 371 ? -0.741 28.641 24.281 1 97.75 371 GLY B N 1
ATOM 7991 C CA . GLY B 1 371 ? -1.785 28.203 25.188 1 97.75 371 GLY B CA 1
ATOM 7992 C C . GLY B 1 371 ? -2.158 26.75 25.031 1 97.75 371 GLY B C 1
ATOM 7993 O O . GLY B 1 371 ? -1.689 26.078 24.109 1 97.75 371 GLY B O 1
ATOM 7994 N N . VAL B 1 372 ? -3.016 26.281 25.984 1 98.06 372 VAL B N 1
ATOM 7995 C CA . VAL B 1 372 ? -3.484 24.891 25.953 1 98.06 372 VAL B CA 1
ATOM 7996 C C . VAL B 1 372 ? -4.965 24.844 26.328 1 98.06 372 VAL B C 1
ATOM 7998 O O . VAL B 1 372 ? -5.473 25.75 27 1 98.06 372 VAL B O 1
ATOM 8001 N N . THR B 1 373 ? -5.586 23.875 25.875 1 98 373 THR B N 1
ATOM 8002 C CA . THR B 1 373 ? -6.957 23.578 26.266 1 98 373 THR B CA 1
ATOM 8003 C C . THR B 1 373 ? -7.031 22.25 27.016 1 98 373 THR B C 1
ATOM 8005 O O . THR B 1 373 ? -6.539 21.234 26.531 1 98 373 THR B O 1
ATOM 8008 N N . ILE B 1 374 ? -7.559 22.312 28.188 1 98.38 374 ILE B N 1
ATOM 8009 C CA . ILE B 1 374 ? -7.766 21.109 29 1 98.38 374 ILE B CA 1
ATOM 8010 C C . ILE B 1 374 ? -9.25 20.75 29.016 1 98.38 374 ILE B C 1
ATOM 8012 O O . ILE B 1 374 ? -10.102 21.609 29.266 1 98.38 374 ILE B O 1
ATOM 8016 N N . SER B 1 375 ? -9.539 19.531 28.75 1 98 375 SER B N 1
ATOM 8017 C CA . SER B 1 375 ? -10.906 19.016 28.75 1 98 375 SER B CA 1
ATOM 8018 C C . SER B 1 375 ? -10.984 17.656 29.438 1 98 375 SER B C 1
ATOM 8020 O O . SER B 1 375 ? -9.992 16.938 29.516 1 98 375 SER B O 1
ATOM 8022 N N . PRO B 1 376 ? -12.164 17.328 29.984 1 97.81 376 PRO B N 1
ATOM 8023 C CA . PRO B 1 376 ? -12.32 15.969 30.484 1 97.81 376 PRO B CA 1
ATOM 8024 C C . PRO B 1 376 ? -12.109 14.914 29.406 1 97.81 376 PRO B C 1
ATOM 8026 O O . PRO B 1 376 ? -12.695 15.008 28.328 1 97.81 376 PRO B O 1
ATOM 8029 N N . ALA B 1 377 ? -11.32 13.922 29.703 1 96.06 377 ALA B N 1
ATOM 8030 C CA . ALA B 1 377 ? -10.953 12.914 28.719 1 96.06 377 ALA B CA 1
ATOM 8031 C C . ALA B 1 377 ? -12.164 12.094 28.297 1 96.06 377 ALA B C 1
ATOM 8033 O O . ALA B 1 377 ? -12.25 11.656 27.141 1 96.06 377 ALA B O 1
ATOM 8034 N N . GLU B 1 378 ? -13.109 11.883 29.156 1 95.31 378 GLU B N 1
ATOM 8035 C CA . GLU B 1 378 ? -14.258 11.023 28.875 1 95.31 378 GLU B CA 1
ATOM 8036 C C . GLU B 1 378 ? -15.398 11.82 28.25 1 95.31 378 GLU B C 1
ATOM 8038 O O . GLU B 1 378 ? -16.5 11.305 28.078 1 95.31 378 GLU B O 1
ATO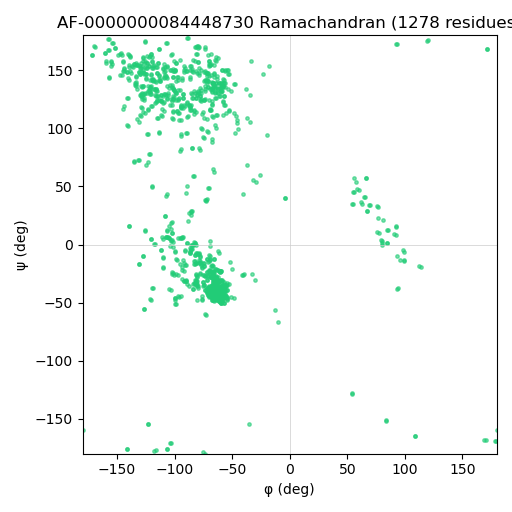M 8043 N N . GLY B 1 379 ? -15.172 13.164 28.031 1 94.69 379 GLY B N 1
ATOM 8044 C CA . GLY B 1 379 ? -16.172 13.977 27.375 1 94.69 379 GLY B CA 1
ATOM 8045 C C . GLY B 1 379 ? -16.672 15.125 28.219 1 94.69 379 GLY B C 1
ATOM 8046 O O . GLY B 1 379 ? -16.344 15.227 29.406 1 94.69 379 GLY B O 1
ATOM 8047 N N . PRO B 1 380 ? -17.516 15.953 27.656 1 95.62 380 PRO B N 1
ATOM 8048 C CA . PRO B 1 380 ? -18 17.141 28.344 1 95.62 380 PRO B CA 1
ATOM 8049 C C . PRO B 1 380 ? -18.844 16.812 29.578 1 95.62 380 PRO B C 1
ATOM 8051 O O . PRO B 1 380 ? -19.641 15.875 29.531 1 95.62 380 PRO B O 1
ATOM 8054 N N . ASN B 1 381 ? -18.625 17.453 30.625 1 95.56 381 ASN B N 1
ATOM 8055 C CA . ASN B 1 381 ? -19.406 17.422 31.859 1 95.56 381 ASN B CA 1
ATOM 8056 C C . ASN B 1 381 ? -19.141 16.156 32.656 1 95.56 381 ASN B C 1
ATOM 8058 O O . ASN B 1 381 ? -19.844 15.875 33.656 1 95.56 381 ASN B O 1
ATOM 8062 N N . LYS B 1 382 ? -18.141 15.398 32.281 1 97 382 LYS B N 1
ATOM 8063 C CA . LYS B 1 382 ? -17.75 14.234 33.094 1 97 382 LYS B CA 1
ATOM 8064 C C . LYS B 1 382 ? -16.953 14.641 34.312 1 97 382 LYS B C 1
ATOM 8066 O O . LYS B 1 382 ? -16.875 13.891 35.281 1 97 382 LYS B O 1
ATOM 8071 N N . LEU B 1 383 ? -16.312 15.805 34.219 1 97.56 383 LEU B N 1
ATOM 8072 C CA . LEU B 1 383 ? -15.688 16.453 35.375 1 97.56 383 LEU B CA 1
ATOM 8073 C C . LEU B 1 383 ? -16.312 17.812 35.625 1 97.56 383 LEU B C 1
ATOM 8075 O O . LEU B 1 383 ? -16.828 18.453 34.719 1 97.56 383 LEU B O 1
ATOM 8079 N N . SER B 1 384 ? -16.281 18.234 36.875 1 97.5 384 SER B N 1
ATOM 8080 C CA . SER B 1 384 ? -16.828 19.531 37.25 1 97.5 384 SER B CA 1
ATOM 8081 C C . SER B 1 384 ? -15.703 20.531 37.562 1 97.5 384 SER B C 1
ATOM 8083 O O . SER B 1 384 ? -14.531 20.156 37.625 1 97.5 384 SER B O 1
ATOM 8085 N N . MET B 1 385 ? -16.047 21.781 37.781 1 97.38 385 MET B N 1
ATOM 8086 C CA . MET B 1 385 ? -15.109 22.828 38.188 1 97.38 385 MET B CA 1
ATOM 8087 C C . MET B 1 385 ? -14.352 22.438 39.438 1 97.38 385 MET B C 1
ATOM 8089 O O . MET B 1 385 ? -13.164 22.734 39.562 1 97.38 385 MET B O 1
ATOM 8093 N N . GLN B 1 386 ? -15.047 21.734 40.312 1 96.06 386 GLN B N 1
ATOM 8094 C CA . GLN B 1 386 ? -14.445 21.344 41.562 1 96.06 386 GLN B CA 1
ATOM 8095 C C . GLN B 1 386 ? -13.359 20.297 41.344 1 96.06 386 GLN B C 1
ATOM 8097 O O . GLN B 1 386 ? -12.469 20.125 42.188 1 96.06 386 GLN B O 1
ATOM 8102 N N . ASP B 1 387 ? -13.445 19.625 40.25 1 97.5 387 ASP B N 1
ATOM 8103 C CA . ASP B 1 387 ? -12.477 18.578 39.938 1 97.5 387 ASP B CA 1
ATOM 8104 C C . ASP B 1 387 ? -11.203 19.156 39.344 1 97.5 387 ASP B C 1
ATOM 8106 O O . ASP B 1 387 ? -10.195 18.469 39.219 1 97.5 387 ASP B O 1
ATOM 8110 N N . ILE B 1 388 ? -11.227 20.453 39.031 1 98.19 388 ILE B N 1
ATOM 8111 C CA . ILE B 1 388 ? -10.062 21.094 38.438 1 98.19 388 ILE B CA 1
ATOM 8112 C C . ILE B 1 388 ? -8.938 21.203 39.469 1 98.19 388 ILE B C 1
ATOM 8114 O O . ILE B 1 388 ? -9.156 21.672 40.562 1 98.19 388 ILE B O 1
ATOM 8118 N N . ASP B 1 389 ? -7.777 20.656 39.125 1 98.25 389 ASP B N 1
ATOM 8119 C CA . ASP B 1 389 ? -6.594 20.812 39.969 1 98.25 389 ASP B CA 1
ATOM 8120 C C . ASP B 1 389 ? -6.012 22.219 39.844 1 98.25 389 ASP B C 1
ATOM 8122 O O . ASP B 1 389 ? -5.125 22.453 39 1 98.25 389 ASP B O 1
ATOM 8126 N N . ALA B 1 390 ? -6.406 23.094 40.656 1 98.12 390 ALA B N 1
ATOM 8127 C CA . ALA B 1 390 ? -6.082 24.516 40.562 1 98.12 390 ALA B CA 1
ATOM 8128 C C . ALA B 1 390 ? -4.574 24.734 40.625 1 98.12 390 ALA B C 1
ATOM 8130 O O . ALA B 1 390 ? -4.035 25.594 39.938 1 98.12 390 ALA B O 1
ATOM 8131 N N . LYS B 1 391 ? -3.873 24 41.406 1 97.38 391 LYS B N 1
ATOM 8132 C CA . LYS B 1 391 ? -2.432 24.172 41.562 1 97.38 391 LYS B CA 1
ATOM 8133 C C . LYS B 1 391 ? -1.689 23.828 40.281 1 97.38 391 LYS B C 1
ATOM 8135 O O . LYS B 1 391 ? -0.769 24.547 39.875 1 97.38 391 LYS B O 1
ATOM 8140 N N . LYS B 1 392 ? -2.084 22.781 39.688 1 98.12 392 LYS B N 1
ATOM 8141 C CA . LYS B 1 392 ? -1.414 22.359 38.469 1 98.12 392 LYS B CA 1
ATOM 8142 C C . LYS B 1 392 ? -1.757 23.297 37.312 1 98.12 392 LYS B C 1
ATOM 8144 O O . LYS B 1 392 ? -0.914 23.562 36.438 1 98.12 392 LYS B O 1
ATOM 8149 N N . VAL B 1 393 ? -3.029 23.734 37.281 1 98.56 393 VAL B N 1
ATOM 8150 C CA . VAL B 1 393 ? -3.428 24.672 36.219 1 98.56 393 VAL B CA 1
ATOM 8151 C C . VAL B 1 393 ? -2.668 25.984 36.406 1 98.56 393 VAL B C 1
ATOM 8153 O O . VAL B 1 393 ? -2.205 26.562 35.406 1 98.56 393 VAL B O 1
ATOM 8156 N N . ARG B 1 394 ? -2.559 26.453 37.594 1 98.25 394 ARG B N 1
ATOM 8157 C CA . ARG B 1 394 ? -1.777 27.656 37.906 1 98.25 394 ARG B CA 1
ATOM 8158 C C . ARG B 1 394 ? -0.332 27.484 37.438 1 98.25 394 ARG B C 1
ATOM 8160 O O . ARG B 1 394 ? 0.213 28.359 36.75 1 98.25 394 ARG B O 1
ATOM 8167 N N . ALA B 1 395 ? 0.265 26.375 37.812 1 98.06 395 ALA B N 1
ATOM 8168 C CA . ALA B 1 395 ? 1.655 26.109 37.438 1 98.06 395 ALA B CA 1
ATOM 8169 C C . ALA B 1 395 ? 1.83 26.078 35.906 1 98.06 395 ALA B C 1
ATOM 8171 O O . ALA B 1 395 ? 2.814 26.594 35.406 1 98.06 395 ALA B O 1
ATOM 8172 N N . LEU B 1 396 ? 0.914 25.438 35.281 1 98.25 396 LEU B N 1
ATOM 8173 C CA . LEU B 1 396 ? 0.966 25.359 33.812 1 98.25 396 LEU B CA 1
ATOM 8174 C C . LEU B 1 396 ? 0.849 26.75 33.188 1 98.25 396 LEU B C 1
ATOM 8176 O O . LEU B 1 396 ? 1.524 27.047 32.219 1 98.25 396 LEU B O 1
ATOM 8180 N N . SER B 1 397 ? 0.01 27.594 33.75 1 98.5 397 SER B N 1
ATOM 8181 C CA . SER B 1 397 ? -0.212 28.938 33.219 1 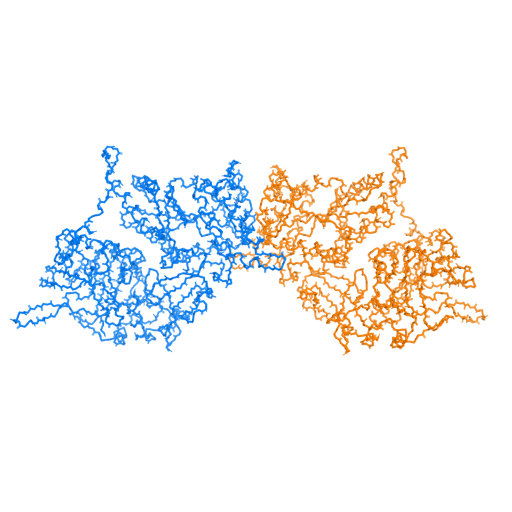98.5 397 SER B CA 1
ATOM 8182 C C . SER B 1 397 ? 1.039 29.797 33.344 1 98.5 397 SER B C 1
ATOM 8184 O O . SER B 1 397 ? 1.227 30.75 32.562 1 98.5 397 SER B O 1
ATOM 8186 N N . GLU B 1 398 ? 1.914 29.516 34.25 1 98.19 398 GLU B N 1
ATOM 8187 C CA . GLU B 1 398 ? 3.158 30.266 34.438 1 98.19 398 GLU B CA 1
ATOM 8188 C C . GLU B 1 398 ? 4.168 29.938 33.344 1 98.19 398 GLU B C 1
ATOM 8190 O O . GLU B 1 398 ? 5.117 30.688 33.125 1 98.19 398 GLU B O 1
ATOM 8195 N N . ILE B 1 399 ? 3.926 28.844 32.719 1 97.75 399 ILE B N 1
ATOM 8196 C CA . ILE B 1 399 ? 4.828 28.375 31.672 1 97.75 399 ILE B CA 1
ATOM 8197 C C . ILE B 1 399 ? 4.215 28.656 30.297 1 97.75 399 ILE B C 1
ATOM 8199 O O . ILE B 1 399 ? 4.922 29 29.344 1 97.75 399 ILE B O 1
ATOM 8203 N N . ASN B 1 400 ? 2.951 28.469 30.203 1 97.75 400 ASN B N 1
ATOM 8204 C CA . ASN B 1 400 ? 2.186 28.578 28.969 1 97.75 400 ASN B CA 1
ATOM 8205 C C . ASN B 1 400 ? 0.796 29.156 29.219 1 97.75 400 ASN B C 1
ATOM 8207 O O . ASN B 1 400 ? -0.013 28.547 29.938 1 97.75 400 ASN B O 1
ATOM 8211 N N . SER B 1 401 ? 0.55 30.281 28.672 1 98.19 401 SER B N 1
ATOM 8212 C CA . SER B 1 401 ? -0.733 30.953 28.828 1 98.19 401 SER B CA 1
ATOM 8213 C C . SER B 1 401 ? -1.362 31.25 27.469 1 98.19 401 SER B C 1
ATOM 8215 O O . SER B 1 401 ? -0.653 31.453 26.484 1 98.19 401 SER B O 1
ATOM 8217 N N . PRO B 1 402 ? -2.646 31.312 27.391 1 98.38 402 PRO B N 1
ATOM 8218 C CA . PRO B 1 402 ? -3.613 31.031 28.453 1 98.38 402 PRO B CA 1
ATOM 8219 C C . PRO B 1 402 ? -3.904 29.531 28.594 1 98.38 402 PRO B C 1
ATOM 8221 O O . PRO B 1 402 ? -3.576 28.75 27.703 1 98.38 402 PRO B O 1
ATOM 8224 N N . VAL B 1 403 ? -4.375 29.109 29.719 1 98.81 403 VAL B N 1
ATOM 8225 C CA . VAL B 1 403 ? -4.91 27.766 29.922 1 98.81 403 VAL B CA 1
ATOM 8226 C C . VAL B 1 403 ? -6.438 27.812 29.891 1 98.81 403 VAL B C 1
ATOM 8228 O O . VAL B 1 403 ? -7.062 28.422 30.75 1 98.81 403 VAL B O 1
ATOM 8231 N N . ILE B 1 404 ? -6.977 27.188 28.938 1 98.38 404 ILE B N 1
ATOM 8232 C CA . ILE B 1 404 ? -8.422 27.156 28.766 1 98.38 404 ILE B CA 1
ATOM 8233 C C . ILE B 1 404 ? -8.984 25.859 29.328 1 98.38 404 ILE B C 1
ATOM 8235 O O . ILE B 1 404 ? -8.492 24.766 29 1 98.38 404 ILE B O 1
ATOM 8239 N N . LEU B 1 405 ? -9.922 25.938 30.234 1 98.62 405 LEU B N 1
ATOM 8240 C CA . LEU B 1 405 ? -10.656 24.797 30.75 1 98.62 405 LEU B CA 1
ATOM 8241 C C . LEU B 1 405 ? -12.039 24.703 30.125 1 98.62 405 LEU B C 1
ATOM 8243 O O . LEU B 1 405 ? -12.922 25.516 30.422 1 98.62 405 LEU B O 1
ATOM 8247 N N . ARG B 1 406 ? -12.234 23.75 29.297 1 97.94 406 ARG B N 1
ATOM 8248 C CA . ARG B 1 406 ? -13.453 23.641 28.484 1 97.94 406 ARG B CA 1
ATOM 8249 C C . ARG B 1 406 ? -14.18 22.328 28.766 1 97.94 406 ARG B C 1
ATOM 8251 O O . ARG B 1 406 ? -13.555 21.266 28.797 1 97.94 406 ARG B O 1
ATOM 8258 N N . GLY B 1 407 ? -15.422 22.406 28.891 1 96.94 407 GLY B N 1
ATOM 8259 C CA . GLY B 1 407 ? -16.266 21.219 29.016 1 96.94 407 GLY B CA 1
ATOM 8260 C C . GLY B 1 407 ? -16.484 20.797 30.453 1 96.94 407 GLY B C 1
ATOM 8261 O O . GLY B 1 407 ? -16.984 19.688 30.719 1 96.94 407 GLY B O 1
ATOM 8262 N N . PHE B 1 408 ? -16.109 21.547 31.438 1 97.94 408 PHE B N 1
ATOM 8263 C CA . PHE B 1 408 ? -16.344 21.25 32.844 1 97.94 408 PHE B CA 1
ATOM 8264 C C . PHE B 1 408 ? -17.703 21.766 33.281 1 97.94 408 PHE B C 1
ATOM 8266 O O . PHE B 1 408 ? -18.109 22.859 32.875 1 97.94 408 PHE B O 1
ATOM 8273 N N . SER B 1 409 ? -18.344 21.062 34.125 1 97.12 409 SER B N 1
ATOM 8274 C CA . SER B 1 409 ? -19.656 21.5 34.594 1 97.12 409 SER B CA 1
ATOM 8275 C C . SER B 1 409 ? -19.547 22.438 35.781 1 97.12 409 SER B C 1
ATOM 8277 O O . SER B 1 409 ? -18.531 22.438 36.5 1 97.12 409 SER B O 1
ATOM 8279 N N . GLY B 1 410 ? -20.531 23.297 35.969 1 96.12 410 GLY B N 1
ATOM 8280 C CA . GLY B 1 410 ? -20.672 24.109 37.156 1 96.12 410 GLY B CA 1
ATOM 8281 C C . GLY B 1 410 ? -19.859 25.406 37.094 1 96.12 410 GLY B C 1
ATOM 8282 O O . GLY B 1 410 ? -19.719 26.094 38.094 1 96.12 410 GLY B O 1
ATOM 8283 N N . THR B 1 411 ? -19.359 25.766 35.969 1 95.88 411 THR B N 1
ATOM 8284 C CA . THR B 1 411 ? -18.453 26.906 35.875 1 95.88 411 THR B CA 1
ATOM 8285 C C . THR B 1 411 ? -19.219 28.219 35.906 1 95.88 411 THR B C 1
ATOM 8287 O O . THR B 1 411 ? -18.625 29.281 36.062 1 95.88 411 THR B O 1
ATOM 8290 N N . LYS B 1 412 ? -20.562 28.125 35.844 1 94 412 LYS B N 1
ATOM 8291 C CA . LYS B 1 412 ? -21.391 29.344 35.781 1 94 412 LYS B CA 1
ATOM 8292 C C . LYS B 1 412 ? -22.062 29.609 37.125 1 94 412 LYS B C 1
ATOM 8294 O O . LYS B 1 412 ? -22.891 30.516 37.25 1 94 412 LYS B O 1
ATOM 8299 N N . ASN B 1 413 ? -21.719 28.812 38.125 1 95.44 413 ASN B N 1
ATOM 8300 C CA . ASN B 1 413 ? -22.172 29.062 39.5 1 95.44 413 ASN B CA 1
ATOM 8301 C C . ASN B 1 413 ? -21.281 30.078 40.188 1 95.44 413 ASN B C 1
ATOM 8303 O O . ASN B 1 413 ? -20.141 29.781 40.531 1 95.44 413 ASN B O 1
ATOM 8307 N N . ARG B 1 414 ? -21.828 31.219 40.531 1 93.94 414 ARG B N 1
ATOM 8308 C CA . ARG B 1 414 ? -21.078 32.344 41 1 93.94 414 ARG B CA 1
ATOM 8309 C C . ARG B 1 414 ? -20.344 32.031 42.312 1 93.94 414 ARG B C 1
ATOM 8311 O O . ARG B 1 414 ? -19.156 32.281 42.438 1 93.94 414 ARG B O 1
ATOM 8318 N N . GLU B 1 415 ? -21.047 31.422 43.25 1 94.31 415 GLU B N 1
ATOM 8319 C CA . GLU B 1 415 ? -20.469 31.109 44.562 1 94.31 415 GLU B CA 1
ATOM 8320 C C . GLU B 1 415 ? -19.344 30.078 44.438 1 94.31 415 GLU B C 1
ATOM 8322 O O . GLU B 1 415 ? -18.281 30.234 45.031 1 94.31 415 GLU B O 1
ATOM 8327 N N . LYS B 1 416 ? -19.641 29.109 43.719 1 94.88 416 LYS B N 1
ATOM 8328 C CA . LYS B 1 416 ? -18.641 28.047 43.531 1 94.88 416 LYS B CA 1
ATOM 8329 C C . LYS B 1 416 ? -17.422 28.578 42.75 1 94.88 416 LYS B C 1
ATOM 8331 O O . LYS B 1 416 ? -16.297 28.125 43 1 94.88 416 LYS B O 1
ATOM 8336 N N . TYR B 1 417 ? -17.703 29.453 41.875 1 95.94 417 TYR B N 1
ATOM 8337 C CA . TYR B 1 417 ? -16.625 30.078 41.094 1 95.94 417 TYR B CA 1
ATOM 8338 C C . TYR B 1 417 ? -15.688 30.859 42 1 95.94 417 TYR B C 1
ATOM 8340 O O . TYR B 1 417 ? -14.461 30.75 41.875 1 95.94 417 TYR B O 1
ATOM 8348 N N . ILE B 1 418 ? -16.188 31.578 42.906 1 94.62 418 ILE B N 1
ATOM 8349 C CA . ILE B 1 418 ? -15.398 32.375 43.844 1 94.62 418 ILE B CA 1
ATOM 8350 C C . ILE B 1 418 ? -14.609 31.438 44.75 1 94.62 418 ILE B C 1
ATOM 8352 O O . ILE B 1 418 ? -13.438 31.688 45.062 1 94.62 418 ILE B O 1
ATOM 8356 N N . GLU B 1 419 ? -15.32 30.422 45.156 1 95.25 419 GLU B N 1
ATOM 8357 C CA . GLU B 1 419 ? -14.656 29.438 46 1 95.25 419 GLU B CA 1
ATOM 8358 C C . GLU B 1 419 ? -13.484 28.781 45.281 1 95.25 419 GLU B C 1
ATOM 8360 O O . GLU B 1 419 ? -12.406 28.609 45.875 1 95.25 419 GLU B O 1
ATOM 8365 N N . LYS B 1 420 ? -13.734 28.406 44.094 1 96.69 420 LYS B N 1
ATOM 8366 C CA . LYS B 1 420 ? -12.688 27.781 43.312 1 96.69 420 LYS B CA 1
ATOM 8367 C C . LYS B 1 420 ? -11.492 28.703 43.125 1 96.69 420 LYS B C 1
ATOM 8369 O O . LYS B 1 420 ? -10.344 28.266 43.156 1 96.69 420 LYS B O 1
ATOM 8374 N N . ALA B 1 421 ? -11.719 30 42.906 1 96.81 421 ALA B N 1
ATOM 8375 C CA . ALA B 1 421 ? -10.656 30.984 42.75 1 96.81 421 ALA B CA 1
ATOM 8376 C C . ALA B 1 421 ? -9.703 30.953 43.938 1 96.81 421 ALA B C 1
ATOM 8378 O O . ALA B 1 421 ? -8.492 31.156 43.75 1 96.81 421 ALA B O 1
ATOM 8379 N N . SER B 1 422 ? -10.219 30.672 45.031 1 96.38 422 SER B N 1
ATOM 8380 C CA . SER B 1 422 ? -9.414 30.656 46.25 1 96.38 422 SER B CA 1
ATOM 8381 C C . SER B 1 422 ? -8.461 29.469 46.281 1 96.38 422 SER B C 1
ATOM 8383 O O . SER B 1 422 ? -7.473 29.469 47 1 96.38 422 SER B O 1
ATOM 8385 N N . GLU B 1 423 ? -8.828 28.453 45.531 1 96.81 423 GLU B N 1
ATOM 8386 C CA . GLU B 1 423 ? -7.938 27.312 45.438 1 96.81 423 GLU B CA 1
ATOM 8387 C C . GLU B 1 423 ? -6.742 27.609 44.531 1 96.81 423 GLU B C 1
ATOM 8389 O O . GLU B 1 423 ? -5.688 27 44.656 1 96.81 423 GLU B O 1
ATOM 8394 N N . PHE B 1 424 ? -6.914 28.531 43.594 1 97.38 424 PHE B N 1
ATOM 8395 C CA . PHE B 1 424 ? -5.84 28.938 42.719 1 97.38 424 PHE B CA 1
ATOM 8396 C C . PHE B 1 424 ? -4.836 29.828 43.438 1 97.38 424 PHE B C 1
ATOM 8398 O O . PHE B 1 424 ? -3.637 29.781 43.156 1 97.38 424 PHE B O 1
ATOM 8405 N N . GLY B 1 425 ? -5.301 30.609 44.312 1 96.44 425 GLY B N 1
ATOM 8406 C CA . GLY B 1 425 ? -4.543 31.562 45.094 1 96.44 425 GLY B CA 1
ATOM 8407 C C . GLY B 1 425 ? -5.422 32.531 45.844 1 96.44 425 GLY B C 1
ATOM 8408 O O . GLY B 1 425 ? -6.633 32.312 45.969 1 96.44 425 GLY B O 1
ATOM 8409 N N . THR B 1 426 ? -4.812 33.562 46.375 1 95.62 426 THR B N 1
ATOM 8410 C CA . THR B 1 426 ? -5.562 34.531 47.125 1 95.62 426 THR B CA 1
ATOM 8411 C C . THR B 1 426 ? -6.234 35.562 46.219 1 95.62 426 THR B C 1
ATOM 8413 O O . THR B 1 426 ? -5.559 36.344 45.562 1 95.62 426 THR B O 1
ATOM 8416 N N . PRO B 1 427 ? -7.574 35.5 46.188 1 95.31 427 PRO B N 1
ATOM 8417 C CA . PRO B 1 427 ? -8.266 36.5 45.375 1 95.31 427 PRO B CA 1
ATOM 8418 C C . PRO B 1 427 ? -7.992 37.938 45.812 1 95.31 427 PRO B C 1
ATOM 8420 O O . PRO B 1 427 ? -7.91 38.219 47 1 95.31 427 PRO B O 1
ATOM 8423 N N . LEU B 1 428 ? -7.809 38.781 44.844 1 91.75 428 LEU B N 1
ATOM 8424 C CA . LEU B 1 428 ? -7.512 40.188 45.156 1 91.75 428 LEU B CA 1
ATOM 8425 C C . LEU B 1 428 ? -8.75 41.031 44.938 1 91.75 428 LEU B C 1
ATOM 8427 O O . LEU B 1 428 ? -9.336 41.062 43.875 1 91.75 428 LEU B O 1
ATOM 8431 N N . PRO B 1 429 ? -9.094 41.719 45.969 1 87 429 PRO B N 1
ATOM 8432 C CA . PRO B 1 429 ? -10.273 42.594 45.844 1 87 429 PRO B CA 1
ATOM 8433 C C . PRO B 1 429 ? -9.969 43.906 45.125 1 87 429 PRO B C 1
ATOM 8435 O O . PRO B 1 429 ? -8.859 44.406 45.219 1 87 429 PRO B O 1
ATOM 8438 N N . TRP B 1 430 ? -10.93 44.312 44.469 1 84.12 430 TRP B N 1
ATOM 8439 C CA . TRP B 1 430 ? -10.93 45.625 43.844 1 84.12 430 TRP B CA 1
ATOM 8440 C C . TRP B 1 430 ? -12.039 46.5 44.406 1 84.12 430 TRP B C 1
ATOM 8442 O O . TRP B 1 430 ? -12.742 46.094 45.344 1 84.12 430 TRP B O 1
ATOM 8452 N N . LYS B 1 431 ? -12.141 47.656 43.875 1 76.12 431 LYS B N 1
ATOM 8453 C CA . LYS B 1 431 ? -13.164 48.594 44.344 1 76.12 431 LYS B CA 1
ATOM 8454 C C . LYS B 1 431 ? -14.562 48 44.156 1 76.12 431 LYS B C 1
ATOM 8456 O O . LYS B 1 431 ? -15.477 48.312 44.938 1 76.12 431 LYS B O 1
ATOM 8461 N N . PHE B 1 432 ? -14.648 47.062 43.25 1 74.5 432 PHE B N 1
ATOM 8462 C CA . PHE B 1 432 ? -15.953 46.5 42.906 1 74.5 432 PHE B CA 1
ATOM 8463 C C . PHE B 1 432 ? -16.141 45.125 43.562 1 74.5 432 PHE B C 1
ATOM 8465 O O . PHE B 1 432 ? -17.172 44.469 43.375 1 74.5 432 PHE B O 1
ATOM 8472 N N . GLY B 1 433 ? -15.188 44.812 44.281 1 83.69 433 GLY B N 1
ATOM 8473 C CA . GLY B 1 433 ? -15.266 43.5 44.969 1 83.69 433 GLY B CA 1
ATOM 8474 C C . GLY B 1 433 ? -14.297 42.5 44.375 1 83.69 433 GLY B C 1
ATOM 8475 O O . GLY B 1 433 ? -13.336 42.844 43.688 1 83.69 433 GLY B O 1
ATOM 8476 N N . ILE B 1 434 ? -14.547 41.281 44.719 1 88.25 434 ILE B N 1
ATOM 8477 C CA . ILE B 1 434 ? -13.641 40.219 44.344 1 88.25 434 ILE B CA 1
ATOM 8478 C C . ILE B 1 434 ? -13.914 39.781 42.875 1 88.25 434 ILE B C 1
ATOM 8480 O O . ILE B 1 434 ? -12.984 39.406 42.156 1 88.25 434 ILE B O 1
ATOM 8484 N N . LEU B 1 435 ? -15.172 39.844 42.531 1 90.69 435 LEU B N 1
ATOM 8485 C CA . LEU B 1 435 ? -15.594 39.375 41.219 1 90.69 435 LEU B CA 1
ATOM 8486 C C . LEU B 1 435 ? -16.094 40.531 40.344 1 90.69 435 LEU B C 1
ATOM 8488 O O . LEU B 1 435 ? -16.906 41.344 40.812 1 90.69 435 LEU B O 1
ATOM 8492 N N . LEU B 1 436 ? -15.516 40.656 39.219 1 87.38 436 LEU B N 1
ATOM 8493 C CA . LEU B 1 436 ? -15.977 41.656 38.25 1 87.38 436 LEU B CA 1
ATOM 8494 C C . LEU B 1 436 ? -16.828 41 37.156 1 87.38 436 LEU B C 1
ATOM 8496 O O . LEU B 1 436 ? -16.391 40.031 36.531 1 87.38 436 LEU B O 1
ATOM 8500 N N . GLU B 1 437 ? -18.016 41.5 36.969 1 84.81 437 GLU B N 1
ATOM 8501 C CA . GLU B 1 437 ? -18.844 41.094 35.844 1 84.81 437 GLU B CA 1
ATOM 8502 C C . GLU B 1 437 ? -18.578 41.969 34.625 1 84.81 437 GLU B C 1
ATOM 8504 O O . GLU B 1 437 ? -18.828 43.188 34.625 1 84.81 437 GLU B O 1
ATOM 8509 N N . VAL B 1 438 ? -17.969 41.375 33.656 1 79.44 438 VAL B N 1
ATOM 8510 C CA . VAL B 1 438 ? -17.688 42.094 32.406 1 79.44 438 VAL B CA 1
ATOM 8511 C C . VAL B 1 438 ? -18.859 41.906 31.438 1 79.44 438 VAL B C 1
ATOM 8513 O O . VAL B 1 438 ? -19.031 40.844 30.859 1 79.44 438 VAL B O 1
ATOM 8516 N N . LYS B 1 439 ? -19.797 42.844 31.375 1 75.62 439 LYS B N 1
ATOM 8517 C CA . LYS B 1 439 ? -20.984 42.812 30.516 1 75.62 439 LYS B CA 1
ATOM 8518 C C . LYS B 1 439 ? -20.969 43.969 29.516 1 75.62 439 LYS B C 1
ATOM 8520 O O . LYS B 1 439 ? -20.406 45.031 29.797 1 75.62 439 LYS B O 1
ATOM 8525 N N . ASP B 1 440 ? -21.391 43.656 28.344 1 65.25 440 ASP B N 1
ATOM 8526 C CA . ASP B 1 440 ? -21.609 44.719 27.359 1 65.25 440 ASP B CA 1
ATOM 8527 C C . ASP B 1 440 ? -22.766 45.594 27.766 1 65.25 440 ASP B C 1
ATOM 8529 O O . ASP B 1 440 ? -23.906 45.125 27.906 1 65.25 440 ASP B O 1
ATOM 8533 N N . ARG B 1 441 ? -22.609 46.625 28.469 1 59.19 441 ARG B N 1
ATOM 8534 C CA . ARG B 1 441 ? -23.734 47.438 28.922 1 59.19 441 ARG B CA 1
ATOM 8535 C C . ARG B 1 441 ? -24.094 48.5 27.891 1 59.19 441 ARG B C 1
ATOM 8537 O O . ARG B 1 441 ? -24.719 49.531 28.219 1 59.19 441 ARG B O 1
ATOM 8544 N N . GLY B 1 442 ? -23.812 48.219 26.672 1 52.28 442 GLY B N 1
ATOM 8545 C CA . GLY B 1 442 ? -24.203 49.125 25.625 1 52.28 442 GLY B CA 1
ATOM 8546 C C . GLY B 1 442 ? -23.703 50.531 25.859 1 52.28 442 GLY B C 1
ATOM 8547 O O . GLY B 1 442 ? -22.516 50.75 26.109 1 52.28 442 GLY B O 1
ATOM 8548 N N . ALA B 1 443 ? -24.531 51.688 25.812 1 48.75 443 ALA B N 1
ATOM 8549 C CA . ALA B 1 443 ? -24.344 53.125 25.938 1 48.75 443 ALA B CA 1
ATOM 8550 C C . ALA B 1 443 ? -24.141 53.5 27.406 1 48.75 443 ALA B C 1
ATOM 8552 O O . ALA B 1 443 ? -23.703 54.625 27.703 1 48.75 443 ALA B O 1
ATOM 8553 N N . ASP B 1 444 ? -24.531 52.688 28.266 1 47.62 444 ASP B N 1
ATOM 8554 C CA . ASP B 1 444 ? -24.453 53.125 29.656 1 47.62 444 ASP B CA 1
ATOM 8555 C C . ASP B 1 444 ? -23.156 52.656 30.312 1 47.62 444 ASP B C 1
ATOM 8557 O O . ASP B 1 444 ? -23.078 51.531 30.797 1 47.62 444 ASP B O 1
ATOM 8561 N N . THR B 1 445 ? -21.984 53.25 30.203 1 48.25 445 THR B N 1
ATOM 8562 C CA . THR B 1 445 ? -20.641 52.812 30.531 1 48.25 445 THR B CA 1
ATOM 8563 C C . THR B 1 445 ? -20.328 53.094 32 1 48.25 445 THR B C 1
ATOM 8565 O O . THR B 1 445 ? -19.219 52.844 32.469 1 48.25 445 THR B O 1
ATOM 8568 N N . ARG B 1 446 ? -21.234 53.125 32.906 1 44 446 ARG B N 1
ATOM 8569 C CA . ARG B 1 446 ? -21.234 53.531 34.312 1 44 446 ARG B CA 1
ATOM 8570 C C . ARG B 1 446 ? -19.828 53.906 34.75 1 44 446 ARG B C 1
ATOM 8572 O O . ARG B 1 446 ? -19.422 53.531 35.875 1 44 446 ARG B O 1
ATOM 8579 N N . GLY B 1 447 ? -19.016 54.531 34.094 1 43.88 447 GLY B N 1
ATOM 8580 C CA . GLY B 1 447 ? -17.734 55.062 34.594 1 43.88 447 GLY B CA 1
ATOM 8581 C C . GLY B 1 447 ? -16.578 54.125 34.344 1 43.88 447 GLY B C 1
ATOM 8582 O O . GLY B 1 447 ? -15.414 54.469 34.531 1 43.88 447 GLY B O 1
ATOM 8583 N N . LEU B 1 448 ? -16.688 52.875 34.438 1 51.28 448 LEU B N 1
ATOM 8584 C CA . LEU B 1 448 ? -15.625 51.906 34.125 1 51.28 448 LEU B CA 1
ATOM 8585 C C . LEU B 1 448 ? -15.422 51.812 32.625 1 51.28 448 LEU B C 1
ATOM 8587 O O . LEU B 1 448 ? -15.195 50.719 32.094 1 51.28 448 LEU B O 1
ATOM 8591 N N . ASN B 1 449 ? -15.516 52.906 32 1 51.41 449 ASN B N 1
ATOM 8592 C CA . ASN B 1 449 ? -15.883 53.312 30.641 1 51.41 449 ASN B CA 1
ATOM 8593 C C . ASN B 1 449 ? -15.094 52.531 29.594 1 51.41 449 ASN B C 1
ATOM 8595 O O . ASN B 1 449 ? -15.672 52 28.641 1 51.41 449 ASN B O 1
ATOM 8599 N N . ASN B 1 450 ? -13.82 52.375 29.766 1 56.88 450 ASN B N 1
ATOM 8600 C CA . ASN B 1 450 ? -13.047 51.812 28.656 1 56.88 450 ASN B CA 1
ATOM 8601 C C . ASN B 1 450 ? -13.164 50.312 28.594 1 56.88 450 ASN B C 1
ATOM 8603 O O . ASN B 1 450 ? -13.195 49.719 27.5 1 56.88 450 ASN B O 1
ATOM 8607 N N . VAL B 1 451 ? -13.406 49.719 29.719 1 57.16 451 VAL B N 1
ATOM 8608 C CA . VAL B 1 451 ? -13.375 48.281 29.781 1 57.16 451 VAL B CA 1
ATOM 8609 C C . VAL B 1 451 ? -14.68 47.688 29.219 1 57.16 451 VAL B C 1
ATOM 8611 O O . VAL B 1 451 ? -14.703 46.562 28.719 1 57.16 451 VAL B O 1
ATOM 8614 N N . LEU B 1 452 ? -15.578 48.594 29.156 1 59.84 452 LEU B N 1
ATOM 8615 C CA . LEU B 1 452 ? -16.891 48.094 28.719 1 59.84 452 LEU B CA 1
ATOM 8616 C C . LEU B 1 452 ? -17.219 48.625 27.328 1 59.84 452 LEU B C 1
ATOM 8618 O O . LEU B 1 452 ? -18.312 48.344 26.812 1 59.84 452 LEU B O 1
ATOM 8622 N N . SER B 1 453 ? -16.234 49.281 26.797 1 68.06 453 SER B N 1
ATOM 8623 C CA . SER B 1 453 ? -16.469 49.844 25.469 1 68.06 453 SER B CA 1
ATOM 8624 C C . SER B 1 453 ? -16.312 48.781 24.375 1 68.06 453 SER B C 1
ATOM 8626 O O . SER B 1 453 ? -15.664 47.75 24.594 1 68.06 453 SER B O 1
ATOM 8628 N N . ALA B 1 454 ? -16.938 49.062 23.266 1 74.44 454 ALA B N 1
ATOM 8629 C CA . ALA B 1 454 ? -16.875 48.156 22.109 1 74.44 454 ALA B CA 1
ATOM 8630 C C . ALA B 1 454 ? -15.602 48.375 21.297 1 74.44 454 ALA B C 1
ATOM 8632 O O . ALA B 1 454 ? -15.336 47.656 20.344 1 74.44 454 ALA B O 1
ATOM 8633 N N . GLU B 1 455 ? -14.766 49.312 21.766 1 80.81 455 GLU B N 1
ATOM 8634 C CA . GLU B 1 455 ? -13.539 49.625 21.031 1 80.81 455 GLU B CA 1
ATOM 8635 C C . GLU B 1 455 ? -12.461 48.562 21.297 1 80.81 455 GLU B C 1
ATOM 8637 O O . GLU B 1 455 ? -12.453 47.938 22.344 1 80.81 455 GLU B O 1
ATOM 8642 N N . TRP B 1 456 ? -11.633 48.438 20.281 1 87.25 456 TRP B N 1
ATOM 8643 C CA . TRP B 1 456 ? -10.438 47.625 20.484 1 87.25 456 TRP B CA 1
ATOM 8644 C C . TRP B 1 456 ? -9.562 48.219 21.594 1 87.25 456 TRP B C 1
ATOM 8646 O O . TRP B 1 456 ? -9.25 49.406 21.594 1 87.25 456 TRP B O 1
ATOM 8656 N N . MET B 1 457 ? -9.211 47.375 22.562 1 89.38 457 MET B N 1
ATOM 8657 C CA . MET B 1 457 ? -8.398 47.812 23.703 1 89.38 457 MET B CA 1
ATOM 8658 C C . MET B 1 457 ? -6.914 47.625 23.422 1 89.38 457 MET B C 1
ATOM 8660 O O . MET B 1 457 ? -6.547 46.75 22.609 1 89.38 457 MET B O 1
ATOM 8664 N N . PRO B 1 458 ? -6.082 48.438 24.031 1 94.19 458 PRO B N 1
ATOM 8665 C CA . PRO B 1 458 ? -4.645 48.219 23.875 1 94.19 458 PRO B CA 1
ATOM 8666 C C . PRO B 1 458 ? -4.141 47 24.641 1 94.19 458 PRO B C 1
ATOM 8668 O O . PRO B 1 458 ? -4.684 46.688 25.703 1 94.19 458 PRO B O 1
ATOM 8671 N N . PHE B 1 459 ? -3.162 46.375 24.109 1 97 459 PHE B N 1
ATOM 8672 C CA . PHE B 1 459 ? -2.512 45.312 24.859 1 97 459 PHE B CA 1
ATOM 8673 C C . PHE B 1 459 ? -1.953 45.812 26.172 1 97 459 PHE B C 1
ATOM 8675 O O . PHE B 1 459 ? -1.375 46.906 26.234 1 97 459 PHE B O 1
ATOM 8682 N N . HIS B 1 460 ? -2.16 45.062 27.219 1 96.88 460 HIS B N 1
ATOM 8683 C CA . HIS B 1 460 ? -1.729 45.469 28.547 1 96.88 460 HIS B CA 1
ATOM 8684 C C . HIS B 1 460 ? -1.635 44.281 29.484 1 96.88 460 HIS B C 1
ATOM 8686 O O . HIS B 1 460 ? -1.994 43.156 29.109 1 96.88 460 HIS B O 1
ATOM 8692 N N . PHE B 1 461 ? -0.977 44.469 30.594 1 96.19 461 PHE B N 1
ATOM 8693 C CA . PHE B 1 461 ? -1.18 43.594 31.75 1 96.19 461 PHE B CA 1
ATOM 8694 C C . PHE B 1 461 ? -2.117 44.25 32.75 1 96.19 461 PHE B C 1
ATOM 8696 O O . PHE B 1 461 ? -2.17 45.469 32.844 1 96.19 461 PHE B O 1
ATOM 8703 N N . ASP B 1 462 ? -2.824 43.469 33.438 1 94.12 462 ASP B N 1
ATOM 8704 C CA . ASP B 1 462 ? -3.783 44 34.406 1 94.12 462 ASP B CA 1
ATOM 8705 C C . ASP B 1 462 ? -3.072 44.594 35.625 1 94.12 462 ASP B C 1
ATOM 8707 O O . ASP B 1 462 ? -2.086 44.031 36.094 1 94.12 462 ASP B O 1
ATOM 8711 N N . GLY B 1 463 ? -3.572 45.688 36.062 1 92.19 463 GLY B N 1
ATOM 8712 C CA . GLY B 1 463 ? -3.104 46.25 37.312 1 92.19 463 GLY B CA 1
ATOM 8713 C C . GLY B 1 463 ? -1.982 47.25 37.156 1 92.19 463 GLY B C 1
ATOM 8714 O O . GLY B 1 463 ? -1.258 47.562 38.094 1 92.19 463 GLY B O 1
ATOM 8715 N N . LEU B 1 464 ? -1.807 47.719 35.938 1 91.94 464 LEU B N 1
ATOM 8716 C CA . LEU B 1 464 ? -0.813 48.75 35.719 1 91.94 464 LEU B CA 1
ATOM 8717 C C . LEU B 1 464 ? -1.106 50 36.562 1 91.94 464 LEU B C 1
ATOM 8719 O O . LEU B 1 464 ? -0.192 50.594 37.125 1 91.94 464 LEU B O 1
ATOM 8723 N N . PHE B 1 465 ? -2.355 50.312 36.75 1 89.12 465 PHE B N 1
ATOM 8724 C CA . PHE B 1 465 ? -2.732 51.562 37.406 1 89.12 465 PHE B CA 1
ATOM 8725 C C . PHE B 1 465 ? -3.176 51.312 38.844 1 89.12 465 PHE B C 1
ATOM 8727 O O . PHE B 1 465 ? -3.688 52.219 39.5 1 89.12 465 PHE B O 1
ATOM 8734 N N . LYS B 1 466 ? -3.162 50.062 39.219 1 88.38 466 LYS B N 1
ATOM 8735 C CA . LYS B 1 466 ? -3.227 49.75 40.625 1 88.38 466 LYS B CA 1
ATOM 8736 C C . LYS B 1 466 ? -1.872 49.969 41.312 1 88.38 466 LYS B C 1
ATOM 8738 O O . LYS B 1 466 ? -0.989 49.125 41.219 1 88.38 466 LYS B O 1
ATOM 8743 N N . THR B 1 467 ? -1.685 51.094 42 1 89.06 467 THR B N 1
ATOM 8744 C CA . THR B 1 467 ? -0.344 51.5 42.438 1 89.06 467 THR B CA 1
ATOM 8745 C C . THR B 1 467 ? -0.219 51.5 43.938 1 89.06 467 THR B C 1
ATOM 8747 O O . THR B 1 467 ? -1.226 51.5 44.656 1 89.06 467 THR B O 1
ATOM 8750 N N . LEU B 1 468 ? 0.949 51.375 44.344 1 87.44 468 LEU B N 1
ATOM 8751 C CA . LEU B 1 468 ? 1.339 51.531 45.75 1 87.44 468 LEU B CA 1
ATOM 8752 C C . LEU B 1 468 ? 2.369 52.656 45.906 1 87.44 468 LEU B C 1
ATOM 8754 O O . LEU B 1 468 ? 3.23 52.812 45.031 1 87.44 468 LEU B O 1
ATOM 8758 N N . ASP B 1 469 ? 2.248 53.281 47 1 89.06 469 ASP B N 1
ATOM 8759 C CA . ASP B 1 469 ? 3.199 54.344 47.281 1 89.06 469 ASP B CA 1
ATOM 8760 C C . ASP B 1 469 ? 4.488 53.781 47.875 1 89.06 469 ASP B C 1
ATOM 8762 O O . ASP B 1 469 ? 4.453 52.875 48.688 1 89.06 469 ASP B O 1
ATOM 8766 N N . HIS B 1 470 ? 5.5 54.25 47.312 1 88.75 470 HIS B N 1
ATOM 8767 C CA . HIS B 1 470 ? 6.82 53.906 47.844 1 88.75 470 HIS B CA 1
ATOM 8768 C C . HIS B 1 470 ? 7.59 55.156 48.25 1 88.75 470 HIS B C 1
ATOM 8770 O O . HIS B 1 470 ? 7.48 56.188 47.562 1 88.75 470 HIS B O 1
ATOM 8776 N N . THR B 1 471 ? 8.297 55.156 49.281 1 89.12 471 THR B N 1
ATOM 8777 C CA . THR B 1 471 ? 9.047 56.281 49.781 1 89.12 471 THR B CA 1
ATOM 8778 C C . THR B 1 471 ? 10.547 56.094 49.562 1 89.12 471 THR B C 1
ATOM 8780 O O . THR B 1 471 ? 11.094 55.062 49.938 1 89.12 471 THR B O 1
ATOM 8783 N N . ARG B 1 472 ? 11.133 57.031 49 1 88.19 472 ARG B N 1
ATOM 8784 C CA . ARG B 1 472 ? 12.578 57.031 48.781 1 88.19 472 ARG B CA 1
ATOM 8785 C C . ARG B 1 472 ? 13.312 57.406 50.062 1 88.19 472 ARG B C 1
ATOM 8787 O O . ARG B 1 472 ? 12.703 57.875 51.031 1 88.19 472 ARG B O 1
ATOM 8794 N N . GLU B 1 473 ? 14.602 57.219 49.969 1 86.56 473 GLU B N 1
ATOM 8795 C CA . GLU B 1 473 ? 15.43 57.562 51.094 1 86.56 473 GLU B CA 1
ATOM 8796 C C . GLU B 1 473 ? 15.344 59.062 51.406 1 86.56 473 GLU B C 1
ATOM 8798 O O . GLU B 1 473 ? 15.406 59.5 52.562 1 86.56 473 GLU B O 1
ATOM 8803 N N . ASP B 1 474 ? 15.18 59.812 50.375 1 88.88 474 ASP B N 1
ATOM 8804 C CA . ASP B 1 474 ? 15.148 61.281 50.531 1 88.88 474 ASP B CA 1
ATOM 8805 C C . ASP B 1 474 ? 13.766 61.75 50.969 1 88.88 474 ASP B C 1
ATOM 8807 O O . ASP B 1 474 ? 13.523 62.969 51.094 1 88.88 474 ASP B O 1
ATOM 8811 N N . GLY B 1 475 ? 12.828 60.75 51.156 1 86.62 475 GLY B N 1
ATOM 8812 C CA . GLY B 1 475 ? 11.508 61.094 51.656 1 86.62 475 GLY B CA 1
ATOM 8813 C C . GLY B 1 475 ? 10.477 61.281 50.562 1 86.62 475 GLY B C 1
ATOM 8814 O O . GLY B 1 475 ? 9.281 61.375 50.844 1 86.62 475 GLY B O 1
ATOM 8815 N N . THR B 1 476 ? 11 61.375 49.375 1 87.75 476 THR B N 1
ATOM 8816 C CA . THR B 1 476 ? 10.055 61.562 48.25 1 87.75 476 THR B CA 1
ATOM 8817 C C . THR B 1 476 ? 9.258 60.281 48 1 87.75 476 THR B C 1
ATOM 8819 O O . THR B 1 476 ? 9.797 59.188 48.062 1 87.75 476 THR B O 1
ATOM 8822 N N . VAL B 1 477 ? 7.953 60.5 47.812 1 88.25 477 VAL B N 1
ATOM 8823 C CA . VAL B 1 477 ? 7.051 59.375 47.562 1 88.25 477 VAL B CA 1
ATOM 8824 C C . VAL B 1 477 ? 6.828 59.188 46.062 1 88.25 477 VAL B C 1
ATOM 8826 O O . VAL B 1 477 ? 6.66 60.156 45.344 1 88.25 477 VAL B O 1
ATOM 8829 N N . TYR B 1 478 ? 7.09 57.938 45.625 1 85 478 TYR B N 1
ATOM 8830 C CA . TYR B 1 478 ? 6.789 57.625 44.219 1 85 478 TYR B CA 1
ATOM 8831 C C . TYR B 1 478 ? 5.891 56.406 44.156 1 85 478 TYR B C 1
ATOM 8833 O O . TYR B 1 478 ? 5.777 55.625 45.125 1 85 478 TYR B O 1
ATOM 8841 N N . LYS B 1 479 ? 5.164 56.25 43.031 1 87.75 479 LYS B N 1
ATOM 8842 C CA . LYS B 1 479 ? 4.203 55.188 42.844 1 87.75 479 LYS B CA 1
ATOM 8843 C C . LYS B 1 479 ? 4.754 54.094 41.938 1 87.75 479 LYS B C 1
ATOM 8845 O O . LYS B 1 479 ? 5.453 54.406 40.969 1 87.75 479 LYS B O 1
ATOM 8850 N N . LEU B 1 480 ? 4.508 52.906 42.344 1 90.5 480 LEU B N 1
ATOM 8851 C CA . LEU B 1 480 ? 4.789 51.75 41.469 1 90.5 480 LEU B CA 1
ATOM 8852 C C . LEU B 1 480 ? 3.557 50.875 41.312 1 90.5 480 LEU B C 1
ATOM 8854 O O . LEU B 1 480 ? 2.762 50.75 42.25 1 90.5 480 LEU B O 1
ATOM 8858 N N . PRO B 1 481 ? 3.451 50.281 40.094 1 91.88 481 PRO B N 1
ATOM 8859 C CA . PRO B 1 481 ? 2.322 49.375 39.906 1 91.88 481 PRO B CA 1
ATOM 8860 C C . PRO B 1 481 ? 2.391 48.156 40.844 1 91.88 481 PRO B C 1
ATOM 8862 O O . PRO B 1 481 ? 3.479 47.656 41.125 1 91.88 481 PRO B O 1
ATOM 8865 N N . ASN B 1 482 ? 1.25 47.75 41.312 1 91 482 ASN B N 1
ATOM 8866 C CA . ASN B 1 482 ? 1.07 46.5 42.062 1 91 482 ASN B CA 1
ATOM 8867 C C . ASN B 1 482 ? 0.048 45.594 41.406 1 91 482 ASN B C 1
ATOM 8869 O O . ASN B 1 482 ? -1.018 45.344 41.969 1 91 482 ASN B O 1
ATOM 8873 N N . PRO B 1 483 ? 0.413 45.031 40.281 1 94.44 483 PRO B N 1
ATOM 8874 C CA . PRO B 1 483 ? -0.527 44.219 39.469 1 94.44 483 PRO B CA 1
ATOM 8875 C C . PRO B 1 483 ? -0.786 42.844 40.094 1 94.44 483 PRO B C 1
ATOM 8877 O O . PRO B 1 483 ? 0.092 42.281 40.75 1 94.44 483 PRO B O 1
ATOM 8880 N N . PRO B 1 484 ? -2.051 42.312 39.875 1 95.5 484 PRO B N 1
ATOM 8881 C CA . PRO B 1 484 ? -2.268 40.906 40.219 1 95.5 484 PRO B CA 1
ATOM 8882 C C . PRO B 1 484 ? -1.4 39.938 39.406 1 95.5 484 PRO B C 1
ATOM 8884 O O . PRO B 1 484 ? -0.986 40.281 38.281 1 95.5 484 PRO B O 1
ATOM 8887 N N . ARG B 1 485 ? -1.219 38.781 39.844 1 96.75 485 ARG B N 1
ATOM 8888 C CA . ARG B 1 485 ? -0.34 37.812 39.188 1 96.75 485 ARG B CA 1
ATOM 8889 C C . ARG B 1 485 ? -1.1 37.031 38.125 1 96.75 485 ARG B C 1
ATOM 8891 O O . ARG B 1 485 ? -0.527 36.625 37.125 1 96.75 485 ARG B O 1
ATOM 8898 N N . PHE B 1 486 ? -2.393 36.781 38.469 1 97.94 486 PHE B N 1
ATOM 8899 C CA . PHE B 1 486 ? -3.143 35.906 37.562 1 97.94 486 PHE B CA 1
ATOM 8900 C C . PHE B 1 486 ? -4.523 36.469 37.281 1 97.94 486 PHE B C 1
ATOM 8902 O O . PHE B 1 486 ? -5.047 37.25 38.062 1 97.94 486 PHE B O 1
ATOM 8909 N N . GLN B 1 487 ? -5.047 36.094 36.188 1 96.94 487 GLN B N 1
ATOM 8910 C CA . GLN B 1 487 ? -6.43 36.375 35.812 1 96.94 487 GLN B CA 1
ATOM 8911 C C . GLN B 1 487 ? -7.219 35.062 35.688 1 96.94 487 GLN B C 1
ATOM 8913 O O . GLN B 1 487 ? -6.723 34.094 35.125 1 96.94 487 GLN B O 1
ATOM 8918 N N . LEU B 1 488 ? -8.344 35 36.219 1 97.62 488 LEU B N 1
ATOM 8919 C CA . LEU B 1 488 ? -9.289 33.906 36.062 1 97.62 488 LEU B CA 1
ATOM 8920 C C . LEU B 1 488 ? -10.609 34.375 35.469 1 97.62 488 LEU B C 1
ATOM 8922 O O . LEU B 1 488 ? -11.25 35.281 36 1 97.62 488 LEU B O 1
ATOM 8926 N N . PHE B 1 489 ? -10.953 33.844 34.344 1 96.44 489 PHE B N 1
ATOM 8927 C CA . PHE B 1 489 ? -12.18 34.219 33.656 1 96.44 489 PHE B CA 1
ATOM 8928 C C . PHE B 1 489 ? -13.125 33.031 33.562 1 96.44 489 PHE B C 1
ATOM 8930 O O . PHE B 1 489 ? -12.688 31.891 33.562 1 96.44 489 PHE B O 1
ATOM 8937 N N . THR B 1 490 ? -14.367 33.25 33.5 1 96.38 490 THR B N 1
ATOM 8938 C CA . THR B 1 490 ? -15.344 32.25 33.031 1 96.38 490 THR B CA 1
ATOM 8939 C C . THR B 1 490 ? -16.406 32.906 32.188 1 96.38 490 THR B C 1
ATOM 8941 O O . THR B 1 490 ? -16.766 34.062 32.406 1 96.38 490 THR B O 1
ATOM 8944 N N . ALA B 1 491 ? -16.828 32.219 31.188 1 94.69 491 ALA B N 1
ATOM 8945 C CA . ALA B 1 491 ? -17.875 32.719 30.297 1 94.69 491 ALA B CA 1
ATOM 8946 C C . ALA B 1 491 ? -19.25 32.219 30.734 1 94.69 491 ALA B C 1
ATOM 8948 O O . ALA B 1 491 ? -19.531 31.031 30.672 1 94.69 491 ALA B O 1
ATOM 8949 N N . VAL B 1 492 ? -20.078 33.094 31.016 1 92.19 492 VAL B N 1
ATOM 8950 C CA . VAL B 1 492 ? -21.391 32.75 31.547 1 92.19 492 VAL B CA 1
ATOM 8951 C C . VAL B 1 492 ? -22.391 32.656 30.391 1 92.19 492 VAL B C 1
ATOM 8953 O O . VAL B 1 492 ? -23.344 31.875 30.453 1 92.19 492 VAL B O 1
ATOM 8956 N N . THR B 1 493 ? -22.109 33.438 29.375 1 87.5 493 THR B N 1
ATOM 8957 C CA . THR B 1 493 ? -22.984 33.438 28.203 1 87.5 493 THR B CA 1
ATOM 8958 C C . THR B 1 493 ? -22.219 33.062 26.953 1 87.5 493 THR B C 1
ATOM 8960 O O . THR B 1 493 ? -20.984 33.125 26.938 1 87.5 493 THR B O 1
ATOM 8963 N N . PRO B 1 494 ? -22.953 32.688 25.953 1 79.12 494 PRO B N 1
ATOM 8964 C CA . PRO B 1 494 ? -22.281 32.438 24.672 1 79.12 494 PRO B CA 1
ATOM 8965 C C . PRO B 1 494 ? -21.734 33.719 24.047 1 79.12 494 PRO B C 1
ATOM 8967 O O . PRO B 1 494 ? -22.234 34.812 24.328 1 79.12 494 PRO B O 1
ATOM 8970 N N . SER B 1 495 ? -20.641 33.625 23.391 1 80.38 495 SER B N 1
ATOM 8971 C CA . SER B 1 495 ? -20.062 34.719 22.625 1 80.38 495 SER B CA 1
ATOM 8972 C C . SER B 1 495 ? -19.953 34.344 21.141 1 80.38 495 SER B C 1
ATOM 8974 O O . SER B 1 495 ? -19.766 33.156 20.812 1 80.38 495 SER B O 1
ATOM 8976 N N . PRO B 1 496 ? -20.219 35.344 20.281 1 79.81 496 PRO B N 1
ATOM 8977 C CA . PRO B 1 496 ? -20 35.062 18.859 1 79.81 496 PRO B CA 1
ATOM 8978 C C . PRO B 1 496 ? -18.594 34.531 18.578 1 79.81 496 PRO B C 1
ATOM 8980 O O . PRO B 1 496 ? -17.641 34.938 19.25 1 79.81 496 PRO B O 1
ATOM 8983 N N . SER B 1 497 ? -18.484 33.75 17.609 1 79.19 497 SER B N 1
ATOM 8984 C CA . SER B 1 497 ? -17.219 33.094 17.312 1 79.19 497 SER B CA 1
ATOM 8985 C C . SER B 1 497 ? -16.344 34 16.422 1 79.19 497 SER B C 1
ATOM 8987 O O . SER B 1 497 ? -15.156 33.719 16.25 1 79.19 497 SER B O 1
ATOM 8989 N N . ASP B 1 498 ? -16.844 35.094 15.938 1 80.06 498 ASP B N 1
ATOM 8990 C CA . ASP B 1 498 ? -16.078 35.844 14.938 1 80.06 498 ASP B CA 1
ATOM 8991 C C . ASP B 1 498 ? -15.781 37.281 15.43 1 80.06 498 ASP B C 1
ATOM 8993 O O . ASP B 1 498 ? -15.234 38.094 14.68 1 80.06 498 ASP B O 1
ATOM 8997 N N . THR B 1 499 ? -16.156 37.562 16.656 1 81.44 499 THR B N 1
ATOM 8998 C CA . THR B 1 499 ? -15.867 38.875 17.203 1 81.44 499 THR B CA 1
ATOM 8999 C C . THR B 1 499 ? -15.711 38.812 18.719 1 81.44 499 THR B C 1
ATOM 9001 O O . THR B 1 499 ? -15.898 37.75 19.312 1 81.44 499 THR B O 1
ATOM 9004 N N . GLY B 1 500 ? -15.211 39.938 19.281 1 84.88 500 GLY B N 1
ATOM 9005 C CA . GLY B 1 500 ? -15.078 40.031 20.719 1 84.88 500 GLY B CA 1
ATOM 9006 C C . GLY B 1 500 ? -14.078 39.031 21.281 1 84.88 500 GLY B C 1
ATOM 9007 O O . GLY B 1 500 ? -14.328 38.406 22.312 1 84.88 500 GLY B O 1
ATOM 9008 N N . PHE B 1 501 ? -13.023 38.875 20.609 1 91 501 PHE B N 1
ATOM 9009 C CA . PHE B 1 501 ? -11.984 37.938 21.047 1 91 501 PHE B CA 1
ATOM 9010 C C . PHE B 1 501 ? -11.219 38.5 22.234 1 91 501 PHE B C 1
ATOM 9012 O O . PHE B 1 501 ? -11.062 39.719 22.359 1 91 501 PHE B O 1
ATOM 9019 N N . THR B 1 502 ? -10.898 37.688 23.125 1 94.12 502 THR B N 1
ATOM 9020 C CA . THR B 1 502 ? -9.82 38 24.047 1 94.12 502 THR B CA 1
ATOM 9021 C C . THR B 1 502 ? -8.477 37.5 23.531 1 94.12 502 THR B C 1
ATOM 9023 O O . THR B 1 502 ? -8.328 36.312 23.219 1 94.12 502 THR B O 1
ATOM 9026 N N . LEU B 1 503 ? -7.637 38.406 23.344 1 96.81 503 LEU B N 1
ATOM 9027 C CA . LEU B 1 503 ? -6.336 38.062 22.781 1 96.81 503 LEU B CA 1
ATOM 9028 C C . LEU B 1 503 ? -5.285 37.906 23.875 1 96.81 503 LEU B C 1
ATOM 9030 O O . LEU B 1 503 ? -5.285 38.688 24.844 1 96.81 503 LEU B O 1
ATOM 9034 N N . PHE B 1 504 ? -4.441 36.938 23.688 1 98.19 504 PHE B N 1
ATOM 9035 C CA . PHE B 1 504 ? -3.305 36.75 24.578 1 98.19 504 PHE B CA 1
ATOM 9036 C C . PHE B 1 504 ? -2.01 36.625 23.781 1 98.19 504 PHE B C 1
ATOM 9038 O O . PHE B 1 504 ? -1.947 35.875 22.797 1 98.19 504 PHE B O 1
ATOM 9045 N N . SER B 1 505 ? -0.993 37.375 24.125 1 98.25 505 SER B N 1
ATOM 9046 C CA . SER B 1 505 ? 0.351 37.25 23.562 1 98.25 505 SER B CA 1
ATOM 9047 C C . SER B 1 505 ? 1.386 37 24.656 1 98.25 505 SER B C 1
ATOM 9049 O O . SER B 1 505 ? 1.604 37.844 25.516 1 98.25 505 SER B O 1
ATOM 9051 N N . THR B 1 506 ? 2.002 35.906 24.609 1 97.81 506 THR B N 1
ATOM 9052 C CA . THR B 1 506 ? 2.982 35.562 25.625 1 97.81 506 THR B CA 1
ATOM 9053 C C . THR B 1 506 ? 4.348 36.156 25.281 1 97.81 506 THR B C 1
ATOM 9055 O O . THR B 1 506 ? 4.688 36.281 24.109 1 97.81 506 THR B O 1
ATOM 9058 N N . SER B 1 507 ? 5.082 36.469 26.328 1 98.25 507 SER B N 1
ATOM 9059 C CA . SER B 1 507 ? 6.445 36.969 26.141 1 98.25 507 SER B CA 1
ATOM 9060 C C . SER B 1 507 ? 7.305 35.938 25.422 1 98.25 507 SER B C 1
ATOM 9062 O O . SER B 1 507 ? 8.211 36.312 24.656 1 98.25 507 SER B O 1
ATOM 9064 N N . THR B 1 508 ? 7.012 34.656 25.609 1 97.06 508 THR B N 1
ATOM 9065 C CA . THR B 1 508 ? 7.742 33.594 24.938 1 97.06 508 THR B CA 1
ATOM 9066 C C . THR B 1 508 ? 7.738 33.812 23.422 1 97.06 508 THR B C 1
ATOM 9068 O O . THR B 1 508 ? 8.789 33.781 22.781 1 97.06 508 THR B O 1
ATOM 9071 N N . PHE B 1 509 ? 6.637 34.125 22.859 1 96.88 509 PHE B N 1
ATOM 9072 C CA . PHE B 1 509 ? 6.516 34.219 21.422 1 96.88 509 PHE B CA 1
ATOM 9073 C C . PHE B 1 509 ? 6.832 35.625 20.938 1 96.88 509 PHE B C 1
ATOM 9075 O O . PHE B 1 509 ? 7.348 35.812 19.828 1 96.88 509 PHE B O 1
ATOM 9082 N N . VAL B 1 510 ? 6.535 36.625 21.75 1 97.69 510 VAL B N 1
ATOM 9083 C CA . VAL B 1 510 ? 6.918 37.969 21.375 1 97.69 510 VAL B CA 1
ATOM 9084 C C . VAL B 1 510 ? 8.43 38.062 21.203 1 97.69 510 VAL B C 1
ATOM 9086 O O . VAL B 1 510 ? 8.922 38.562 20.188 1 97.69 510 VAL B O 1
ATOM 9089 N N . LEU B 1 511 ? 9.133 37.531 22.203 1 96.94 511 LEU B N 1
ATOM 9090 C CA . LEU B 1 511 ? 10.594 37.656 22.219 1 96.94 511 LEU B CA 1
ATOM 9091 C C . LEU B 1 511 ? 11.219 36.781 21.156 1 96.94 511 LEU B C 1
ATOM 9093 O O . LEU B 1 511 ? 12.289 37.094 20.625 1 96.94 511 LEU B O 1
ATOM 9097 N N . LYS B 1 512 ? 10.578 35.656 20.828 1 93.12 512 LYS B N 1
ATOM 9098 C CA . LYS B 1 512 ? 11.055 34.75 19.781 1 93.12 512 LYS B CA 1
ATOM 9099 C C . LYS B 1 512 ? 11.039 35.438 18.422 1 93.12 512 LYS B C 1
ATOM 9101 O O . LYS B 1 512 ? 11.875 35.125 17.562 1 93.12 512 LYS B O 1
ATOM 9106 N N . HIS B 1 513 ? 10.141 36.375 18.219 1 93.56 513 HIS B N 1
ATOM 9107 C CA . HIS B 1 513 ? 9.953 36.969 16.906 1 93.56 513 HIS B CA 1
ATOM 9108 C C . HIS B 1 513 ? 10.516 38.375 16.844 1 93.56 513 HIS B C 1
ATOM 9110 O O . HIS B 1 513 ? 10.227 39.125 15.898 1 93.56 513 HIS B O 1
ATOM 9116 N N . LEU B 1 514 ? 11.289 38.781 17.844 1 94.56 514 LEU B N 1
ATOM 9117 C CA . LEU B 1 514 ? 11.938 40.094 17.797 1 94.56 514 LEU B CA 1
ATOM 9118 C C . LEU B 1 514 ? 12.82 40.219 16.562 1 94.56 514 LEU B C 1
ATOM 9120 O O . LEU B 1 514 ? 13.523 39.281 16.203 1 94.56 514 LEU B O 1
ATOM 9124 N N . PRO B 1 515 ? 12.711 41.312 15.953 1 89.12 515 PRO B N 1
ATOM 9125 C CA . PRO B 1 515 ? 13.625 41.531 14.828 1 89.12 515 PRO B CA 1
ATOM 9126 C C . PRO B 1 515 ? 15.078 41.688 15.273 1 89.12 515 PRO B C 1
ATOM 9128 O O . PRO B 1 515 ? 15.344 42 16.438 1 89.12 515 PRO B O 1
ATOM 9131 N N . SER B 1 516 ? 15.984 41.562 14.328 1 86.5 516 SER B N 1
ATOM 9132 C CA . SER B 1 516 ? 17.406 41.656 14.633 1 86.5 516 SER B CA 1
ATOM 9133 C C . SER B 1 516 ? 17.766 43.062 15.062 1 86.5 516 SER B C 1
ATOM 9135 O O . SER B 1 516 ? 18.734 43.281 15.805 1 86.5 516 SER B O 1
ATOM 9137 N N . SER B 1 517 ? 16.969 44.031 14.68 1 87.69 517 SER B N 1
ATOM 9138 C CA . SER B 1 517 ? 17.234 45.438 14.984 1 87.69 517 SER B CA 1
ATOM 9139 C C . SER B 1 517 ? 16.844 45.75 16.422 1 87.69 517 SER B C 1
ATOM 9141 O O . SER B 1 517 ? 17.234 46.812 16.938 1 87.69 517 SER B O 1
ATOM 9143 N N . LEU B 1 518 ? 16.141 44.906 17.031 1 93.38 518 LEU B N 1
ATOM 9144 C CA . LEU B 1 518 ? 15.703 45.125 18.406 1 93.38 518 LEU B CA 1
ATOM 9145 C C . LEU B 1 518 ? 15.898 43.875 19.25 1 93.38 518 LEU B C 1
ATOM 9147 O O . LEU B 1 518 ? 14.93 43.281 19.719 1 93.38 518 LEU B O 1
ATOM 9151 N N . PRO B 1 519 ? 17.156 43.5 19.594 1 94.31 519 PRO B N 1
ATOM 9152 C CA . PRO B 1 519 ? 17.422 42.281 20.344 1 94.31 519 PRO B CA 1
ATOM 9153 C C . PRO B 1 519 ? 16.953 42.344 21.797 1 94.31 519 PRO B C 1
ATOM 9155 O O . PRO B 1 519 ? 16.828 43.469 22.344 1 94.31 519 PRO B O 1
ATOM 9158 N N . LEU B 1 520 ? 16.75 41.312 22.359 1 96 520 LEU B N 1
ATOM 9159 C CA . LEU B 1 520 ? 16.266 41.188 23.734 1 96 520 LEU B CA 1
ATOM 9160 C C . LEU B 1 520 ? 17.203 41.906 24.703 1 96 520 LEU B C 1
ATOM 9162 O O . LEU B 1 520 ? 16.75 42.531 25.672 1 96 520 LEU B O 1
ATOM 9166 N N . GLU B 1 521 ? 18.453 41.812 24.484 1 95.75 521 GLU B N 1
ATOM 9167 C CA . GLU B 1 521 ? 19.438 42.438 25.359 1 95.75 521 GLU B CA 1
ATOM 9168 C C . GLU B 1 521 ? 19.234 43.969 25.438 1 95.75 521 GLU B C 1
ATOM 9170 O O . GLU B 1 521 ? 19.453 44.562 26.484 1 95.75 521 GLU B O 1
ATOM 9175 N N . THR B 1 522 ? 18.859 44.531 24.344 1 95.44 522 THR B N 1
ATOM 9176 C CA . THR B 1 522 ? 18.562 45.938 24.312 1 95.44 522 THR B CA 1
ATOM 9177 C C . THR B 1 522 ? 17.312 46.25 25.125 1 95.44 522 THR B C 1
ATOM 9179 O O . THR B 1 522 ? 17.297 47.219 25.906 1 95.44 522 THR B O 1
ATOM 9182 N N . LEU B 1 523 ? 16.328 45.5 24.984 1 96.62 523 LEU B N 1
ATOM 9183 C CA . LEU B 1 523 ? 15.07 45.719 25.672 1 96.62 523 LEU B CA 1
ATOM 9184 C C . LEU B 1 523 ? 15.25 45.594 27.188 1 96.62 523 LEU B C 1
ATOM 9186 O O . LEU B 1 523 ? 14.578 46.281 27.953 1 96.62 523 LEU B O 1
ATOM 9190 N N . LYS B 1 524 ? 16.109 44.75 27.625 1 96.62 524 LYS B N 1
ATOM 9191 C CA . LYS B 1 524 ? 16.359 44.5 29.047 1 96.62 524 LYS B CA 1
ATOM 9192 C C . LYS B 1 524 ? 16.891 45.75 29.734 1 96.62 524 LYS B C 1
ATOM 9194 O O . LYS B 1 524 ? 16.719 45.906 30.953 1 96.62 524 LYS B O 1
ATOM 9199 N N . ASN B 1 525 ? 17.438 46.625 29 1 95.69 525 ASN B N 1
ATOM 9200 C CA . ASN B 1 525 ? 18.047 47.812 29.578 1 95.69 525 ASN B CA 1
ATOM 9201 C C . ASN B 1 525 ? 17.141 49.031 29.406 1 95.69 525 ASN B C 1
ATOM 9203 O O . ASN B 1 525 ? 17.531 50.156 29.781 1 95.69 525 ASN B O 1
ATOM 9207 N N . LEU B 1 526 ? 16.047 48.844 28.906 1 96.75 526 LEU B N 1
ATOM 9208 C CA . LEU B 1 526 ? 15.148 49.969 28.672 1 96.75 526 LEU B CA 1
ATOM 9209 C C . LEU B 1 526 ? 14.07 50.062 29.75 1 96.75 526 LEU B C 1
ATOM 9211 O O . LEU B 1 526 ? 13.688 49.031 30.328 1 96.75 526 LEU B O 1
ATOM 9215 N N . THR B 1 527 ? 13.633 51.219 30.031 1 97.19 527 THR B N 1
ATOM 9216 C CA . THR B 1 527 ? 12.484 51.5 30.875 1 97.19 527 THR B CA 1
ATOM 9217 C C . THR B 1 527 ? 11.453 52.344 30.125 1 97.19 527 THR B C 1
ATOM 9219 O O . THR B 1 527 ? 11.75 52.875 29.047 1 97.19 527 THR B O 1
ATOM 9222 N N . TRP B 1 528 ? 10.312 52.375 30.578 1 97.25 528 TRP B N 1
ATOM 9223 C CA . TRP B 1 528 ? 9.266 53.156 29.922 1 97.25 528 TRP B CA 1
ATOM 9224 C C . TRP B 1 528 ? 8.406 53.875 30.938 1 97.25 528 TRP B C 1
ATOM 9226 O O . TRP B 1 528 ? 8.477 53.625 32.125 1 97.25 528 TRP B O 1
ATOM 9236 N N . SER B 1 529 ? 7.715 54.875 30.469 1 96.31 529 SER B N 1
ATOM 9237 C CA . SER B 1 529 ? 6.844 55.688 31.281 1 96.31 529 SER B CA 1
ATOM 9238 C C . SER B 1 529 ? 5.441 55.781 30.688 1 96.31 529 SER B C 1
ATOM 9240 O O . SER B 1 529 ? 5.266 55.656 29.469 1 96.31 529 SER B O 1
ATOM 9242 N N . VAL B 1 530 ? 4.492 55.906 31.562 1 95.44 530 VAL B N 1
ATOM 9243 C CA . VAL B 1 530 ? 3.1 56 31.141 1 95.44 530 VAL B CA 1
ATOM 9244 C C . VAL B 1 530 ? 2.451 57.219 31.781 1 95.44 530 VAL B C 1
ATOM 9246 O O . VAL B 1 530 ? 2.713 57.531 32.938 1 95.44 530 VAL B O 1
ATOM 9249 N N . ARG B 1 531 ? 1.687 57.969 30.953 1 93.38 531 ARG B N 1
ATOM 9250 C CA . ARG B 1 531 ? 0.903 59.125 31.406 1 93.38 531 ARG B CA 1
ATOM 9251 C C . ARG B 1 531 ? -0.54 59.031 30.922 1 93.38 531 ARG B C 1
ATOM 9253 O O . ARG B 1 531 ? -0.79 58.688 29.766 1 93.38 531 ARG B O 1
ATOM 9260 N N . THR B 1 532 ? -1.43 59.156 31.812 1 91.06 532 THR B N 1
ATOM 9261 C CA . THR B 1 532 ? -2.844 59.188 31.453 1 91.06 532 THR B CA 1
ATOM 9262 C C . THR B 1 532 ? -3.619 60.125 32.406 1 91.06 532 THR B C 1
ATOM 9264 O O . THR B 1 532 ? -3.236 60.281 33.562 1 91.06 532 THR B O 1
ATOM 9267 N N . SER B 1 533 ? -4.625 60.781 31.875 1 86.19 533 SER B N 1
ATOM 9268 C CA . SER B 1 533 ? -5.488 61.625 32.719 1 86.19 533 SER B CA 1
ATOM 9269 C C . SER B 1 533 ? -6.484 60.75 33.5 1 86.19 533 SER B C 1
ATOM 9271 O O . SER B 1 533 ? -7.113 61.219 34.438 1 86.19 533 SER B O 1
ATOM 9273 N N . SER B 1 534 ? -6.508 59.562 33.125 1 80.19 534 SER B N 1
ATOM 9274 C CA . SER B 1 534 ? -7.375 58.625 33.812 1 80.19 534 SER B CA 1
ATOM 9275 C C . SER B 1 534 ? -6.715 58.125 35.094 1 80.19 534 SER B C 1
ATOM 9277 O O . SER B 1 534 ? -5.527 58.344 35.312 1 80.19 534 SER B O 1
ATOM 9279 N N . PHE B 1 535 ? -7.559 57.531 35.969 1 77.5 535 PHE B N 1
ATOM 9280 C CA . PHE B 1 535 ? -7.059 56.844 37.156 1 77.5 535 PHE B CA 1
ATOM 9281 C C . PHE B 1 535 ? -6.285 57.844 38.031 1 77.5 535 PHE B C 1
ATOM 9283 O O . PHE B 1 535 ? -5.137 57.562 38.406 1 77.5 535 PHE B O 1
ATOM 9290 N N . GLU B 1 536 ? -6.828 58.969 38.25 1 77.31 536 GLU B N 1
ATOM 9291 C CA . GLU B 1 536 ? -6.285 60 39.125 1 77.31 536 GLU B CA 1
ATOM 9292 C C . GLU B 1 536 ? -5.039 60.625 38.531 1 77.31 536 GLU B C 1
ATOM 9294 O O . GLU B 1 536 ? -4.055 60.875 39.219 1 77.31 536 GLU B O 1
ATOM 9299 N N . SER B 1 537 ? -5.098 60.688 37.156 1 80.75 537 SER B N 1
ATOM 9300 C CA . SER B 1 537 ? -4.008 61.344 36.438 1 80.75 537 SER B CA 1
ATOM 9301 C C . SER B 1 537 ? -2.668 60.688 36.75 1 80.75 537 SER B C 1
ATOM 9303 O O . SER B 1 537 ? -1.722 61.375 37.156 1 80.75 537 SER B O 1
ATOM 9305 N N . THR B 1 538 ? -2.631 59.438 36.562 1 85.81 538 THR B N 1
ATOM 9306 C CA . THR B 1 538 ? -1.492 58.625 36.938 1 85.81 538 THR B CA 1
ATOM 9307 C C . THR B 1 538 ? -0.279 58.906 36.062 1 85.81 538 THR B C 1
ATOM 9309 O O . THR B 1 538 ? -0.408 59.094 34.844 1 85.81 538 THR B O 1
ATOM 9312 N N . LYS B 1 539 ? 0.877 59.062 36.688 1 90.38 539 LYS B N 1
ATOM 9313 C CA . LYS B 1 539 ? 2.189 59.188 36.031 1 90.38 539 LYS B CA 1
ATOM 9314 C C . LYS B 1 539 ? 3.184 58.219 36.625 1 90.38 539 LYS B C 1
ATOM 9316 O O . LYS B 1 539 ? 3.504 58.281 37.844 1 90.38 539 LYS B O 1
ATOM 9321 N N . LEU B 1 540 ? 3.52 57.281 35.844 1 93.5 540 LEU B N 1
ATOM 9322 C CA . LEU B 1 540 ? 4.504 56.281 36.281 1 93.5 540 LEU B CA 1
ATOM 9323 C C . LEU B 1 540 ? 5.762 56.375 35.406 1 93.5 540 LEU B C 1
ATOM 9325 O O . LEU B 1 540 ? 5.672 56.438 34.188 1 93.5 540 LEU B O 1
ATOM 9329 N N . ASP B 1 541 ? 6.891 56.375 36.031 1 92.06 541 ASP B N 1
ATOM 9330 C CA . ASP B 1 541 ? 8.156 56.5 35.312 1 92.06 541 ASP B CA 1
ATOM 9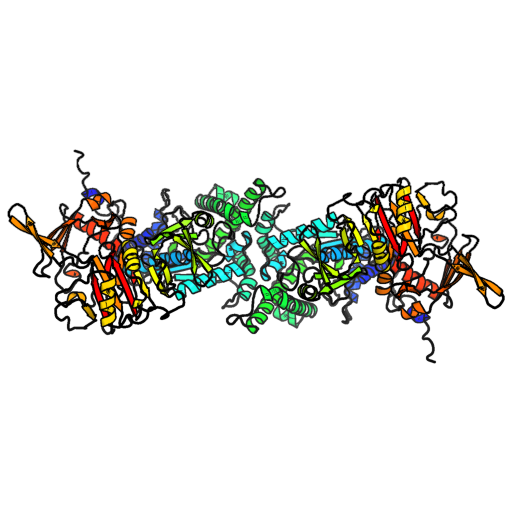331 C C . ASP B 1 541 ? 9.094 55.344 35.625 1 92.06 541 ASP B C 1
ATOM 9333 O O . ASP B 1 541 ? 8.93 54.656 36.656 1 92.06 541 ASP B O 1
ATOM 9337 N N . ASN B 1 542 ? 9.984 55.125 34.688 1 93.69 542 ASN B N 1
ATOM 9338 C CA . ASN B 1 542 ? 11.117 54.219 34.875 1 93.69 542 ASN B CA 1
ATOM 9339 C C . ASN B 1 542 ? 10.664 52.781 35.125 1 93.69 542 ASN B C 1
ATOM 9341 O O . ASN B 1 542 ? 11.227 52.094 36 1 93.69 542 ASN B O 1
ATOM 9345 N N . LEU B 1 543 ? 9.633 52.438 34.5 1 96.06 543 LEU B N 1
ATOM 9346 C CA . LEU B 1 543 ? 9.18 51.031 34.594 1 96.06 543 LEU B CA 1
ATOM 9347 C C . LEU B 1 543 ? 10.039 50.125 33.719 1 96.06 543 LEU B C 1
ATOM 9349 O O . LEU B 1 543 ? 10.289 50.438 32.562 1 96.06 543 LEU B O 1
ATOM 9353 N N . PRO B 1 544 ? 10.508 49.062 34.25 1 96.81 544 PRO B N 1
ATOM 9354 C CA . PRO B 1 544 ? 11.297 48.156 33.406 1 96.81 544 PRO B CA 1
ATOM 9355 C C . PRO B 1 544 ? 10.484 47.562 32.281 1 96.81 544 PRO B C 1
ATOM 9357 O O . PRO B 1 544 ? 9.344 47.125 32.469 1 96.81 544 PRO B O 1
ATOM 9360 N N . LEU B 1 545 ? 11.055 47.469 31.109 1 97.62 545 LEU B N 1
ATOM 9361 C CA . LEU B 1 545 ? 10.383 46.906 29.938 1 97.62 545 LEU B CA 1
ATOM 9362 C C . LEU B 1 545 ? 10.398 45.406 29.969 1 97.62 545 LEU B C 1
ATOM 9364 O O . LEU B 1 545 ? 9.477 44.75 29.453 1 97.62 545 LEU B O 1
ATOM 9368 N N . ILE B 1 546 ? 11.492 44.812 30.469 1 98.12 546 ILE B N 1
ATOM 9369 C CA . ILE B 1 546 ? 11.641 43.375 30.625 1 98.12 546 ILE B CA 1
ATOM 9370 C C . ILE B 1 546 ? 11.914 43.031 32.094 1 98.12 546 ILE B C 1
ATOM 9372 O O . ILE B 1 546 ? 12.734 43.688 32.75 1 98.12 546 ILE B O 1
ATOM 9376 N N . VAL B 1 547 ? 11.18 42.094 32.562 1 97.38 547 VAL B N 1
ATOM 9377 C CA . VAL B 1 547 ? 11.406 41.562 33.906 1 97.38 547 VAL B CA 1
ATOM 9378 C C . VAL B 1 547 ? 11.523 40.062 33.875 1 97.38 547 VAL B C 1
ATOM 9380 O O . VAL B 1 547 ? 11 39.406 33 1 97.38 547 VAL B O 1
ATOM 9383 N N . ASP B 1 548 ? 12.211 39.531 34.812 1 97.5 548 ASP B N 1
ATOM 9384 C CA . ASP B 1 548 ? 12.273 38.062 34.938 1 97.5 548 ASP B CA 1
ATOM 9385 C C . ASP B 1 548 ? 11.016 37.531 35.625 1 97.5 548 ASP B C 1
ATOM 9387 O O . ASP B 1 548 ? 10.547 38.062 36.625 1 97.5 548 ASP B O 1
ATOM 9391 N N . HIS B 1 549 ? 10.484 36.562 35.031 1 97.62 549 HIS B N 1
ATOM 9392 C CA . HIS B 1 549 ? 9.359 35.875 35.688 1 97.62 549 HIS B CA 1
ATOM 9393 C C . HIS B 1 549 ? 9.742 35.375 37.062 1 97.62 549 HIS B C 1
ATOM 9395 O O . HIS B 1 549 ? 10.789 34.75 37.219 1 97.62 549 HIS B O 1
ATOM 9401 N N . PRO B 1 550 ? 8.961 35.562 37.969 1 96.62 550 PRO B N 1
ATOM 9402 C CA . PRO B 1 550 ? 9.352 35.219 39.344 1 96.62 550 PRO B CA 1
ATOM 9403 C C . PRO B 1 550 ? 9.492 33.719 39.562 1 96.62 550 PRO B C 1
ATOM 9405 O O . PRO B 1 550 ? 10.266 33.312 40.438 1 96.62 550 PRO B O 1
ATOM 9408 N N . VAL B 1 551 ? 8.805 32.938 38.844 1 96 551 VAL B N 1
ATOM 9409 C CA . VAL B 1 551 ? 8.812 31.484 39.062 1 96 551 VAL B CA 1
ATOM 9410 C C . VAL B 1 551 ? 9.742 30.812 38.062 1 96 551 VAL B C 1
ATOM 9412 O O . VAL B 1 551 ? 10.602 30.016 38.438 1 96 551 VAL B O 1
ATOM 9415 N N . THR B 1 552 ? 9.656 31.141 36.781 1 96.38 552 THR B N 1
ATOM 9416 C CA . THR B 1 552 ? 10.375 30.438 35.719 1 96.38 552 THR B CA 1
ATOM 9417 C C . THR B 1 552 ? 11.719 31.094 35.438 1 96.38 552 THR B C 1
ATOM 9419 O O . THR B 1 552 ? 12.602 30.484 34.844 1 96.38 552 THR B O 1
ATOM 9422 N N . GLY B 1 553 ? 11.828 32.344 35.781 1 97.06 553 GLY B N 1
ATOM 9423 C CA . GLY B 1 553 ? 13.062 33.062 35.531 1 97.06 553 GLY B CA 1
ATOM 9424 C C . GLY B 1 553 ? 13.188 33.531 34.094 1 97.06 553 GLY B C 1
ATOM 9425 O O . GLY B 1 553 ? 14.148 34.219 33.75 1 97.06 553 GLY B O 1
ATOM 9426 N N . LYS B 1 554 ? 12.289 33.344 33.281 1 97.19 554 LYS B N 1
ATOM 9427 C CA . LYS B 1 554 ? 12.344 33.719 31.875 1 97.19 554 LYS B CA 1
ATOM 9428 C C . LYS B 1 554 ? 12.016 35.219 31.719 1 97.19 554 LYS B C 1
ATOM 9430 O O . LYS B 1 554 ? 11.211 35.75 32.469 1 97.19 554 LYS B O 1
ATOM 9435 N N . PRO B 1 555 ? 12.609 35.812 30.719 1 97.94 555 PRO B N 1
ATOM 9436 C CA . PRO B 1 555 ? 12.289 37.219 30.484 1 97.94 555 PRO B CA 1
ATOM 9437 C C . PRO B 1 555 ? 10.852 37.438 30.031 1 97.94 555 PRO B C 1
ATOM 9439 O O . PRO B 1 555 ? 10.344 36.688 29.188 1 97.94 555 PRO B O 1
ATOM 9442 N N . CYS B 1 556 ? 10.227 38.406 30.609 1 98.44 556 CYS B N 1
ATOM 9443 C CA . CYS B 1 556 ? 8.852 38.75 30.266 1 98.44 556 CYS B CA 1
ATOM 9444 C C . CYS B 1 556 ? 8.703 40.219 29.938 1 98.44 556 CYS B C 1
ATOM 9446 O O . CYS B 1 556 ? 9.266 41.094 30.641 1 98.44 556 CYS B O 1
ATOM 9448 N N . LEU B 1 557 ? 7.973 40.5 28.906 1 98.25 557 LEU B N 1
ATOM 9449 C CA . LEU B 1 557 ? 7.66 41.875 28.5 1 98.25 557 LEU B CA 1
ATOM 9450 C C . LEU B 1 557 ? 6.621 42.5 29.438 1 98.25 557 LEU B C 1
ATOM 9452 O O . LEU B 1 557 ? 5.586 41.875 29.703 1 98.25 557 LEU B O 1
ATOM 9456 N N . ARG B 1 558 ? 6.906 43.625 30.031 1 96.69 558 ARG B N 1
ATOM 9457 C CA . ARG B 1 558 ? 5.973 44.438 30.797 1 96.69 558 ARG B CA 1
ATOM 9458 C C . ARG B 1 558 ? 5.746 45.781 30.109 1 96.69 558 ARG B C 1
ATOM 9460 O O . ARG B 1 558 ? 6.609 46.656 30.156 1 96.69 558 ARG B O 1
ATOM 9467 N N . TYR B 1 559 ? 4.594 45.906 29.594 1 96.12 559 TYR B N 1
ATOM 9468 C CA . TYR B 1 559 ? 4.395 46.969 28.641 1 96.12 559 TYR B CA 1
ATOM 9469 C C . TYR B 1 559 ? 2.914 47.312 28.5 1 96.12 559 TYR B C 1
ATOM 9471 O O . TYR B 1 559 ? 2.055 46.594 29 1 96.12 559 TYR B O 1
ATOM 9479 N N . HIS B 1 560 ? 2.568 48.438 28.062 1 96.5 560 HIS B N 1
ATOM 9480 C CA . HIS B 1 560 ? 1.231 48.844 27.656 1 96.5 560 HIS B CA 1
ATOM 9481 C C . HIS B 1 560 ? 1.25 49.469 26.266 1 96.5 560 HIS B C 1
ATOM 9483 O O . HIS B 1 560 ? 2.049 50.375 25.984 1 96.5 560 HIS B O 1
ATOM 9489 N N . GLU B 1 561 ? 0.442 48.969 25.453 1 96.81 561 GLU B N 1
ATOM 9490 C CA . GLU B 1 561 ? 0.3 49.562 24.125 1 96.81 561 GLU B CA 1
ATOM 9491 C C . GLU B 1 561 ? -0.215 51 24.219 1 96.81 561 GLU B C 1
ATOM 9493 O O . GLU B 1 561 ? -1.145 51.281 24.984 1 96.81 561 GLU B O 1
ATOM 9498 N N . PRO B 1 562 ? 0.459 51.875 23.422 1 95.25 562 PRO B N 1
ATOM 9499 C CA . PRO B 1 562 ? -0.052 53.25 23.438 1 95.25 562 PRO B CA 1
ATOM 9500 C C . PRO B 1 562 ? -1.511 53.344 22.984 1 95.25 562 PRO B C 1
ATOM 9502 O O . PRO B 1 562 ? -1.923 52.656 22.062 1 95.25 562 PRO B O 1
ATOM 9505 N N . TRP B 1 563 ? -2.211 54.156 23.688 1 92.44 563 TRP B N 1
ATOM 9506 C CA . TRP B 1 563 ? -3.617 54.375 23.391 1 92.44 563 TRP B CA 1
ATOM 9507 C C . TRP B 1 563 ? -3.904 55.875 23.328 1 92.44 563 TRP B C 1
ATOM 9509 O O . TRP B 1 563 ? -4.629 56.438 24.172 1 92.44 563 TRP B O 1
ATOM 9519 N N . PRO B 1 564 ? -3.426 56.438 22.25 1 91 564 PRO B N 1
ATOM 9520 C CA . PRO B 1 564 ? -3.537 57.906 22.125 1 91 564 PRO B CA 1
ATOM 9521 C C . PRO B 1 564 ? -4.953 58.344 21.781 1 91 564 PRO B C 1
ATOM 9523 O O . PRO B 1 564 ? -5.832 57.5 21.531 1 91 564 PRO B O 1
ATOM 9526 N N . GLU B 1 565 ? -5.16 59.625 21.625 1 87.31 565 GLU B N 1
ATOM 9527 C CA . GLU B 1 565 ? -6.465 60.25 21.438 1 87.31 565 GLU B CA 1
ATOM 9528 C C . GLU B 1 565 ? -7.086 59.844 20.109 1 87.31 565 GLU B C 1
ATOM 9530 O O . GLU B 1 565 ? -8.305 59.75 19.984 1 87.31 565 GLU B O 1
ATOM 9535 N N . ASN B 1 566 ? -6.281 59.562 19.281 1 86.56 566 ASN B N 1
ATOM 9536 C CA . ASN B 1 566 ? -6.801 59.219 17.953 1 86.56 566 ASN B CA 1
ATOM 9537 C C . ASN B 1 566 ? -7.301 57.781 17.891 1 86.56 566 ASN B C 1
ATOM 9539 O O . ASN B 1 566 ? -7.969 57.406 16.922 1 86.56 566 ASN B O 1
ATOM 9543 N N . LYS B 1 567 ? -7.105 56.969 18.875 1 85.44 567 LYS B N 1
ATOM 9544 C CA . LYS B 1 567 ? -7.496 55.562 18.859 1 85.44 567 LYS B CA 1
ATOM 9545 C C . LYS B 1 567 ? -8.656 55.312 19.812 1 85.44 567 LYS B C 1
ATOM 9547 O O . LYS B 1 567 ? -9.25 54.25 19.797 1 85.44 567 LYS B O 1
ATOM 9552 N N . THR B 1 568 ? -8.914 56.281 20.594 1 84.44 568 THR B N 1
ATOM 9553 C CA . THR B 1 568 ? -9.953 56.031 21.594 1 84.44 568 THR B CA 1
ATOM 9554 C C . THR B 1 568 ? -10.773 57.312 21.828 1 84.44 568 THR B C 1
ATOM 9556 O O . THR B 1 568 ? -10.289 58.406 21.609 1 84.44 568 THR B O 1
ATOM 9559 N N . SER B 1 569 ? -11.992 57.125 22.141 1 81.31 569 SER B N 1
ATOM 9560 C CA . SER B 1 569 ? -12.867 58.219 22.547 1 81.31 569 SER B CA 1
ATOM 9561 C C . SER B 1 569 ? -12.711 58.531 24.031 1 81.31 569 SER B C 1
ATOM 9563 O O . SER B 1 569 ? -13.281 59.5 24.531 1 81.31 569 SER B O 1
ATOM 9565 N N . PHE B 1 570 ? -11.859 57.812 24.703 1 82.75 570 PHE B N 1
ATOM 9566 C CA . PHE B 1 570 ? -11.625 57.969 26.125 1 82.75 570 PHE B CA 1
ATOM 9567 C C . PHE B 1 570 ? -10.312 58.719 26.375 1 82.75 570 PHE B C 1
ATOM 9569 O O . PHE B 1 570 ? -9.727 59.281 25.453 1 82.75 570 PHE B O 1
ATOM 9576 N N . GLU B 1 571 ? -9.953 58.719 27.672 1 86.56 571 GLU B N 1
ATOM 9577 C CA . GLU B 1 571 ? -8.695 59.375 28.016 1 86.56 571 GLU B CA 1
ATOM 9578 C C . GLU B 1 571 ? -7.504 58.594 27.438 1 86.56 571 GLU B C 1
ATOM 9580 O O . GLU B 1 571 ? -7.434 57.375 27.562 1 86.56 571 GLU B O 1
ATOM 9585 N N . ALA B 1 572 ? -6.73 59.312 26.906 1 90.31 572 ALA B N 1
ATOM 9586 C CA . ALA B 1 572 ? -5.566 58.75 26.234 1 90.31 572 ALA B CA 1
ATOM 9587 C C . ALA B 1 572 ? -4.574 58.188 27.25 1 90.31 572 ALA B C 1
ATOM 9589 O O . ALA B 1 572 ? -4.477 58.688 28.375 1 90.31 572 ALA B O 1
ATOM 9590 N N . THR B 1 573 ? -3.932 57.156 26.938 1 92.88 573 THR B N 1
ATOM 9591 C CA . THR B 1 573 ? -2.777 56.594 27.641 1 92.88 573 THR B CA 1
ATOM 9592 C C . THR B 1 573 ? -1.515 56.75 26.797 1 92.88 573 THR B C 1
ATOM 9594 O O . THR B 1 573 ? -1.384 56.094 25.75 1 92.88 573 THR B O 1
ATOM 9597 N N . ASN B 1 574 ? -0.597 57.594 27.203 1 94.19 574 ASN B N 1
ATOM 9598 C CA . ASN B 1 574 ? 0.626 57.844 26.453 1 94.19 574 ASN B CA 1
ATOM 9599 C C . ASN B 1 574 ? 1.816 57.094 27.016 1 94.19 574 ASN B C 1
ATOM 9601 O O . ASN B 1 574 ? 2 57.031 28.234 1 94.19 574 ASN B O 1
ATOM 9605 N N . ILE B 1 575 ? 2.527 56.469 26.125 1 96 575 ILE B N 1
ATOM 9606 C CA . ILE B 1 575 ? 3.662 55.625 26.5 1 96 575 ILE B CA 1
ATOM 9607 C C . ILE B 1 575 ? 4.941 56.188 25.891 1 96 575 ILE B C 1
ATOM 9609 O O . ILE B 1 575 ? 4.965 56.594 24.719 1 96 575 ILE B O 1
ATOM 9613 N N . THR B 1 576 ? 5.996 56.281 26.641 1 96.19 576 THR B N 1
ATOM 9614 C CA . THR B 1 576 ? 7.305 56.688 26.156 1 96.19 576 THR B CA 1
ATOM 9615 C C . THR B 1 576 ? 8.391 55.75 26.688 1 96.19 576 THR B C 1
ATOM 9617 O O . THR B 1 576 ? 8.352 55.344 27.844 1 96.19 576 THR B O 1
ATOM 9620 N N . ILE B 1 577 ? 9.305 55.406 25.812 1 96.94 577 ILE B N 1
ATOM 9621 C CA . ILE B 1 577 ? 10.508 54.688 26.234 1 96.94 577 ILE B CA 1
ATOM 9622 C C . ILE B 1 577 ? 11.531 55.688 26.797 1 96.94 577 ILE B C 1
ATOM 9624 O O . ILE B 1 577 ? 11.953 56.594 26.078 1 96.94 577 ILE B O 1
ATOM 9628 N N . ASP B 1 578 ? 11.977 55.438 27.969 1 96.19 578 ASP B N 1
ATOM 9629 C CA . ASP B 1 578 ? 12.805 56.406 28.672 1 96.19 578 ASP B CA 1
ATOM 9630 C C . ASP B 1 578 ? 14.195 56.469 28.047 1 96.19 578 ASP B C 1
ATOM 9632 O O . ASP B 1 578 ? 14.758 55.469 27.641 1 96.19 578 ASP B O 1
ATOM 9636 N N . GLY B 1 579 ? 14.68 57.719 28.016 1 94.12 579 GLY B N 1
ATOM 9637 C CA . GLY B 1 579 ? 16.047 57.938 27.578 1 94.12 579 GLY B CA 1
ATOM 9638 C C . GLY B 1 579 ? 16.188 57.938 26.062 1 94.12 579 GLY B C 1
ATOM 9639 O O . GLY B 1 579 ? 17.312 58 25.547 1 94.12 579 GLY B O 1
ATOM 9640 N N . GLN B 1 580 ? 15.109 57.75 25.406 1 94 580 GLN B N 1
ATOM 9641 C CA . GLN B 1 580 ? 15.141 57.719 23.953 1 94 580 GLN B CA 1
ATOM 9642 C C . GLN B 1 580 ? 14.492 58.969 23.359 1 94 580 GLN B C 1
ATOM 9644 O O . GLN B 1 580 ? 13.695 59.656 24.031 1 94 580 GLN B O 1
ATOM 9649 N N . THR B 1 581 ? 14.93 59.312 22.172 1 94.5 581 THR B N 1
ATOM 9650 C CA . THR B 1 581 ? 14.227 60.375 21.453 1 94.5 581 THR B CA 1
ATOM 9651 C C . THR B 1 581 ? 12.797 59.938 21.141 1 94.5 581 THR B C 1
ATOM 9653 O O . THR B 1 581 ? 12.492 58.75 21.109 1 94.5 581 THR B O 1
ATOM 9656 N N . PRO B 1 582 ? 11.922 60.875 20.922 1 93 582 PRO B N 1
ATOM 9657 C CA . PRO B 1 582 ? 10.547 60.531 20.578 1 93 582 PRO B CA 1
ATOM 9658 C C . PRO B 1 582 ? 10.461 59.594 19.359 1 93 582 PRO B C 1
ATOM 9660 O O . PRO B 1 582 ? 9.609 58.719 19.328 1 93 582 PRO B O 1
ATOM 9663 N N . GLU B 1 583 ? 11.352 59.812 18.484 1 92.25 583 GLU B N 1
ATOM 9664 C CA . GLU B 1 583 ? 11.336 59 17.266 1 92.25 583 GLU B CA 1
ATOM 9665 C C . GLU B 1 583 ? 11.703 57.562 17.562 1 92.25 583 GLU B C 1
ATOM 9667 O O . GLU B 1 583 ? 11.055 56.625 17.078 1 92.25 583 GLU B O 1
ATOM 9672 N N . VAL B 1 584 ? 12.68 57.406 18.312 1 93.38 584 VAL B N 1
ATOM 9673 C CA . VAL B 1 584 ? 13.148 56.062 18.656 1 93.38 584 VAL B CA 1
ATOM 9674 C C . VAL B 1 584 ? 12.117 55.375 19.562 1 93.38 584 VAL B C 1
ATOM 9676 O O . VAL B 1 584 ? 11.867 54.188 19.406 1 93.38 584 VAL B O 1
ATOM 9679 N N . SER B 1 585 ? 11.617 56.156 20.453 1 95.31 585 SER B N 1
ATOM 9680 C CA . SER B 1 585 ? 10.562 55.625 21.312 1 95.31 585 SER B CA 1
ATOM 9681 C C . SER B 1 585 ? 9.383 55.094 20.5 1 95.31 585 SER B C 1
ATOM 9683 O O . SER B 1 585 ? 8.875 54 20.75 1 95.31 585 SER B O 1
ATOM 9685 N N . GLU B 1 586 ? 9.055 55.844 19.562 1 93.94 586 GLU B N 1
ATOM 9686 C CA . GLU B 1 586 ? 7.938 55.469 18.703 1 93.94 586 GLU B CA 1
ATOM 9687 C C . GLU B 1 586 ? 8.266 54.219 17.891 1 93.94 586 GLU B C 1
ATOM 9689 O O . GLU B 1 586 ? 7.406 53.375 17.688 1 93.94 586 GLU B O 1
ATOM 9694 N N . ALA B 1 587 ? 9.43 54.156 17.438 1 93.44 587 ALA B N 1
ATOM 9695 C CA . ALA B 1 587 ? 9.852 53 16.641 1 93.44 587 ALA B CA 1
ATOM 9696 C C . ALA B 1 587 ? 9.82 51.719 17.469 1 93.44 587 ALA B C 1
ATOM 9698 O O . ALA B 1 587 ? 9.398 50.656 16.984 1 93.44 587 ALA B O 1
ATOM 9699 N N . ILE B 1 588 ? 10.258 51.781 18.641 1 95.25 588 ILE B N 1
ATOM 9700 C CA . ILE B 1 588 ? 10.289 50.625 19.531 1 95.25 588 ILE B CA 1
ATOM 9701 C C . ILE B 1 588 ? 8.859 50.188 19.859 1 95.25 588 ILE B C 1
ATOM 9703 O O . ILE B 1 588 ? 8.531 49 19.766 1 95.25 588 ILE B O 1
ATOM 9707 N N . THR B 1 589 ? 8.008 51.188 20.219 1 96.19 589 THR B N 1
ATOM 9708 C CA . THR B 1 589 ? 6.629 50.844 20.562 1 96.19 589 THR B CA 1
ATOM 9709 C C . THR B 1 589 ? 5.891 50.281 19.359 1 96.19 589 THR B C 1
ATOM 9711 O O . THR B 1 589 ? 5.074 49.344 19.516 1 96.19 589 THR B O 1
ATOM 9714 N N . ARG B 1 590 ? 6.223 50.781 18.266 1 94.12 590 ARG B N 1
ATOM 9715 C CA . ARG B 1 590 ? 5.594 50.25 17.047 1 94.12 590 ARG B CA 1
ATOM 9716 C C . ARG B 1 590 ? 5.957 48.812 16.812 1 94.12 590 ARG B C 1
ATOM 9718 O O . ARG B 1 590 ? 5.098 48 16.469 1 94.12 590 ARG B O 1
ATOM 9725 N N . GLU B 1 591 ? 7.184 48.469 16.953 1 94.75 591 GLU B N 1
ATOM 9726 C CA . GLU B 1 591 ? 7.641 47.094 16.766 1 94.75 591 GLU B CA 1
ATOM 9727 C C . GLU B 1 591 ? 7 46.156 17.781 1 94.75 591 GLU B C 1
ATOM 9729 O O . GLU B 1 591 ? 6.594 45.062 17.438 1 94.75 591 GLU B O 1
ATOM 9734 N N . LEU B 1 592 ? 6.953 46.562 18.938 1 96.81 592 LEU B N 1
ATOM 9735 C CA . LEU B 1 592 ? 6.363 45.75 19.984 1 96.81 592 LEU B CA 1
ATOM 9736 C C . LEU B 1 592 ? 4.871 45.531 19.75 1 96.81 592 LEU B C 1
ATOM 9738 O O . LEU B 1 592 ? 4.359 44.438 19.922 1 96.81 592 LEU B O 1
ATOM 9742 N N . ASP B 1 593 ? 4.258 46.656 19.391 1 96.38 593 ASP B N 1
ATOM 9743 C CA . ASP B 1 593 ? 2.828 46.562 19.109 1 96.38 593 ASP B CA 1
ATOM 9744 C C . ASP B 1 593 ? 2.555 45.625 17.938 1 96.38 593 ASP B C 1
ATOM 9746 O O . ASP B 1 593 ? 1.615 44.812 17.984 1 96.38 593 ASP B O 1
ATOM 9750 N N . LEU B 1 594 ? 3.35 45.719 16.969 1 94.69 594 LEU B N 1
ATOM 9751 C CA . LEU B 1 594 ? 3.203 44.844 15.812 1 94.69 594 LEU B CA 1
ATOM 9752 C C . LEU B 1 594 ? 3.334 43.375 16.234 1 94.69 594 LEU B C 1
ATOM 9754 O O . LEU B 1 594 ? 2.566 42.531 15.773 1 94.69 594 LEU B O 1
ATOM 9758 N N . LEU B 1 595 ? 4.238 43.094 17.062 1 96.38 595 LEU B N 1
ATOM 9759 C CA . LEU B 1 595 ? 4.48 41.719 17.5 1 96.38 595 LEU B CA 1
ATOM 9760 C C . LEU B 1 595 ? 3.344 41.219 18.391 1 96.38 595 LEU B C 1
ATOM 9762 O O . LEU B 1 595 ? 2.928 40.062 18.281 1 96.38 595 LEU B O 1
ATOM 9766 N N . LEU B 1 596 ? 2.865 42.094 19.219 1 97.75 596 LEU B N 1
ATOM 9767 C CA . LEU B 1 596 ? 1.795 41.688 20.125 1 97.75 596 LEU B CA 1
ATOM 9768 C C . LEU B 1 596 ? 0.535 41.312 19.359 1 97.75 596 LEU B C 1
ATOM 9770 O O . LEU B 1 596 ? -0.241 40.469 19.828 1 97.75 596 LEU B O 1
ATOM 9774 N N . HIS B 1 597 ? 0.375 41.875 18.203 1 96.44 597 HIS B N 1
ATOM 9775 C CA . HIS B 1 597 ? -0.818 41.625 17.406 1 96.44 597 HIS B CA 1
ATOM 9776 C C . HIS B 1 597 ? -0.534 40.594 16.328 1 96.44 597 HIS B C 1
ATOM 9778 O O . HIS B 1 597 ? -1.446 40.156 15.617 1 96.44 597 HIS B O 1
ATOM 9784 N N . ASP B 1 598 ? 0.707 40.188 16.172 1 96.38 598 ASP B N 1
ATOM 9785 C CA . ASP B 1 598 ? 1.11 39.219 15.133 1 96.38 598 ASP B CA 1
ATOM 9786 C C . ASP B 1 598 ? 0.403 37.906 15.305 1 96.38 598 ASP B C 1
ATOM 9788 O O . ASP B 1 598 ? 0.335 37.344 16.406 1 96.38 598 ASP B O 1
ATOM 9792 N N . ARG B 1 599 ? -0.099 37.375 14.195 1 96.88 599 ARG B N 1
ATOM 9793 C CA . ARG B 1 599 ? -0.878 36.125 14.234 1 96.88 599 ARG B CA 1
ATOM 9794 C C . ARG B 1 599 ? -0.005 34.938 14.625 1 96.88 599 ARG B C 1
ATOM 9796 O O . ARG B 1 599 ? -0.513 33.906 15.055 1 96.88 599 ARG B O 1
ATOM 9803 N N . ARG B 1 600 ? 1.278 35 14.555 1 95 600 ARG B N 1
ATOM 9804 C CA . ARG B 1 600 ? 2.215 33.969 14.977 1 95 600 ARG B CA 1
ATOM 9805 C C . ARG B 1 600 ? 2.441 34.031 16.484 1 95 600 ARG B C 1
ATOM 9807 O O . ARG B 1 600 ? 3.006 33.094 17.062 1 95 600 ARG B O 1
ATOM 9814 N N . VAL B 1 601 ? 1.889 35.062 17.047 1 97.38 601 VAL B N 1
ATOM 9815 C CA . VAL B 1 601 ? 2.129 35.281 18.469 1 97.38 601 VAL B CA 1
ATOM 9816 C C . VAL B 1 601 ? 0.802 35.281 19.234 1 97.38 601 VAL B C 1
ATOM 9818 O O . VAL B 1 601 ? 0.654 34.594 20.234 1 97.38 601 VAL B O 1
ATOM 9821 N N . ALA B 1 602 ? -0.111 35.969 18.766 1 97.62 602 ALA B N 1
ATOM 9822 C CA . ALA B 1 602 ? -1.338 36.281 19.5 1 97.62 602 ALA B CA 1
ATOM 9823 C C . ALA B 1 602 ? -2.359 35.156 19.359 1 97.62 602 ALA B C 1
ATOM 9825 O O . ALA B 1 602 ? -2.676 34.719 18.234 1 97.62 602 ALA B O 1
ATOM 9826 N N . TYR B 1 603 ? -2.803 34.688 20.438 1 97.19 603 TYR B N 1
ATOM 9827 C CA . TYR B 1 603 ? -3.912 33.75 20.469 1 97.19 603 TYR B CA 1
ATOM 9828 C C . TYR B 1 603 ? -5.246 34.469 20.547 1 97.19 603 TYR B C 1
ATOM 9830 O O . TYR B 1 603 ? -5.457 35.312 21.438 1 97.19 603 TYR B O 1
ATOM 9838 N N . TYR B 1 604 ? -6.125 34.25 19.609 1 95.12 604 TYR B N 1
ATOM 9839 C CA . TYR B 1 604 ? -7.473 34.812 19.594 1 95.12 604 TYR B CA 1
ATOM 9840 C C . TYR B 1 604 ? -8.477 33.844 20.203 1 95.12 604 TYR B C 1
ATOM 9842 O O . TYR B 1 604 ? -8.875 32.875 19.547 1 95.12 604 TYR B O 1
ATOM 9850 N N . HIS B 1 605 ? -8.961 34.094 21.375 1 95.25 605 HIS B N 1
ATOM 9851 C CA . HIS B 1 605 ? -9.867 33.188 22.047 1 95.25 605 HIS B CA 1
ATOM 9852 C C . HIS B 1 605 ? -11.32 33.531 21.781 1 95.25 605 HIS B C 1
ATOM 9854 O O . HIS B 1 605 ? -11.758 34.656 22.094 1 95.25 605 HIS B O 1
ATOM 9860 N N . ALA B 1 606 ? -12 32.656 21.188 1 91.44 606 ALA B N 1
ATOM 9861 C CA . ALA B 1 606 ? -13.453 32.75 21.078 1 91.44 606 ALA B CA 1
ATOM 9862 C C . ALA B 1 606 ? -14.125 31.969 22.203 1 91.44 606 ALA B C 1
ATOM 9864 O O . ALA B 1 606 ? -13.992 30.734 22.297 1 91.44 606 ALA B O 1
ATOM 9865 N N . TRP B 1 607 ? -14.867 32.656 23 1 93.06 607 TRP B N 1
ATOM 9866 C CA . TRP B 1 607 ? -15.43 32.094 24.219 1 93.06 607 TRP B CA 1
ATOM 9867 C C . TRP B 1 607 ? -16.578 31.141 23.891 1 93.06 607 TRP B C 1
ATOM 9869 O O . TRP B 1 607 ? -17.406 31.438 23.031 1 93.06 607 TRP B O 1
ATOM 9879 N N . GLN B 1 608 ? -16.516 30.031 24.484 1 92.88 608 GLN B N 1
ATOM 9880 C CA . GLN B 1 608 ? -17.672 29.141 24.562 1 92.88 608 GLN B CA 1
ATOM 9881 C C . GLN B 1 608 ? -18.328 29.203 25.953 1 92.88 608 GLN B C 1
ATOM 9883 O O . GLN B 1 608 ? -17.641 29.406 26.953 1 92.88 608 GLN B O 1
ATOM 9888 N N . LYS B 1 609 ? -19.594 28.969 25.891 1 93.75 609 LYS B N 1
ATOM 9889 C CA . LYS B 1 609 ? -20.297 28.969 27.172 1 93.75 609 LYS B CA 1
ATOM 9890 C C . LYS B 1 609 ? -19.703 27.938 28.125 1 93.75 609 LYS B C 1
ATOM 9892 O O . LYS B 1 609 ? -19.562 26.766 27.781 1 93.75 609 LYS B O 1
ATOM 9897 N N . GLY B 1 610 ? -19.297 28.469 29.281 1 95.5 610 GLY B N 1
ATOM 9898 C CA . GLY B 1 610 ? -18.766 27.578 30.312 1 95.5 610 GLY B CA 1
ATOM 9899 C C . GLY B 1 610 ? -17.25 27.531 30.328 1 95.5 610 GLY B C 1
ATOM 9900 O O . GLY B 1 610 ? -16.656 26.984 31.25 1 95.5 610 GLY B O 1
ATOM 9901 N N . ASP B 1 611 ? -16.609 28.172 29.422 1 96.75 611 ASP B N 1
ATOM 9902 C CA . ASP B 1 611 ? -15.148 28.234 29.406 1 96.75 611 ASP B CA 1
ATOM 9903 C C . ASP B 1 611 ? -14.625 28.875 30.688 1 96.75 611 ASP B C 1
ATOM 9905 O O . ASP B 1 611 ? -15.172 29.875 31.156 1 96.75 611 ASP B O 1
ATOM 9909 N N . MET B 1 612 ? -13.68 28.266 31.234 1 97.88 612 MET B N 1
ATOM 9910 C CA . MET B 1 612 ? -12.82 28.938 32.219 1 97.88 612 MET B CA 1
ATOM 9911 C C . MET B 1 612 ? -11.438 29.203 31.625 1 97.88 612 MET B C 1
ATOM 9913 O O . MET B 1 612 ? -10.961 28.438 30.781 1 97.88 612 MET B O 1
ATOM 9917 N N . LEU B 1 613 ? -10.836 30.281 32 1 98.12 613 LEU B N 1
ATOM 9918 C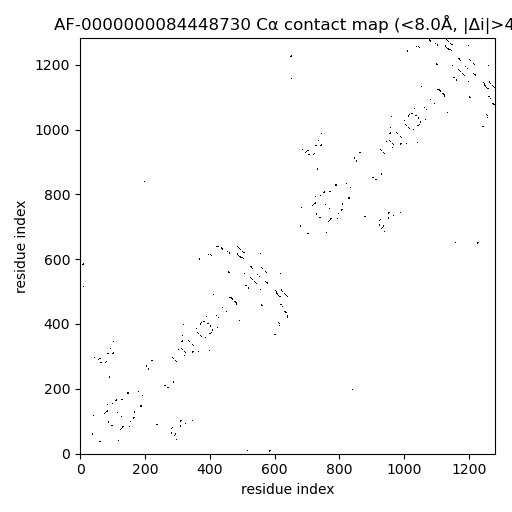 CA . LEU B 1 613 ? -9.531 30.641 31.438 1 98.12 613 LEU B CA 1
ATOM 9919 C C . LEU B 1 613 ? -8.625 31.234 32.5 1 98.12 613 LEU B C 1
ATOM 9921 O O . LEU B 1 613 ? -9.039 32.125 33.25 1 98.12 613 LEU B O 1
ATOM 9925 N N . VAL B 1 614 ? -7.469 30.656 32.625 1 98.62 614 VAL B N 1
ATOM 9926 C CA . VAL B 1 614 ? -6.445 31.141 33.531 1 98.62 614 VAL B CA 1
ATOM 9927 C C . VAL B 1 614 ? -5.258 31.688 32.75 1 98.62 614 VAL B C 1
ATOM 9929 O O . VAL B 1 614 ? -4.758 31.031 31.844 1 98.62 614 VAL B O 1
ATOM 9932 N N . SER B 1 615 ? -4.852 32.875 33.062 1 98.5 615 SER B N 1
ATOM 9933 C CA . SER B 1 615 ? -3.695 33.438 32.375 1 98.5 615 SER B CA 1
ATOM 9934 C C . SER B 1 615 ? -2.738 34.062 33.406 1 98.5 615 SER B C 1
ATOM 9936 O O . SER B 1 615 ? -3.172 34.688 34.375 1 98.5 615 SER B O 1
ATOM 9938 N N . ASP B 1 616 ? -1.457 33.812 33.219 1 98.62 616 ASP B N 1
ATOM 9939 C CA . ASP B 1 616 ? -0.416 34.469 34 1 98.62 616 ASP B CA 1
ATOM 9940 C C . ASP B 1 616 ? -0.206 35.906 33.531 1 98.62 616 ASP B C 1
ATOM 9942 O O . ASP B 1 616 ? 0.304 36.125 32.406 1 98.62 616 ASP B O 1
ATOM 9946 N N . ASN B 1 617 ? -0.553 36.844 34.344 1 97.94 617 ASN B N 1
ATOM 9947 C CA . ASN B 1 617 ? -0.571 38.281 34 1 97.94 617 ASN B CA 1
ATOM 9948 C C . ASN B 1 617 ? 0.839 38.812 33.812 1 97.94 617 ASN B C 1
ATOM 9950 O O . ASN B 1 617 ? 1.013 39.938 33.344 1 97.94 617 ASN B O 1
ATOM 9954 N N . ILE B 1 618 ? 1.837 38.062 34.156 1 97.88 618 ILE B N 1
ATOM 9955 C CA . ILE B 1 618 ? 3.227 38.469 33.938 1 97.88 618 ILE B CA 1
ATOM 9956 C C . ILE B 1 618 ? 3.729 37.906 32.625 1 97.88 618 ILE B C 1
ATOM 9958 O O . ILE B 1 618 ? 4.359 38.594 31.828 1 97.88 618 ILE B O 1
ATOM 9962 N N . LEU B 1 619 ? 3.445 36.688 32.375 1 98.12 619 LEU B N 1
ATOM 9963 C CA . LEU B 1 619 ? 3.902 36 31.156 1 98.12 619 LEU B CA 1
ATOM 9964 C C . LEU B 1 619 ? 3.191 36.531 29.922 1 98.12 619 LEU B C 1
ATOM 9966 O O . LEU B 1 619 ? 3.805 36.688 28.859 1 98.12 619 LEU B O 1
ATOM 9970 N N . ALA B 1 620 ? 1.905 36.812 30.062 1 98.19 620 ALA B N 1
ATOM 9971 C CA . ALA B 1 620 ? 1.095 37.156 28.891 1 98.19 620 ALA B CA 1
ATOM 9972 C C . ALA B 1 620 ? 0.477 38.531 29.031 1 98.19 620 ALA B C 1
ATOM 9974 O O . ALA B 1 620 ? -0.046 38.875 30.094 1 98.19 620 ALA B O 1
ATOM 9975 N N . MET B 1 621 ? 0.607 39.25 27.953 1 97.5 621 MET B N 1
ATOM 9976 C CA . MET B 1 621 ? -0.227 40.438 27.781 1 97.5 621 MET B CA 1
ATOM 9977 C 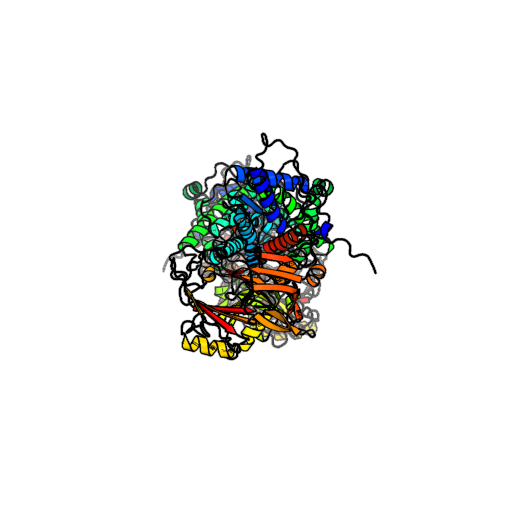C . MET B 1 621 ? -1.565 40.094 27.141 1 97.5 621 MET B C 1
ATOM 9979 O O . MET B 1 621 ? -1.68 39.062 26.469 1 97.5 621 MET B O 1
ATOM 9983 N N . HIS B 1 622 ? -2.545 40.812 27.438 1 97.19 622 HIS B N 1
ATOM 9984 C CA . HIS B 1 622 ? -3.832 40.469 26.844 1 97.19 622 HIS B CA 1
ATOM 9985 C C . HIS B 1 622 ? -4.594 41.719 26.422 1 97.19 622 HIS B C 1
ATOM 9987 O O . HIS B 1 622 ? -4.199 42.844 26.781 1 97.19 622 HIS B O 1
ATOM 9993 N N . THR B 1 623 ? -5.539 41.594 25.625 1 95.25 623 THR B N 1
ATOM 9994 C CA . THR B 1 623 ? -6.461 42.625 25.219 1 95.25 623 THR B CA 1
ATOM 9995 C C . THR B 1 623 ? -7.77 42.031 24.703 1 95.25 623 THR B C 1
ATOM 9997 O O . THR B 1 623 ? -7.98 40.844 24.797 1 95.25 623 THR B O 1
ATOM 10000 N N . ARG B 1 624 ? -8.641 42.844 24.391 1 91.25 624 ARG B N 1
ATOM 10001 C CA . ARG B 1 624 ? -9.914 42.438 23.797 1 91.25 624 ARG B CA 1
ATOM 10002 C C . ARG B 1 624 ? -10.125 43.125 22.453 1 91.25 624 ARG B C 1
ATOM 10004 O O . ARG B 1 624 ? -9.828 44.312 22.297 1 91.25 624 ARG B O 1
ATOM 10011 N N . SER B 1 625 ? -10.578 42.406 21.484 1 88.88 625 SER B N 1
ATOM 10012 C CA . SER B 1 625 ? -10.93 43 20.203 1 88.88 625 SER B CA 1
ATOM 10013 C C . SER B 1 625 ? -12.234 43.781 20.297 1 88.88 625 SER B C 1
ATOM 10015 O O . SER B 1 625 ? -12.914 43.75 21.312 1 88.88 625 SER B O 1
ATOM 10017 N N . ASP B 1 626 ? -12.453 44.5 19.219 1 82.25 626 ASP B N 1
ATOM 10018 C CA . ASP B 1 626 ? -13.734 45.188 19.156 1 82.25 626 ASP B CA 1
ATOM 10019 C C . ASP B 1 626 ? -14.883 44.219 19.016 1 82.25 626 ASP B C 1
ATOM 10021 O O . ASP B 1 626 ? -14.656 43 18.781 1 82.25 626 ASP B O 1
ATOM 10025 N N . PHE B 1 627 ? -16 44.531 19.391 1 79 627 PHE B N 1
ATOM 10026 C CA . PHE B 1 627 ? -17.172 43.688 19.203 1 79 627 PHE B CA 1
ATOM 10027 C C . PHE B 1 627 ? -18.375 44.5 18.781 1 79 627 PHE B C 1
ATOM 10029 O O . PHE B 1 627 ? -18.391 45.719 18.938 1 79 627 PHE B O 1
ATOM 10036 N N . GLN B 1 628 ? -19.25 43.906 17.984 1 67.88 628 GLN B N 1
ATOM 10037 C CA . GLN B 1 628 ? -20.5 44.531 17.594 1 67.88 628 GLN B CA 1
ATOM 10038 C C . GLN B 1 628 ? -21.516 44.531 18.734 1 67.88 628 GLN B C 1
ATOM 10040 O O . GLN B 1 628 ? -21.672 43.5 19.406 1 67.88 628 GLN B O 1
ATOM 10045 N N . GLY B 1 629 ? -22 45.656 19.078 1 61.69 629 GLY B N 1
ATOM 10046 C CA . GLY B 1 629 ? -22.953 45.844 20.156 1 61.69 629 GLY B CA 1
ATOM 10047 C C . GLY B 1 629 ? -24.172 44.969 20.047 1 61.69 629 GLY B C 1
ATOM 10048 O O . GLY B 1 629 ? -24.453 44.438 18.969 1 61.69 629 GLY B O 1
ATOM 10049 N N . GLY B 1 630 ? -24.797 44.5 21.156 1 61.56 630 GLY B N 1
ATOM 10050 C CA . GLY B 1 630 ? -26.047 43.75 21.203 1 61.56 630 GLY B CA 1
ATOM 10051 C C . GLY B 1 630 ? -25.875 42.312 21.656 1 61.56 630 GLY B C 1
ATOM 10052 O O . GLY B 1 630 ? -26.859 41.656 21.953 1 61.56 630 GLY B O 1
ATOM 10053 N N . ALA B 1 631 ? -24.688 41.812 21.594 1 62.97 631 ALA B N 1
ATOM 10054 C CA . ALA B 1 631 ? -24.562 40.438 22.031 1 62.97 631 ALA B CA 1
ATOM 10055 C C . ALA B 1 631 ? -24.484 40.344 23.562 1 62.97 631 ALA B C 1
ATOM 10057 O O . ALA B 1 631 ? -23.953 41.25 24.219 1 62.97 631 ALA B O 1
ATOM 10058 N N . GLU B 1 632 ? -25.266 39.531 24.125 1 69.69 632 GLU B N 1
ATOM 10059 C CA . GLU B 1 632 ? -25.312 39.312 25.562 1 69.69 632 GLU B CA 1
ATOM 10060 C C . GLU B 1 632 ? -24.016 38.688 26.047 1 69.69 632 GLU B C 1
ATOM 10062 O O . GLU B 1 632 ? -23.984 37.469 26.328 1 69.69 632 GLU B O 1
ATOM 10067 N N . ARG B 1 633 ? -22.828 39.344 25.922 1 80.06 633 ARG B N 1
ATOM 10068 C CA . ARG B 1 633 ? -21.562 38.781 26.406 1 80.06 633 ARG B CA 1
ATOM 10069 C C . ARG B 1 633 ? -21.359 39.125 27.891 1 80.06 633 ARG B C 1
ATOM 10071 O O . ARG B 1 633 ? -21.391 40.281 28.266 1 80.06 633 ARG B O 1
ATOM 10078 N N . GLU B 1 634 ? -21.266 37.969 28.688 1 87 634 GLU B N 1
ATOM 10079 C CA . GLU B 1 634 ? -21 38.125 30.109 1 87 634 GLU B CA 1
ATOM 10080 C C . GLU B 1 634 ? -19.844 37.25 30.547 1 87 634 GLU B C 1
ATOM 10082 O O . GLU B 1 634 ? -19.891 36 30.406 1 87 634 GLU B O 1
ATOM 10087 N N . LEU B 1 635 ? -18.797 37.906 31.031 1 91.62 635 LEU B N 1
ATOM 10088 C CA . LEU B 1 635 ? -17.656 37.219 31.609 1 91.62 635 LEU B CA 1
ATOM 10089 C C . LEU B 1 635 ? -17.453 37.594 33.062 1 91.62 635 LEU B C 1
ATOM 10091 O O . LEU B 1 635 ? -17.719 38.75 33.438 1 91.62 635 LEU B O 1
ATOM 10095 N N . TRP B 1 636 ? -17.109 36.594 33.812 1 94.19 636 TRP B N 1
ATOM 10096 C CA . TRP B 1 636 ? -16.672 36.875 35.156 1 94.19 636 TRP B CA 1
ATOM 10097 C C . TRP B 1 636 ? -15.148 36.844 35.281 1 94.19 636 TRP B C 1
ATOM 10099 O O . TRP B 1 636 ? -14.508 35.938 34.719 1 94.19 636 TRP B O 1
ATOM 10109 N N . ARG B 1 637 ? -14.609 37.875 35.938 1 95 637 ARG B N 1
ATOM 10110 C CA . ARG B 1 637 ? -13.164 37.906 36.125 1 95 637 ARG B CA 1
ATOM 10111 C C . ARG B 1 637 ? -12.797 38 37.594 1 95 637 ARG B C 1
ATOM 10113 O O . ARG B 1 637 ? -13.398 38.812 38.344 1 95 637 ARG B O 1
ATOM 10120 N N . ILE B 1 638 ? -11.93 37.219 38.031 1 96.31 638 ILE B N 1
ATOM 10121 C CA . ILE B 1 638 ? -11.32 37.281 39.375 1 96.31 638 ILE B CA 1
ATOM 10122 C C . ILE B 1 638 ? -9.797 37.312 39.219 1 96.31 638 ILE B C 1
ATOM 10124 O O . ILE B 1 638 ? -9.219 36.562 38.438 1 96.31 638 ILE B O 1
ATOM 10128 N N . HIS B 1 639 ? -9.164 38.25 39.875 1 96.5 639 HIS B N 1
ATOM 10129 C CA . HIS B 1 639 ? -7.707 38.281 39.969 1 96.5 639 HIS B CA 1
ATOM 10130 C C . HIS B 1 639 ? -7.227 37.594 41.219 1 96.5 639 HIS B C 1
ATOM 10132 O O . HIS B 1 639 ? -7.887 37.656 42.281 1 96.5 639 HIS B O 1
ATOM 10138 N N . PHE B 1 640 ? -6.121 36.875 41.125 1 96 640 PHE B N 1
ATOM 10139 C CA . PHE B 1 640 ? -5.586 36.219 42.312 1 96 640 PHE B CA 1
ATOM 10140 C C . PHE B 1 640 ? -4.062 36.219 42.281 1 96 640 PHE B C 1
ATOM 10142 O O . PHE B 1 640 ? -3.451 36.438 41.219 1 96 640 PHE B O 1
ATOM 10149 N N . ASP B 1 641 ? -3.449 36.094 43.562 1 94.62 641 ASP B N 1
ATOM 10150 C CA . ASP B 1 641 ? -2.004 35.969 43.719 1 94.62 641 ASP B CA 1
ATOM 10151 C C . ASP B 1 641 ? -1.617 34.562 44.125 1 94.62 641 ASP B C 1
ATOM 10153 O O . ASP B 1 641 ? -2.291 33.938 44.938 1 94.62 641 ASP B O 1
#

Secondary structure (DSSP, 8-state):
------THHHHS--TT-------TTTS-HHHHHHHHHHHHHHHTTB---SS---TTHHHHHHHHHHHHHHHHHTT-PEEEEEE------S-TTTT-S-SS--HHHHHHHHHHHHHHHHHHHHSTT-EEEEEE--HHHHGGGGT--HHHHHHHHHHHHHHHHHHT-TTEEEE-GGGTS-----SS--HHHHHHHHHHHHHHHHHHH--TT--HHHHHHH-HHHHHHHHHHHHHHHHHTTTTS---SSS-HHHHHHHHHHHHHHHHHHHHHHHHHHHHHTTTSEEEESS---SSS-EEB-SS--SSS---GGG-EEEE-TTS-EEEE-HHHHHH-TTEEEEEETTEEEEEEE--GGG--SS--EEEEEPSSS-EEEEETT-TTSSBGGGS-HHHHHHHHHHSS-EEE-S-BTTT-HHHHHHHHHHHS-BPPBTTBSEEEEE--TT--TT-TTTTSSSPPPPB-TTSS-EEEEE-TTS-EEEEE---SEEEEEE-S---SSSSPEEEEEHHHHHHT--TTS-HHHHHT-EEEEEESHHHH-EEEEEESEEE-TTT--EEE-----B-TTT-SS--EEEEETTS-HHHHHHHHHHHHHHHH-TTT-EEEPPPTT-EEEEETTTEEEEE----TT---EEEEEEE-/------THHHHS--TT-------TTTS-HHHHHHHHHHHHHHHTTB---SS---TTHHHHHHHHHHHHHHHHHTT-PEEEEEE------S-TTTT-S-SS--HHHHHHHHHHHHHHHHHHHHSTT-EEEEEE--HHHHGGGGT--HHHHHHHHHHHHHHHHHHT-TTEEEE-GGGTS-----SS--HHHHHHHHHHHHHHHHHHH--TT--HHHHHHH-HHHHHHHHHHHHHHHHHTTTTS---SSS-HHHHHHHHHHHHHHHHHHHHHHHHHHHHHTTTSEEEESS---SSS-EEB-SS--SSS---GGG-EEEE-TTS-EEEE-HHHHHH-TTEEEEEETTEEEEEEE--GGG--SS--EEEEEPSSS-EEEEETT-TTSSBGGGS-HHHHHHHHTTSS-EEE-S-BTTT-HHHHHHHHHHHS-BPPBTTBSEEEEE--TT--TT-TTTTSSSPPPPB-TTTT-EEEEE-TTS-EEEEE---SEEEEEE-S---SSSSPEEEEEHHHHHHT--TTS-HHHHHT-EEEEEESHHHH-EEEEEESEEE-TTT--EEE-----B-TTT-SS--EEEEETTS-HHHHHHHHHHHHHHHH-TTT-EEEPPPTT-EEEEETTTEEEEE----TT---EEEEEEE-